Protein AF-0000000067715854 (afdb_homodimer)

Structure (mmCIF, N/CA/C/O backbone):
data_AF-0000000067715854-model_v1
#
loop_
_entity.id
_entity.type
_entity.pdbx_description
1 polymer 'Glutamate--cysteine ligase'
#
loop_
_atom_site.group_PDB
_atom_site.id
_atom_site.type_symbol
_atom_site.label_atom_id
_atom_site.label_alt_id
_atom_site.label_comp_id
_atom_site.label_asym_id
_atom_site.label_entity_id
_atom_site.label_seq_id
_atom_site.pdbx_PDB_ins_code
_atom_site.Cartn_x
_atom_site.Cartn_y
_atom_site.Cartn_z
_atom_site.occupancy
_atom_site.B_iso_or_equiv
_atom_site.auth_seq_id
_atom_site.auth_comp_id
_atom_site.auth_asym_id
_atom_site.auth_atom_id
_atom_site.pdbx_PDB_model_num
ATOM 1 N N . MET A 1 1 ? 4.543 22.531 0.103 1 51.78 1 MET A N 1
ATOM 2 C CA . MET A 1 1 ? 5.676 21.984 -0.638 1 51.78 1 MET A CA 1
ATOM 3 C C . MET A 1 1 ? 6.52 23.094 -1.241 1 51.78 1 MET A C 1
ATOM 5 O O . MET A 1 1 ? 5.996 23.984 -1.921 1 51.78 1 MET A O 1
ATOM 9 N N . GLY A 1 2 ? 7.473 23.562 -0.442 1 59.78 2 GLY A N 1
ATOM 10 C CA . GLY A 1 2 ? 8.188 24.781 -0.808 1 59.78 2 GLY A CA 1
ATOM 11 C C . GLY A 1 2 ? 8.992 24.625 -2.086 1 59.78 2 GLY A C 1
ATOM 12 O O . GLY A 1 2 ? 9.422 25.625 -2.672 1 59.78 2 GLY A O 1
ATOM 13 N N . GLU A 1 3 ? 9.062 23.312 -2.617 1 68.06 3 GLU A N 1
ATOM 14 C CA . GLU A 1 3 ? 10.023 23.203 -3.715 1 68.06 3 GLU A CA 1
ATOM 15 C C . GLU A 1 3 ? 9.312 23.172 -5.066 1 68.06 3 GLU A C 1
ATOM 17 O O . GLU A 1 3 ? 8.266 22.531 -5.207 1 68.06 3 GLU A O 1
ATOM 22 N N . SER A 1 4 ? 9.781 23.922 -5.977 1 74.62 4 SER A N 1
ATOM 23 C CA . SER A 1 4 ? 9.266 23.922 -7.344 1 74.62 4 SER A CA 1
ATOM 24 C C . SER A 1 4 ? 9.633 22.625 -8.07 1 74.62 4 SER A C 1
ATOM 26 O O . SER A 1 4 ? 10.656 22.016 -7.777 1 74.62 4 SER A O 1
ATOM 28 N N . VAL A 1 5 ? 8.695 22.094 -8.852 1 84.69 5 VAL A N 1
ATOM 29 C CA . VAL A 1 5 ? 8.945 20.906 -9.641 1 84.69 5 VAL A CA 1
ATOM 30 C C . VAL A 1 5 ? 8.75 21.203 -11.125 1 84.69 5 VAL A C 1
ATOM 32 O O . VAL A 1 5 ? 7.953 22.078 -11.484 1 84.69 5 VAL A O 1
ATOM 35 N N . SER A 1 6 ? 9.422 20.5 -11.953 1 84.38 6 SER A N 1
ATOM 36 C CA . SER A 1 6 ? 9.484 20.797 -13.383 1 84.38 6 SER A CA 1
ATOM 37 C C . SER A 1 6 ? 8.352 20.109 -14.141 1 84.38 6 SER A C 1
ATOM 39 O O . SER A 1 6 ? 7.992 20.516 -15.242 1 84.38 6 SER A O 1
ATOM 41 N N . THR A 1 7 ? 7.836 19.031 -13.562 1 86.81 7 THR A N 1
ATOM 42 C CA . THR A 1 7 ? 6.793 18.266 -14.234 1 86.81 7 THR A CA 1
ATOM 43 C C . THR A 1 7 ? 5.715 17.844 -13.242 1 86.81 7 THR A C 1
ATOM 45 O O . THR A 1 7 ? 5.898 17.953 -12.023 1 86.81 7 THR A O 1
ATOM 48 N N . ASP A 1 8 ? 4.586 17.422 -13.852 1 87.5 8 ASP A N 1
ATOM 49 C CA . ASP A 1 8 ? 3.486 17.047 -12.961 1 87.5 8 ASP A CA 1
ATOM 50 C C . ASP A 1 8 ? 3.27 15.539 -12.969 1 87.5 8 ASP A C 1
ATOM 52 O O . ASP A 1 8 ? 2.33 15.039 -12.344 1 87.5 8 ASP A O 1
ATOM 56 N N . ARG A 1 9 ? 4.137 14.789 -13.695 1 90.31 9 ARG A N 1
ATOM 57 C CA . ARG A 1 9 ? 4.086 13.328 -13.688 1 90.31 9 ARG A CA 1
ATOM 58 C C . ARG A 1 9 ? 5.484 12.727 -13.742 1 90.31 9 ARG A C 1
ATOM 60 O O . ARG A 1 9 ? 6.406 13.344 -14.289 1 90.31 9 ARG A O 1
ATOM 67 N N . TYR A 1 10 ? 5.648 11.547 -13.25 1 92.75 10 TYR A N 1
ATOM 68 C CA . TYR A 1 10 ? 6.934 10.859 -13.195 1 92.75 10 TYR A CA 1
ATOM 69 C C . TYR A 1 10 ? 6.793 9.406 -13.641 1 92.75 10 TYR A C 1
ATOM 71 O O . TYR A 1 10 ? 5.809 8.742 -13.32 1 92.75 10 TYR A O 1
ATOM 79 N N . THR A 1 11 ? 7.762 8.898 -14.406 1 93.88 11 THR A N 1
ATOM 80 C CA . THR A 1 11 ? 7.766 7.527 -14.898 1 93.88 11 THR A CA 1
ATOM 81 C C . THR A 1 11 ? 8.227 6.562 -13.812 1 93.88 11 THR A C 1
ATOM 83 O O . THR A 1 11 ? 8.844 6.977 -12.828 1 93.88 11 THR A O 1
ATOM 86 N N . PRO A 1 12 ? 7.973 5.262 -13.992 1 94.38 12 PRO A N 1
ATOM 87 C CA . PRO A 1 12 ? 8.484 4.262 -13.047 1 94.38 12 PRO A CA 1
ATOM 88 C C . PRO A 1 12 ? 10 4.293 -12.922 1 94.38 12 PRO A C 1
ATOM 90 O O . PRO A 1 12 ? 10.539 4.078 -11.836 1 94.38 12 PRO A O 1
ATOM 93 N N . GLN A 1 13 ? 10.656 4.547 -13.992 1 95.38 13 GLN A N 1
ATOM 94 C CA . GLN A 1 13 ? 12.117 4.637 -13.969 1 95.38 13 GLN A CA 1
ATOM 95 C C . GLN A 1 13 ? 12.586 5.793 -13.094 1 95.38 13 GLN A C 1
ATOM 97 O O . GLN A 1 13 ? 13.531 5.648 -12.32 1 95.38 13 GLN A O 1
ATOM 102 N N . GLN A 1 14 ? 11.953 6.949 -13.25 1 95 14 GLN A N 1
ATOM 103 C CA . GLN A 1 14 ? 12.297 8.117 -12.445 1 95 14 GLN A CA 1
ATOM 104 C C . GLN A 1 14 ? 12.07 7.852 -10.961 1 95 14 GLN A C 1
ATOM 106 O O . GLN A 1 14 ? 12.898 8.211 -10.125 1 95 14 GLN A O 1
ATOM 111 N N . ARG A 1 15 ? 10.953 7.227 -10.656 1 95.69 15 ARG A N 1
ATOM 112 C CA . ARG A 1 15 ? 10.633 6.926 -9.266 1 95.69 15 ARG A CA 1
ATOM 113 C C . ARG A 1 15 ? 11.625 5.93 -8.672 1 95.69 15 ARG A C 1
ATOM 115 O O . ARG A 1 15 ? 12.016 6.059 -7.508 1 95.69 15 ARG A O 1
ATOM 122 N N . THR A 1 16 ? 12 4.91 -9.445 1 96.19 16 THR A N 1
ATOM 123 C CA . THR A 1 16 ? 12.977 3.924 -9.008 1 96.19 16 THR A CA 1
ATOM 124 C C . THR A 1 16 ? 14.312 4.594 -8.695 1 96.19 16 THR A C 1
ATOM 126 O O . THR A 1 16 ? 14.914 4.332 -7.648 1 96.19 16 THR A O 1
ATOM 129 N N . ARG A 1 17 ? 14.758 5.445 -9.586 1 96.5 17 ARG A N 1
ATOM 130 C CA . ARG A 1 17 ? 16.016 6.16 -9.391 1 96.5 17 ARG A CA 1
ATOM 131 C C . ARG A 1 17 ? 15.938 7.086 -8.188 1 96.5 17 ARG A C 1
ATOM 133 O O . ARG A 1 17 ? 16.891 7.191 -7.414 1 96.5 17 ARG A O 1
ATOM 140 N N . TYR A 1 18 ? 14.883 7.824 -8.047 1 97.12 18 TYR A N 1
ATOM 141 C CA . TYR A 1 18 ? 14.68 8.711 -6.906 1 97.12 18 TYR A CA 1
ATOM 142 C C . TYR A 1 18 ? 14.852 7.961 -5.594 1 97.12 18 TYR A C 1
ATOM 144 O O . TYR A 1 18 ? 15.531 8.438 -4.68 1 97.12 18 TYR A O 1
ATOM 152 N N . ARG A 1 19 ? 14.227 6.75 -5.488 1 96.62 19 ARG A N 1
ATOM 153 C CA . ARG A 1 19 ? 14.312 5.961 -4.262 1 96.62 19 ARG A CA 1
ATOM 154 C C . ARG A 1 19 ? 15.758 5.621 -3.93 1 96.62 19 ARG A C 1
ATOM 156 O O . ARG A 1 19 ? 16.172 5.68 -2.768 1 96.62 19 ARG A O 1
ATOM 163 N N . GLN A 1 20 ? 16.484 5.223 -4.906 1 96.81 20 GLN A N 1
ATOM 164 C CA . GLN A 1 20 ? 17.891 4.891 -4.691 1 96.81 20 GLN A CA 1
ATOM 165 C C . GLN A 1 20 ? 18.656 6.09 -4.148 1 96.81 20 GLN A C 1
ATOM 167 O O . GLN A 1 20 ? 19.422 5.961 -3.186 1 96.81 20 GLN A O 1
ATOM 172 N N . LEU A 1 21 ? 18.438 7.234 -4.75 1 97.81 21 LEU A N 1
ATOM 173 C CA . LEU A 1 21 ? 19.141 8.453 -4.355 1 97.81 21 LEU A CA 1
ATOM 174 C C . LEU A 1 21 ? 18.656 8.938 -2.986 1 97.81 21 LEU A C 1
ATOM 176 O O . LEU A 1 21 ? 19.438 9.5 -2.217 1 97.81 21 LEU A O 1
ATOM 180 N N . LEU A 1 22 ? 17.406 8.688 -2.711 1 98.19 22 LEU A N 1
ATOM 181 C CA . LEU A 1 22 ? 16.844 9.008 -1.404 1 98.19 22 LEU A CA 1
ATOM 182 C C . LEU A 1 22 ? 17.562 8.234 -0.3 1 98.19 22 LEU A C 1
ATOM 184 O O . LEU A 1 22 ? 17.891 8.805 0.742 1 98.19 22 LEU A O 1
ATOM 188 N N . MET A 1 23 ? 17.828 6.961 -0.507 1 97.81 23 MET A N 1
ATOM 189 C CA . MET A 1 23 ? 18.547 6.137 0.464 1 97.81 23 MET A CA 1
ATOM 190 C C . MET A 1 23 ? 19.969 6.637 0.662 1 97.81 23 MET A C 1
ATOM 192 O O . MET A 1 23 ? 20.484 6.637 1.782 1 97.81 23 MET A O 1
ATOM 196 N N . GLU A 1 24 ? 20.531 7.051 -0.397 1 97.81 24 GLU A N 1
ATOM 197 C CA . GLU A 1 24 ? 21.875 7.625 -0.303 1 97.81 24 GLU A CA 1
ATOM 198 C C . GLU A 1 24 ? 21.859 8.906 0.526 1 97.81 24 GLU A C 1
ATOM 200 O O . GLU A 1 24 ? 22.75 9.109 1.367 1 97.81 24 GLU A O 1
ATOM 205 N N . ASP A 1 25 ? 20.891 9.75 0.251 1 98.19 25 ASP A N 1
ATOM 206 C CA . ASP A 1 25 ? 20.766 10.984 1.016 1 98.19 25 ASP A CA 1
ATOM 207 C C . ASP A 1 25 ? 20.609 10.695 2.506 1 98.19 25 ASP A C 1
ATOM 209 O O . ASP A 1 25 ? 21.125 11.43 3.346 1 98.19 25 ASP A O 1
ATOM 213 N N . LEU A 1 26 ? 19.828 9.672 2.826 1 98.38 26 LEU A N 1
ATOM 214 C CA . LEU A 1 26 ? 19.625 9.328 4.227 1 98.38 26 LEU A CA 1
ATOM 215 C C . LEU A 1 26 ? 20.953 8.961 4.895 1 98.38 26 LEU A C 1
ATOM 217 O O . LEU A 1 26 ? 21.203 9.359 6.035 1 98.38 26 LEU A O 1
ATOM 221 N N . GLU A 1 27 ? 21.781 8.227 4.188 1 97.81 27 GLU A N 1
ATOM 222 C CA . GLU A 1 27 ? 23.094 7.855 4.711 1 97.81 27 GLU A CA 1
ATOM 223 C C . GLU A 1 27 ? 23.984 9.086 4.887 1 97.81 27 GLU A C 1
ATOM 225 O O . GLU A 1 27 ? 24.688 9.203 5.887 1 97.81 27 GLU A O 1
ATOM 230 N N . ILE A 1 28 ? 23.969 9.945 3.906 1 97.44 28 ILE A N 1
ATOM 231 C CA . ILE A 1 28 ? 24.734 11.18 3.984 1 97.44 28 ILE A CA 1
ATOM 232 C C . ILE A 1 28 ? 24.281 12 5.188 1 97.44 28 ILE A C 1
ATOM 234 O O . ILE A 1 28 ? 25.109 12.555 5.922 1 97.44 28 ILE A O 1
ATOM 238 N N . PHE A 1 29 ? 23.031 12.07 5.398 1 97.75 29 PHE A N 1
ATOM 239 C CA . PHE A 1 29 ? 22.469 12.82 6.52 1 97.75 29 PHE A CA 1
ATOM 240 C C . PHE A 1 29 ? 22.953 12.242 7.848 1 97.75 29 PHE A C 1
ATOM 242 O O . PHE A 1 29 ? 23.312 12.984 8.758 1 97.75 29 PHE A O 1
ATOM 249 N N . ASP A 1 30 ? 22.875 10.953 7.934 1 96.69 30 ASP A N 1
ATOM 250 C CA . ASP A 1 30 ? 23.344 10.281 9.148 1 96.69 30 ASP A CA 1
ATOM 251 C C . ASP A 1 30 ? 24.781 10.672 9.469 1 96.69 30 ASP A C 1
ATOM 253 O O . ASP A 1 30 ? 25.094 11.023 10.609 1 96.69 30 ASP A O 1
ATOM 257 N N . ARG A 1 31 ? 25.656 10.648 8.469 1 96.06 31 ARG A N 1
ATOM 258 C CA . ARG A 1 31 ? 27.062 11.008 8.656 1 96.06 31 ARG A CA 1
ATOM 259 C C . ARG A 1 31 ? 27.203 12.484 9.023 1 96.06 31 ARG A C 1
ATOM 261 O O . ARG A 1 31 ? 28 12.836 9.883 1 96.06 31 ARG A O 1
ATOM 268 N N . HIS A 1 32 ? 26.391 13.273 8.344 1 94.88 32 HIS A N 1
ATOM 269 C CA . HIS A 1 32 ? 26.438 14.711 8.602 1 94.88 32 HIS A CA 1
ATOM 270 C C . HIS A 1 32 ? 26.016 15.031 10.031 1 94.88 32 HIS A C 1
ATOM 272 O O . HIS A 1 32 ? 26.609 15.891 10.68 1 94.88 32 HIS A O 1
ATOM 278 N N . LEU A 1 33 ? 25.047 14.375 10.531 1 94 33 LEU A N 1
ATOM 279 C CA . LEU A 1 33 ? 24.531 14.586 11.883 1 94 33 LEU A CA 1
ATOM 280 C C . LEU A 1 33 ? 25.594 14.234 12.922 1 94 33 LEU A C 1
ATOM 282 O O . LEU A 1 33 ? 25.641 14.852 13.992 1 94 33 LEU A O 1
ATOM 286 N N . GLN A 1 34 ? 26.453 13.344 12.617 1 92 34 GLN A N 1
ATOM 287 C CA . GLN A 1 34 ? 27.438 12.844 13.57 1 92 34 GLN A CA 1
ATOM 288 C C . GLN A 1 34 ? 28.656 13.75 13.625 1 92 34 GLN A C 1
ATOM 290 O O . GLN A 1 34 ? 29.297 13.875 14.672 1 92 34 GLN A O 1
ATOM 295 N N . HIS A 1 35 ? 28.922 14.43 12.586 1 88.12 35 HIS A N 1
ATOM 296 C CA . HIS A 1 35 ? 30.266 14.992 12.5 1 88.12 35 HIS A CA 1
ATOM 297 C C . HIS A 1 35 ? 30.234 16.5 12.312 1 88.12 35 HIS A C 1
ATOM 299 O O . HIS A 1 35 ? 31.266 17.172 12.414 1 88.12 35 HIS A O 1
ATOM 305 N N . SER A 1 36 ? 29.125 16.938 12.039 1 85.62 36 SER A N 1
ATOM 306 C CA . SER A 1 36 ? 29.109 18.359 11.656 1 85.62 36 SER A CA 1
ATOM 307 C C . SER A 1 36 ? 28.609 19.234 12.789 1 85.62 36 SER A C 1
ATOM 309 O O . SER A 1 36 ? 27.953 18.75 13.711 1 85.62 36 SER A O 1
ATOM 311 N N . ASP A 1 37 ? 28.953 20.484 12.531 1 87.38 37 ASP A N 1
ATOM 312 C CA . ASP A 1 37 ? 28.438 21.5 13.453 1 87.38 37 ASP A CA 1
ATOM 313 C C . ASP A 1 37 ? 27.172 22.125 12.914 1 87.38 37 ASP A C 1
ATOM 315 O O . ASP A 1 37 ? 27.078 22.469 11.727 1 87.38 37 ASP A O 1
ATOM 319 N N . PHE A 1 38 ? 26.203 22.234 13.688 1 90.94 38 PHE A N 1
ATOM 320 C CA . PHE A 1 38 ? 24.922 22.828 13.328 1 90.94 38 PHE A CA 1
ATOM 321 C C . PHE A 1 38 ? 24.75 24.172 14.008 1 90.94 38 PHE A C 1
ATOM 323 O O . PHE A 1 38 ? 25.312 24.422 15.078 1 90.94 38 PHE A O 1
ATOM 330 N N . GLU A 1 39 ? 24.016 25.016 13.359 1 86.31 39 GLU A N 1
ATOM 331 C CA . GLU A 1 39 ? 23.641 26.281 13.992 1 86.31 39 GLU A CA 1
ATOM 332 C C . GLU A 1 39 ? 22.703 26.031 15.172 1 86.31 39 GLU A C 1
ATOM 334 O O . GLU A 1 39 ? 21.812 25.188 15.102 1 86.31 39 GLU A O 1
ATOM 339 N N . ASP A 1 40 ? 22.938 26.797 16.297 1 81.12 40 ASP A N 1
ATOM 340 C CA . ASP A 1 40 ? 22.141 26.609 17.516 1 81.12 40 ASP A CA 1
ATOM 341 C C . ASP A 1 40 ? 21.656 27.938 18.078 1 81.12 40 ASP A C 1
ATOM 343 O O . ASP A 1 40 ? 21.672 28.156 19.297 1 81.12 40 ASP A O 1
ATOM 347 N N . GLN A 1 41 ? 21.281 28.812 17.234 1 79.94 41 GLN A N 1
ATOM 348 C CA . GLN A 1 41 ? 20.891 30.156 17.672 1 79.94 41 GLN A CA 1
ATOM 349 C C . GLN A 1 41 ? 19.531 30.141 18.359 1 79.94 41 GLN A C 1
ATOM 351 O O . GLN A 1 41 ? 19.188 31.078 19.078 1 79.94 41 GLN A O 1
ATOM 356 N N . GLY A 1 42 ? 18.781 29.109 18.156 1 85.56 42 GLY A N 1
ATOM 357 C CA . GLY A 1 42 ? 17.5 29 18.828 1 85.56 42 GLY A CA 1
ATOM 358 C C . GLY A 1 42 ? 16.469 29.984 18.312 1 85.56 42 GLY A C 1
ATOM 359 O O . GLY A 1 42 ? 15.625 30.469 19.062 1 85.56 42 GLY A O 1
ATOM 360 N N . SER A 1 43 ? 16.484 30.312 17.078 1 91.19 43 SER A N 1
ATOM 361 C CA . SER A 1 43 ? 15.562 31.281 16.484 1 91.19 43 SER A CA 1
ATOM 362 C C . SER A 1 43 ? 14.18 30.672 16.266 1 91.19 43 SER A C 1
ATOM 364 O O . SER A 1 43 ? 14.031 29.453 16.234 1 91.19 43 SER A O 1
ATOM 366 N N . ILE A 1 44 ? 13.211 31.562 16.234 1 93.81 44 ILE A N 1
ATOM 367 C CA . ILE A 1 44 ? 11.836 31.141 15.969 1 93.81 44 ILE A CA 1
ATOM 368 C C . ILE A 1 44 ? 11.359 31.75 14.656 1 93.81 44 ILE A C 1
ATOM 370 O O . ILE A 1 44 ? 11.914 32.75 14.188 1 93.81 44 ILE A O 1
ATOM 374 N N . GLY A 1 45 ? 10.422 31.078 14 1 92.81 45 GLY A N 1
ATOM 375 C CA . GLY A 1 45 ? 9.781 31.531 12.773 1 92.81 45 GLY A CA 1
ATOM 376 C C . GLY A 1 45 ? 8.312 31.156 12.688 1 92.81 45 GLY A C 1
ATOM 377 O O . GLY A 1 45 ? 7.809 30.422 13.539 1 92.81 45 GLY A O 1
ATOM 378 N N . LEU A 1 46 ? 7.656 31.797 11.742 1 96.38 46 LEU A N 1
ATOM 379 C CA . LEU A 1 46 ? 6.215 31.562 11.641 1 96.38 46 LEU A CA 1
ATOM 380 C C . LEU A 1 46 ? 5.754 31.656 10.188 1 96.38 46 LEU A C 1
ATOM 382 O O . LEU A 1 46 ? 6.18 32.562 9.453 1 96.38 46 LEU A O 1
ATOM 386 N N . GLU A 1 47 ? 4.992 30.672 9.75 1 97.31 47 GLU A N 1
ATOM 387 C CA . GLU A 1 47 ? 4.215 30.719 8.516 1 97.31 47 GLU A CA 1
ATOM 388 C C . GLU A 1 47 ? 2.717 30.766 8.805 1 97.31 47 GLU A C 1
ATOM 390 O O . GLU A 1 47 ? 2.242 30.125 9.75 1 97.31 47 GLU A O 1
ATOM 395 N N . LEU A 1 48 ? 2.02 31.578 8.055 1 98.25 48 LEU A N 1
ATOM 396 C CA . LEU A 1 48 ? 0.583 31.734 8.242 1 98.25 48 LEU A CA 1
ATOM 397 C C . LEU A 1 48 ? -0.155 31.672 6.914 1 98.25 48 LEU A C 1
ATOM 399 O O . LEU A 1 48 ? 0.17 32.406 5.977 1 98.25 48 LEU A O 1
ATOM 403 N N . GLU A 1 49 ? -1.103 30.812 6.836 1 98.31 49 GLU A N 1
ATOM 404 C CA . GLU A 1 49 ? -1.96 30.688 5.664 1 98.31 49 GLU A CA 1
ATOM 405 C C . GLU A 1 49 ? -3.273 31.438 5.852 1 98.31 49 GLU A C 1
ATOM 407 O O . GLU A 1 49 ? -3.842 31.438 6.945 1 98.31 49 GLU A O 1
ATOM 412 N N . LEU A 1 50 ? -3.719 32.094 4.816 1 98.62 50 LEU A N 1
ATOM 413 C CA . LEU A 1 50 ? -4.895 32.969 4.875 1 98.62 50 LEU A CA 1
ATOM 414 C C . LEU A 1 50 ? -5.895 32.594 3.787 1 98.62 50 LEU A C 1
ATOM 416 O O . LEU A 1 50 ? -5.512 32.094 2.73 1 98.62 50 LEU A O 1
ATOM 420 N N . ASN A 1 51 ? -7.172 32.875 4.059 1 98.75 51 ASN A N 1
ATOM 421 C CA . ASN A 1 51 ? -8.242 32.688 3.084 1 98.75 51 ASN A CA 1
ATOM 422 C C . ASN A 1 51 ? -8.695 34 2.488 1 98.75 51 ASN A C 1
ATOM 424 O O . ASN A 1 51 ? -8.617 35.062 3.145 1 98.75 51 ASN A O 1
ATOM 428 N N . LEU A 1 52 ? -9.156 33.969 1.272 1 98.88 52 LEU A N 1
ATOM 429 C CA . LEU A 1 52 ? -9.75 35.125 0.609 1 98.88 52 LEU A CA 1
ATOM 430 C C . LEU A 1 52 ? -11.242 34.906 0.387 1 98.88 52 LEU A C 1
ATOM 432 O O . LEU A 1 52 ? -11.664 33.844 -0.061 1 98.88 52 LEU A O 1
ATOM 436 N N . VAL A 1 53 ? -12.008 35.906 0.726 1 98.81 53 VAL A N 1
ATOM 437 C CA . VAL A 1 53 ? -13.461 35.812 0.565 1 98.81 53 VAL A CA 1
ATOM 438 C C . VAL A 1 53 ? -13.992 37.062 -0.124 1 98.81 53 VAL A C 1
ATOM 440 O O . VAL A 1 53 ? -13.398 38.125 -0.018 1 98.81 53 VAL A O 1
ATOM 443 N N . ASP A 1 54 ? -15.094 36.969 -0.802 1 98.5 54 ASP A N 1
ATOM 444 C CA . ASP A 1 54 ? -15.727 38.125 -1.457 1 98.5 54 ASP A CA 1
ATOM 445 C C . ASP A 1 54 ? -16.641 38.844 -0.493 1 98.5 54 ASP A C 1
ATOM 447 O O . ASP A 1 54 ? -16.625 38.625 0.714 1 98.5 54 ASP A O 1
ATOM 451 N N . LYS A 1 55 ? -17.406 39.781 -0.987 1 97.44 55 LYS A N 1
ATOM 452 C CA . LYS A 1 55 ? -18.25 40.656 -0.165 1 97.44 55 LYS A CA 1
ATOM 453 C C . LYS A 1 55 ? -19.391 39.844 0.461 1 97.44 55 LYS A C 1
ATOM 455 O O . LYS A 1 55 ? -20 40.281 1.442 1 97.44 55 LYS A O 1
ATOM 460 N N . HIS A 1 56 ? -19.688 38.719 -0.145 1 97.62 56 HIS A N 1
ATOM 461 C CA . HIS A 1 56 ? -20.75 37.875 0.366 1 97.62 56 HIS A CA 1
ATOM 462 C C . HIS A 1 56 ? -20.203 36.75 1.253 1 97.62 56 HIS A C 1
ATOM 464 O O . HIS A 1 56 ? -20.922 35.812 1.581 1 97.62 56 HIS A O 1
ATOM 470 N N . MET A 1 57 ? -18.906 36.812 1.59 1 98.38 57 MET A N 1
ATOM 471 C CA . MET A 1 57 ? -18.234 35.906 2.504 1 98.38 57 MET A CA 1
ATOM 472 C C . MET A 1 57 ? -18.062 34.531 1.869 1 98.38 57 MET A C 1
ATOM 474 O O . MET A 1 57 ? -17.953 33.5 2.574 1 98.38 57 MET A O 1
ATOM 478 N N . GLN A 1 58 ? -18.156 34.5 0.542 1 98.12 58 GLN A N 1
ATOM 479 C CA . GLN A 1 58 ? -17.859 33.25 -0.195 1 98.12 58 GLN A CA 1
ATOM 480 C C . GLN A 1 58 ? -16.375 33.219 -0.6 1 98.12 58 GLN A C 1
ATOM 482 O O . GLN A 1 58 ? -15.75 34.25 -0.799 1 98.12 58 GLN A O 1
ATOM 487 N N . PRO A 1 59 ? -15.828 31.984 -0.643 1 98.5 59 PRO A N 1
ATOM 488 C CA . PRO A 1 59 ? -14.43 31.922 -1.072 1 98.5 59 PRO A CA 1
ATOM 489 C C . PRO A 1 59 ? -14.18 32.625 -2.4 1 98.5 59 PRO A C 1
ATOM 491 O O . PRO A 1 59 ? -14.992 32.5 -3.324 1 98.5 59 PRO A O 1
ATOM 494 N N . ALA A 1 60 ? -13.086 33.312 -2.484 1 98.62 60 ALA A N 1
ATOM 495 C CA . ALA A 1 60 ? -12.758 34.094 -3.684 1 98.62 60 ALA A CA 1
ATOM 496 C C . ALA A 1 60 ? -11.516 33.531 -4.363 1 98.62 60 ALA A C 1
ATOM 498 O O . ALA A 1 60 ? -10.453 33.406 -3.74 1 98.62 60 ALA A O 1
ATOM 499 N N . LEU A 1 61 ? -11.633 33.156 -5.633 1 98.19 61 LEU A N 1
ATOM 500 C CA . LEU A 1 61 ? -10.508 32.688 -6.426 1 98.19 61 LEU A CA 1
ATOM 501 C C . LEU A 1 61 ? -9.617 33.844 -6.863 1 98.19 61 LEU A C 1
ATOM 503 O O . LEU A 1 61 ? -9.57 34.188 -8.047 1 98.19 61 LEU A O 1
ATOM 507 N N . ALA A 1 62 ? -8.859 34.375 -5.859 1 98.25 62 ALA A N 1
ATOM 508 C CA . ALA A 1 62 ? -8.125 35.625 -6.129 1 98.25 62 ALA A CA 1
ATOM 509 C C . ALA A 1 62 ? -6.676 35.5 -5.648 1 98.25 62 ALA A C 1
ATOM 511 O O . ALA A 1 62 ? -5.992 36.531 -5.484 1 98.25 62 ALA A O 1
ATOM 512 N N . GLY A 1 63 ? -6.215 34.281 -5.375 1 97.75 63 GLY A N 1
ATOM 513 C CA . GLY A 1 63 ? -4.879 34.094 -4.836 1 97.75 63 GLY A CA 1
ATOM 514 C C . GLY A 1 63 ? -3.799 34.75 -5.676 1 97.75 63 GLY A C 1
ATOM 515 O O . GLY A 1 63 ? -3 35.562 -5.164 1 97.75 63 GLY A O 1
ATOM 516 N N . HIS A 1 64 ? -3.83 34.531 -6.941 1 96.69 64 HIS A N 1
ATOM 517 C CA . HIS A 1 64 ? -2.818 35.031 -7.855 1 96.69 64 HIS A CA 1
ATOM 518 C C . HIS A 1 64 ? -2.885 36.562 -7.949 1 96.69 64 HIS A C 1
ATOM 520 O O . HIS A 1 64 ? -1.851 37.219 -7.938 1 96.69 64 HIS A O 1
ATOM 526 N N . ALA A 1 65 ? -4.059 37.062 -8.086 1 97.88 65 ALA A N 1
ATOM 527 C CA . ALA A 1 65 ? -4.258 38.5 -8.211 1 97.88 65 ALA A CA 1
ATOM 528 C C . ALA A 1 65 ? -3.75 39.25 -6.977 1 97.88 65 ALA A C 1
ATOM 530 O O . ALA A 1 65 ? -3.074 40.281 -7.09 1 97.88 65 ALA A O 1
ATOM 531 N N . VAL A 1 66 ? -4.035 38.719 -5.824 1 98.56 66 VAL A N 1
ATOM 532 C CA . VAL A 1 66 ? -3.617 39.344 -4.574 1 98.56 66 VAL A CA 1
ATOM 533 C C . VAL A 1 66 ? -2.098 39.281 -4.441 1 98.56 66 VAL A C 1
ATOM 535 O O . VAL A 1 66 ? -1.455 40.281 -4.074 1 98.56 66 VAL A O 1
ATOM 538 N N . LEU A 1 67 ? -1.529 38.156 -4.762 1 98 67 LEU A N 1
ATOM 539 C CA . LEU A 1 67 ? -0.091 37.969 -4.633 1 98 67 LEU A CA 1
ATOM 540 C C . LEU A 1 67 ? 0.679 38.906 -5.559 1 98 67 LEU A C 1
ATOM 542 O O . LEU A 1 67 ? 1.817 39.25 -5.266 1 98 67 LEU A O 1
ATOM 546 N N . SER A 1 68 ? 0.074 39.281 -6.672 1 97.62 68 SER A N 1
ATOM 547 C CA . SER A 1 68 ? 0.74 40.156 -7.637 1 97.62 68 SER A CA 1
ATOM 548 C C . SER A 1 68 ? 1.062 41.531 -7.027 1 97.62 68 SER A C 1
ATOM 550 O O . SER A 1 68 ? 1.923 42.25 -7.531 1 97.62 68 SER A O 1
ATOM 552 N N . HIS A 1 69 ? 0.409 41.875 -5.898 1 97.69 69 HIS A N 1
ATOM 553 C CA . HIS A 1 69 ? 0.625 43.125 -5.223 1 97.69 69 HIS A CA 1
ATOM 554 C C . HIS A 1 69 ? 1.634 43 -4.09 1 97.69 69 HIS A C 1
ATOM 556 O O . HIS A 1 69 ? 1.958 43.969 -3.414 1 97.69 69 HIS A O 1
ATOM 562 N N . LEU A 1 70 ? 2.109 41.844 -3.857 1 97.69 70 LEU A N 1
ATOM 563 C CA . LEU A 1 70 ? 2.906 41.562 -2.666 1 97.69 70 LEU A CA 1
ATOM 564 C C . LEU A 1 70 ? 4.312 41.125 -3.045 1 97.69 70 LEU A C 1
ATOM 566 O O . LEU A 1 70 ? 4.578 40.812 -4.207 1 97.69 70 LEU A O 1
ATOM 570 N N . ASP A 1 71 ? 5.203 41.094 -2.158 1 94.75 71 ASP A N 1
ATOM 571 C CA . ASP A 1 71 ? 6.594 40.75 -2.414 1 94.75 71 ASP A CA 1
ATOM 572 C C . ASP A 1 71 ? 6.848 39.25 -2.109 1 94.75 71 ASP A C 1
ATOM 574 O O . ASP A 1 71 ? 5.91 38.469 -2.066 1 94.75 71 ASP A O 1
ATOM 578 N N . ASP A 1 72 ? 8.117 38.906 -1.852 1 91.25 72 ASP A N 1
ATOM 579 C CA . ASP A 1 72 ? 8.531 37.5 -1.807 1 91.25 72 ASP A CA 1
ATOM 580 C C . ASP A 1 72 ? 8.281 36.906 -0.425 1 91.25 72 ASP A C 1
ATOM 582 O O . ASP A 1 72 ? 8.492 35.688 -0.217 1 91.25 72 ASP A O 1
ATOM 586 N N . GLU A 1 73 ? 7.844 37.656 0.532 1 93.06 73 GLU A N 1
ATOM 587 C CA . GLU A 1 73 ? 7.477 37.125 1.84 1 93.06 73 GLU A CA 1
ATOM 588 C C . GLU A 1 73 ? 6.137 36.375 1.778 1 93.06 73 GLU A C 1
ATOM 590 O O . GLU A 1 73 ? 5.754 35.688 2.73 1 93.06 73 GLU A O 1
ATOM 595 N N . TYR A 1 74 ? 5.5 36.562 0.645 1 96.25 74 TYR A N 1
ATOM 596 C CA . TYR A 1 74 ? 4.195 35.938 0.427 1 96.25 74 TYR A CA 1
ATOM 597 C C . TYR A 1 74 ? 4.254 34.938 -0.705 1 96.25 74 TYR A C 1
ATOM 599 O O . TYR A 1 74 ? 4.996 35.125 -1.674 1 96.25 74 TYR A O 1
ATOM 607 N N . GLN A 1 75 ? 3.545 33.844 -0.523 1 95.62 75 GLN A N 1
ATOM 608 C CA . GLN A 1 75 ? 3.611 32.781 -1.524 1 95.62 75 GLN A CA 1
ATOM 609 C C . GLN A 1 75 ? 2.236 32.156 -1.762 1 95.62 75 GLN A C 1
ATOM 611 O O . GLN A 1 75 ? 1.308 32.375 -0.98 1 95.62 75 GLN A O 1
ATOM 616 N N . SER A 1 76 ? 2.125 31.469 -2.834 1 95.62 76 SER A N 1
ATOM 617 C CA . SER A 1 76 ? 0.902 30.75 -3.191 1 95.62 76 SER A CA 1
ATOM 618 C C . SER A 1 76 ? 0.722 29.5 -2.338 1 95.62 76 SER A C 1
ATOM 620 O O . SER A 1 76 ? 1.674 29.031 -1.714 1 95.62 76 SER A O 1
ATOM 622 N N . GLU A 1 77 ? -0.431 29.062 -2.254 1 96.19 77 GLU A N 1
ATOM 623 C CA . GLU A 1 77 ? -0.822 27.766 -1.689 1 96.19 77 GLU A CA 1
ATOM 624 C C . GLU A 1 77 ? -1.566 26.922 -2.715 1 96.19 77 GLU A C 1
ATOM 626 O O . GLU A 1 77 ? -1.872 27.391 -3.812 1 96.19 77 GLU A O 1
ATOM 631 N N . ILE A 1 78 ? -1.862 25.75 -2.355 1 96.19 78 ILE A N 1
ATOM 632 C CA . ILE A 1 78 ? -2.5 24.812 -3.281 1 96.19 78 ILE A CA 1
ATOM 633 C C . ILE A 1 78 ? -3.857 25.375 -3.711 1 96.19 78 ILE A C 1
ATOM 635 O O . ILE A 1 78 ? -4.273 25.188 -4.855 1 96.19 78 ILE A O 1
ATOM 639 N N . GLY A 1 79 ? -4.574 26.031 -2.828 1 97.88 79 GLY A N 1
ATOM 640 C CA . GLY A 1 79 ? -5.852 26.641 -3.174 1 97.88 79 GLY A CA 1
ATOM 641 C C . GLY A 1 79 ? -5.711 28.031 -3.738 1 97.88 79 GLY A C 1
ATOM 642 O O . GLY A 1 79 ? -4.988 28.875 -3.182 1 97.88 79 GLY A O 1
ATOM 643 N N . ASN A 1 80 ? -6.426 28.297 -4.789 1 98.06 80 ASN A N 1
ATOM 644 C CA . ASN A 1 80 ? -6.391 29.609 -5.438 1 98.06 80 ASN A CA 1
ATOM 645 C C . ASN A 1 80 ? -7.113 30.656 -4.613 1 98.06 80 ASN A C 1
ATOM 647 O O . ASN A 1 80 ? -7.141 31.828 -4.988 1 98.06 80 ASN A O 1
ATOM 651 N N . PHE A 1 81 ? -7.664 30.328 -3.52 1 98.62 81 PHE A N 1
ATOM 652 C CA . PHE A 1 81 ? -8.336 31.25 -2.615 1 98.62 81 PHE A CA 1
ATOM 653 C C . PHE A 1 81 ? -7.527 31.438 -1.333 1 98.62 81 PHE A C 1
ATOM 655 O O . PHE A 1 81 ? -8.023 32 -0.355 1 98.62 81 PHE A O 1
ATOM 662 N N . ASN A 1 82 ? -6.277 30.922 -1.295 1 98.38 82 ASN A N 1
ATOM 663 C CA . ASN A 1 82 ? -5.387 31.047 -0.146 1 98.38 82 ASN A CA 1
ATOM 664 C C . ASN A 1 82 ? -4.102 31.781 -0.506 1 98.38 82 ASN A C 1
ATOM 666 O O . ASN A 1 82 ? -3.66 31.75 -1.655 1 98.38 82 ASN A O 1
ATOM 670 N N . VAL A 1 83 ? -3.48 32.438 0.426 1 98.12 83 VAL A N 1
ATOM 671 C CA . VAL A 1 83 ? -2.129 32.969 0.354 1 98.12 83 VAL A CA 1
ATOM 672 C C . VAL A 1 83 ? -1.377 32.656 1.646 1 98.12 83 VAL A C 1
ATOM 674 O O . VAL A 1 83 ? -1.992 32.406 2.684 1 98.12 83 VAL A O 1
ATOM 677 N N . GLU A 1 84 ? -0.149 32.625 1.562 1 98 84 GLU A N 1
ATOM 678 C CA . GLU A 1 84 ? 0.687 32.312 2.717 1 98 84 GLU A CA 1
ATOM 679 C C . GLU A 1 84 ? 1.694 33.406 2.984 1 98 84 GLU A C 1
ATOM 681 O O . GLU A 1 84 ? 2.287 33.969 2.051 1 98 84 GLU A O 1
ATOM 686 N N . MET A 1 85 ? 1.846 33.781 4.172 1 96.88 85 MET A N 1
ATOM 687 C CA . MET A 1 85 ? 2.871 34.75 4.555 1 96.88 85 MET A CA 1
ATOM 688 C C . MET A 1 85 ? 3.926 34.094 5.445 1 96.88 85 MET A C 1
ATOM 690 O O . MET A 1 85 ? 3.625 33.156 6.199 1 96.88 85 MET A O 1
ATOM 694 N N . ASN A 1 86 ? 5.09 34.562 5.383 1 95 86 ASN A N 1
ATOM 695 C CA . ASN A 1 86 ? 6.223 34.125 6.184 1 95 86 ASN A CA 1
ATOM 696 C C . ASN A 1 86 ? 6.797 35.25 7.035 1 95 86 ASN A C 1
ATOM 698 O O . ASN A 1 86 ? 7.027 36.344 6.535 1 95 86 ASN A O 1
ATOM 702 N N . HIS A 1 87 ? 6.93 35 8.242 1 94 87 HIS A N 1
ATOM 703 C CA . HIS A 1 87 ? 7.617 35.906 9.141 1 94 87 HIS A CA 1
ATOM 704 C C . HIS A 1 87 ? 9.102 35.594 9.234 1 94 87 HIS A C 1
ATOM 706 O O . HIS A 1 87 ? 9.477 34.438 9.43 1 94 87 HIS A O 1
ATOM 712 N N . PRO A 1 88 ? 9.953 36.562 9.078 1 91.5 88 PRO A N 1
ATOM 713 C CA . PRO A 1 88 ? 11.383 36.281 9.219 1 91.5 88 PRO A CA 1
ATOM 714 C C . PRO A 1 88 ? 11.742 35.75 10.602 1 91.5 88 PRO A C 1
ATOM 716 O O . PRO A 1 88 ? 11.023 36 11.57 1 91.5 88 PRO A O 1
ATOM 719 N N . PRO A 1 89 ? 12.844 35.094 10.695 1 90.94 89 PRO A N 1
ATOM 720 C CA . PRO A 1 89 ? 13.258 34.531 11.992 1 90.94 89 PRO A CA 1
ATOM 721 C C . PRO A 1 89 ? 13.562 35.625 13.023 1 90.94 89 PRO A C 1
ATOM 723 O O . PRO A 1 89 ? 14.055 36.688 12.664 1 90.94 89 PRO A O 1
ATOM 726 N N . LEU A 1 90 ? 13.32 35.312 14.242 1 93.06 90 LEU A N 1
ATOM 727 C CA . LEU A 1 90 ? 13.594 36.219 15.359 1 93.06 90 LEU A CA 1
ATOM 728 C C . LEU A 1 90 ? 14.148 35.438 16.562 1 93.06 90 LEU A C 1
ATOM 730 O O . LEU A 1 90 ? 13.977 34.25 16.656 1 93.06 90 LEU A O 1
ATOM 734 N N . SER A 1 91 ? 14.836 36.25 17.344 1 90.88 91 SER A N 1
ATOM 735 C CA . SER A 1 91 ? 15.188 35.688 18.641 1 90.88 91 SER A CA 1
ATOM 736 C C . SER A 1 91 ? 13.984 35.688 19.578 1 90.88 91 SER A C 1
ATOM 738 O O . SER A 1 91 ? 13.117 36.562 19.484 1 90.88 91 SER A O 1
ATOM 740 N N . VAL A 1 92 ? 13.875 34.75 20.469 1 87.62 92 VAL A N 1
ATOM 741 C CA . VAL A 1 92 ? 12.75 34.656 21.391 1 87.62 92 VAL A CA 1
ATOM 742 C C . VAL A 1 92 ? 12.984 35.594 22.594 1 87.62 92 VAL A C 1
ATOM 744 O O . VAL A 1 92 ? 12.047 35.938 23.312 1 87.62 92 VAL A O 1
ATOM 747 N N . LYS A 1 93 ? 14.109 36.156 22.734 1 92.81 93 LYS A N 1
ATOM 748 C CA . LYS A 1 93 ? 14.531 36.906 23.922 1 92.81 93 LYS A CA 1
ATOM 749 C C . LYS A 1 93 ? 13.922 38.281 23.922 1 92.81 93 LYS A C 1
ATOM 751 O O . LYS A 1 93 ? 13.602 38.844 22.859 1 92.81 93 LYS A O 1
ATOM 756 N N . GLY A 1 94 ? 13.719 38.781 25.125 1 95.75 94 GLY A N 1
ATOM 757 C CA . GLY A 1 94 ? 13.312 40.156 25.297 1 95.75 94 GLY A CA 1
ATOM 758 C C . GLY A 1 94 ? 11.906 40.438 24.797 1 95.75 94 GLY A C 1
ATOM 759 O O . GLY A 1 94 ? 10.953 39.812 25.25 1 95.75 94 GLY A O 1
ATOM 760 N N . ASP A 1 95 ? 11.789 41.312 23.859 1 96.06 95 ASP A N 1
ATOM 761 C CA . ASP A 1 95 ? 10.477 41.75 23.391 1 96.06 95 ASP A CA 1
ATOM 762 C C . ASP A 1 95 ? 10.109 41.031 22.078 1 96.06 95 ASP A C 1
ATOM 764 O O . ASP A 1 95 ? 9.328 41.562 21.281 1 96.06 95 ASP A O 1
ATOM 768 N N . ALA A 1 96 ? 10.711 39.938 21.891 1 93.94 96 ALA A N 1
ATOM 769 C CA . ALA A 1 96 ? 10.57 39.219 20.641 1 93.94 96 ALA A CA 1
ATOM 770 C C . ALA A 1 96 ? 9.109 38.875 20.359 1 93.94 96 ALA A C 1
ATOM 772 O O . ALA A 1 96 ? 8.672 38.875 19.203 1 93.94 96 ALA A O 1
ATOM 773 N N . LEU A 1 97 ? 8.391 38.5 21.406 1 96.56 97 LEU A N 1
ATOM 774 C CA . LEU A 1 97 ? 6.992 38.156 21.219 1 96.56 97 LEU A CA 1
ATOM 775 C C . LEU A 1 97 ? 6.184 39.344 20.734 1 96.56 97 LEU A C 1
ATOM 777 O O . LEU A 1 97 ? 5.277 39.219 19.906 1 96.56 97 LEU A O 1
ATOM 781 N N . ARG A 1 98 ? 6.488 40.5 21.266 1 97.12 98 ARG A N 1
ATOM 782 C CA . ARG A 1 98 ? 5.852 41.719 20.766 1 97.12 98 ARG A CA 1
ATOM 783 C C . ARG A 1 98 ? 6.215 42 19.312 1 97.12 98 ARG A C 1
ATOM 785 O O . ARG A 1 98 ? 5.355 42.344 18.516 1 97.12 98 ARG A O 1
ATOM 792 N N . ARG A 1 99 ? 7.434 41.812 19.016 1 96.94 99 ARG A N 1
ATOM 793 C CA . ARG A 1 99 ? 7.891 41.969 17.641 1 96.94 99 ARG A CA 1
ATOM 794 C C . ARG A 1 99 ? 7.215 40.969 16.703 1 96.94 99 ARG A C 1
ATOM 796 O O . ARG A 1 99 ? 6.902 41.312 15.555 1 96.94 99 ARG A O 1
ATOM 803 N N . LEU A 1 100 ? 7.039 39.812 17.203 1 97.06 100 LEU A N 1
ATOM 804 C CA . LEU A 1 100 ? 6.312 38.812 16.438 1 97.06 100 LEU A CA 1
ATOM 805 C C . LEU A 1 100 ? 4.887 39.281 16.156 1 97.06 100 LEU A C 1
ATOM 807 O O . LEU A 1 100 ? 4.43 39.219 15.008 1 97.06 100 LEU A O 1
ATOM 811 N N . GLU A 1 101 ? 4.195 39.688 17.188 1 97.81 101 GLU A N 1
ATOM 812 C CA . GLU A 1 101 ? 2.822 40.156 17.031 1 97.81 101 GLU A CA 1
ATOM 813 C C . GLU A 1 101 ? 2.74 41.312 16.047 1 97.81 101 GLU A C 1
ATOM 815 O O . GLU A 1 101 ? 1.879 41.312 15.164 1 97.81 101 GLU A O 1
ATOM 820 N N . GLN A 1 102 ? 3.656 42.25 16.203 1 97.56 102 GLN A N 1
ATOM 821 C CA . GLN A 1 102 ? 3.697 43.406 15.32 1 97.56 102 GLN A CA 1
ATOM 822 C C . GLN A 1 102 ? 4.02 43 13.883 1 97.56 102 GLN A C 1
ATOM 824 O O . GLN A 1 102 ? 3.461 43.562 12.938 1 97.56 102 GLN A O 1
ATOM 829 N N . GLY A 1 103 ? 4.93 42.125 13.797 1 97.06 103 GLY A N 1
ATOM 830 C CA . GLY A 1 103 ? 5.281 41.594 12.484 1 97.06 103 GLY A CA 1
ATOM 831 C C . GLY A 1 103 ? 4.117 40.938 11.773 1 97.06 103 GLY A C 1
ATOM 832 O O . GLY A 1 103 ? 3.918 41.125 10.57 1 97.06 103 GLY A O 1
ATOM 833 N N . ILE A 1 104 ? 3.367 40.125 12.508 1 97.75 104 ILE A N 1
ATOM 834 C CA . ILE A 1 104 ? 2.188 39.469 11.945 1 97.75 104 ILE A CA 1
ATOM 835 C C . ILE A 1 104 ? 1.163 40.531 11.531 1 97.75 104 ILE A C 1
ATOM 837 O O . ILE A 1 104 ? 0.613 40.469 10.43 1 97.75 104 ILE A O 1
ATOM 841 N N . THR A 1 105 ? 0.951 41.469 12.422 1 97.94 105 THR A N 1
ATOM 842 C CA . THR A 1 105 ? -0.036 42.5 12.195 1 97.94 105 THR A CA 1
ATOM 843 C C . THR A 1 105 ? 0.311 43.312 10.945 1 97.94 105 THR A C 1
ATOM 845 O O . THR A 1 105 ? -0.559 43.594 10.117 1 97.94 105 THR A O 1
ATOM 848 N N . SER A 1 106 ? 1.535 43.656 10.859 1 97.44 106 SER A N 1
ATOM 849 C CA . SER A 1 106 ? 1.993 44.438 9.727 1 97.44 106 SER A CA 1
ATOM 850 C C . SER A 1 106 ? 1.85 43.688 8.414 1 97.44 106 SER A C 1
ATOM 852 O O . SER A 1 106 ? 1.354 44.219 7.422 1 97.44 106 SER A O 1
ATOM 854 N N . ARG A 1 107 ? 2.289 42.469 8.375 1 97.25 107 ARG A N 1
ATOM 855 C CA . ARG A 1 107 ? 2.219 41.656 7.172 1 97.25 107 ARG A CA 1
ATOM 856 C C . ARG A 1 107 ? 0.77 41.344 6.797 1 97.25 107 ARG A C 1
ATOM 858 O O . ARG A 1 107 ? 0.419 41.344 5.613 1 97.25 107 ARG A O 1
ATOM 865 N N . LEU A 1 108 ? -0.06 41.094 7.816 1 97.5 108 LEU A N 1
ATOM 866 C CA . LEU A 1 108 ? -1.484 40.906 7.566 1 97.5 108 LEU A CA 1
ATOM 867 C C . LEU A 1 108 ? -2.1 42.188 6.953 1 97.5 108 LEU A C 1
ATOM 869 O O . LEU A 1 108 ? -2.947 42.094 6.062 1 97.5 108 LEU A O 1
ATOM 873 N N . GLY A 1 109 ? -1.663 43.281 7.461 1 97.69 109 GLY A N 1
ATOM 874 C CA . GLY A 1 109 ? -2.119 44.531 6.898 1 97.69 109 GLY A CA 1
ATOM 875 C C . GLY A 1 109 ? -1.795 44.688 5.422 1 97.69 109 GLY A C 1
ATOM 876 O O . GLY A 1 109 ? -2.611 45.188 4.652 1 97.69 109 GLY A O 1
ATOM 877 N N . ARG A 1 110 ? -0.644 44.219 5.02 1 97.94 110 ARG A N 1
ATOM 878 C CA . ARG A 1 110 ? -0.242 44.281 3.619 1 97.94 110 ARG A CA 1
ATOM 879 C C . ARG A 1 110 ? -1.122 43.375 2.762 1 97.94 110 ARG A C 1
ATOM 881 O O . ARG A 1 110 ? -1.51 43.75 1.653 1 97.94 110 ARG A O 1
ATOM 888 N N . VAL A 1 111 ? -1.408 42.219 3.26 1 98.31 111 VAL A N 1
ATOM 889 C CA . VAL A 1 111 ? -2.271 41.312 2.527 1 98.31 111 VAL A CA 1
ATOM 890 C C . VAL A 1 111 ? -3.672 41.906 2.398 1 98.31 111 VAL A C 1
ATOM 892 O O . VAL A 1 111 ? -4.305 41.781 1.346 1 98.31 111 VAL A O 1
ATOM 895 N N . ARG A 1 112 ? -4.156 42.5 3.498 1 98.19 112 ARG A N 1
ATOM 896 C CA . ARG A 1 112 ? -5.484 43.094 3.488 1 98.19 112 ARG A CA 1
ATOM 897 C C . ARG A 1 112 ? -5.559 44.219 2.469 1 98.19 112 ARG A C 1
ATOM 899 O O . ARG A 1 112 ? -6.559 44.375 1.761 1 98.19 112 ARG A O 1
ATOM 906 N N . ALA A 1 113 ? -4.496 45.031 2.438 1 98.31 113 ALA A N 1
ATOM 907 C CA . ALA A 1 113 ? -4.453 46.125 1.462 1 98.31 113 ALA A CA 1
ATOM 908 C C . ALA A 1 113 ? -4.477 45.562 0.036 1 98.31 113 ALA A C 1
ATOM 910 O O . ALA A 1 113 ? -5.203 46.062 -0.819 1 98.31 113 ALA A O 1
ATOM 911 N N . ALA A 1 114 ? -3.664 44.594 -0.217 1 98.5 114 ALA A N 1
ATOM 912 C CA . ALA A 1 114 ? -3.635 43.938 -1.528 1 98.5 114 ALA A CA 1
ATOM 913 C C . ALA A 1 114 ? -4.992 43.344 -1.873 1 98.5 114 ALA A C 1
ATOM 915 O O . ALA A 1 114 ? -5.457 43.438 -3.012 1 98.5 114 ALA A O 1
ATOM 916 N N . ALA A 1 115 ? -5.629 42.688 -0.936 1 98.56 115 ALA A N 1
ATOM 917 C CA . ALA A 1 115 ? -6.938 42.062 -1.133 1 98.56 115 ALA A CA 1
ATOM 918 C C . ALA A 1 115 ? -7.992 43.125 -1.458 1 98.56 115 ALA A C 1
ATOM 920 O O . ALA A 1 115 ? -8.828 42.906 -2.34 1 98.56 115 ALA A O 1
ATOM 921 N N . THR A 1 116 ? -7.906 44.188 -0.734 1 98 116 THR A N 1
ATOM 922 C CA . THR A 1 116 ? -8.844 45.281 -0.969 1 98 116 THR A CA 1
ATOM 923 C C . THR A 1 116 ? -8.727 45.812 -2.398 1 98 116 THR A C 1
ATOM 925 O O . THR A 1 116 ? -9.734 46.125 -3.033 1 98 116 THR A O 1
ATOM 928 N N . SER A 1 117 ? -7.535 45.875 -2.867 1 98 117 SER A N 1
ATOM 929 C CA . SER A 1 117 ? -7.297 46.312 -4.234 1 98 117 SER A CA 1
ATOM 930 C C . SER A 1 117 ? -7.949 45.375 -5.246 1 98 117 SER A C 1
ATOM 932 O O . SER A 1 117 ? -8.242 45.781 -6.375 1 98 117 SER A O 1
ATOM 934 N N . GLU A 1 118 ? -8.164 44.188 -4.895 1 98.12 118 GLU A N 1
ATOM 935 C CA . GLU A 1 118 ? -8.766 43.188 -5.773 1 98.12 118 GLU A CA 1
ATOM 936 C C . GLU A 1 118 ? -10.227 42.906 -5.395 1 98.12 118 GLU A C 1
ATOM 938 O O . GLU A 1 118 ? -10.836 41.969 -5.867 1 98.12 118 GLU A O 1
ATOM 943 N N . ASN A 1 119 ? -10.805 43.688 -4.508 1 98 119 ASN A N 1
ATOM 944 C CA . ASN A 1 119 ? -12.203 43.656 -4.078 1 98 119 ASN A CA 1
ATOM 945 C C . ASN A 1 119 ? -12.547 42.375 -3.359 1 98 119 ASN A C 1
ATOM 947 O O . ASN A 1 119 ? -13.586 41.75 -3.619 1 98 119 ASN A O 1
ATOM 951 N N . VAL A 1 120 ? -11.641 41.875 -2.566 1 98.56 120 VAL A N 1
ATOM 952 C CA . VAL A 1 120 ? -11.883 40.719 -1.706 1 98.56 120 VAL A CA 1
ATOM 953 C C . VAL A 1 120 ? -11.414 41.031 -0.284 1 98.56 120 VAL A C 1
ATOM 955 O O . VAL A 1 120 ? -10.891 42.125 -0.017 1 98.56 120 VAL A O 1
ATOM 958 N N . ASN A 1 121 ? -11.719 40.188 0.637 1 98.44 121 ASN A N 1
ATOM 959 C CA . ASN A 1 121 ? -11.336 40.281 2.039 1 98.44 121 ASN A CA 1
ATOM 960 C C . ASN A 1 121 ? -10.453 39.125 2.473 1 98.44 121 ASN A C 1
ATOM 962 O O . ASN A 1 121 ? -10.414 38.094 1.806 1 98.44 121 ASN A O 1
ATOM 966 N N . VAL A 1 122 ? -9.711 39.375 3.514 1 98.62 122 VAL A N 1
ATOM 967 C CA . VAL A 1 122 ? -8.852 38.312 4.074 1 98.62 122 VAL A CA 1
ATOM 968 C C . VAL A 1 122 ? -9.508 37.719 5.32 1 98.62 122 VAL A C 1
ATOM 970 O O . VAL A 1 122 ? -9.961 38.469 6.199 1 98.62 122 VAL A O 1
ATOM 973 N N . ALA A 1 123 ? -9.625 36.469 5.34 1 98.69 123 ALA A N 1
ATOM 974 C CA . ALA A 1 123 ? -10.117 35.781 6.52 1 98.69 123 ALA A CA 1
ATOM 975 C C . ALA A 1 123 ? -9.031 34.875 7.125 1 98.69 123 ALA A C 1
ATOM 977 O O . ALA A 1 123 ? -8.609 33.906 6.512 1 98.69 123 ALA A O 1
ATOM 978 N N . MET A 1 124 ? -8.555 35.25 8.258 1 98.62 124 MET A N 1
ATOM 979 C CA . MET A 1 124 ? -7.633 34.406 9.023 1 98.62 124 MET A CA 1
ATOM 980 C C . MET A 1 124 ? -8.391 33.406 9.898 1 98.62 124 MET A C 1
ATOM 982 O O . MET A 1 124 ? -8.766 33.719 11.023 1 98.62 124 MET A O 1
ATOM 986 N N . ILE A 1 125 ? -8.648 32.25 9.375 1 98.75 125 ILE A N 1
ATOM 987 C CA . ILE A 1 125 ? -9.477 31.219 9.992 1 98.75 125 ILE A CA 1
ATOM 988 C C . ILE A 1 125 ? -9.023 29.828 9.531 1 98.75 125 ILE A C 1
ATOM 990 O O . ILE A 1 125 ? -8.414 29.703 8.469 1 98.75 125 ILE A O 1
ATOM 994 N N . GLY A 1 126 ? -9.156 28.797 10.32 1 98.75 126 GLY A N 1
ATOM 995 C CA . GLY A 1 126 ? -8.664 27.469 10.016 1 98.75 126 GLY A CA 1
ATOM 996 C C . GLY A 1 126 ? -9.328 26.844 8.797 1 98.75 126 GLY A C 1
ATOM 997 O O . GLY A 1 126 ? -8.656 26.266 7.949 1 98.75 126 GLY A O 1
ATOM 998 N N . THR A 1 127 ? -10.641 26.906 8.773 1 98.81 127 THR A N 1
ATOM 999 C CA . THR A 1 127 ? -11.453 26.469 7.645 1 98.81 127 THR A CA 1
ATOM 1000 C C . THR A 1 127 ? -12.578 27.453 7.375 1 98.81 127 THR A C 1
ATOM 1002 O O . THR A 1 127 ? -13.328 27.812 8.289 1 98.81 127 THR A O 1
ATOM 1005 N N . LEU A 1 128 ? -12.695 27.938 6.129 1 98.5 128 LEU A N 1
ATOM 1006 C CA . LEU A 1 128 ? -13.812 28.797 5.789 1 98.5 128 LEU A CA 1
ATOM 1007 C C . LEU A 1 128 ? -15.141 28.078 6.008 1 98.5 128 LEU A C 1
ATOM 1009 O O . LEU A 1 128 ? -15.406 27.062 5.375 1 98.5 128 LEU A O 1
ATOM 1013 N N . PRO A 1 129 ? -15.969 28.641 6.836 1 98.25 129 PRO A N 1
ATOM 1014 C CA . PRO A 1 129 ? -17.234 27.953 7.102 1 98.25 129 PRO A CA 1
ATOM 1015 C C . PRO A 1 129 ? -18.172 27.953 5.891 1 98.25 129 PRO A C 1
ATOM 1017 O O . PRO A 1 129 ? -19.078 27.125 5.812 1 98.25 129 PRO A O 1
ATOM 1020 N N . THR A 1 130 ? -17.938 28.828 4.902 1 98.31 130 THR A N 1
ATOM 1021 C CA . THR A 1 130 ? -18.859 29.016 3.787 1 98.31 130 THR A CA 1
ATOM 1022 C C . THR A 1 130 ? -18.406 28.203 2.574 1 98.31 130 THR A C 1
ATOM 1024 O O . THR A 1 130 ? -19.016 28.297 1.505 1 98.31 130 THR A O 1
ATOM 1027 N N . ILE A 1 131 ? -17.328 27.438 2.746 1 98 131 ILE A N 1
ATOM 1028 C CA . ILE A 1 131 ? -16.875 26.609 1.635 1 98 131 ILE A CA 1
ATOM 1029 C C . ILE A 1 131 ? -17.938 25.547 1.305 1 98 131 ILE A C 1
ATOM 1031 O O . ILE A 1 131 ? -18.562 25 2.205 1 98 131 ILE A O 1
ATOM 1035 N N . THR A 1 132 ? -18.188 25.281 -0 1 97.25 132 THR A N 1
ATOM 1036 C CA . THR A 1 132 ? -19.219 24.344 -0.432 1 97.25 132 THR A CA 1
ATOM 1037 C C . THR A 1 132 ? -18.594 23.203 -1.254 1 97.25 132 THR A C 1
ATOM 1039 O O . THR A 1 132 ? -17.484 23.344 -1.777 1 97.25 132 THR A O 1
ATOM 1042 N N . PRO A 1 133 ? -19.281 22.078 -1.32 1 96.69 133 PRO A N 1
ATOM 1043 C CA . PRO A 1 133 ? -18.812 21 -2.201 1 96.69 133 PRO A CA 1
ATOM 1044 C C . PRO A 1 133 ? -18.656 21.453 -3.65 1 96.69 133 PRO A C 1
ATOM 1046 O O . PRO A 1 133 ? -17.688 21.078 -4.316 1 96.69 133 PRO A O 1
ATOM 1049 N N . GLU A 1 134 ? -19.594 22.281 -4.125 1 96.75 134 GLU A N 1
ATOM 1050 C CA . GLU A 1 134 ? -19.562 22.766 -5.504 1 96.75 134 GLU A CA 1
ATOM 1051 C C . GLU A 1 134 ? -18.297 23.562 -5.789 1 96.75 134 GLU A C 1
ATOM 1053 O O . GLU A 1 134 ? -17.703 23.422 -6.855 1 96.75 134 GLU A O 1
ATOM 1058 N N . PHE A 1 135 ? -17.906 24.391 -4.82 1 97.75 135 PHE A N 1
ATOM 1059 C CA . PHE A 1 135 ? -16.688 25.156 -4.969 1 97.75 135 PHE A CA 1
ATOM 1060 C C . PHE A 1 135 ? -15.484 24.25 -5.129 1 97.75 135 PHE A C 1
ATOM 1062 O O . PHE A 1 135 ? -14.648 24.453 -6.012 1 97.75 135 PHE A O 1
ATOM 1069 N N . LEU A 1 136 ? -15.398 23.203 -4.277 1 98.06 136 LEU A N 1
ATOM 1070 C CA . LEU A 1 136 ? -14.25 22.297 -4.242 1 98.06 136 LEU A CA 1
ATOM 1071 C C . LEU A 1 136 ? -14.258 21.359 -5.445 1 98.06 136 LEU A C 1
ATOM 1073 O O . LEU A 1 136 ? -13.227 20.781 -5.785 1 98.06 136 LEU A O 1
ATOM 1077 N N . GLU A 1 137 ? -15.367 21.203 -6.09 1 97.44 137 GLU A N 1
ATOM 1078 C CA . GLU A 1 137 ? -15.484 20.328 -7.25 1 97.44 137 GLU A CA 1
ATOM 1079 C C . GLU A 1 137 ? -15.125 21.062 -8.539 1 97.44 137 GLU A C 1
ATOM 1081 O O . GLU A 1 137 ? -14.906 20.422 -9.578 1 97.44 137 GLU A O 1
ATOM 1086 N N . ASP A 1 138 ? -15.102 22.391 -8.438 1 96.81 138 ASP A N 1
ATOM 1087 C CA . ASP A 1 138 ? -14.664 23.203 -9.57 1 96.81 138 ASP A CA 1
ATOM 1088 C C . ASP A 1 138 ? -13.141 23.156 -9.711 1 96.81 138 ASP A C 1
ATOM 1090 O O . ASP A 1 138 ? -12.414 23.469 -8.758 1 96.81 138 ASP A O 1
ATOM 1094 N N . PRO A 1 139 ? -12.617 22.859 -10.883 1 95 139 PRO A N 1
ATOM 1095 C CA . PRO A 1 139 ? -11.172 22.766 -11.062 1 95 139 PRO A CA 1
ATOM 1096 C C . PRO A 1 139 ? -10.445 24.078 -10.789 1 95 139 PRO A C 1
ATOM 1098 O O . PRO A 1 139 ? -9.242 24.078 -10.547 1 95 139 PRO A O 1
ATOM 1101 N N . ALA A 1 140 ? -11.156 25.156 -10.766 1 96.44 140 ALA A N 1
ATOM 1102 C CA . ALA A 1 140 ? -10.547 26.469 -10.562 1 96.44 140 ALA A CA 1
ATOM 1103 C C . ALA A 1 140 ? -10.078 26.641 -9.117 1 96.44 140 ALA A C 1
ATOM 1105 O O . ALA A 1 140 ? -9.328 27.562 -8.805 1 96.44 140 ALA A O 1
ATOM 1106 N N . TRP A 1 141 ? -10.43 25.688 -8.242 1 97.12 141 TRP A N 1
ATOM 1107 C CA . TRP A 1 141 ? -10.047 25.781 -6.84 1 97.12 141 TRP A CA 1
ATOM 1108 C C . TRP A 1 141 ? -8.531 25.797 -6.684 1 97.12 141 TRP A C 1
ATOM 1110 O O . TRP A 1 141 ? -8 26.375 -5.73 1 97.12 141 TRP A O 1
ATOM 1120 N N . MET A 1 142 ? -7.844 25.156 -7.602 1 97.31 142 MET A N 1
ATOM 1121 C CA . MET A 1 142 ? -6.414 24.891 -7.457 1 97.31 142 MET A CA 1
ATOM 1122 C C . MET A 1 142 ? -5.586 25.984 -8.125 1 97.31 142 MET A C 1
ATOM 1124 O O . MET A 1 142 ? -5.914 26.422 -9.227 1 97.31 142 MET A O 1
ATOM 1128 N N . THR A 1 143 ? -4.551 26.359 -7.387 1 96.44 143 THR A N 1
ATOM 1129 C CA . THR A 1 143 ? -3.537 27.219 -7.977 1 96.44 143 THR A CA 1
ATOM 1130 C C . THR A 1 143 ? -2.844 26.531 -9.148 1 96.44 143 THR A C 1
ATOM 1132 O O . THR A 1 143 ? -2.447 25.359 -9.039 1 96.44 143 THR A O 1
ATOM 1135 N N . GLN A 1 144 ? -2.615 27.25 -10.242 1 92.75 144 GLN A N 1
ATOM 1136 C CA . GLN A 1 144 ? -2.082 26.656 -11.461 1 92.75 144 GLN A CA 1
ATOM 1137 C C . GLN A 1 144 ? -0.556 26.625 -11.438 1 92.75 144 GLN A C 1
ATOM 1139 O O . GLN A 1 144 ? 0.098 27.391 -12.141 1 92.75 144 GLN A O 1
ATOM 1144 N N . GLU A 1 145 ? -0.028 25.766 -10.695 1 92.62 145 GLU A N 1
ATOM 1145 C CA . GLU A 1 145 ? 1.405 25.516 -10.602 1 92.62 145 GLU A CA 1
ATOM 1146 C C . GLU A 1 145 ? 1.702 24.016 -10.703 1 92.62 145 GLU A C 1
ATOM 1148 O O . GLU A 1 145 ? 0.929 23.188 -10.219 1 92.62 145 GLU A O 1
ATOM 1153 N N . ASN A 1 146 ? 2.848 23.672 -11.227 1 90.69 146 ASN A N 1
ATOM 1154 C CA . ASN A 1 146 ? 3.225 22.281 -11.469 1 90.69 146 ASN A CA 1
ATOM 1155 C C . ASN A 1 146 ? 3.312 21.484 -10.164 1 90.69 146 ASN A C 1
ATOM 1157 O O . ASN A 1 146 ? 2.904 20.328 -10.109 1 90.69 146 ASN A O 1
ATOM 1161 N N . ARG A 1 147 ? 3.85 22.109 -9.203 1 90.62 147 ARG A N 1
ATOM 1162 C CA . ARG A 1 147 ? 4.074 21.375 -7.957 1 90.62 147 ARG A CA 1
ATOM 1163 C C . ARG A 1 147 ? 2.756 20.922 -7.348 1 90.62 147 ARG A C 1
ATOM 1165 O O . ARG A 1 147 ? 2.666 19.812 -6.82 1 90.62 147 ARG A O 1
ATOM 1172 N N . TYR A 1 148 ? 1.718 21.75 -7.402 1 94.19 148 TYR A N 1
ATOM 1173 C CA . TYR A 1 148 ? 0.428 21.375 -6.832 1 94.19 148 TYR A CA 1
ATOM 1174 C C . TYR A 1 148 ? -0.257 20.312 -7.684 1 94.19 148 TYR A C 1
ATOM 1176 O O . TYR A 1 148 ? -0.844 19.359 -7.152 1 94.19 148 TYR A O 1
ATOM 1184 N N . ARG A 1 149 ? -0.125 20.438 -8.945 1 94.56 149 ARG A N 1
ATOM 1185 C CA . ARG A 1 149 ? -0.669 19.422 -9.844 1 94.56 149 ARG A CA 1
ATOM 1186 C C . ARG A 1 149 ? 0.051 18.094 -9.664 1 94.56 149 ARG A C 1
ATOM 1188 O O . ARG A 1 149 ? -0.582 17.031 -9.664 1 94.56 149 ARG A O 1
ATOM 1195 N N . ALA A 1 150 ? 1.381 18.188 -9.594 1 94.38 150 ALA A N 1
ATOM 1196 C CA . ALA A 1 150 ? 2.182 16.984 -9.383 1 94.38 150 ALA A CA 1
ATOM 1197 C C . ALA A 1 150 ? 1.763 16.266 -8.109 1 94.38 150 ALA A C 1
ATOM 1199 O O . ALA A 1 150 ? 1.626 15.039 -8.094 1 94.38 150 ALA A O 1
ATOM 1200 N N . LEU A 1 151 ? 1.562 17.016 -7.082 1 94.81 151 LEU A N 1
ATOM 1201 C CA . LEU A 1 151 ? 1.144 16.422 -5.812 1 94.81 151 LEU A CA 1
ATOM 1202 C C . LEU A 1 151 ? -0.226 15.773 -5.941 1 94.81 151 LEU A C 1
ATOM 1204 O O . LEU A 1 151 ? -0.418 14.633 -5.5 1 94.81 151 LEU A O 1
ATOM 1208 N N . SER A 1 152 ? -1.148 16.5 -6.477 1 95.25 152 SER A N 1
ATOM 1209 C CA . SER A 1 152 ? -2.496 15.969 -6.656 1 95.25 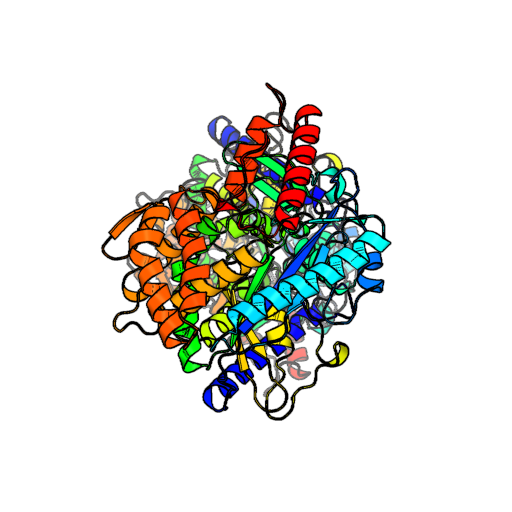152 SER A CA 1
ATOM 1210 C C . SER A 1 152 ? -2.48 14.695 -7.5 1 95.25 152 SER A C 1
ATOM 1212 O O . SER A 1 152 ? -3.09 13.695 -7.129 1 95.25 152 SER A O 1
ATOM 1214 N N . ASN A 1 153 ? -1.773 14.766 -8.617 1 94.56 153 ASN A N 1
ATOM 1215 C CA . ASN A 1 153 ? -1.676 13.594 -9.492 1 94.56 153 ASN A CA 1
ATOM 1216 C C . ASN A 1 153 ? -1.062 12.406 -8.766 1 94.56 153 ASN A C 1
ATOM 1218 O O . ASN A 1 153 ? -1.556 11.281 -8.883 1 94.56 153 ASN A O 1
ATOM 1222 N N . ALA A 1 154 ? 0.004 12.664 -8.086 1 94.31 154 ALA A N 1
ATOM 1223 C CA . ALA A 1 154 ? 0.729 11.594 -7.406 1 94.31 154 ALA A CA 1
ATOM 1224 C C . ALA A 1 154 ? -0.142 10.93 -6.344 1 94.31 154 ALA A C 1
ATOM 1226 O O . ALA A 1 154 ? -0.157 9.703 -6.223 1 94.31 154 ALA A O 1
ATOM 1227 N N . VAL A 1 155 ? -0.841 11.734 -5.57 1 95.5 155 VAL A N 1
ATOM 1228 C CA . VAL A 1 155 ? -1.706 11.203 -4.523 1 95.5 155 VAL A CA 1
ATOM 1229 C C . VAL A 1 155 ? -2.832 10.383 -5.148 1 95.5 155 VAL A C 1
ATOM 1231 O O . VAL A 1 155 ? -3.111 9.258 -4.711 1 95.5 155 VAL A O 1
ATOM 1234 N N . MET A 1 156 ? -3.451 10.898 -6.164 1 95.12 156 MET A N 1
ATOM 1235 C CA . MET A 1 156 ? -4.578 10.227 -6.805 1 95.12 156 MET A CA 1
ATOM 1236 C C . MET A 1 156 ? -4.129 8.93 -7.465 1 95.12 156 MET A C 1
ATOM 1238 O O . MET A 1 156 ? -4.848 7.926 -7.43 1 95.12 156 MET A O 1
ATOM 1242 N N . GLU A 1 157 ? -2.965 9 -8.078 1 92.69 157 GLU A N 1
ATOM 1243 C CA . GLU A 1 157 ? -2.426 7.797 -8.703 1 92.69 157 GLU A CA 1
ATOM 1244 C C . GLU A 1 157 ? -2.131 6.719 -7.668 1 92.69 157 GLU A C 1
ATOM 1246 O O . GLU A 1 157 ? -2.398 5.539 -7.898 1 92.69 157 GLU A O 1
ATOM 1251 N N . SER A 1 158 ? -1.578 7.145 -6.605 1 93.06 158 SER A N 1
ATOM 1252 C CA . SER A 1 158 ? -1.22 6.207 -5.543 1 93.06 158 SER A CA 1
ATOM 1253 C C . SER A 1 158 ? -2.461 5.586 -4.914 1 93.06 158 SER A C 1
ATOM 1255 O O . SER A 1 158 ? -2.504 4.379 -4.668 1 93.06 158 SER A O 1
ATOM 1257 N N . ARG A 1 159 ? -3.469 6.387 -4.66 1 93.69 159 ARG A N 1
ATOM 1258 C CA . ARG A 1 159 ? -4.711 5.934 -4.051 1 93.69 159 ARG A CA 1
ATOM 1259 C C . ARG A 1 159 ? -5.535 5.105 -5.031 1 93.69 159 ARG A C 1
ATOM 1261 O O . ARG A 1 159 ? -6.16 4.117 -4.645 1 93.69 159 ARG A O 1
ATOM 1268 N N . GLY A 1 160 ? -5.676 5.582 -6.219 1 93.56 160 GLY A N 1
ATOM 1269 C CA . GLY A 1 160 ? -6.383 4.902 -7.293 1 93.56 160 GLY A CA 1
ATOM 1270 C C . GLY A 1 160 ? -7.887 5.09 -7.234 1 93.56 160 GLY A C 1
ATOM 1271 O O . GLY A 1 160 ? -8.609 4.66 -8.133 1 93.56 160 GLY A O 1
ATOM 1272 N N . GLU A 1 161 ? -8.453 5.676 -6.168 1 95.81 161 GLU A N 1
ATOM 1273 C CA . GLU A 1 161 ? -9.891 5.875 -5.969 1 95.81 161 GLU A CA 1
ATOM 1274 C C . GLU A 1 161 ? -10.195 7.32 -5.582 1 95.81 161 GLU A C 1
ATOM 1276 O O . GLU A 1 161 ? -9.281 8.148 -5.469 1 95.81 161 GLU A O 1
ATOM 1281 N N . LEU A 1 162 ? -11.492 7.594 -5.488 1 97.25 162 LEU A N 1
ATOM 1282 C CA . LEU A 1 162 ? -11.906 8.938 -5.109 1 97.25 162 LEU A CA 1
ATOM 1283 C C . LEU A 1 162 ? -11.5 9.25 -3.672 1 97.25 162 LEU A C 1
ATOM 1285 O O . LEU A 1 162 ? -11.281 8.336 -2.873 1 97.25 162 LEU A O 1
ATOM 1289 N N . VAL A 1 163 ? -11.352 10.523 -3.404 1 97.56 163 VAL A N 1
ATOM 1290 C CA . VAL A 1 163 ? -11.086 10.984 -2.047 1 97.56 163 VAL A CA 1
ATOM 1291 C C . VAL A 1 163 ? -12.367 10.945 -1.223 1 97.56 163 VAL A C 1
ATOM 1293 O O . VAL A 1 163 ? -13.336 11.648 -1.535 1 97.56 163 VAL A O 1
ATOM 1296 N N . HIS A 1 164 ? -12.383 10.109 -0.221 1 97.06 164 HIS A N 1
ATOM 1297 C CA . HIS A 1 164 ? -13.562 9.93 0.623 1 97.06 164 HIS A CA 1
ATOM 1298 C C . HIS A 1 164 ? -13.414 10.688 1.94 1 97.06 164 HIS A C 1
ATOM 1300 O O . HIS A 1 164 ? -12.477 10.43 2.707 1 97.06 164 HIS A O 1
ATOM 1306 N N . ILE A 1 165 ? -14.258 11.625 2.18 1 98.31 165 ILE A N 1
ATOM 1307 C CA . ILE A 1 165 ? -14.281 12.359 3.441 1 98.31 165 ILE A CA 1
ATOM 1308 C C . ILE A 1 165 ? -15.453 11.891 4.293 1 98.31 165 ILE A C 1
ATOM 1310 O O . ILE A 1 165 ? -16.609 11.914 3.846 1 98.31 165 ILE A O 1
ATOM 1314 N N . ASN A 1 166 ? -15.18 11.445 5.445 1 98.25 166 ASN A N 1
ATOM 1315 C CA . ASN A 1 166 ? -16.172 11 6.422 1 98.25 166 ASN A CA 1
ATOM 1316 C C . ASN A 1 166 ? -15.844 11.5 7.824 1 98.25 166 ASN A C 1
ATOM 1318 O O . ASN A 1 166 ? -14.93 10.992 8.469 1 98.25 166 ASN A O 1
ATOM 1322 N N . ILE A 1 167 ? -16.531 12.484 8.297 1 97.81 167 ILE A N 1
ATOM 1323 C CA . ILE A 1 167 ? -16.328 13.078 9.617 1 97.81 167 ILE A CA 1
ATOM 1324 C C . ILE A 1 167 ? -17.688 13.281 10.305 1 97.81 167 ILE A C 1
ATOM 1326 O O . ILE A 1 167 ? -18.656 13.719 9.672 1 97.81 167 ILE A O 1
ATOM 1330 N N . ALA A 1 168 ? -17.75 12.883 11.531 1 97 168 ALA A N 1
ATOM 1331 C CA . ALA A 1 168 ? -19 13.016 12.266 1 97 168 ALA A CA 1
ATOM 1332 C C . ALA A 1 168 ? -18.75 13.531 13.68 1 97 168 ALA A C 1
ATOM 1334 O O . ALA A 1 168 ? -17.766 13.148 14.32 1 97 168 ALA A O 1
ATOM 1335 N N . ASP A 1 169 ? -19.594 14.352 14.172 1 96 169 ASP A N 1
ATOM 1336 C CA . ASP A 1 169 ? -19.766 14.758 15.562 1 96 169 ASP A CA 1
ATOM 1337 C C . ASP A 1 169 ? -21.219 15.156 15.844 1 96 169 ASP A C 1
ATOM 1339 O O . ASP A 1 169 ? -22.109 14.305 15.828 1 96 169 ASP A O 1
ATOM 1343 N N . ARG A 1 170 ? -21.578 16.453 15.875 1 94.56 170 ARG A N 1
ATOM 1344 C CA . ARG A 1 170 ? -22.969 16.859 15.992 1 94.56 170 ARG A CA 1
ATOM 1345 C C . ARG A 1 170 ? -23.719 16.641 14.688 1 94.56 170 ARG A C 1
ATOM 1347 O O . ARG A 1 170 ? -24.906 16.297 14.695 1 94.56 170 ARG A O 1
ATOM 1354 N N . GLU A 1 171 ? -23.094 16.969 13.672 1 97.12 171 GLU A N 1
ATOM 1355 C CA . GLU A 1 171 ? -23.547 16.672 12.312 1 97.12 171 GLU A CA 1
ATOM 1356 C C . GLU A 1 171 ? -22.547 15.789 11.57 1 97.12 171 GLU A C 1
ATOM 1358 O O . GLU A 1 171 ? -21.531 15.406 12.125 1 97.12 171 GLU A O 1
ATOM 1363 N N . GLN A 1 172 ? -22.938 15.359 10.383 1 97.19 172 GLN A N 1
ATOM 1364 C CA . GLN A 1 172 ? -22.094 14.414 9.656 1 97.19 172 GLN A CA 1
ATOM 1365 C C . GLN A 1 172 ? -21.875 14.867 8.211 1 97.19 172 GLN A C 1
ATOM 1367 O O . GLN A 1 172 ? -22.797 15.422 7.59 1 97.19 172 GLN A O 1
ATOM 1372 N N . ILE A 1 173 ? -20.641 14.641 7.781 1 96.69 173 ILE A N 1
ATOM 1373 C CA . ILE A 1 173 ? -20.312 14.859 6.379 1 96.69 173 ILE A CA 1
ATOM 1374 C C . ILE A 1 173 ? -19.766 13.57 5.77 1 96.69 173 ILE A C 1
ATOM 1376 O O . ILE A 1 173 ? -18.812 12.984 6.289 1 96.69 173 ILE A O 1
ATOM 1380 N N . ILE A 1 174 ? -20.359 13.078 4.766 1 97.31 174 ILE A N 1
ATOM 1381 C CA . ILE A 1 174 ? -19.875 12 3.914 1 97.31 174 ILE A CA 1
ATOM 1382 C C . ILE A 1 174 ? -19.906 12.438 2.451 1 97.31 174 ILE A C 1
ATOM 1384 O O . ILE A 1 174 ? -20.984 12.68 1.896 1 97.31 174 ILE A O 1
ATOM 1388 N N . HIS A 1 175 ? -18.75 12.609 1.856 1 97.56 175 HIS A N 1
ATOM 1389 C CA . HIS A 1 175 ? -18.688 13.125 0.495 1 97.56 175 HIS A CA 1
ATOM 1390 C C . HIS A 1 175 ? -17.453 12.625 -0.227 1 97.56 175 HIS A C 1
ATOM 1392 O O . HIS A 1 175 ? -16.391 12.469 0.386 1 97.56 175 HIS A O 1
ATOM 1398 N N . ASP A 1 176 ? -17.562 12.328 -1.541 1 97.38 176 ASP A N 1
ATOM 1399 C CA . ASP A 1 176 ? -16.422 11.93 -2.377 1 97.38 176 ASP A CA 1
ATOM 1400 C C . ASP A 1 176 ? -15.969 13.078 -3.27 1 97.38 176 ASP A C 1
ATOM 1402 O O . ASP A 1 176 ? -16.797 13.836 -3.791 1 97.38 176 ASP A O 1
ATOM 1406 N N . PHE A 1 177 ? -14.695 13.227 -3.357 1 98.06 177 PHE A N 1
ATOM 1407 C CA . PHE A 1 177 ? -14.102 14.227 -4.238 1 98.06 177 PHE A CA 1
ATOM 1408 C C . PHE A 1 177 ? -13.211 13.57 -5.281 1 98.06 177 PHE A C 1
ATOM 1410 O O . PHE A 1 177 ? -12.695 12.469 -5.062 1 98.06 177 PHE A O 1
ATOM 1417 N N . THR A 1 178 ? -12.953 14.242 -6.438 1 96.81 178 THR A N 1
ATOM 1418 C CA . THR A 1 178 ? -12.195 13.68 -7.551 1 96.81 178 THR A CA 1
ATOM 1419 C C . THR A 1 178 ? -10.703 13.984 -7.395 1 96.81 178 THR A C 1
ATOM 1421 O O . THR A 1 178 ? -9.875 13.445 -8.133 1 96.81 178 THR A O 1
ATOM 1424 N N . ASP A 1 179 ? -10.406 14.805 -6.457 1 96.44 179 ASP A N 1
ATOM 1425 C CA . ASP A 1 179 ? -9.016 15.156 -6.188 1 96.44 179 ASP A CA 1
ATOM 1426 C C . ASP A 1 179 ? -8.844 15.656 -4.754 1 96.44 179 ASP A C 1
ATOM 1428 O O . ASP A 1 179 ? -9.742 15.492 -3.922 1 96.44 179 ASP A O 1
ATOM 1432 N N . LEU A 1 180 ? -7.719 16.219 -4.402 1 95.81 180 LEU A N 1
ATOM 1433 C CA . LEU A 1 180 ? -7.387 16.5 -3.014 1 95.81 180 LEU A CA 1
ATOM 1434 C C . LEU A 1 180 ? -7.871 17.891 -2.619 1 95.81 180 LEU A C 1
ATOM 1436 O O . LEU A 1 180 ? -7.34 18.5 -1.689 1 95.81 180 LEU A O 1
ATOM 1440 N N . ALA A 1 181 ? -8.898 18.469 -3.279 1 98.19 181 ALA A N 1
ATOM 1441 C CA . ALA A 1 181 ? -9.43 19.812 -3.055 1 98.19 181 ALA A CA 1
ATOM 1442 C C . ALA A 1 181 ? -9.695 20.062 -1.572 1 98.19 181 ALA A C 1
ATOM 1444 O O . ALA A 1 181 ? -9.438 21.156 -1.062 1 98.19 181 ALA A O 1
ATOM 1445 N N . PRO A 1 182 ? -10.172 19.078 -0.843 1 98.5 182 PRO A N 1
ATOM 1446 C CA . PRO A 1 182 ? -10.453 19.312 0.574 1 98.5 182 PRO A CA 1
ATOM 1447 C C . PRO A 1 182 ? -9.203 19.734 1.354 1 98.5 182 PRO A C 1
ATOM 1449 O O . PRO A 1 182 ? -9.312 20.438 2.363 1 98.5 182 PRO A O 1
ATOM 1452 N N . GLU A 1 183 ? -8.07 19.312 0.923 1 98.06 183 GLU A N 1
ATOM 1453 C CA . GLU A 1 183 ? -6.824 19.688 1.579 1 98.06 183 GLU A CA 1
ATOM 1454 C C . GLU A 1 183 ? -6.648 21.203 1.609 1 98.06 183 GLU A C 1
ATOM 1456 O O . GLU A 1 183 ? -6.113 21.75 2.572 1 98.06 183 GLU A O 1
ATOM 1461 N N . SER A 1 184 ? -7.145 21.922 0.626 1 98.19 184 SER A N 1
ATOM 1462 C CA . SER A 1 184 ? -6.98 23.359 0.488 1 98.19 184 SER A CA 1
ATOM 1463 C C . SER A 1 184 ? -7.773 24.109 1.55 1 98.19 184 SER A C 1
ATOM 1465 O O . SER A 1 184 ? -7.574 25.312 1.745 1 98.19 184 SER A O 1
ATOM 1467 N N . THR A 1 185 ? -8.656 23.438 2.219 1 98.69 185 THR A N 1
ATOM 1468 C CA . THR A 1 185 ? -9.492 24.078 3.227 1 98.69 185 THR A CA 1
ATOM 1469 C C . THR A 1 185 ? -8.789 24.094 4.582 1 98.69 185 THR A C 1
ATOM 1471 O O . THR A 1 185 ? -9.336 24.609 5.562 1 98.69 185 THR A O 1
ATOM 1474 N N . CYS A 1 186 ? -7.613 23.5 4.695 1 98.56 186 CYS A N 1
ATOM 1475 C CA . CYS A 1 186 ? -6.898 23.359 5.961 1 98.56 186 CYS A CA 1
ATOM 1476 C C . CYS A 1 186 ? -5.785 24.391 6.078 1 98.56 186 CYS A C 1
ATOM 1478 O O . CYS A 1 186 ? -4.613 24.078 5.863 1 98.56 186 CYS A O 1
ATOM 1480 N N . THR A 1 187 ? -6.105 25.578 6.531 1 98.56 187 THR A N 1
ATOM 1481 C CA . THR A 1 187 ? -5.113 26.641 6.688 1 98.56 187 THR A CA 1
ATOM 1482 C C . THR A 1 187 ? -4.562 26.656 8.109 1 98.56 187 THR A C 1
ATOM 1484 O O . THR A 1 187 ? -5.297 26.406 9.07 1 98.56 187 THR A O 1
ATOM 1487 N N . SER A 1 188 ? -3.258 26.938 8.195 1 98.19 188 SER A N 1
ATOM 1488 C CA . SER A 1 188 ? -2.625 26.734 9.5 1 98.19 188 SER A CA 1
ATOM 1489 C C . SER A 1 188 ? -1.637 27.859 9.805 1 98.19 188 SER A C 1
ATOM 1491 O O . SER A 1 188 ? -1.346 28.688 8.945 1 98.19 188 SER A O 1
ATOM 1493 N N . ILE A 1 189 ? -1.289 27.922 11.102 1 98.19 189 ILE A N 1
ATOM 1494 C CA . ILE A 1 189 ? -0.088 28.562 11.609 1 98.19 189 ILE A CA 1
ATOM 1495 C C . ILE A 1 189 ? 1.015 27.531 11.812 1 98.19 189 ILE A C 1
ATOM 1497 O O . ILE A 1 189 ? 0.779 26.469 12.398 1 98.19 189 ILE A O 1
ATOM 1501 N N . GLN A 1 190 ? 2.139 27.812 11.32 1 98.38 190 GLN A N 1
ATOM 1502 C CA . GLN A 1 190 ? 3.275 26.922 11.516 1 98.38 190 GLN A CA 1
ATOM 1503 C C . GLN A 1 190 ? 4.387 27.609 12.297 1 98.38 190 GLN A C 1
ATOM 1505 O O . GLN A 1 190 ? 4.969 28.594 11.828 1 98.38 190 GLN A O 1
ATOM 1510 N N . LEU A 1 191 ? 4.645 27.141 13.492 1 98.25 191 LEU A N 1
ATOM 1511 C CA . LEU A 1 191 ? 5.676 27.703 14.359 1 98.25 191 LEU A CA 1
ATOM 1512 C C . LEU A 1 191 ? 6.988 26.938 14.203 1 98.25 191 LEU A C 1
ATOM 1514 O O . LEU A 1 191 ? 7.008 25.703 14.25 1 98.25 191 LEU A O 1
ATOM 1518 N N . HIS A 1 192 ? 8.016 27.656 13.969 1 97.31 192 HIS A N 1
ATOM 1519 C CA . HIS A 1 192 ? 9.328 27.047 13.789 1 97.31 192 HIS A CA 1
ATOM 1520 C C . HIS A 1 192 ? 10.219 27.281 15 1 97.31 192 HIS A C 1
ATOM 1522 O O . HIS A 1 192 ? 10.195 28.359 15.586 1 97.31 192 HIS A O 1
ATOM 1528 N N . LEU A 1 193 ? 10.945 26.312 15.359 1 96.88 193 LEU A N 1
ATOM 1529 C CA . LEU A 1 193 ? 11.961 26.391 16.406 1 96.88 193 LEU A CA 1
ATOM 1530 C C . LEU A 1 193 ? 13.273 25.781 15.922 1 96.88 193 LEU A C 1
ATOM 1532 O O . LEU A 1 193 ? 13.344 24.594 15.609 1 96.88 193 LEU A O 1
ATOM 1536 N N . GLN A 1 194 ? 14.305 26.594 15.812 1 96.06 194 GLN A N 1
ATOM 1537 C CA . GLN A 1 194 ? 15.625 26.094 15.445 1 96.06 194 GLN A CA 1
ATOM 1538 C C . GLN A 1 194 ? 16.312 25.422 16.641 1 96.06 194 GLN A C 1
ATOM 1540 O O . GLN A 1 194 ? 16.297 25.969 17.75 1 96.06 194 GLN A O 1
ATOM 1545 N N . LEU A 1 195 ? 16.875 24.281 16.406 1 94.44 195 LEU A N 1
ATOM 1546 C CA . LEU A 1 195 ? 17.453 23.5 17.5 1 94.44 195 LEU A CA 1
ATOM 1547 C C . LEU A 1 195 ? 18.766 22.844 17.062 1 94.44 195 LEU A C 1
ATOM 1549 O O . LEU A 1 195 ? 18.922 22.484 15.891 1 94.44 195 LEU A O 1
ATOM 1553 N N . ALA A 1 196 ? 19.625 22.703 18.062 1 93 196 ALA A N 1
ATOM 1554 C CA . ALA A 1 196 ? 20.75 21.797 17.859 1 93 196 ALA A CA 1
ATOM 1555 C C . ALA A 1 196 ? 20.281 20.344 17.812 1 93 196 ALA A C 1
ATOM 1557 O O . ALA A 1 196 ? 19.266 20 18.422 1 93 196 ALA A O 1
ATOM 1558 N N . PRO A 1 197 ? 21.094 19.516 17.125 1 94.06 197 PRO A N 1
ATOM 1559 C CA . PRO A 1 197 ? 20.688 18.125 16.969 1 94.06 197 PRO A CA 1
ATOM 1560 C C . PRO A 1 197 ? 20.469 17.422 18.312 1 94.06 197 PRO A C 1
ATOM 1562 O O . PRO A 1 197 ? 19.516 16.656 18.469 1 94.06 197 PRO A O 1
ATOM 1565 N N . ASN A 1 198 ? 21.266 17.688 19.328 1 94.12 198 ASN A N 1
ATOM 1566 C CA . ASN A 1 198 ? 21.203 16.969 20.594 1 94.12 198 ASN A CA 1
ATOM 1567 C C . ASN A 1 198 ? 20.016 17.422 21.438 1 94.12 198 ASN A C 1
ATOM 1569 O O . ASN A 1 198 ? 19.656 16.766 22.422 1 94.12 198 ASN A O 1
ATOM 1573 N N . LYS A 1 199 ? 19.344 18.5 21.078 1 95.56 199 LYS A N 1
ATOM 1574 C CA . LYS A 1 199 ? 18.188 19 21.812 1 95.56 199 LYS A CA 1
ATOM 1575 C C . LYS A 1 199 ? 16.891 18.703 21.047 1 95.56 199 LYS A C 1
ATOM 1577 O O . LYS A 1 199 ? 15.797 18.891 21.578 1 95.56 199 LYS A O 1
ATOM 1582 N N . PHE A 1 200 ? 17.062 18.234 19.859 1 97.5 200 PHE A N 1
ATOM 1583 C CA . PHE A 1 200 ? 15.914 18.109 18.969 1 97.5 200 PHE A CA 1
ATOM 1584 C C . PHE A 1 200 ? 14.914 17.094 19.5 1 97.5 200 PHE A C 1
ATOM 1586 O O . PHE A 1 200 ? 13.711 17.359 19.516 1 97.5 200 PHE A O 1
ATOM 1593 N N . ALA A 1 201 ? 15.375 15.945 19.953 1 98.06 201 ALA A N 1
ATOM 1594 C CA . ALA A 1 201 ? 14.484 14.867 20.391 1 98.06 201 ALA A CA 1
ATOM 1595 C C . ALA A 1 201 ? 13.617 15.312 21.562 1 98.06 201 ALA A C 1
ATOM 1597 O O . ALA A 1 201 ? 12.414 15.047 21.578 1 98.06 201 ALA A O 1
ATOM 1598 N N . ALA A 1 202 ? 14.211 15.945 22.531 1 98.31 202 ALA A N 1
ATOM 1599 C CA . ALA A 1 202 ? 13.461 16.406 23.703 1 98.31 202 ALA A CA 1
ATOM 1600 C C . ALA A 1 202 ? 12.391 17.406 23.312 1 98.31 202 ALA A C 1
ATOM 1602 O O . ALA A 1 202 ? 11.258 17.344 23.797 1 98.31 202 ALA A O 1
ATOM 1603 N N . ALA A 1 203 ? 12.727 18.312 22.438 1 98.31 203 ALA A N 1
ATOM 1604 C CA . ALA A 1 203 ? 11.773 19.328 22 1 98.31 203 ALA A CA 1
ATOM 1605 C C . ALA A 1 203 ? 10.625 18.688 21.219 1 98.31 203 ALA A C 1
ATOM 1607 O O . ALA A 1 203 ? 9.461 19.062 21.375 1 98.31 203 ALA A O 1
ATOM 1608 N N . TRP A 1 204 ? 11.008 17.75 20.359 1 98.75 204 TRP A N 1
ATOM 1609 C CA . TRP A 1 204 ? 9.984 17.078 19.578 1 98.75 204 TRP A CA 1
ATOM 1610 C C . TRP A 1 204 ? 9.039 16.297 20.484 1 98.75 204 TRP A C 1
ATOM 1612 O O . TRP A 1 204 ? 7.816 16.359 20.312 1 98.75 204 TRP A O 1
ATOM 1622 N N . ASN A 1 205 ? 9.586 15.531 21.406 1 98.88 205 ASN A N 1
ATOM 1623 C CA . ASN A 1 205 ? 8.773 14.75 22.328 1 98.88 205 ASN A CA 1
ATOM 1624 C C . ASN A 1 205 ? 7.863 15.648 23.156 1 98.88 205 ASN A C 1
ATOM 1626 O O . ASN A 1 205 ? 6.691 15.328 23.375 1 98.88 205 ASN A O 1
ATOM 1630 N N . ALA A 1 206 ? 8.422 16.719 23.594 1 98.81 206 ALA A N 1
ATOM 1631 C CA . ALA A 1 206 ? 7.613 17.688 24.344 1 98.81 206 ALA A CA 1
ATOM 1632 C C . ALA A 1 206 ? 6.465 18.203 23.484 1 98.81 206 ALA A C 1
ATOM 1634 O O . ALA A 1 206 ? 5.332 18.328 23.953 1 98.81 206 ALA A O 1
ATOM 1635 N N . SER A 1 207 ? 6.793 18.547 22.266 1 98.81 207 SER A N 1
ATOM 1636 C CA . SER A 1 207 ? 5.785 19.047 21.344 1 98.81 207 SER A CA 1
ATOM 1637 C C . SER A 1 207 ? 4.68 18.031 21.109 1 98.81 207 SER A C 1
ATOM 1639 O O . SER A 1 207 ? 3.502 18.375 21.031 1 98.81 207 SER A O 1
ATOM 1641 N N . GLN A 1 208 ? 5.086 16.781 20.953 1 98.81 208 GLN A N 1
ATOM 1642 C CA . GLN A 1 208 ? 4.117 15.703 20.781 1 98.81 208 GLN A CA 1
ATOM 1643 C C . GLN A 1 208 ? 3.236 15.555 22.016 1 98.81 208 GLN A C 1
ATOM 1645 O O . GLN A 1 208 ? 2.025 15.352 21.906 1 98.81 208 GLN A O 1
ATOM 1650 N N . ALA A 1 209 ? 3.822 15.688 23.125 1 98.81 209 ALA A N 1
ATOM 1651 C CA . ALA A 1 209 ? 3.111 15.484 24.391 1 98.81 209 ALA A CA 1
ATOM 1652 C C . ALA A 1 209 ? 2.01 16.531 24.562 1 98.81 209 ALA A C 1
ATOM 1654 O O . ALA A 1 209 ? 0.947 16.234 25.125 1 98.81 209 ALA A O 1
ATOM 1655 N N . ILE A 1 210 ? 2.258 17.703 24.109 1 98.81 210 ILE A N 1
ATOM 1656 C CA . ILE A 1 210 ? 1.314 18.781 24.406 1 98.81 210 ILE A CA 1
ATOM 1657 C C . ILE A 1 210 ? 0.423 19.031 23.203 1 98.81 210 ILE A C 1
ATOM 1659 O O . ILE A 1 210 ? -0.396 19.953 23.203 1 98.81 210 ILE A O 1
ATOM 1663 N N . ALA A 1 211 ? 0.544 18.219 22.125 1 98.88 211 ALA A N 1
ATOM 1664 C CA . ALA A 1 211 ? -0.176 18.453 20.875 1 98.88 211 ALA A CA 1
ATOM 1665 C C . ALA A 1 211 ? -1.682 18.5 21.109 1 98.88 211 ALA A C 1
ATOM 1667 O O . ALA A 1 211 ? -2.373 19.359 20.547 1 98.88 211 ALA A O 1
ATOM 1668 N N . GLY A 1 212 ? -2.191 17.594 21.938 1 98.81 212 GLY A N 1
ATOM 1669 C CA . GLY A 1 212 ? -3.613 17.578 22.234 1 98.81 212 GLY A CA 1
ATOM 1670 C C . GLY A 1 212 ? -4.078 18.859 22.922 1 98.81 212 GLY A C 1
ATOM 1671 O O . GLY A 1 212 ? -5.16 19.375 22.625 1 98.81 212 GLY A O 1
ATOM 1672 N N . VAL A 1 213 ? -3.287 19.359 23.844 1 98.88 213 VAL A N 1
ATOM 1673 C CA . VAL A 1 213 ? -3.592 20.594 24.578 1 98.88 213 VAL A CA 1
ATOM 1674 C C . VAL A 1 213 ? -3.643 21.766 23.609 1 98.88 213 VAL A C 1
ATOM 1676 O O . VAL A 1 213 ? -4.559 22.594 23.672 1 98.88 213 VAL A O 1
ATOM 1679 N N . GLN A 1 214 ? -2.666 21.812 22.719 1 98.88 214 GLN A N 1
ATOM 1680 C CA . GLN A 1 214 ? -2.625 22.891 21.734 1 98.88 214 GLN A CA 1
ATOM 1681 C C . GLN A 1 214 ? -3.863 22.859 20.828 1 98.88 214 GLN A C 1
ATOM 1683 O O . GLN A 1 214 ? -4.465 23.891 20.562 1 98.88 214 GLN A O 1
ATOM 1688 N N . ALA A 1 215 ? -4.199 21.656 20.344 1 98.81 215 ALA A N 1
ATOM 1689 C CA . ALA A 1 215 ? -5.359 21.5 19.469 1 98.81 215 ALA A CA 1
ATOM 1690 C C . ALA A 1 215 ? -6.637 21.969 20.172 1 98.81 215 ALA A C 1
ATOM 1692 O O . ALA A 1 215 ? -7.469 22.656 19.562 1 98.81 215 ALA A O 1
ATOM 1693 N N . ALA A 1 216 ? -6.746 21.672 21.391 1 98.88 216 ALA A N 1
ATOM 1694 C CA . ALA A 1 216 ? -7.93 22.047 22.156 1 98.88 216 ALA A CA 1
ATOM 1695 C C . ALA A 1 216 ? -8 23.547 22.375 1 98.88 216 ALA A C 1
ATOM 1697 O O . ALA A 1 216 ? -9.031 24.172 22.125 1 98.88 216 ALA A O 1
ATOM 1698 N N . LEU A 1 217 ? -6.926 24.109 22.797 1 98.69 217 LEU A N 1
ATOM 1699 C CA . LEU A 1 217 ? -6.848 25.5 23.188 1 98.69 217 LEU A CA 1
ATOM 1700 C C . LEU A 1 217 ? -7.051 26.422 21.984 1 98.69 217 LEU A C 1
ATOM 1702 O O . LEU A 1 217 ? -7.613 27.516 22.125 1 98.69 217 LEU A O 1
ATOM 1706 N N . SER A 1 218 ? -6.602 25.969 20.828 1 98.75 218 SER A N 1
ATOM 1707 C CA . SER A 1 218 ? -6.504 26.891 19.703 1 98.75 218 SER A CA 1
ATOM 1708 C C . SER A 1 218 ? -7.484 26.516 18.594 1 98.75 218 SER A C 1
ATOM 1710 O O . SER A 1 218 ? -7.477 27.125 17.516 1 98.75 218 SER A O 1
ATOM 1712 N N . ALA A 1 219 ? -8.367 25.547 18.812 1 98.88 219 ALA A N 1
ATOM 1713 C CA . ALA A 1 219 ? -9.289 25.109 17.766 1 98.88 219 ALA A CA 1
ATOM 1714 C C . ALA A 1 219 ? -9.977 26.297 17.109 1 98.88 219 ALA A C 1
ATOM 1716 O O . ALA A 1 219 ? -10.336 27.266 17.781 1 98.88 219 ALA A O 1
ATOM 1717 N N . ASN A 1 220 ? -10.148 26.25 15.797 1 98.88 220 ASN A N 1
ATOM 1718 C CA . ASN A 1 220 ? -10.703 27.375 15.062 1 98.88 220 ASN A CA 1
ATOM 1719 C C . ASN A 1 220 ? -11.344 26.938 13.75 1 98.88 220 ASN A C 1
ATOM 1721 O O . ASN A 1 220 ? -11.477 27.719 12.82 1 98.88 220 ASN A O 1
ATOM 1725 N N . SER A 1 221 ? -11.75 25.609 13.594 1 98.81 221 SER A N 1
ATOM 1726 C CA . SER A 1 221 ? -12.344 25.078 12.367 1 98.81 221 SER A CA 1
ATOM 1727 C C . SER A 1 221 ? -13.469 24.094 12.68 1 98.81 221 SER A C 1
ATOM 1729 O O . SER A 1 221 ? -13.445 22.953 12.219 1 98.81 221 SER A O 1
ATOM 1731 N N . PRO A 1 222 ? -14.492 24.562 13.336 1 98.69 222 PRO A N 1
ATOM 1732 C CA . PRO A 1 222 ? -15.547 23.641 13.773 1 98.69 222 PRO A CA 1
ATOM 1733 C C . PRO A 1 222 ? -16.547 23.328 12.664 1 98.69 222 PRO A C 1
ATOM 1735 O O . PRO A 1 222 ? -17.422 22.469 12.836 1 98.69 222 PRO A O 1
ATOM 1738 N N . LEU A 1 223 ? -16.484 24.047 11.547 1 98.25 223 LEU A N 1
ATOM 1739 C CA . LEU A 1 223 ? -17.438 23.906 10.453 1 98.25 223 LEU A CA 1
ATOM 1740 C C . LEU A 1 223 ? -16.719 23.453 9.18 1 98.25 223 LEU A C 1
ATOM 1742 O O . LEU A 1 223 ? -15.688 24 8.805 1 98.25 223 LEU A O 1
ATOM 1746 N N . PHE A 1 224 ? -17.172 22.469 8.531 1 98.31 224 PHE A N 1
ATOM 1747 C CA . PHE A 1 224 ? -16.688 21.969 7.25 1 98.31 224 PHE A CA 1
ATOM 1748 C C . PHE A 1 224 ? -17.844 21.719 6.289 1 98.31 224 PHE A C 1
ATOM 1750 O O . PHE A 1 224 ? -18.766 20.953 6.602 1 98.31 224 PHE A O 1
ATOM 1757 N N . LEU A 1 225 ? -17.812 22.391 5.215 1 97.88 225 LEU A N 1
ATOM 1758 C CA . LEU A 1 225 ? -18.875 22.328 4.215 1 97.88 225 LEU A CA 1
ATOM 1759 C C . LEU A 1 225 ? -20.219 22.656 4.84 1 97.88 225 LEU A C 1
ATOM 1761 O O . LEU A 1 225 ? -21.219 21.969 4.574 1 97.88 225 LEU A O 1
ATOM 1765 N N . GLY A 1 226 ? -20.156 23.609 5.75 1 96.56 226 GLY A N 1
ATOM 1766 C CA . GLY A 1 226 ? -21.359 24.156 6.352 1 96.56 226 GLY A CA 1
ATOM 1767 C C . GLY A 1 226 ? -21.906 23.312 7.484 1 96.56 226 GLY A C 1
ATOM 1768 O O . GLY A 1 226 ? -22.984 23.578 8.016 1 96.56 226 GLY A O 1
ATOM 1769 N N . ARG A 1 227 ? -21.172 22.281 7.887 1 97.69 227 ARG A N 1
ATOM 1770 C CA . ARG A 1 227 ? -21.656 21.359 8.898 1 97.69 227 ARG A CA 1
ATOM 1771 C C . ARG A 1 227 ? -20.812 21.422 10.164 1 97.69 227 ARG A C 1
ATOM 1773 O O . ARG A 1 227 ? -19.594 21.578 10.094 1 97.69 227 ARG A O 1
ATOM 1780 N N . ARG A 1 228 ? -21.484 21.281 11.336 1 97.75 228 ARG A N 1
ATOM 1781 C CA . ARG A 1 228 ? -20.844 21.25 12.648 1 97.75 228 ARG A CA 1
ATOM 1782 C C . ARG A 1 228 ? -20.219 19.875 12.914 1 97.75 228 ARG A C 1
ATOM 1784 O O . ARG A 1 228 ? -20.922 18.938 13.305 1 97.75 228 ARG A O 1
ATOM 1791 N N . VAL A 1 229 ? -18.906 19.797 12.82 1 97.94 229 VAL A N 1
ATOM 1792 C CA . VAL A 1 229 ? -18.234 18.516 13.031 1 97.94 229 VAL A CA 1
ATOM 1793 C C . VAL A 1 229 ? -17.188 18.656 14.133 1 97.94 229 VAL A C 1
ATOM 1795 O O . VAL A 1 229 ? -17.516 19.031 15.266 1 97.94 229 VAL A O 1
ATOM 1798 N N . TRP A 1 230 ? -15.883 18.438 13.953 1 98.69 230 TRP A N 1
ATOM 1799 C CA . TRP A 1 230 ? -14.891 18.547 15.016 1 98.69 230 TRP A CA 1
ATOM 1800 C C . TRP A 1 230 ? -14.562 20.016 15.297 1 98.69 230 TRP A C 1
ATOM 1802 O O . TRP A 1 230 ? -14.688 20.859 14.414 1 98.69 230 TRP A O 1
ATOM 1812 N N . HIS A 1 231 ? -14.148 20.312 16.484 1 98.81 231 HIS A N 1
ATOM 1813 C CA . HIS A 1 231 ? -13.758 21.688 16.797 1 98.81 231 HIS A CA 1
ATOM 1814 C C . HIS A 1 231 ? -12.57 22.125 15.953 1 98.81 231 HIS A C 1
ATOM 1816 O O . HIS A 1 231 ? -12.438 23.312 15.625 1 98.81 231 HIS A O 1
ATOM 1822 N N . GLU A 1 232 ? -11.758 21.188 15.695 1 98.75 232 GLU A N 1
ATOM 1823 C CA . GLU A 1 232 ? -10.633 21.391 14.781 1 98.75 232 GLU A CA 1
ATOM 1824 C C . GLU A 1 232 ? -10.656 20.375 13.648 1 98.75 232 GLU A C 1
ATOM 1826 O O . GLU A 1 232 ? -9.836 19.453 13.609 1 98.75 232 GLU A O 1
ATOM 1831 N N . SER A 1 233 ? -11.438 20.609 12.625 1 98.62 233 SER A N 1
ATOM 1832 C CA . SER A 1 233 ? -11.766 19.641 11.578 1 98.62 233 SER A CA 1
ATOM 1833 C C . SER A 1 233 ? -10.625 19.5 10.578 1 98.62 233 SER A C 1
ATOM 1835 O O . SER A 1 233 ? -10.594 18.547 9.797 1 98.62 233 SER A O 1
ATOM 1837 N N . ARG A 1 234 ? -9.68 20.422 10.578 1 98.62 234 ARG A N 1
ATOM 1838 C CA . ARG A 1 234 ? -8.555 20.328 9.656 1 98.62 234 ARG A CA 1
ATOM 1839 C C . ARG A 1 234 ? -7.816 19 9.828 1 98.62 234 ARG A C 1
ATOM 1841 O O . ARG A 1 234 ? -7.289 18.453 8.867 1 98.62 234 ARG A O 1
ATOM 1848 N N . ILE A 1 235 ? -7.789 18.516 11.102 1 98.44 235 ILE A N 1
ATOM 1849 C CA . ILE A 1 235 ? -6.977 17.359 11.43 1 98.44 235 ILE A CA 1
ATOM 1850 C C . ILE A 1 235 ? -7.516 16.125 10.688 1 98.44 235 ILE A C 1
ATOM 1852 O O . ILE A 1 235 ? -6.801 15.516 9.891 1 98.44 235 ILE A O 1
ATOM 1856 N N . PRO A 1 236 ? -8.812 15.805 10.812 1 98.19 236 PRO A N 1
ATOM 1857 C CA . PRO A 1 236 ? -9.305 14.641 10.07 1 98.19 236 PRO A CA 1
ATOM 1858 C C . PRO A 1 236 ? -9.453 14.914 8.578 1 98.19 236 PRO A C 1
ATOM 1860 O O . PRO A 1 236 ? -9.273 14.016 7.754 1 98.19 236 PRO A O 1
ATOM 1863 N N . VAL A 1 237 ? -9.766 16.141 8.164 1 98.69 237 VAL A N 1
ATOM 1864 C CA . VAL A 1 237 ? -9.945 16.469 6.75 1 98.69 237 VAL A CA 1
ATOM 1865 C C . VAL A 1 237 ? -8.625 16.312 6.008 1 98.69 237 VAL A C 1
ATOM 1867 O O . VAL A 1 237 ? -8.57 15.711 4.938 1 98.69 237 VAL A O 1
ATOM 1870 N N . PHE A 1 238 ? -7.598 16.875 6.59 1 98.44 238 PHE A N 1
ATOM 1871 C CA . PHE A 1 238 ? -6.281 16.812 5.965 1 98.44 238 PHE A CA 1
ATOM 1872 C C . PHE A 1 238 ? -5.828 15.367 5.812 1 98.44 238 PHE A C 1
ATOM 1874 O O . PHE A 1 238 ? -5.355 14.969 4.746 1 98.44 238 PHE A O 1
ATOM 1881 N N . GLN A 1 239 ? -5.945 14.594 6.848 1 98.12 239 GLN A N 1
ATOM 1882 C CA . GLN A 1 239 ? -5.555 13.188 6.82 1 98.12 239 GLN A CA 1
ATOM 1883 C C . GLN A 1 239 ? -6.281 12.438 5.711 1 98.12 239 GLN A C 1
ATOM 1885 O O . GLN A 1 239 ? -5.668 11.664 4.973 1 98.12 239 GLN A O 1
ATOM 1890 N N . GLN A 1 240 ? -7.535 12.641 5.602 1 98 240 GLN A N 1
ATOM 1891 C CA . GLN A 1 240 ? -8.344 11.898 4.641 1 98 240 GLN A CA 1
ATOM 1892 C C . GLN A 1 240 ? -8.141 12.414 3.223 1 98 240 GLN A C 1
ATOM 1894 O O . GLN A 1 240 ? -8.141 11.641 2.266 1 98 240 GLN A O 1
ATOM 1899 N N . ALA A 1 241 ? -7.879 13.703 3.072 1 98 241 ALA A N 1
ATOM 1900 C CA . ALA A 1 241 ? -7.781 14.344 1.764 1 98 241 ALA A CA 1
ATOM 1901 C C . ALA A 1 241 ? -6.531 13.883 1.019 1 98 241 ALA A C 1
ATOM 1903 O O . ALA A 1 241 ? -6.527 13.812 -0.213 1 98 241 ALA A O 1
ATOM 1904 N N . ILE A 1 242 ? -5.512 13.57 1.758 1 96.88 242 ILE A N 1
ATOM 1905 C CA . ILE A 1 242 ? -4.266 13.227 1.082 1 96.88 242 ILE A CA 1
ATOM 1906 C C . ILE A 1 242 ? -3.896 11.773 1.402 1 96.88 242 ILE A C 1
ATOM 1908 O O . ILE A 1 242 ? -2.73 11.391 1.29 1 96.88 242 ILE A O 1
ATOM 1912 N N . ASP A 1 243 ? -4.832 11 1.88 1 97.19 243 ASP A N 1
ATOM 1913 C CA . ASP A 1 243 ? -4.586 9.594 2.195 1 97.19 243 ASP A CA 1
ATOM 1914 C C . ASP A 1 243 ? -4.328 8.789 0.927 1 97.19 243 ASP A C 1
ATOM 1916 O O . ASP A 1 243 ? -5.203 8.672 0.067 1 97.19 243 ASP A O 1
ATOM 1920 N N . THR A 1 244 ? -3.123 8.242 0.822 1 96.69 244 THR A N 1
ATOM 1921 C CA . THR A 1 244 ? -2.771 7.449 -0.352 1 96.69 244 THR A CA 1
ATOM 1922 C C . THR A 1 244 ? -3.203 5.996 -0.177 1 96.69 244 THR A C 1
ATOM 1924 O O . THR A 1 244 ? -3.031 5.18 -1.083 1 96.69 244 THR A O 1
ATOM 1927 N N . ARG A 1 245 ? -3.756 5.668 0.942 1 97.31 245 ARG A N 1
ATOM 1928 C CA . ARG A 1 245 ? -4.109 4.285 1.245 1 97.31 245 ARG A CA 1
ATOM 1929 C C . ARG A 1 245 ? -5.516 3.959 0.749 1 97.31 245 ARG A C 1
ATOM 1931 O O . ARG A 1 245 ? -6.434 4.77 0.889 1 97.31 245 ARG A O 1
ATOM 1938 N N . THR A 1 246 ? -5.672 2.814 0.254 1 95.69 246 THR A N 1
ATOM 1939 C CA . THR A 1 246 ? -6.988 2.209 0.102 1 95.69 246 THR A CA 1
ATOM 1940 C C . THR A 1 246 ? -7.461 1.598 1.418 1 95.69 246 THR A C 1
ATOM 1942 O O . THR A 1 246 ? -6.672 1.448 2.355 1 95.69 246 THR A O 1
ATOM 1945 N N . PRO A 1 247 ? -8.781 1.294 1.524 1 96.31 247 PRO A N 1
ATOM 1946 C CA . PRO A 1 247 ? -9.273 0.644 2.74 1 96.31 247 PRO A CA 1
ATOM 1947 C C . PRO A 1 247 ? -8.516 -0.641 3.07 1 96.31 247 PRO A C 1
ATOM 1949 O O . PRO A 1 247 ? -8.312 -0.956 4.246 1 96.31 247 PRO A O 1
ATOM 1952 N N . GLU A 1 248 ? -8.094 -1.36 2.061 1 97.5 248 GLU A N 1
ATOM 1953 C CA . GLU A 1 248 ? -7.371 -2.611 2.273 1 97.5 248 GLU A CA 1
ATOM 1954 C C . GLU A 1 248 ? -6.02 -2.361 2.938 1 97.5 248 GLU A C 1
ATOM 1956 O O . GLU A 1 248 ? -5.613 -3.109 3.83 1 97.5 248 GLU A O 1
ATOM 1961 N N . LEU A 1 249 ? -5.328 -1.346 2.514 1 97.69 249 LEU A N 1
ATOM 1962 C CA . LEU A 1 249 ? -4.055 -0.997 3.129 1 97.69 249 LEU A CA 1
ATOM 1963 C C . LEU A 1 249 ? -4.254 -0.532 4.566 1 97.69 249 LEU A C 1
ATOM 1965 O O . LEU A 1 249 ? -3.445 -0.848 5.445 1 97.69 249 LEU A O 1
ATOM 1969 N N . VAL A 1 250 ? -5.344 0.224 4.793 1 97.69 250 VAL A N 1
ATOM 1970 C CA . VAL A 1 250 ? -5.684 0.635 6.152 1 97.69 250 VAL A CA 1
ATOM 1971 C C . VAL A 1 250 ? -5.914 -0.598 7.023 1 97.69 250 VAL A C 1
ATOM 1973 O O . VAL A 1 250 ? -5.418 -0.673 8.148 1 97.69 250 VAL A O 1
ATOM 1976 N N . ASN A 1 251 ? -6.645 -1.594 6.48 1 97.69 251 ASN A N 1
ATOM 1977 C CA . ASN A 1 251 ? -6.934 -2.828 7.203 1 97.69 251 ASN A CA 1
ATOM 1978 C C . ASN A 1 251 ? -5.656 -3.574 7.578 1 97.69 251 ASN A C 1
ATOM 1980 O O . ASN A 1 251 ? -5.633 -4.328 8.547 1 97.69 251 ASN A O 1
ATOM 1984 N N . GLN A 1 252 ? -4.637 -3.34 6.805 1 97.81 252 GLN A N 1
ATOM 1985 C CA . GLN A 1 252 ? -3.393 -4.066 7.039 1 97.81 252 GLN A CA 1
ATOM 1986 C C . GLN A 1 252 ? -2.455 -3.271 7.945 1 97.81 252 GLN A C 1
ATOM 1988 O O . GLN A 1 252 ? -1.322 -3.689 8.195 1 97.81 252 GLN A O 1
ATOM 1993 N N . GLY A 1 253 ? -2.859 -2.105 8.359 1 97.5 253 GLY A N 1
ATOM 1994 C CA . GLY A 1 253 ? -2.121 -1.349 9.352 1 97.5 253 GLY A CA 1
ATOM 1995 C C . GLY A 1 253 ? -1.136 -0.366 8.75 1 97.5 253 GLY A C 1
ATOM 1996 O O . GLY A 1 253 ? -0.239 0.125 9.438 1 97.5 253 GLY A O 1
ATOM 1997 N N . VAL A 1 254 ? -1.268 -0.104 7.457 1 98.06 254 VAL A N 1
ATOM 1998 C CA . VAL A 1 254 ? -0.376 0.859 6.82 1 98.06 254 VAL A CA 1
ATOM 1999 C C . VAL A 1 254 ? -0.587 2.242 7.434 1 98.06 254 VAL A C 1
ATOM 2001 O O . VAL A 1 254 ? -1.724 2.65 7.684 1 98.06 254 VAL A O 1
ATOM 2004 N N . ARG A 1 255 ? 0.445 2.955 7.633 1 97.75 255 ARG A N 1
ATOM 2005 C CA . ARG A 1 255 ? 0.4 4.266 8.273 1 97.75 255 ARG A CA 1
ATOM 2006 C C . ARG A 1 255 ? -0.094 5.332 7.305 1 97.75 255 ARG A C 1
ATOM 2008 O O . ARG A 1 255 ? 0.248 5.309 6.121 1 97.75 255 ARG A O 1
ATOM 2015 N N . PRO A 1 256 ? -0.916 6.246 7.809 1 97.25 256 PRO A N 1
ATOM 2016 C CA . PRO A 1 256 ? -1.297 7.383 6.965 1 97.25 256 PRO A CA 1
ATOM 2017 C C . PRO A 1 256 ? -0.142 8.352 6.727 1 97.25 256 PRO A C 1
ATOM 2019 O O . PRO A 1 256 ? 0.729 8.508 7.586 1 97.25 256 PRO A O 1
ATOM 2022 N N . ARG A 1 257 ? -0.158 8.984 5.629 1 96.56 257 ARG A N 1
ATOM 2023 C CA . ARG A 1 257 ? 0.91 9.914 5.281 1 96.56 257 ARG A CA 1
ATOM 2024 C C . ARG A 1 257 ? 0.852 11.164 6.156 1 96.56 257 ARG A C 1
ATOM 2026 O O . ARG A 1 257 ? 1.872 11.812 6.383 1 96.56 257 ARG A O 1
ATOM 2033 N N . VAL A 1 258 ? -0.344 11.656 6.488 1 97.44 258 VAL A N 1
ATOM 2034 C CA . VAL A 1 258 ? -0.528 12.617 7.574 1 97.44 258 VAL A CA 1
ATOM 2035 C C . VAL A 1 258 ? -0.53 11.883 8.914 1 97.44 258 VAL A C 1
ATOM 2037 O O . VAL A 1 258 ? -1.514 11.234 9.273 1 97.44 258 VAL A O 1
ATOM 2040 N N . TRP A 1 259 ? 0.589 12.055 9.688 1 92.19 259 TRP A N 1
ATOM 2041 C CA . TRP A 1 259 ? 0.93 11.047 10.688 1 92.19 259 TRP A CA 1
ATOM 2042 C C . TRP A 1 259 ? 1.333 11.703 12.008 1 92.19 259 TRP A C 1
ATOM 2044 O O . TRP A 1 259 ? 2.16 12.617 12.023 1 92.19 259 TRP A O 1
ATOM 2054 N N . PHE A 1 260 ? 0.71 11.297 13.141 1 97.69 260 PHE A N 1
ATOM 2055 C CA . PHE A 1 260 ? 1.087 11.781 14.461 1 97.69 260 PHE A CA 1
ATOM 2056 C C . PHE A 1 260 ? 2.422 11.188 14.898 1 97.69 260 PHE A C 1
ATOM 2058 O O . PHE A 1 260 ? 3.186 11.828 15.625 1 97.69 260 PHE A O 1
ATOM 2065 N N . GLY A 1 261 ? 2.703 10.016 14.414 1 96.06 261 GLY A N 1
ATOM 2066 C CA . GLY A 1 261 ? 3.828 9.211 14.859 1 96.06 261 GLY A CA 1
ATOM 2067 C C . GLY A 1 261 ? 3.41 7.977 15.641 1 96.06 261 GLY A C 1
ATOM 2068 O O . GLY A 1 261 ? 2.217 7.719 15.812 1 96.06 261 GLY A O 1
ATOM 2069 N N . GLU A 1 262 ? 4.438 7.23 16.094 1 96.12 262 GLU A N 1
ATOM 2070 C CA . GLU A 1 262 ? 4.043 5.984 16.75 1 96.12 262 GLU A CA 1
ATOM 2071 C C . GLU A 1 262 ? 4.887 5.727 18 1 96.12 262 GLU A C 1
ATOM 2073 O O . GLU A 1 262 ? 4.621 4.785 18.75 1 96.12 262 GLU A O 1
ATOM 2078 N N . ARG A 1 263 ? 5.852 6.59 18.25 1 97.88 263 ARG A N 1
ATOM 2079 C CA . ARG A 1 263 ? 6.691 6.418 19.438 1 97.88 263 ARG A CA 1
ATOM 2080 C C . ARG A 1 263 ? 7.449 7.699 19.766 1 97.88 263 ARG A C 1
ATOM 2082 O O . ARG A 1 263 ? 7.551 8.602 18.922 1 97.88 263 ARG A O 1
ATOM 2089 N N . TRP A 1 264 ? 7.852 7.734 20.984 1 98.62 264 TRP A N 1
ATOM 2090 C CA . TRP A 1 264 ? 8.797 8.789 21.344 1 98.62 264 TRP A CA 1
ATOM 2091 C C . TRP A 1 264 ? 10.141 8.57 20.656 1 98.62 264 TRP A C 1
ATOM 2093 O O . TRP A 1 264 ? 10.555 7.434 20.438 1 98.62 264 TRP A O 1
ATOM 2103 N N . ILE A 1 265 ? 10.844 9.656 20.359 1 98.38 265 ILE A N 1
ATOM 2104 C CA . ILE A 1 265 ? 12.07 9.508 19.578 1 98.38 265 ILE A CA 1
ATOM 2105 C C . ILE A 1 265 ? 13.273 9.773 20.484 1 98.38 265 ILE A C 1
ATOM 2107 O O . ILE A 1 265 ? 13.141 10.344 21.562 1 98.38 265 ILE A O 1
ATOM 2111 N N . THR A 1 266 ? 14.492 9.375 20.016 1 97.62 266 THR A N 1
ATOM 2112 C CA . THR A 1 266 ? 15.742 9.609 20.734 1 97.62 266 THR A CA 1
ATOM 2113 C C . THR A 1 266 ? 16.672 10.523 19.922 1 97.62 266 THR A C 1
ATOM 2115 O O . THR A 1 266 ? 17.625 11.086 20.469 1 97.62 266 THR A O 1
ATOM 2118 N N . SER A 1 267 ? 16.344 10.625 18.641 1 97.12 267 SER A N 1
ATOM 2119 C CA . SER A 1 267 ? 17.125 11.461 17.734 1 97.12 267 SER A CA 1
ATOM 2120 C C . SER A 1 267 ? 16.266 11.977 16.578 1 97.12 267 SER A C 1
ATOM 2122 O O . SER A 1 267 ? 15.258 11.367 16.234 1 97.12 267 SER A O 1
ATOM 2124 N N . VAL A 1 268 ? 16.719 13.086 16.047 1 97.62 268 VAL A N 1
ATOM 2125 C CA . VAL A 1 268 ? 16.016 13.625 14.891 1 97.62 268 VAL A CA 1
ATOM 2126 C C . VAL A 1 268 ? 16.094 12.641 13.727 1 97.62 268 VAL A C 1
ATOM 2128 O O . VAL A 1 268 ? 15.18 12.562 12.906 1 97.62 268 VAL A O 1
ATOM 2131 N N . PHE A 1 269 ? 17.125 11.859 13.688 1 97.88 269 PHE A N 1
ATOM 2132 C CA . PHE A 1 269 ? 17.328 10.883 12.625 1 97.88 269 PHE A CA 1
ATOM 2133 C C . PHE A 1 269 ? 16.188 9.883 12.57 1 97.88 269 PHE A C 1
ATOM 2135 O O . PHE A 1 269 ? 15.797 9.43 11.492 1 97.88 269 PHE A O 1
ATOM 2142 N N . ASP A 1 270 ? 15.594 9.609 13.758 1 98 270 ASP A N 1
ATOM 2143 C CA . ASP A 1 270 ? 14.484 8.664 13.828 1 98 270 ASP A CA 1
ATOM 2144 C C . ASP A 1 270 ? 13.344 9.094 12.898 1 98 270 ASP A C 1
ATOM 2146 O O . ASP A 1 270 ? 12.727 8.25 12.242 1 98 270 ASP A O 1
ATOM 2150 N N . LEU A 1 271 ? 13.109 10.328 12.828 1 98.31 271 LEU A N 1
ATOM 2151 C CA . LEU A 1 271 ? 11.977 10.844 12.07 1 98.31 271 LEU A CA 1
ATOM 2152 C C . LEU A 1 271 ? 12.227 10.727 10.57 1 98.31 271 LEU A C 1
ATOM 2154 O O . LEU A 1 271 ? 11.336 10.32 9.82 1 98.31 271 LEU A O 1
ATOM 2158 N N . PHE A 1 272 ? 13.438 11.094 10.125 1 98.25 272 PHE A N 1
ATOM 2159 C CA . PHE A 1 272 ? 13.766 10.984 8.711 1 98.25 272 PHE A CA 1
ATOM 2160 C C . PHE A 1 272 ? 13.828 9.523 8.273 1 98.25 272 PHE A C 1
ATOM 2162 O O . PHE A 1 272 ? 13.383 9.18 7.18 1 98.25 272 PHE A O 1
ATOM 2169 N N . GLU A 1 273 ? 14.391 8.734 9.148 1 98.19 273 GLU A N 1
ATOM 2170 C CA . GLU A 1 273 ? 14.461 7.305 8.852 1 98.19 273 GLU A CA 1
ATOM 2171 C C . GLU A 1 273 ? 13.07 6.703 8.703 1 98.19 273 GLU A C 1
ATOM 2173 O O . GLU A 1 273 ? 12.82 5.891 7.809 1 98.19 273 GLU A O 1
ATOM 2178 N N . GLU A 1 274 ? 12.148 7.066 9.578 1 97.81 274 GLU A N 1
ATOM 2179 C CA . GLU A 1 274 ? 10.766 6.605 9.492 1 97.81 274 GLU A CA 1
ATOM 2180 C C . GLU A 1 274 ? 10.133 7.008 8.164 1 97.81 274 GLU A C 1
ATOM 2182 O O . GLU A 1 274 ? 9.422 6.211 7.543 1 97.81 274 GLU A O 1
ATOM 2187 N N . ASN A 1 275 ? 10.359 8.242 7.781 1 97.94 275 ASN A N 1
ATOM 2188 C CA . ASN A 1 275 ? 9.797 8.719 6.52 1 97.94 275 ASN A CA 1
ATOM 2189 C C . ASN A 1 275 ? 10.258 7.863 5.344 1 97.94 275 ASN A C 1
ATOM 2191 O O . ASN A 1 275 ? 9.445 7.477 4.5 1 97.94 275 ASN A O 1
ATOM 2195 N N . VAL A 1 276 ? 11.562 7.586 5.328 1 98.25 276 VAL A N 1
ATOM 2196 C CA . VAL A 1 276 ? 12.148 6.848 4.215 1 98.25 276 VAL A CA 1
ATOM 2197 C C . VAL A 1 276 ? 11.711 5.387 4.277 1 98.25 276 VAL A C 1
ATOM 2199 O O . VAL A 1 276 ? 11.461 4.762 3.244 1 98.25 276 VAL A O 1
ATOM 2202 N N . ARG A 1 277 ? 11.57 4.844 5.438 1 97.81 277 ARG A N 1
ATOM 2203 C CA . ARG A 1 277 ? 11.281 3.432 5.645 1 97.81 277 ARG A CA 1
ATOM 2204 C C . ARG A 1 277 ? 9.82 3.121 5.32 1 97.81 277 ARG A C 1
ATOM 2206 O O . ARG A 1 277 ? 9.516 2.057 4.785 1 97.81 277 ARG A O 1
ATOM 2213 N N . TYR A 1 278 ? 8.852 4.047 5.57 1 98 278 TYR A N 1
ATOM 2214 C CA . TYR A 1 278 ? 7.445 3.664 5.605 1 98 278 TYR A CA 1
ATOM 2215 C C . TYR A 1 278 ? 6.668 4.332 4.477 1 98 278 TYR A C 1
ATOM 2217 O O . TYR A 1 278 ? 5.555 3.914 4.148 1 98 278 TYR A O 1
ATOM 2225 N N . PHE A 1 279 ? 7.188 5.367 3.824 1 97.5 279 PHE A N 1
ATOM 2226 C CA . PHE A 1 279 ? 6.379 6.09 2.85 1 97.5 279 PHE A CA 1
ATOM 2227 C C . PHE A 1 279 ? 7.082 6.148 1.499 1 97.5 279 PHE A C 1
ATOM 2229 O O . PHE A 1 279 ? 8.219 6.617 1.403 1 97.5 279 PHE A O 1
ATOM 2236 N N . SER A 1 280 ? 6.398 5.727 0.494 1 96.06 280 SER A N 1
ATOM 2237 C CA . SER A 1 280 ? 6.938 5.742 -0.862 1 96.06 280 SER A CA 1
ATOM 2238 C C . SER A 1 280 ? 7.055 7.168 -1.394 1 96.06 280 SER A C 1
ATOM 2240 O O . SER A 1 280 ? 6.191 8.008 -1.129 1 96.06 280 SER A O 1
ATOM 2242 N N . PRO A 1 281 ? 8.07 7.426 -2.172 1 94.62 281 PRO A N 1
ATOM 2243 C CA . PRO A 1 281 ? 8.18 8.758 -2.77 1 94.62 281 PRO A CA 1
ATOM 2244 C C . PRO A 1 281 ? 6.988 9.109 -3.658 1 94.62 281 PRO A C 1
ATOM 2246 O O . PRO A 1 281 ? 6.539 8.273 -4.449 1 94.62 281 PRO A O 1
ATOM 2249 N N . LEU A 1 282 ? 6.461 10.289 -3.561 1 93.75 282 LEU A N 1
ATOM 2250 C CA . LEU A 1 282 ? 5.367 10.766 -4.398 1 93.75 282 LEU A CA 1
ATOM 2251 C C . LEU A 1 282 ? 5.898 11.57 -5.578 1 93.75 282 LEU A C 1
ATOM 2253 O O . LEU A 1 282 ? 5.562 11.289 -6.73 1 93.75 282 LEU A O 1
ATOM 2257 N N . ILE A 1 283 ? 6.727 12.594 -5.219 1 94.38 283 ILE A N 1
ATOM 2258 C CA . ILE A 1 283 ? 7.32 13.477 -6.223 1 94.38 283 ILE A CA 1
ATOM 2259 C C . ILE A 1 283 ? 8.766 13.062 -6.484 1 94.38 283 ILE A C 1
ATOM 2261 O O . ILE A 1 283 ? 9.602 13.094 -5.578 1 94.38 283 ILE A O 1
ATOM 2265 N N . ALA A 1 284 ? 9.062 12.688 -7.672 1 94.38 284 ALA A N 1
ATOM 2266 C CA . ALA A 1 284 ? 10.383 12.156 -8 1 94.38 284 ALA A CA 1
ATOM 2267 C C . ALA A 1 284 ? 11.156 13.141 -8.875 1 94.38 284 ALA A C 1
ATOM 2269 O O . ALA A 1 284 ? 11.711 12.75 -9.906 1 94.38 284 ALA A O 1
ATOM 2270 N N . GLU A 1 285 ? 11.195 14.375 -8.469 1 93.81 285 GLU A N 1
ATOM 2271 C CA . GLU A 1 285 ? 11.945 15.406 -9.18 1 93.81 285 GLU A CA 1
ATOM 2272 C C . GLU A 1 285 ? 13.453 15.219 -8.992 1 93.81 285 GLU A C 1
ATOM 2274 O O . GLU A 1 285 ? 13.93 15.07 -7.867 1 93.81 285 GLU A O 1
ATOM 2279 N N . SER A 1 286 ? 14.164 15.234 -10.07 1 93.94 286 SER A N 1
ATOM 2280 C CA . SER A 1 286 ? 15.617 15.086 -9.992 1 93.94 286 SER A CA 1
ATOM 2281 C C . SER A 1 286 ? 16.281 16.359 -9.484 1 93.94 286 SER A C 1
ATOM 2283 O O . SER A 1 286 ? 15.766 17.469 -9.703 1 93.94 286 SER A O 1
ATOM 2285 N N . ARG A 1 287 ? 17.391 16.172 -8.844 1 92.94 287 ARG A N 1
ATOM 2286 C CA . ARG A 1 287 ? 18.172 17.297 -8.344 1 92.94 287 ARG A CA 1
ATOM 2287 C C . ARG A 1 287 ? 18.578 18.234 -9.477 1 92.94 287 ARG A C 1
ATOM 2289 O O . ARG A 1 287 ? 18.469 19.453 -9.344 1 92.94 287 ARG A O 1
ATOM 2296 N N . ALA A 1 288 ? 19 17.672 -10.57 1 90.81 288 ALA A N 1
ATOM 2297 C CA . ALA A 1 288 ? 19.469 18.438 -11.719 1 90.81 288 ALA A CA 1
ATOM 2298 C C . ALA A 1 288 ? 18.359 19.344 -12.258 1 90.81 288 ALA A C 1
ATOM 2300 O O . ALA A 1 288 ? 18.594 20.516 -12.547 1 90.81 288 ALA A O 1
ATOM 2301 N N . LEU A 1 289 ? 17.219 18.844 -12.391 1 87.31 289 LEU A N 1
ATOM 2302 C CA . LEU A 1 289 ? 16.094 19.594 -12.945 1 87.31 289 LEU A CA 1
ATOM 2303 C C . LEU A 1 289 ? 15.641 20.688 -11.977 1 87.31 289 LEU A C 1
ATOM 2305 O O . LEU A 1 289 ? 15.156 21.734 -12.406 1 87.31 289 LEU A O 1
ATOM 2309 N N . SER A 1 290 ? 15.781 20.453 -10.656 1 87.31 290 SER A N 1
ATOM 2310 C CA . SER A 1 290 ? 15.367 21.422 -9.648 1 87.31 290 SER A CA 1
ATOM 2311 C C . SER A 1 290 ? 16.391 22.531 -9.5 1 87.31 290 SER A C 1
ATOM 2313 O O . SER A 1 290 ? 16.109 23.594 -8.922 1 87.31 290 SER A O 1
ATOM 2315 N N . GLY A 1 291 ? 17.656 22.234 -9.938 1 88.25 291 GLY A N 1
ATOM 2316 C CA . GLY A 1 291 ? 18.719 23.203 -9.789 1 88.25 291 GLY A CA 1
ATOM 2317 C C . GLY A 1 291 ? 19.375 23.188 -8.422 1 88.25 291 GLY A C 1
ATOM 2318 O O . GLY A 1 291 ? 20.125 24.094 -8.062 1 88.25 291 GLY A O 1
ATOM 2319 N N . THR A 1 292 ? 19.109 22.203 -7.59 1 88.62 292 THR A N 1
ATOM 2320 C CA . THR A 1 292 ? 19.672 22.078 -6.25 1 88.62 292 THR A CA 1
ATOM 2321 C C . THR A 1 292 ? 21.094 21.547 -6.309 1 88.62 292 THR A C 1
ATOM 2323 O O . THR A 1 292 ? 21.344 20.516 -6.934 1 88.62 292 THR A O 1
ATOM 2326 N N . PRO A 1 293 ? 21.984 22.203 -5.699 1 90.5 293 PRO A N 1
ATOM 2327 C CA . PRO A 1 293 ? 23.359 21.703 -5.688 1 90.5 293 PRO A CA 1
ATOM 2328 C C . PRO A 1 293 ? 23.531 20.5 -4.766 1 90.5 293 PRO A C 1
ATOM 2330 O O . PRO A 1 293 ? 22.656 20.203 -3.957 1 90.5 293 PRO A O 1
ATOM 2333 N N . MET A 1 294 ? 24.641 19.844 -4.965 1 91.06 294 MET A N 1
ATOM 2334 C CA . MET A 1 294 ? 24.969 18.734 -4.082 1 91.06 294 MET A CA 1
ATOM 2335 C C . MET A 1 294 ? 25.297 19.234 -2.678 1 91.06 294 MET A C 1
ATOM 2337 O O . MET A 1 294 ? 24.875 18.625 -1.687 1 91.06 294 MET A O 1
ATOM 2341 N N . MET A 1 295 ? 26.094 20.328 -2.709 1 92.31 295 MET A N 1
ATOM 2342 C CA . MET A 1 295 ? 26.516 20.953 -1.463 1 92.31 295 MET A CA 1
ATOM 2343 C C . MET A 1 295 ? 26.156 22.438 -1.456 1 92.31 295 MET A C 1
ATOM 2345 O O . MET A 1 295 ? 26.172 23.094 -2.502 1 92.31 295 MET A O 1
ATOM 2349 N N . LYS A 1 296 ? 25.766 22.875 -0.383 1 90.31 296 LYS A N 1
ATOM 2350 C CA . LYS A 1 296 ? 25.672 24.297 -0.102 1 90.31 296 LYS A CA 1
ATOM 2351 C C . LYS A 1 296 ? 26.672 24.719 0.978 1 90.31 296 LYS A C 1
ATOM 2353 O O . LYS A 1 296 ? 26.438 24.469 2.164 1 90.31 296 LYS A O 1
ATOM 2358 N N . GLY A 1 297 ? 27.688 25.375 0.546 1 87.25 297 GLY A N 1
ATOM 2359 C CA . GLY A 1 297 ? 28.797 25.578 1.47 1 87.25 297 GLY A CA 1
ATOM 2360 C C . GLY A 1 297 ? 29.422 24.266 1.932 1 87.25 297 GLY A C 1
ATOM 2361 O O . GLY A 1 297 ? 29.828 23.453 1.111 1 87.25 297 GLY A O 1
ATOM 2362 N N . LYS A 1 298 ? 29.375 24.109 3.24 1 87.94 298 LYS A N 1
ATOM 2363 C CA . LYS A 1 298 ? 29.984 22.906 3.801 1 87.94 298 LYS A CA 1
ATOM 2364 C C . LYS A 1 298 ? 28.922 21.875 4.164 1 87.94 298 LYS A C 1
ATOM 2366 O O . LYS A 1 298 ? 29.234 20.844 4.766 1 87.94 298 LYS A O 1
ATOM 2371 N N . SER A 1 299 ? 27.719 22.141 3.834 1 93.94 299 SER A N 1
ATOM 2372 C CA . SER A 1 299 ? 26.625 21.266 4.227 1 93.94 299 SER A CA 1
ATOM 2373 C C . SER A 1 299 ? 25.984 20.594 3.014 1 93.94 299 SER A C 1
ATOM 2375 O O . SER A 1 299 ? 25.781 21.234 1.978 1 93.94 299 SER A O 1
ATOM 2377 N N . PRO A 1 300 ? 25.719 19.312 3.123 1 95.81 300 PRO A N 1
ATOM 2378 C CA . PRO A 1 300 ? 25 18.672 2.018 1 95.81 300 PRO A CA 1
ATOM 2379 C C . PRO A 1 300 ? 23.594 19.234 1.817 1 95.81 300 PRO A C 1
ATOM 2381 O O . PRO A 1 300 ? 22.891 19.531 2.793 1 95.81 300 PRO A O 1
ATOM 2384 N N . ALA A 1 301 ? 23.141 19.375 0.597 1 95.31 301 ALA A N 1
ATOM 2385 C CA . ALA A 1 301 ? 21.844 19.969 0.302 1 95.31 301 ALA A CA 1
ATOM 2386 C C . ALA A 1 301 ? 20.719 18.969 0.566 1 95.31 301 ALA A C 1
ATOM 2388 O O . ALA A 1 301 ? 19.594 19.359 0.868 1 95.31 301 ALA A O 1
ATOM 2389 N N . LEU A 1 302 ? 21.016 17.672 0.375 1 96.94 302 LEU A N 1
ATOM 2390 C CA . LEU A 1 302 ? 20.094 16.578 0.628 1 96.94 302 LEU A CA 1
ATOM 2391 C C . LEU A 1 302 ? 18.766 16.797 -0.089 1 96.94 302 LEU A C 1
ATOM 2393 O O . LEU A 1 302 ? 17.703 16.75 0.534 1 96.94 302 LEU A O 1
ATOM 2397 N N . HIS A 1 303 ? 18.812 17.031 -1.402 1 96.38 303 HIS A N 1
ATOM 2398 C CA . HIS A 1 303 ? 17.656 17.359 -2.236 1 96.38 303 HIS A CA 1
ATOM 2399 C C . HIS A 1 303 ? 16.562 16.312 -2.096 1 96.38 303 HIS A C 1
ATOM 2401 O O . HIS A 1 303 ? 15.398 16.641 -1.838 1 96.38 303 HIS A O 1
ATOM 2407 N N . TYR A 1 304 ? 16.875 15.047 -2.246 1 97.62 304 TYR A N 1
ATOM 2408 C CA . TYR A 1 304 ? 15.898 13.969 -2.295 1 97.62 304 TYR A CA 1
ATOM 2409 C C . TYR A 1 304 ? 15.258 13.75 -0.928 1 97.62 304 TYR A C 1
ATOM 2411 O O . TYR A 1 304 ? 14.055 13.523 -0.829 1 97.62 304 TYR A O 1
ATOM 2419 N N . LEU A 1 305 ? 16.078 13.836 0.082 1 98 305 LEU A N 1
ATOM 2420 C CA . LEU A 1 305 ? 15.562 13.672 1.439 1 98 305 LEU A CA 1
ATOM 2421 C C . LEU A 1 305 ? 14.602 14.797 1.803 1 98 305 LEU A C 1
ATOM 2423 O O . LEU A 1 305 ? 13.531 14.547 2.367 1 98 305 LEU A O 1
ATOM 2427 N N . ASN A 1 306 ? 14.977 16.031 1.489 1 96.94 306 ASN A N 1
ATOM 2428 C CA . ASN A 1 306 ? 14.141 17.188 1.816 1 96.94 306 ASN A CA 1
ATOM 2429 C C . ASN A 1 306 ? 12.828 17.172 1.037 1 96.94 306 ASN A C 1
ATOM 2431 O O . ASN A 1 306 ? 11.773 17.469 1.593 1 96.94 306 ASN A O 1
ATOM 2435 N N . LEU A 1 307 ? 12.938 16.875 -0.242 1 96.12 307 LEU A N 1
ATOM 2436 C CA . LEU A 1 307 ? 11.734 16.797 -1.062 1 96.12 307 LEU A CA 1
ATOM 2437 C C . LEU A 1 307 ? 10.789 15.719 -0.543 1 96.12 307 LEU A C 1
ATOM 2439 O O . LEU A 1 307 ? 9.578 15.938 -0.455 1 96.12 307 LEU A O 1
ATOM 2443 N N . HIS A 1 308 ? 11.336 14.562 -0.205 1 97.12 308 HIS A N 1
ATOM 2444 C CA . HIS A 1 308 ? 10.531 13.477 0.345 1 97.12 308 HIS A CA 1
ATOM 2445 C C . HIS A 1 308 ? 9.883 13.883 1.666 1 97.12 308 HIS A C 1
ATOM 2447 O O . HIS A 1 308 ? 8.703 13.617 1.895 1 97.12 308 HIS A O 1
ATOM 2453 N N . ASN A 1 309 ? 10.664 14.492 2.518 1 97.12 309 ASN A N 1
ATOM 2454 C CA . ASN A 1 309 ? 10.164 14.961 3.805 1 97.12 309 ASN A CA 1
ATOM 2455 C C . ASN A 1 309 ? 8.992 15.93 3.633 1 97.12 309 ASN A C 1
ATOM 2457 O O . ASN A 1 309 ? 8.102 15.984 4.48 1 97.12 309 ASN A O 1
ATOM 2461 N N . GLY A 1 310 ? 8.969 16.656 2.529 1 95.19 310 GLY A N 1
ATOM 2462 C CA . GLY A 1 310 ? 7.914 17.609 2.24 1 95.19 310 GLY A CA 1
ATOM 2463 C C . GLY A 1 310 ? 6.609 16.969 1.816 1 95.19 310 GLY A C 1
ATOM 2464 O O . GLY A 1 310 ? 5.57 17.625 1.772 1 95.19 310 GLY A O 1
ATOM 2465 N N . THR A 1 311 ? 6.66 15.648 1.568 1 95.69 311 THR A N 1
ATOM 2466 C CA . THR A 1 311 ? 5.457 14.953 1.115 1 95.69 311 THR A CA 1
ATOM 2467 C C . THR A 1 311 ? 4.922 14.039 2.207 1 95.69 311 THR A C 1
ATOM 2469 O O . THR A 1 311 ? 4.039 13.211 1.953 1 95.69 311 THR A O 1
ATOM 2472 N N . VAL A 1 312 ? 5.523 14.078 3.348 1 96.88 312 VAL A N 1
ATOM 2473 C CA . VAL A 1 312 ? 5.02 13.422 4.547 1 96.88 312 VAL A CA 1
ATOM 2474 C C . VAL A 1 312 ? 4.629 14.469 5.59 1 96.88 312 VAL A C 1
ATOM 2476 O O . VAL A 1 312 ? 5.465 15.266 6.016 1 96.88 312 VAL A O 1
ATOM 2479 N N . TRP A 1 313 ? 3.387 14.414 5.98 1 97 313 TRP A N 1
ATOM 2480 C CA . TRP A 1 313 ? 2.887 15.531 6.777 1 97 313 TRP A CA 1
ATOM 2481 C C . TRP A 1 313 ? 2.738 15.125 8.242 1 97 313 TRP A C 1
ATOM 2483 O O . TRP A 1 313 ? 1.67 14.672 8.664 1 97 313 TRP A O 1
ATOM 2493 N N . ARG A 1 314 ? 3.775 15.422 8.945 1 97.25 314 ARG A N 1
ATOM 2494 C CA . ARG A 1 314 ? 3.727 15.32 10.398 1 97.25 314 ARG A CA 1
ATOM 2495 C C . ARG A 1 314 ? 3.219 16.625 11.023 1 97.25 314 ARG A C 1
ATOM 2497 O O . ARG A 1 314 ? 3.441 17.703 10.484 1 97.25 314 ARG A O 1
ATOM 2504 N N . TRP A 1 315 ? 2.586 16.453 12.125 1 98.25 315 TRP A N 1
ATOM 2505 C CA . TRP A 1 315 ? 2.078 17.641 12.812 1 98.25 315 TRP A CA 1
ATOM 2506 C C . TRP A 1 315 ? 3.215 18.406 13.469 1 98.25 315 TRP A C 1
ATOM 2508 O O . TRP A 1 315 ? 3.141 19.641 13.602 1 98.25 315 TRP A O 1
ATOM 2518 N N . ASN A 1 316 ? 4.203 17.703 13.961 1 98.62 316 ASN A N 1
ATOM 2519 C CA . ASN A 1 316 ? 5.516 18.234 14.312 1 98.62 316 ASN A CA 1
ATOM 2520 C C . ASN A 1 316 ? 6.602 17.703 13.383 1 98.62 316 ASN A C 1
ATOM 2522 O O . ASN A 1 316 ? 7.055 16.562 13.531 1 98.62 316 ASN A O 1
ATOM 2526 N N . ARG A 1 317 ? 7.039 18.531 12.531 1 98.12 317 ARG A N 1
ATOM 2527 C CA . ARG A 1 317 ? 7.844 18.094 11.398 1 98.12 317 ARG A CA 1
ATOM 2528 C C . ARG A 1 317 ? 9.305 18.5 11.578 1 98.12 317 ARG A C 1
ATOM 2530 O O . ARG A 1 317 ? 9.602 19.656 11.891 1 98.12 317 ARG A O 1
ATOM 2537 N N . PRO A 1 318 ? 10.25 17.562 11.375 1 98 318 PRO A N 1
ATOM 2538 C CA . PRO A 1 318 ? 11.672 17.922 11.32 1 98 318 PRO A CA 1
ATOM 2539 C C . PRO A 1 318 ? 12.062 18.562 9.984 1 98 318 PRO A C 1
ATOM 2541 O O . PRO A 1 318 ? 11.625 18.094 8.93 1 98 318 PRO A O 1
ATOM 2544 N N . ILE A 1 319 ? 12.812 19.578 10.047 1 97.19 319 ILE A N 1
ATOM 2545 C CA . ILE A 1 319 ? 13.289 20.234 8.836 1 97.19 319 ILE A CA 1
ATOM 2546 C C . ILE A 1 319 ? 14.812 20.359 8.883 1 97.19 319 ILE A C 1
ATOM 2548 O O . ILE A 1 319 ? 15.375 20.812 9.875 1 97.19 319 ILE A O 1
ATOM 2552 N N . TYR A 1 320 ? 15.43 19.891 7.867 1 97 320 TYR A N 1
ATOM 2553 C CA . TYR A 1 320 ? 16.859 20.125 7.652 1 97 320 TYR A CA 1
ATOM 2554 C C . TYR A 1 320 ? 17.078 21.234 6.637 1 97 320 TYR A C 1
ATOM 2556 O O . TYR A 1 320 ? 16.5 21.219 5.551 1 97 320 TYR A O 1
ATOM 2564 N N . ALA A 1 321 ? 17.906 22.156 7.02 1 93.88 321 ALA A N 1
ATOM 2565 C CA . ALA A 1 321 ? 18.312 23.219 6.105 1 93.88 321 ALA A CA 1
ATOM 2566 C C . ALA A 1 321 ? 19.844 23.359 6.051 1 93.88 321 ALA A C 1
ATOM 2568 O O . ALA A 1 321 ? 20.484 23.5 7.09 1 93.88 321 ALA A O 1
ATOM 2569 N N . PRO A 1 322 ? 20.422 23.25 4.898 1 91.12 322 PRO A N 1
ATOM 2570 C CA . PRO A 1 322 ? 21.875 23.344 4.805 1 91.12 322 PRO A CA 1
ATOM 2571 C C . PRO A 1 322 ? 22.406 24.719 5.195 1 91.12 322 PRO A C 1
ATOM 2573 O O . PRO A 1 322 ? 23.547 24.828 5.648 1 91.12 322 PRO A O 1
ATOM 2576 N N . GLY A 1 323 ? 21.641 25.734 5.105 1 81.81 323 GLY A N 1
ATOM 2577 C CA . GLY A 1 323 ? 22.078 27.062 5.465 1 81.81 323 GLY A CA 1
ATOM 2578 C C . GLY A 1 323 ? 23.203 27.578 4.594 1 81.81 323 GLY A C 1
ATOM 2579 O O . GLY A 1 323 ? 23.688 26.875 3.721 1 81.81 323 GLY A O 1
ATOM 2580 N N . GLU A 1 324 ? 23.703 28.812 4.836 1 78.12 324 GLU A N 1
ATOM 2581 C CA . GLU A 1 324 ? 24.797 29.422 4.078 1 78.12 324 GLU A CA 1
ATOM 2582 C C . GLU A 1 324 ? 26.141 29 4.633 1 78.12 324 GLU A C 1
ATOM 2584 O O . GLU A 1 324 ? 27.047 28.641 3.871 1 78.12 324 GLU A O 1
ATOM 2589 N N . GLU A 1 325 ? 26.297 29 5.957 1 81.44 325 GLU A N 1
ATOM 2590 C CA . GLU A 1 325 ? 27.578 28.641 6.586 1 81.44 325 GLU A CA 1
ATOM 2591 C C . GLU A 1 325 ? 27.484 27.281 7.27 1 81.44 325 GLU A C 1
ATOM 2593 O O . GLU A 1 325 ? 28.359 26.422 7.094 1 81.44 325 GLU A O 1
ATOM 2598 N N . ARG A 1 326 ? 26.438 27.156 8.023 1 89.88 326 ARG A N 1
ATOM 2599 C CA . ARG A 1 326 ? 26.188 25.906 8.742 1 89.88 326 ARG A CA 1
ATOM 2600 C C . ARG A 1 326 ? 24.75 25.453 8.555 1 89.88 326 ARG A C 1
ATOM 2602 O O . ARG A 1 326 ? 23.844 26.281 8.414 1 89.88 326 ARG A O 1
ATOM 2609 N N . SER A 1 327 ? 24.625 24.125 8.523 1 93.56 327 SER A N 1
ATOM 2610 C CA . SER A 1 327 ? 23.281 23.578 8.461 1 93.56 327 SER A CA 1
ATOM 2611 C C . SER A 1 327 ? 22.531 23.797 9.773 1 93.56 327 SER A C 1
ATOM 2613 O O . SER A 1 327 ? 23.141 24.062 10.812 1 93.56 327 SER A O 1
ATOM 2615 N N . HIS A 1 328 ? 21.297 23.828 9.758 1 93.56 328 HIS A N 1
ATOM 2616 C CA . HIS A 1 328 ? 20.5 23.875 10.977 1 93.56 328 HIS A CA 1
ATOM 2617 C C . HIS A 1 328 ? 19.281 22.969 10.867 1 93.56 328 HIS A C 1
ATOM 2619 O O . HIS A 1 328 ? 18.906 22.531 9.773 1 93.56 328 HIS A O 1
ATOM 2625 N N . LEU A 1 329 ? 18.766 22.656 12 1 96.38 329 LEU A N 1
ATOM 2626 C CA . LEU A 1 329 ? 17.547 21.875 12.148 1 96.38 329 LEU A CA 1
ATOM 2627 C C . LEU A 1 329 ? 16.438 22.719 12.766 1 96.38 329 LEU A C 1
ATOM 2629 O O . LEU A 1 329 ? 16.688 23.547 13.641 1 96.38 329 LEU A O 1
ATOM 2633 N N . ARG A 1 330 ? 15.25 22.453 12.234 1 97.19 330 ARG A N 1
ATOM 2634 C CA . ARG A 1 330 ? 14.094 23.125 12.812 1 97.19 330 ARG A CA 1
ATOM 2635 C C . ARG A 1 330 ? 12.969 22.141 13.109 1 97.19 330 ARG A C 1
ATOM 2637 O O . ARG A 1 330 ? 12.828 21.125 12.414 1 97.19 330 ARG A O 1
ATOM 2644 N N . LEU A 1 331 ? 12.312 22.438 14.156 1 98.06 331 LEU A N 1
ATOM 2645 C CA . LEU A 1 331 ? 11.039 21.797 14.477 1 98.06 331 LEU A CA 1
ATOM 2646 C C . LEU A 1 331 ? 9.867 22.672 14.07 1 98.06 331 LEU A C 1
ATOM 2648 O O . LEU A 1 331 ? 9.75 23.812 14.539 1 98.06 331 LEU A O 1
ATOM 2652 N N . GLU A 1 332 ? 9.094 22.156 13.172 1 98.19 332 GLU A N 1
ATOM 2653 C CA . GLU A 1 332 ? 7.934 22.891 12.68 1 98.19 332 GLU A CA 1
ATOM 2654 C C . GLU A 1 332 ? 6.645 22.359 13.297 1 98.19 332 GLU A C 1
ATOM 2656 O O . GLU A 1 332 ? 6.242 21.219 13.023 1 98.19 332 GLU A O 1
ATOM 2661 N N . ASN A 1 333 ? 6.059 23.125 14.172 1 98.62 333 ASN A N 1
ATOM 2662 C CA . ASN A 1 333 ? 4.762 22.828 14.766 1 98.62 333 ASN A CA 1
ATOM 2663 C C . ASN A 1 333 ? 3.615 23.328 13.891 1 98.62 333 ASN A C 1
ATOM 2665 O O . ASN A 1 333 ? 3.326 24.516 13.867 1 98.62 333 ASN A O 1
ATOM 2669 N N . ARG A 1 334 ? 2.898 22.406 13.211 1 97.5 334 ARG A N 1
ATOM 2670 C CA . ARG A 1 334 ? 1.994 22.844 12.156 1 97.5 334 ARG A CA 1
ATOM 2671 C C . ARG A 1 334 ? 0.563 22.406 12.438 1 97.5 334 ARG A C 1
ATOM 2673 O O . ARG A 1 334 ? -0.252 22.297 11.516 1 97.5 334 ARG A O 1
ATOM 2680 N N . LEU A 1 335 ? 0.25 22.109 13.68 1 98.25 335 LEU A N 1
ATOM 2681 C CA . LEU A 1 335 ? -1.072 21.578 14 1 98.25 335 LEU A CA 1
ATOM 2682 C C . LEU A 1 335 ? -2.041 22.703 14.328 1 98.25 335 LEU A C 1
ATOM 2684 O O . LEU A 1 335 ? -3.25 22.484 14.422 1 98.25 335 LEU A O 1
ATOM 2688 N N . LEU A 1 336 ? -1.594 23.938 14.477 1 98.75 336 LEU A N 1
ATOM 2689 C CA . LEU A 1 336 ? -2.441 25.047 14.883 1 98.75 336 LEU A CA 1
ATOM 2690 C C . LEU A 1 336 ? -3.207 25.625 13.695 1 98.75 336 LEU A C 1
ATOM 2692 O O . LEU A 1 336 ? -2.652 25.75 12.602 1 98.75 336 LEU A O 1
ATOM 2696 N N . PRO A 1 337 ? -4.477 25.906 13.852 1 98.81 337 PRO A N 1
ATOM 2697 C CA . PRO A 1 337 ? -5.246 26.578 12.797 1 98.81 337 PRO A CA 1
ATOM 2698 C C . PRO A 1 337 ? -4.867 28.047 12.625 1 98.81 337 PRO A C 1
ATOM 2700 O O . PRO A 1 337 ? -4.367 28.672 13.562 1 98.81 337 PRO A O 1
ATOM 2703 N N . ALA A 1 338 ? -5.156 28.547 11.508 1 98.69 338 ALA A N 1
ATOM 2704 C CA . ALA A 1 338 ? -4.996 29.984 11.289 1 98.69 338 ALA A CA 1
ATOM 2705 C C . ALA A 1 338 ? -5.938 30.781 12.188 1 98.69 338 ALA A C 1
ATOM 2707 O O . ALA A 1 338 ? -7.102 30.422 12.352 1 98.69 338 ALA A O 1
ATOM 2708 N N . GLY A 1 339 ? -5.391 31.922 12.797 1 96.88 339 GLY A N 1
ATOM 2709 C CA . GLY A 1 339 ? -6.199 32.875 13.523 1 96.88 339 GLY A CA 1
ATOM 2710 C C . GLY A 1 339 ? -6.379 32.531 14.992 1 96.88 339 GLY A C 1
ATOM 2711 O O . GLY A 1 339 ? -5.578 31.766 15.547 1 96.88 339 GLY A O 1
ATOM 2712 N N . PRO A 1 340 ? -7.223 33.25 15.586 1 98.12 340 PRO A N 1
ATOM 2713 C CA . PRO A 1 340 ? -8.203 34.188 15.062 1 98.12 340 PRO A CA 1
ATOM 2714 C C . PRO A 1 340 ? -7.621 35.594 14.898 1 98.12 340 PRO A C 1
ATOM 2716 O O . PRO A 1 340 ? -8.117 36.375 14.078 1 98.12 340 PRO A O 1
ATOM 2719 N N . THR A 1 341 ? -6.73 36.062 15.789 1 98.56 341 THR A N 1
ATOM 2720 C CA . THR A 1 341 ? -6.102 37.375 15.711 1 98.56 341 THR A CA 1
ATOM 2721 C C . THR A 1 341 ? -4.594 37.25 15.906 1 98.56 341 THR A C 1
ATOM 2723 O O . THR A 1 341 ? -4.102 36.25 16.422 1 98.56 341 THR A O 1
ATOM 2726 N N . PRO A 1 342 ? -3.855 38.281 15.484 1 98.44 342 PRO A N 1
ATOM 2727 C CA . PRO A 1 342 ? -2.408 38.25 15.703 1 98.44 342 PRO A CA 1
ATOM 2728 C C . PRO A 1 342 ? -2.039 38.094 17.172 1 98.44 342 PRO A C 1
ATOM 2730 O O . PRO A 1 342 ? -1.099 37.344 17.484 1 98.44 342 PRO A O 1
ATOM 2733 N N . ILE A 1 343 ? -2.764 38.719 18.062 1 98.56 343 ILE A N 1
ATOM 2734 C CA . ILE A 1 343 ? -2.463 38.594 19.484 1 98.56 343 ILE A CA 1
ATOM 2735 C C . ILE A 1 343 ? -2.775 37.188 19.953 1 98.56 343 ILE A C 1
ATOM 2737 O O . ILE A 1 343 ? -2.082 36.656 20.812 1 98.56 343 ILE A O 1
ATOM 2741 N N . ASP A 1 344 ? -3.848 36.562 19.5 1 98.75 344 ASP A N 1
ATOM 2742 C CA . ASP A 1 344 ? -4.152 35.156 19.812 1 98.75 344 ASP A CA 1
ATOM 2743 C C . ASP A 1 344 ? -3.043 34.25 19.328 1 98.75 344 ASP A C 1
ATOM 2745 O O . ASP A 1 344 ? -2.648 33.312 20.047 1 98.75 344 ASP A O 1
ATOM 2749 N N . ILE A 1 345 ? -2.584 34.438 18.109 1 98.62 345 ILE A N 1
ATOM 2750 C CA . ILE A 1 345 ? -1.517 33.656 17.516 1 98.62 345 ILE A CA 1
ATOM 2751 C C . ILE A 1 345 ? -0.257 33.75 18.375 1 98.62 345 ILE A C 1
ATOM 2753 O O . ILE A 1 345 ? 0.408 32.75 18.656 1 98.62 345 ILE A O 1
ATOM 2757 N N . THR A 1 346 ? 0.053 34.938 18.766 1 98.5 346 THR A N 1
ATOM 2758 C CA . THR A 1 346 ? 1.252 35.188 19.562 1 98.5 346 THR A CA 1
ATOM 2759 C C . THR A 1 346 ? 1.13 34.531 20.938 1 98.5 346 THR A C 1
ATOM 2761 O O . THR A 1 346 ? 2.117 34.031 21.469 1 98.5 346 THR A O 1
ATOM 2764 N N . ALA A 1 347 ? -0.072 34.562 21.484 1 98.81 347 ALA A N 1
ATOM 2765 C CA . ALA A 1 347 ? -0.307 33.875 22.75 1 98.81 347 ALA A CA 1
ATOM 2766 C C . ALA A 1 347 ? -0.071 32.375 22.609 1 98.81 347 ALA A C 1
ATOM 2768 O O . ALA A 1 347 ? 0.534 31.75 23.469 1 98.81 347 ALA A O 1
ATOM 2769 N N . ASP A 1 348 ? -0.58 31.781 21.547 1 98.75 348 ASP A N 1
ATOM 2770 C CA . ASP A 1 348 ? -0.341 30.375 21.266 1 98.75 348 ASP A CA 1
ATOM 2771 C C . ASP A 1 348 ? 1.153 30.078 21.141 1 98.75 348 ASP A C 1
ATOM 2773 O O . ASP A 1 348 ? 1.638 29.062 21.641 1 98.75 348 ASP A O 1
ATOM 2777 N N . ALA A 1 349 ? 1.852 30.938 20.422 1 98.5 349 ALA A N 1
ATOM 2778 C CA . ALA A 1 349 ? 3.295 30.781 20.266 1 98.5 349 ALA A CA 1
ATOM 2779 C C . ALA A 1 349 ? 4.008 30.844 21.625 1 98.5 349 ALA A C 1
ATOM 2781 O O . ALA A 1 349 ? 4.887 30.031 21.891 1 98.5 349 ALA A O 1
ATOM 2782 N N . ALA A 1 350 ? 3.66 31.844 22.438 1 98.5 350 ALA A N 1
ATOM 2783 C CA . ALA A 1 350 ? 4.258 31.984 23.766 1 98.5 350 ALA A CA 1
ATOM 2784 C C . ALA A 1 350 ? 4.039 30.719 24.594 1 98.5 350 ALA A C 1
ATOM 2786 O O . ALA A 1 350 ? 4.969 30.219 25.234 1 98.5 350 ALA A O 1
ATOM 2787 N N . PHE A 1 351 ? 2.855 30.281 24.625 1 98.75 351 PHE A N 1
ATOM 2788 C CA . PHE A 1 351 ? 2.508 29.078 25.375 1 98.75 351 PHE A CA 1
ATOM 2789 C C . PHE A 1 351 ? 3.318 27.891 24.875 1 98.75 351 PHE A C 1
ATOM 2791 O O . PHE A 1 351 ? 3.873 27.141 25.672 1 98.75 351 PHE A O 1
ATOM 2798 N N . TYR A 1 352 ? 3.414 27.719 23.578 1 98.69 352 TYR A N 1
ATOM 2799 C CA . TYR A 1 352 ? 4.129 26.594 22.969 1 98.69 352 TYR A CA 1
ATOM 2800 C C . TYR A 1 352 ? 5.613 26.656 23.297 1 98.69 352 TYR A C 1
ATOM 2802 O O . TYR A 1 352 ? 6.176 25.703 23.828 1 98.69 352 TYR A O 1
ATOM 2810 N N . TYR A 1 353 ? 6.277 27.781 22.969 1 98.19 353 TYR A N 1
ATOM 2811 C CA . TYR A 1 353 ? 7.719 27.875 23.172 1 98.19 353 TYR A CA 1
ATOM 2812 C C . TYR A 1 353 ? 8.078 27.75 24.641 1 98.19 353 TYR A C 1
ATOM 2814 O O . TYR A 1 353 ? 9.062 27.094 25 1 98.19 353 TYR A O 1
ATOM 2822 N N . GLY A 1 354 ? 7.277 28.391 25.5 1 98.38 354 GLY A N 1
ATOM 2823 C CA . GLY A 1 354 ? 7.508 28.266 26.922 1 98.38 354 GLY A CA 1
ATOM 2824 C C . GLY A 1 354 ? 7.379 26.828 27.438 1 98.38 354 GLY A C 1
ATOM 2825 O O . GLY A 1 354 ? 8.242 26.344 28.156 1 98.38 354 GLY A O 1
ATOM 2826 N N . LEU A 1 355 ? 6.32 26.219 27.062 1 98.5 355 LEU A N 1
ATOM 2827 C CA . LEU A 1 355 ? 6.059 24.875 27.531 1 98.5 355 LEU A CA 1
ATOM 2828 C C . LEU A 1 355 ? 7.102 23.891 27 1 98.5 355 LEU A C 1
ATOM 2830 O O . LEU A 1 355 ? 7.547 23 27.719 1 98.5 355 LEU A O 1
ATOM 2834 N N . VAL A 1 356 ? 7.438 23.969 25.719 1 98.44 356 VAL A N 1
ATOM 2835 C CA . VAL A 1 356 ? 8.445 23.094 25.141 1 98.44 356 VAL A CA 1
ATOM 2836 C C . VAL A 1 356 ? 9.773 23.297 25.859 1 98.44 356 VAL A C 1
ATOM 2838 O O . VAL A 1 356 ? 10.469 22.312 26.156 1 98.44 356 VAL A O 1
ATOM 2841 N N . LYS A 1 357 ? 10.156 24.562 26.141 1 97.75 357 LYS A N 1
ATOM 2842 C CA . LYS A 1 357 ? 11.391 24.844 26.859 1 97.75 357 LYS A CA 1
ATOM 2843 C C . LYS A 1 357 ? 11.375 24.172 28.234 1 97.75 357 LYS A C 1
ATOM 2845 O O . LYS A 1 357 ? 12.367 23.562 28.641 1 97.75 357 LYS A O 1
ATOM 2850 N N . TYR A 1 358 ? 10.305 24.297 28.906 1 98.44 358 TYR A N 1
ATOM 2851 C CA . TYR A 1 358 ? 10.195 23.75 30.25 1 98.44 358 TYR A CA 1
ATOM 2852 C C . TYR A 1 358 ? 10.242 22.219 30.219 1 98.44 358 TYR A C 1
ATOM 2854 O O . TYR A 1 358 ? 11.055 21.609 30.906 1 98.44 358 TYR A O 1
ATOM 2862 N N . LEU A 1 359 ? 9.375 21.594 29.438 1 98.44 359 LEU A N 1
ATOM 2863 C CA . LEU A 1 359 ? 9.211 20.141 29.422 1 98.44 359 LEU A CA 1
ATOM 2864 C C . LEU A 1 359 ? 10.461 19.469 28.891 1 98.44 359 LEU A C 1
ATOM 2866 O O . LEU A 1 359 ? 10.812 18.359 29.328 1 98.44 359 LEU A O 1
ATOM 2870 N N . ALA A 1 360 ? 11.109 20.078 27.938 1 97.44 360 ALA A N 1
ATOM 2871 C CA . ALA A 1 360 ? 12.305 19.484 27.328 1 97.44 360 ALA A CA 1
ATOM 2872 C C . ALA A 1 360 ? 13.453 19.438 28.328 1 97.44 360 ALA A C 1
ATOM 2874 O O . ALA A 1 360 ? 14.391 18.656 28.156 1 97.44 360 ALA A O 1
ATOM 2875 N N . GLU A 1 361 ? 13.383 20.234 29.391 1 96.38 361 GLU A N 1
ATOM 2876 C CA . GLU A 1 361 ? 14.5 20.344 30.328 1 96.38 361 GLU A CA 1
ATOM 2877 C C . GLU A 1 361 ? 14.156 19.703 31.672 1 96.38 361 GLU A C 1
ATOM 2879 O O . GLU A 1 361 ? 14.938 19.797 32.625 1 96.38 361 GLU A O 1
ATOM 2884 N N . GLU A 1 362 ? 13.102 19.094 31.703 1 95.38 362 GLU A N 1
ATOM 2885 C CA . GLU A 1 362 ? 12.742 18.406 32.938 1 95.38 362 GLU A CA 1
ATOM 2886 C C . GLU A 1 362 ? 13.727 17.281 33.25 1 95.38 362 GLU A C 1
ATOM 2888 O O . GLU A 1 362 ? 14.219 16.609 32.375 1 95.38 362 GLU A O 1
ATOM 2893 N N . ASN A 1 363 ? 13.93 17.094 34.5 1 93.75 363 ASN A N 1
ATOM 2894 C CA . ASN A 1 363 ? 14.789 16 34.938 1 93.75 363 ASN A CA 1
ATOM 2895 C C . ASN A 1 363 ? 14.164 14.648 34.625 1 93.75 363 ASN A C 1
ATOM 2897 O O . ASN A 1 363 ? 14.859 13.727 34.156 1 93.75 363 ASN A O 1
ATOM 2901 N N . ARG A 1 364 ? 12.906 14.57 34.906 1 95.38 364 ARG A N 1
ATOM 2902 C CA . ARG A 1 364 ? 12.133 13.414 34.5 1 95.38 364 ARG A CA 1
ATOM 2903 C C . ARG A 1 364 ? 11.141 13.797 33.406 1 95.38 364 ARG A C 1
ATOM 2905 O O . ARG A 1 364 ? 10.016 14.211 33.688 1 95.38 364 ARG A O 1
ATOM 2912 N N . PRO A 1 365 ? 11.547 13.523 32.25 1 95.88 365 PRO A N 1
ATOM 2913 C CA . PRO A 1 365 ? 10.758 14.047 31.141 1 95.88 365 PRO A CA 1
ATOM 2914 C C . PRO A 1 365 ? 9.328 13.516 31.125 1 95.88 365 PRO A C 1
ATOM 2916 O O . PRO A 1 365 ? 9.094 12.359 31.469 1 95.88 365 PRO A O 1
ATOM 2919 N N . VAL A 1 366 ? 8.422 14.266 30.672 1 97.31 366 VAL A N 1
ATOM 2920 C CA . VAL A 1 366 ? 7 13.938 30.609 1 97.31 366 VAL A CA 1
ATOM 2921 C C . VAL A 1 366 ? 6.797 12.688 29.766 1 97.31 366 VAL A C 1
ATOM 2923 O O . VAL A 1 366 ? 5.918 11.867 30.047 1 97.31 366 VAL A O 1
ATOM 2926 N N . TRP A 1 367 ? 7.594 12.406 28.703 1 97.12 367 TRP A N 1
ATOM 2927 C CA . TRP A 1 367 ? 7.41 11.273 27.797 1 97.12 367 TRP A CA 1
ATOM 2928 C C . TRP A 1 367 ? 7.918 9.984 28.438 1 97.12 367 TRP A C 1
ATOM 2930 O O . TRP A 1 367 ? 7.746 8.898 27.875 1 97.12 367 TRP A O 1
ATOM 2940 N N . SER A 1 368 ? 8.531 10.07 29.578 1 97 368 SER A N 1
ATOM 2941 C CA . SER A 1 368 ? 8.852 8.875 30.344 1 97 368 SER A CA 1
ATOM 2942 C C . SER A 1 368 ? 7.652 8.414 31.172 1 97 368 SER A C 1
ATOM 2944 O O . SER A 1 368 ? 7.633 7.285 31.672 1 97 368 SER A O 1
ATOM 2946 N N . ARG A 1 369 ? 6.699 9.258 31.297 1 97.38 369 ARG A N 1
ATOM 2947 C CA . ARG A 1 369 ? 5.559 8.969 32.156 1 97.38 369 ARG A CA 1
ATOM 2948 C C . ARG A 1 369 ? 4.254 9 31.375 1 97.38 369 ARG A C 1
ATOM 2950 O O . ARG A 1 369 ? 3.201 8.625 31.891 1 97.38 369 ARG A O 1
ATOM 2957 N N . LEU A 1 370 ? 4.254 9.461 30.203 1 98.25 370 LEU A N 1
ATOM 2958 C CA . LEU A 1 370 ? 3.113 9.5 29.297 1 98.25 370 LEU A CA 1
ATOM 2959 C C . LEU A 1 370 ? 3.324 8.555 28.125 1 98.25 370 LEU A C 1
ATOM 2961 O O . LEU A 1 370 ? 4.281 8.703 27.359 1 98.25 370 LEU A O 1
ATOM 2965 N N . LEU A 1 371 ? 2.418 7.57 28.031 1 98.12 371 LEU A N 1
ATOM 2966 C CA . LEU A 1 371 ? 2.533 6.652 26.891 1 98.12 371 LEU A CA 1
ATOM 2967 C C . LEU A 1 371 ? 2.234 7.367 25.578 1 98.12 371 LEU A C 1
ATOM 2969 O O . LEU A 1 371 ? 1.344 8.219 25.516 1 98.12 371 LEU A O 1
ATOM 2973 N N . PHE A 1 372 ? 2.953 7.062 24.578 1 98.5 372 PHE A N 1
ATOM 2974 C CA . PHE A 1 372 ? 2.801 7.723 23.297 1 98.5 372 PHE A CA 1
ATOM 2975 C C . PHE A 1 372 ? 1.371 7.586 22.781 1 98.5 372 PHE A C 1
ATOM 2977 O O . PHE A 1 372 ? 0.786 8.555 22.297 1 98.5 372 PHE A O 1
ATOM 2984 N N . PRO A 1 373 ? 0.739 6.355 22.859 1 98.12 373 PRO A N 1
ATOM 2985 C CA . PRO A 1 373 ? -0.652 6.246 22.406 1 98.12 373 PRO A CA 1
ATOM 2986 C C . PRO A 1 373 ? -1.589 7.184 23.172 1 98.12 373 PRO A C 1
ATOM 2988 O O . PRO A 1 373 ? -2.588 7.648 22.609 1 98.12 373 PRO A O 1
ATOM 2991 N N . ASP A 1 374 ? -1.277 7.426 24.375 1 98.5 374 ASP A N 1
ATOM 2992 C CA . ASP A 1 374 ? -2.092 8.359 25.141 1 98.5 374 ASP A CA 1
ATOM 2993 C C . ASP A 1 374 ? -1.956 9.781 24.594 1 98.5 374 ASP A C 1
ATOM 2995 O O . ASP A 1 374 ? -2.932 10.539 24.562 1 98.5 374 ASP A O 1
ATOM 2999 N N . ALA A 1 375 ? -0.746 10.172 24.25 1 98.75 375 ALA A N 1
ATOM 3000 C CA . ALA A 1 375 ? -0.54 11.484 23.656 1 98.75 375 ALA A CA 1
ATOM 3001 C C . ALA A 1 375 ? -1.335 11.625 22.359 1 98.75 375 ALA A C 1
ATOM 3003 O O . ALA A 1 375 ? -1.907 12.68 22.078 1 98.75 375 ALA A O 1
ATOM 3004 N N . GLU A 1 376 ? -1.309 10.594 21.562 1 98.62 376 GLU A N 1
ATOM 3005 C CA . GLU A 1 376 ? -2.078 10.609 20.328 1 98.62 376 GLU A CA 1
ATOM 3006 C C . GLU A 1 376 ? -3.574 10.719 20.609 1 98.62 376 GLU A C 1
ATOM 3008 O O . GLU A 1 376 ? -4.285 11.469 19.938 1 98.62 376 GLU A O 1
ATOM 3013 N N . LYS A 1 377 ? -4.043 9.953 21.547 1 98.56 377 LYS A N 1
ATOM 3014 C CA . LYS A 1 377 ? -5.449 10.023 21.938 1 98.56 377 LYS A CA 1
ATOM 3015 C C . LYS A 1 377 ? -5.816 11.422 22.422 1 98.56 377 LYS A C 1
ATOM 3017 O O . LYS A 1 377 ? -6.898 11.93 22.125 1 98.56 377 LYS A O 1
ATOM 3022 N N . ASN A 1 378 ? -4.949 11.977 23.266 1 98.88 378 ASN A N 1
ATOM 3023 C CA . ASN A 1 378 ? -5.145 13.359 23.688 1 98.88 378 ASN A CA 1
ATOM 3024 C C . ASN A 1 378 ? -5.305 14.297 22.5 1 98.88 378 ASN A C 1
ATOM 3026 O O . ASN A 1 378 ? -6.184 15.164 22.484 1 98.88 378 ASN A O 1
ATOM 3030 N N . PHE A 1 379 ? -4.477 14.086 21.516 1 98.81 379 PHE A N 1
ATOM 3031 C CA . PHE A 1 379 ? -4.488 14.922 20.312 1 98.81 379 PHE A CA 1
ATOM 3032 C C . PHE A 1 379 ? -5.828 14.82 19.594 1 98.81 379 PHE A C 1
ATOM 3034 O O . PHE A 1 379 ? -6.43 15.836 19.25 1 98.81 379 PHE A O 1
ATOM 3041 N N . GLN A 1 380 ? -6.297 13.648 19.438 1 98.44 380 GLN A N 1
ATOM 3042 C CA . GLN A 1 380 ? -7.578 13.406 18.781 1 98.44 380 GLN A CA 1
ATOM 3043 C C . GLN A 1 380 ? -8.727 14.008 19.594 1 98.44 380 GLN A C 1
ATOM 3045 O O . GLN A 1 380 ? -9.633 14.625 19.031 1 98.44 380 GLN A O 1
ATOM 3050 N N . SER A 1 381 ? -8.648 13.82 20.828 1 98.62 381 SER A N 1
ATOM 3051 C CA . SER A 1 381 ? -9.68 14.352 21.719 1 98.62 381 SER A CA 1
ATOM 3052 C C . SER A 1 381 ? -9.711 15.875 21.688 1 98.62 381 SER A C 1
ATOM 3054 O O . SER A 1 381 ? -10.781 16.484 21.672 1 98.62 381 SER A O 1
ATOM 3056 N N . GLY A 1 382 ? -8.523 16.438 21.75 1 98.81 382 GLY A N 1
ATOM 3057 C CA . GLY A 1 382 ? -8.43 17.875 21.672 1 98.81 382 GLY A CA 1
ATOM 3058 C C . GLY A 1 382 ? -8.977 18.453 20.375 1 98.81 382 GLY A C 1
ATOM 3059 O O . GLY A 1 382 ? -9.664 19.469 20.375 1 98.81 382 GLY A O 1
ATOM 3060 N N . ALA A 1 383 ? -8.68 17.797 19.297 1 98.75 383 ALA A N 1
ATOM 3061 C CA . ALA A 1 383 ? -9.164 18.234 18 1 98.75 383 ALA A CA 1
ATOM 3062 C C . ALA A 1 383 ? -10.68 18.109 17.906 1 98.75 383 ALA A C 1
ATOM 3064 O O . ALA A 1 383 ? -11.352 18.969 17.344 1 98.75 383 ALA A O 1
ATOM 3065 N N . ARG A 1 384 ? -11.219 17.047 18.438 1 98.62 384 ARG A N 1
ATOM 3066 C CA . ARG A 1 384 ? -12.641 16.734 18.297 1 98.62 384 ARG A CA 1
ATOM 3067 C C . ARG A 1 384 ? -13.484 17.625 19.203 1 98.62 384 ARG A C 1
ATOM 3069 O O . ARG A 1 384 ? -14.477 18.203 18.766 1 98.62 384 ARG A O 1
ATOM 3076 N N . SER A 1 385 ? -13.023 17.859 20.453 1 98.56 385 SER A N 1
ATOM 3077 C CA . SER A 1 385 ? -13.922 18.422 21.453 1 98.56 385 SER A CA 1
ATOM 3078 C C . SER A 1 385 ? -13.414 19.781 21.953 1 98.56 385 SER A C 1
ATOM 3080 O O . SER A 1 385 ? -14.055 20.422 22.781 1 98.56 385 SER A O 1
ATOM 3082 N N . GLY A 1 386 ? -12.258 20.188 21.5 1 98.44 386 GLY A N 1
ATOM 3083 C CA . GLY A 1 386 ? -11.719 21.484 21.906 1 98.44 386 GLY A CA 1
ATOM 3084 C C . GLY A 1 386 ? -11.523 21.609 23.391 1 98.44 386 GLY A C 1
ATOM 3085 O O . GLY A 1 386 ? -10.93 20.734 24.031 1 98.44 386 GLY A O 1
ATOM 3086 N N . LEU A 1 387 ? -12.031 22.672 23.953 1 98.44 387 LEU A N 1
ATOM 3087 C CA . LEU A 1 387 ? -11.781 23.031 25.344 1 98.44 387 LEU A CA 1
ATOM 3088 C C . LEU A 1 387 ? -12.633 22.188 26.297 1 98.44 387 LEU A C 1
ATOM 3090 O O . LEU A 1 387 ? -12.516 22.312 27.516 1 98.44 387 LEU A O 1
ATOM 3094 N N . PHE A 1 388 ? -13.367 21.297 25.766 1 98.19 388 PHE A N 1
ATOM 3095 C CA . PHE A 1 388 ? -14.195 20.406 26.578 1 98.19 388 PHE A CA 1
ATOM 3096 C C . PHE A 1 388 ? -13.609 19 26.594 1 98.19 388 PHE A C 1
ATOM 3098 O O . PHE A 1 388 ? -14.195 18.094 27.188 1 98.19 388 PHE A O 1
ATOM 3105 N N . ALA A 1 389 ? -12.508 18.828 26.031 1 98.56 389 ALA A N 1
ATOM 3106 C CA . ALA A 1 389 ? -11.852 17.531 25.969 1 98.56 389 ALA A CA 1
ATOM 3107 C C . ALA A 1 389 ? -11.305 17.125 27.328 1 98.56 389 ALA A C 1
ATOM 3109 O O . ALA A 1 389 ? -11.016 17.969 28.172 1 98.56 389 ALA A O 1
ATOM 3110 N N . ARG A 1 390 ? -11.219 15.875 27.516 1 98.44 390 ARG A N 1
ATOM 3111 C CA . ARG A 1 390 ? -10.469 15.266 28.609 1 98.44 390 ARG A CA 1
ATOM 3112 C C . ARG A 1 390 ? -9.211 14.578 28.109 1 98.44 390 ARG A C 1
ATOM 3114 O O . ARG A 1 390 ? -9.195 14.016 27.016 1 98.44 390 ARG A O 1
ATOM 3121 N N . MET A 1 391 ? -8.188 14.664 28.922 1 98.44 391 MET A N 1
ATOM 3122 C CA . MET A 1 391 ? -6.891 14.133 28.484 1 98.44 391 MET A CA 1
ATOM 3123 C C . MET A 1 391 ? -6.203 13.398 29.641 1 98.44 391 MET A C 1
ATOM 3125 O O . MET A 1 391 ? -6.488 13.656 30.812 1 98.44 391 MET A O 1
ATOM 3129 N N . THR A 1 392 ? -5.398 12.461 29.25 1 98.5 392 THR A N 1
ATOM 3130 C CA . THR A 1 392 ? -4.531 11.781 30.203 1 98.5 392 THR A CA 1
ATOM 3131 C C . THR A 1 392 ? -3.23 12.555 30.391 1 98.5 392 THR A C 1
ATOM 3133 O O . THR A 1 392 ? -2.574 12.93 29.422 1 98.5 392 THR A O 1
ATOM 3136 N N . TRP A 1 393 ? -2.869 12.766 31.625 1 98.25 393 TRP A N 1
ATOM 3137 C CA . TRP A 1 393 ? -1.621 13.453 31.938 1 98.25 393 TRP A CA 1
ATOM 3138 C C . TRP A 1 393 ? -0.939 12.812 33.156 1 98.25 393 TRP A C 1
ATOM 3140 O O . TRP A 1 393 ? -1.606 12.383 34.094 1 98.25 393 TRP A O 1
ATOM 3150 N N . PRO A 1 394 ? 0.324 12.766 33.125 1 96.81 394 PRO A N 1
ATOM 3151 C CA . PRO A 1 394 ? 1.034 12.102 34.219 1 96.81 394 PRO A CA 1
ATOM 3152 C C . PRO A 1 394 ? 0.622 12.633 35.594 1 96.81 394 PRO A C 1
ATOM 3154 O O . PRO A 1 394 ? 0.469 13.844 35.781 1 96.81 394 PRO A O 1
ATOM 3157 N N . THR A 1 395 ? 0.453 11.727 36.562 1 94.31 395 THR A N 1
ATOM 3158 C CA . THR A 1 395 ? 0.146 11.953 37.969 1 94.31 395 THR A CA 1
ATOM 3159 C C . THR A 1 395 ? -1.285 12.461 38.125 1 94.31 395 THR A C 1
ATOM 3161 O O . THR A 1 395 ? -1.847 12.398 39.25 1 94.31 395 THR A O 1
ATOM 3164 N N . LEU A 1 396 ? -1.93 12.945 37.094 1 97.19 396 LEU A N 1
ATOM 3165 C CA . LEU A 1 396 ? -3.26 13.539 37.219 1 97.19 396 LEU A CA 1
ATOM 3166 C C . LEU A 1 396 ? -4.324 12.586 36.688 1 97.19 396 LEU A C 1
ATOM 3168 O O . LEU A 1 396 ? -5.508 12.742 36.969 1 97.19 396 LEU A O 1
ATOM 3172 N N . GLY A 1 397 ? -3.889 11.555 35.844 1 96.44 397 GLY A N 1
ATOM 3173 C CA . GLY A 1 397 ? -4.875 10.734 35.156 1 96.44 397 GLY A CA 1
ATOM 3174 C C . GLY A 1 397 ? -5.699 11.5 34.156 1 96.44 397 GLY A C 1
ATOM 3175 O O . GLY A 1 397 ? -5.16 12.289 33.375 1 96.44 397 GLY A O 1
ATOM 3176 N N . GLN A 1 398 ? -7 11.172 34.094 1 97.81 398 GLN A N 1
ATOM 3177 C CA . GLN A 1 398 ? -7.902 11.891 33.219 1 97.81 398 GLN A CA 1
ATOM 3178 C C . GLN A 1 398 ? -8.312 13.234 33.812 1 97.81 398 GLN A C 1
ATOM 3180 O O . GLN A 1 398 ? -8.773 13.297 34.938 1 97.81 398 GLN A O 1
ATOM 3185 N N . VAL A 1 399 ? -8.141 14.258 33.062 1 98.31 399 VAL A N 1
ATOM 3186 C CA . VAL A 1 399 ? -8.406 15.609 33.562 1 98.31 399 VAL A CA 1
ATOM 3187 C C . VAL A 1 399 ? -8.984 16.453 32.438 1 98.31 399 VAL A C 1
ATOM 3189 O O . VAL A 1 399 ? -8.695 16.219 31.25 1 98.31 399 VAL A O 1
ATOM 3192 N N . ASN A 1 400 ? -9.82 17.391 32.781 1 98.44 400 ASN A N 1
ATOM 3193 C CA . ASN A 1 400 ? -10.281 18.344 31.781 1 98.44 400 ASN A CA 1
ATOM 3194 C C . ASN A 1 400 ? -9.141 19.219 31.266 1 98.44 400 ASN A C 1
ATOM 3196 O O . ASN A 1 400 ? -8.359 19.75 32.062 1 98.44 400 ASN A O 1
ATOM 3200 N N . VAL A 1 401 ? -9.102 19.422 30 1 98.75 401 VAL A N 1
ATOM 3201 C CA . VAL A 1 401 ? -7.977 20.125 29.391 1 98.75 401 VAL A CA 1
ATOM 3202 C C . VAL A 1 401 ? -7.926 21.562 29.906 1 98.75 401 VAL A C 1
ATOM 3204 O O . VAL A 1 401 ? -6.844 22.125 30.125 1 98.75 401 VAL A O 1
ATOM 3207 N N . ALA A 1 402 ? -9.055 22.203 30.109 1 98.5 402 ALA A N 1
ATOM 3208 C CA . ALA A 1 402 ? -9.094 23.578 30.625 1 98.5 402 ALA A CA 1
ATOM 3209 C C . ALA A 1 402 ? -8.438 23.672 32 1 98.5 402 ALA A C 1
ATOM 3211 O O . ALA A 1 402 ? -7.691 24.609 32.281 1 98.5 402 ALA A O 1
ATOM 3212 N N . ASN A 1 403 ? -8.688 22.688 32.875 1 98.31 403 ASN A N 1
ATOM 3213 C CA . ASN A 1 403 ? -8.078 22.625 34.188 1 98.31 403 ASN A CA 1
ATOM 3214 C C . ASN A 1 403 ? -6.582 22.328 34.094 1 98.31 403 ASN A C 1
ATOM 3216 O O . ASN A 1 403 ? -5.781 22.922 34.844 1 98.31 403 ASN A O 1
ATOM 3220 N N . LEU A 1 404 ? -6.293 21.375 33.281 1 98.69 404 LEU A N 1
ATOM 3221 C CA . LEU A 1 404 ? -4.895 21.031 33.062 1 98.69 404 LEU A CA 1
ATOM 3222 C C . LEU A 1 404 ? -4.078 22.266 32.688 1 98.69 404 LEU A C 1
ATOM 3224 O O . LEU A 1 404 ? -2.994 22.484 33.219 1 98.69 404 LEU A O 1
ATOM 3228 N N . VAL A 1 405 ? -4.609 23.047 31.781 1 98.69 405 VAL A N 1
ATOM 3229 C CA . VAL A 1 405 ? -3.924 24.234 31.281 1 98.69 405 VAL A CA 1
ATOM 3230 C C . VAL A 1 405 ? -3.773 25.25 32.406 1 98.69 405 VAL A C 1
ATOM 3232 O O . VAL A 1 405 ? -2.668 25.734 32.656 1 98.69 405 VAL A O 1
ATOM 3235 N N . GLN A 1 406 ? -4.801 25.547 33.094 1 98 406 GLN A N 1
ATOM 3236 C CA . GLN A 1 406 ? -4.836 26.609 34.094 1 98 406 GLN A CA 1
ATOM 3237 C C . GLN A 1 406 ? -3.98 26.266 35.312 1 98 406 GLN A C 1
ATOM 3239 O O . GLN A 1 406 ? -3.199 27.078 35.781 1 98 406 GLN A O 1
ATOM 3244 N N . GLU A 1 407 ? -4.051 25.062 35.719 1 97.94 407 GLU A N 1
ATOM 3245 C CA . GLU A 1 407 ? -3.498 24.688 37.031 1 97.94 407 GLU A CA 1
ATOM 3246 C C . GLU A 1 407 ? -2.068 24.172 36.875 1 97.94 407 GLU A C 1
ATOM 3248 O O . GLU A 1 407 ? -1.271 24.297 37.812 1 97.94 407 GLU A O 1
ATOM 3253 N N . HIS A 1 408 ? -1.771 23.688 35.75 1 97.88 408 HIS A N 1
ATOM 3254 C CA . HIS A 1 408 ? -0.496 22.984 35.688 1 97.88 408 HIS A CA 1
ATOM 3255 C C . HIS A 1 408 ? 0.378 23.516 34.562 1 97.88 408 HIS A C 1
ATOM 3257 O O . HIS A 1 408 ? 1.555 23.828 34.75 1 97.88 408 HIS A O 1
ATOM 3263 N N . LEU A 1 409 ? -0.16 23.703 33.344 1 98.69 409 LEU A N 1
ATOM 3264 C CA . LEU A 1 409 ? 0.687 23.922 32.188 1 98.69 409 LEU A CA 1
ATOM 3265 C C . LEU A 1 409 ? 1.071 25.391 32.062 1 98.69 409 LEU A C 1
ATOM 3267 O O . LEU A 1 409 ? 2.17 25.719 31.625 1 98.69 409 LEU A O 1
ATOM 3271 N N . ILE A 1 410 ? 0.187 26.312 32.438 1 98.69 410 ILE A N 1
ATOM 3272 C CA . ILE A 1 410 ? 0.491 27.734 32.344 1 98.69 410 ILE A CA 1
ATOM 3273 C C . ILE A 1 410 ? 1.651 28.078 33.281 1 98.69 410 ILE A C 1
ATOM 3275 O O . ILE A 1 410 ? 2.604 28.75 32.875 1 98.69 410 ILE A O 1
ATOM 3279 N N . PRO A 1 411 ? 1.635 27.594 34.562 1 98.56 411 PRO A N 1
ATOM 3280 C CA . PRO A 1 411 ? 2.799 27.844 35.406 1 98.56 411 PRO A CA 1
ATOM 3281 C C . PRO A 1 411 ? 4.098 27.312 34.812 1 98.56 411 PRO A C 1
ATOM 3283 O O . PRO A 1 411 ? 5.145 27.953 34.938 1 98.56 411 PRO A O 1
ATOM 3286 N N . GLN A 1 412 ? 4.039 26.188 34.25 1 98.56 412 GLN A N 1
ATOM 3287 C CA . GLN A 1 412 ? 5.215 25.594 33.594 1 98.56 412 GLN A CA 1
ATOM 3288 C C . GLN A 1 412 ? 5.676 26.422 32.406 1 98.56 412 GLN A C 1
ATOM 3290 O O . GLN A 1 412 ? 6.871 26.656 32.25 1 98.56 412 GLN A O 1
ATOM 3295 N N . ALA A 1 413 ? 4.711 26.828 31.562 1 98.75 413 ALA A N 1
ATOM 3296 C CA . ALA A 1 413 ? 5.035 27.672 30.422 1 98.75 413 ALA A CA 1
ATOM 3297 C C . ALA A 1 413 ? 5.699 28.969 30.859 1 98.75 413 ALA A C 1
ATOM 3299 O O . ALA A 1 413 ? 6.605 29.469 30.188 1 98.75 413 ALA A O 1
ATOM 3300 N N . ARG A 1 414 ? 5.242 29.531 31.969 1 98.62 414 ARG A N 1
ATOM 3301 C CA . ARG A 1 414 ? 5.828 30.75 32.5 1 98.62 414 ARG A CA 1
ATOM 3302 C C . ARG A 1 414 ? 7.301 30.547 32.844 1 98.62 414 ARG A C 1
ATOM 3304 O O . ARG A 1 414 ? 8.148 31.359 32.469 1 98.62 414 ARG A O 1
ATOM 3311 N N . ILE A 1 415 ? 7.602 29.484 33.562 1 98.62 415 ILE A N 1
ATOM 3312 C CA . ILE A 1 415 ? 8.984 29.156 33.906 1 98.62 415 ILE A CA 1
ATOM 3313 C C . ILE A 1 415 ? 9.812 29.031 32.625 1 98.62 415 ILE A C 1
ATOM 3315 O O . ILE A 1 415 ? 10.938 29.531 32.531 1 98.62 415 ILE A O 1
ATOM 3319 N N . GLY A 1 416 ? 9.242 28.359 31.625 1 98.44 416 GLY A N 1
ATOM 3320 C CA . GLY A 1 416 ? 9.93 28.203 30.344 1 98.44 416 GLY A CA 1
ATOM 3321 C C . GLY A 1 416 ? 10.234 29.516 29.672 1 98.44 416 GLY A C 1
ATOM 3322 O O . GLY A 1 416 ? 11.344 29.734 29.172 1 98.44 416 GLY A O 1
ATOM 3323 N N . LEU A 1 417 ? 9.266 30.406 29.625 1 98.38 417 LEU A N 1
ATOM 3324 C CA . LEU A 1 417 ? 9.453 31.703 28.984 1 98.38 417 LEU A CA 1
ATOM 3325 C C . LEU A 1 417 ? 10.477 32.531 29.766 1 98.38 417 LEU A C 1
ATOM 3327 O O . LEU A 1 417 ? 11.227 33.312 29.156 1 98.38 417 LEU A O 1
ATOM 3331 N N . GLU A 1 418 ? 10.469 32.406 31.047 1 98.44 418 GLU A N 1
ATOM 3332 C CA . GLU A 1 418 ? 11.477 33.062 31.859 1 98.44 418 GLU A CA 1
ATOM 3333 C C . GLU A 1 418 ? 12.883 32.562 31.531 1 98.44 418 GLU A C 1
ATOM 3335 O O . GLU A 1 418 ? 13.828 33.344 31.422 1 98.44 418 GLU A O 1
ATOM 3340 N N . ARG A 1 419 ? 12.977 31.328 31.375 1 97.31 419 ARG A N 1
ATOM 3341 C CA . ARG A 1 419 ? 14.258 30.719 31.016 1 97.31 419 ARG A CA 1
ATOM 3342 C C . ARG A 1 419 ? 14.703 31.172 29.625 1 97.31 419 ARG A C 1
ATOM 3344 O O . ARG A 1 419 ? 15.906 31.266 29.359 1 97.31 419 ARG A O 1
ATOM 3351 N N . LEU A 1 420 ? 13.766 31.5 28.797 1 96.62 420 LEU A N 1
ATOM 3352 C CA . LEU A 1 420 ? 14.062 32 27.453 1 96.62 420 LEU A CA 1
ATOM 3353 C C . LEU A 1 420 ? 14.336 33.5 27.484 1 96.62 420 LEU A C 1
ATOM 3355 O O . LEU A 1 420 ? 14.562 34.125 26.453 1 96.62 420 LEU A O 1
ATOM 3359 N N . GLU A 1 421 ? 14.211 34.094 28.656 1 97.56 421 GLU A N 1
ATOM 3360 C CA . GLU A 1 421 ? 14.531 35.5 28.906 1 97.56 421 GLU A CA 1
ATOM 3361 C C . GLU A 1 421 ? 13.531 36.438 28.219 1 97.56 421 GLU A C 1
ATOM 3363 O O . GLU A 1 421 ? 13.922 37.469 27.672 1 97.56 421 GLU A O 1
ATOM 3368 N N . VAL A 1 422 ? 12.328 36.031 28.188 1 97.69 422 VAL A N 1
ATOM 3369 C CA . VAL A 1 422 ? 11.258 36.875 27.688 1 97.69 422 VAL A CA 1
ATOM 3370 C C . VAL A 1 422 ? 10.891 37.906 28.734 1 97.69 422 VAL A C 1
ATOM 3372 O O . VAL A 1 422 ? 10.883 37.625 29.938 1 97.69 422 VAL A O 1
ATOM 3375 N N . ASN A 1 423 ? 10.57 39.125 28.266 1 98.12 423 ASN A N 1
ATOM 3376 C CA . ASN A 1 423 ? 10.156 40.156 29.188 1 98.12 423 ASN A CA 1
ATOM 3377 C C . ASN A 1 423 ? 8.938 39.75 30.016 1 98.12 423 ASN A C 1
ATOM 3379 O O . ASN A 1 423 ? 7.961 39.25 29.453 1 98.12 423 ASN A O 1
ATOM 3383 N N . LYS A 1 424 ? 8.953 40.062 31.266 1 97.69 424 LYS A N 1
ATOM 3384 C CA . LYS A 1 424 ? 7.949 39.594 32.219 1 97.69 424 LYS A CA 1
ATOM 3385 C C . LYS A 1 424 ? 6.562 40.125 31.844 1 97.69 424 LYS A C 1
ATOM 3387 O O . LYS A 1 424 ? 5.562 39.406 32 1 97.69 424 LYS A O 1
ATOM 3392 N N . ASP A 1 425 ? 6.496 41.312 31.422 1 97.94 425 ASP A N 1
ATOM 3393 C CA . ASP A 1 425 ? 5.207 41.938 31.078 1 97.94 425 ASP A CA 1
ATOM 3394 C C . ASP A 1 425 ? 4.566 41.188 29.906 1 97.94 425 ASP A C 1
ATOM 3396 O O . ASP A 1 425 ? 3.346 41.062 29.844 1 97.94 425 ASP A O 1
ATOM 3400 N N . LEU A 1 426 ? 5.383 40.812 29 1 98.19 426 LEU A N 1
ATOM 3401 C CA . LEU A 1 426 ? 4.879 40.094 27.828 1 98.19 426 LEU A CA 1
ATOM 3402 C C . LEU A 1 426 ? 4.43 38.688 28.234 1 98.19 426 LEU A C 1
ATOM 3404 O O . LEU A 1 426 ? 3.455 38.156 27.688 1 98.19 426 LEU A O 1
ATOM 3408 N N . ILE A 1 427 ? 5.172 38.031 29.141 1 98.62 427 ILE A N 1
ATOM 3409 C CA . ILE A 1 427 ? 4.758 36.719 29.656 1 98.62 427 ILE A CA 1
ATOM 3410 C C . ILE A 1 427 ? 3.361 36.844 30.266 1 98.62 427 ILE A C 1
ATOM 3412 O O . ILE A 1 427 ? 2.48 36.031 29.953 1 98.62 427 ILE A O 1
ATOM 3416 N N . ASP A 1 428 ? 3.17 37.875 31.062 1 98.5 428 ASP A N 1
ATOM 3417 C CA . ASP A 1 428 ? 1.88 38.094 31.719 1 98.5 428 ASP A CA 1
ATOM 3418 C C . ASP A 1 428 ? 0.778 38.312 30.688 1 98.5 428 ASP A C 1
ATOM 3420 O O . ASP A 1 428 ? -0.322 37.781 30.812 1 98.5 428 ASP A O 1
ATOM 3424 N N . GLN A 1 429 ? 1.099 39.094 29.766 1 98.38 429 GLN A N 1
ATOM 3425 C CA . GLN A 1 429 ? 0.109 39.469 28.766 1 98.38 429 GLN A CA 1
ATOM 3426 C C . GLN A 1 429 ? -0.351 38.25 27.969 1 98.38 429 GLN A C 1
ATOM 3428 O O . GLN A 1 429 ? -1.547 37.938 27.906 1 98.38 429 GLN A O 1
ATOM 3433 N N . TYR A 1 430 ? 0.546 37.562 27.391 1 98.62 430 TYR A N 1
ATOM 3434 C CA . TYR A 1 430 ? 0.19 36.5 26.453 1 98.62 430 TYR A CA 1
ATOM 3435 C C . TYR A 1 430 ? -0.301 35.25 27.188 1 98.62 430 TYR A C 1
ATOM 3437 O O . TYR A 1 430 ? -1.261 34.625 26.766 1 98.62 430 TYR A O 1
ATOM 3445 N N . LEU A 1 431 ? 0.347 34.844 28.281 1 98.75 431 LEU A N 1
ATOM 3446 C CA . LEU A 1 431 ? -0.16 33.688 29.047 1 98.75 431 LEU A CA 1
ATOM 3447 C C . LEU A 1 431 ? -1.494 34.031 29.703 1 98.75 431 LEU A C 1
ATOM 3449 O O . LEU A 1 431 ? -2.295 33.125 29.984 1 98.75 431 LEU A O 1
ATOM 3453 N N . GLY A 1 432 ? -1.644 35.344 29.969 1 98.69 432 GLY A N 1
ATOM 3454 C CA . GLY A 1 432 ? -2.945 35.75 30.438 1 98.69 432 GLY A CA 1
ATOM 3455 C C . GLY A 1 432 ? -4.07 35.469 29.469 1 98.69 432 GLY A C 1
ATOM 3456 O O . GLY A 1 432 ? -5.168 35.062 29.891 1 98.69 432 GLY A O 1
ATOM 3457 N N . ILE A 1 433 ? -3.84 35.625 28.25 1 98.75 433 ILE A N 1
ATOM 3458 C CA . ILE A 1 433 ? -4.824 35.375 27.203 1 98.75 433 ILE A CA 1
ATOM 3459 C C . ILE A 1 433 ? -5.148 33.875 27.188 1 98.75 433 ILE A C 1
ATOM 3461 O O . ILE A 1 433 ? -6.316 33.469 27.094 1 98.75 433 ILE A O 1
ATOM 3465 N N . ILE A 1 434 ? -4.105 33.031 27.312 1 98.81 434 ILE A N 1
ATOM 3466 C CA . ILE A 1 434 ? -4.297 31.578 27.359 1 98.81 434 ILE A CA 1
ATOM 3467 C C . ILE A 1 434 ? -5.141 31.203 28.578 1 98.81 434 ILE A C 1
ATOM 3469 O O . ILE A 1 434 ? -6.035 30.359 28.484 1 98.81 434 ILE A O 1
ATOM 3473 N N . THR A 1 435 ? -4.863 31.828 29.656 1 98.62 435 THR A N 1
ATOM 3474 C CA . THR A 1 435 ? -5.594 31.578 30.891 1 98.62 435 THR A CA 1
ATOM 3475 C C . THR A 1 435 ? -7.074 31.906 30.719 1 98.62 435 THR A C 1
ATOM 3477 O O . THR A 1 435 ? -7.938 31.109 31.094 1 98.62 435 THR A O 1
ATOM 3480 N N . GLU A 1 436 ? -7.324 33.031 30.156 1 98.56 436 GLU A N 1
ATOM 3481 C CA . GLU A 1 436 ? -8.711 33.469 30 1 98.56 436 GLU A CA 1
ATOM 3482 C C . GLU A 1 436 ? -9.461 32.594 29 1 98.56 436 GLU A C 1
ATOM 3484 O O . GLU A 1 436 ? -10.648 32.312 29.172 1 98.56 436 GLU A O 1
ATOM 3489 N N . ARG A 1 437 ? -8.82 32.188 27.953 1 98.44 437 ARG A N 1
ATOM 3490 C CA . ARG A 1 437 ? -9.445 31.25 27 1 98.44 437 ARG A CA 1
ATOM 3491 C C . ARG A 1 437 ? -9.859 29.953 27.703 1 98.44 437 ARG A C 1
ATOM 3493 O O . ARG A 1 437 ? -10.961 29.453 27.484 1 98.44 437 ARG A O 1
ATOM 3500 N N . ALA A 1 438 ? -8.906 29.391 28.469 1 98.56 438 ALA A N 1
ATOM 3501 C CA . ALA A 1 438 ? -9.18 28.141 29.188 1 98.56 438 ALA A CA 1
ATOM 3502 C C . ALA A 1 438 ? -10.312 28.328 30.188 1 98.56 438 ALA A C 1
ATOM 3504 O O . ALA A 1 438 ? -11.195 27.484 30.312 1 98.56 438 ALA A O 1
ATOM 3505 N N . LYS A 1 439 ? -10.273 29.422 30.859 1 98 439 LYS A N 1
ATOM 3506 C CA . LYS A 1 439 ? -11.258 29.703 31.906 1 98 439 LYS A CA 1
ATOM 3507 C C . LYS A 1 439 ? -12.648 29.891 31.297 1 98 439 LYS A C 1
ATOM 3509 O O . LYS A 1 439 ? -13.633 29.344 31.812 1 98 439 LYS A O 1
ATOM 3514 N N . SER A 1 440 ? -12.719 30.672 30.25 1 97.81 440 SER A N 1
ATOM 3515 C CA . SER A 1 440 ? -14.008 31 29.641 1 97.81 440 SER A CA 1
ATOM 3516 C C . SER A 1 440 ? -14.469 29.891 28.703 1 97.81 440 SER A C 1
ATOM 3518 O O . SER A 1 440 ? -15.633 29.859 28.281 1 97.81 440 SER A O 1
ATOM 3520 N N . ARG A 1 441 ? -13.516 29.047 28.328 1 97.69 441 ARG A N 1
ATOM 3521 C CA . ARG A 1 441 ? -13.742 28 27.344 1 97.69 441 ARG A CA 1
ATOM 3522 C C . ARG A 1 441 ? -14.211 28.594 26.016 1 97.69 441 ARG A C 1
ATOM 3524 O O . ARG A 1 441 ? -15.195 28.141 25.438 1 97.69 441 ARG A O 1
ATOM 3531 N N . GLN A 1 442 ? -13.547 29.688 25.688 1 98.25 442 GLN A N 1
ATOM 3532 C CA . GLN A 1 442 ? -13.852 30.297 24.391 1 98.25 442 GLN A CA 1
ATOM 3533 C C . GLN A 1 442 ? -12.602 30.438 23.531 1 98.25 442 GLN A C 1
ATOM 3535 O O . GLN A 1 442 ? -11.711 31.219 23.859 1 98.25 442 GLN A O 1
ATOM 3540 N N . ASN A 1 443 ? -12.484 29.625 22.641 1 98.56 443 ASN A N 1
ATOM 3541 C CA . ASN A 1 443 ? -11.562 29.766 21.516 1 98.56 443 ASN A CA 1
ATOM 3542 C C . ASN A 1 443 ? -12.297 30.062 20.219 1 98.56 443 ASN A C 1
ATOM 3544 O O . ASN A 1 443 ? -13.484 30.391 20.234 1 98.56 443 ASN A O 1
ATOM 3548 N N . GLY A 1 444 ? -11.578 30.078 19.031 1 98.62 444 GLY A N 1
ATOM 3549 C CA . GLY A 1 444 ? -12.219 30.406 17.766 1 98.62 444 GLY A CA 1
ATOM 3550 C C . GLY A 1 444 ? -13.359 29.469 17.422 1 98.62 444 GLY A C 1
ATOM 3551 O O . GLY A 1 444 ? -14.398 29.906 16.922 1 98.62 444 GLY A O 1
ATOM 3552 N N . ALA A 1 445 ? -13.227 28.234 17.688 1 98.81 445 ALA A N 1
ATOM 3553 C CA . ALA A 1 445 ? -14.227 27.234 17.328 1 98.81 445 ALA A CA 1
ATOM 3554 C C . ALA A 1 445 ? -15.492 27.406 18.156 1 98.81 445 ALA A C 1
ATOM 3556 O O . ALA A 1 445 ? -16.609 27.391 17.625 1 98.81 445 ALA A O 1
ATOM 3557 N N . THR A 1 446 ? -15.32 27.562 19.484 1 98.44 446 THR A N 1
ATOM 3558 C CA . THR A 1 446 ? -16.484 27.703 20.344 1 98.44 446 THR A CA 1
ATOM 3559 C C . THR A 1 446 ? -17.234 29 20.031 1 98.44 446 THR A C 1
ATOM 3561 O O . THR A 1 446 ? -18.453 29.047 20.078 1 98.44 446 THR A O 1
ATOM 3564 N N . TRP A 1 447 ? -16.5 30.047 19.812 1 98.69 447 TRP A N 1
ATOM 3565 C CA . TRP A 1 447 ? -17.156 31.297 19.438 1 98.69 447 TRP A CA 1
ATOM 3566 C C . TRP A 1 447 ? -18 31.109 18.172 1 98.69 447 TRP A C 1
ATOM 3568 O O . TRP A 1 447 ? -19.141 31.562 18.109 1 98.69 447 TRP A O 1
ATOM 3578 N N . GLN A 1 448 ? -17.438 30.5 17.109 1 98.62 448 GLN A N 1
ATOM 3579 C CA . GLN A 1 448 ? -18.125 30.266 15.852 1 98.62 448 GLN A CA 1
ATOM 3580 C C . GLN A 1 448 ? -19.422 29.5 16.062 1 98.62 448 GLN A C 1
ATOM 3582 O O . GLN A 1 448 ? -20.484 29.875 15.539 1 98.62 448 GLN A O 1
ATOM 3587 N N . LEU A 1 449 ? -19.312 28.422 16.812 1 97.88 449 LEU A N 1
ATOM 3588 C CA . LEU A 1 449 ? -20.469 27.562 17.047 1 97.88 449 LEU A CA 1
ATOM 3589 C C . LEU A 1 449 ? -21.547 28.312 17.812 1 97.88 449 LEU A C 1
ATOM 3591 O O . LEU A 1 449 ? -22.734 28.266 17.438 1 97.88 449 LEU A O 1
ATOM 3595 N N . ARG A 1 450 ? -21.172 28.984 18.906 1 97.44 450 ARG A N 1
ATOM 3596 C CA . ARG A 1 450 ? -22.141 29.719 19.719 1 97.44 450 ARG A CA 1
ATOM 3597 C C . ARG A 1 450 ? -22.75 30.875 18.922 1 97.44 450 ARG A C 1
ATOM 3599 O O . ARG A 1 450 ? -23.953 31.141 19.047 1 97.44 450 ARG A O 1
ATOM 3606 N N . SER A 1 451 ? -21.938 31.578 18.203 1 98.06 451 SER A N 1
ATOM 3607 C CA . SER A 1 451 ? -22.438 32.688 17.391 1 98.06 451 SER A CA 1
ATOM 3608 C C . SER A 1 451 ? -23.359 32.188 16.281 1 98.06 451 SER A C 1
ATOM 3610 O O . SER A 1 451 ? -24.391 32.812 16 1 98.06 451 SER A O 1
ATOM 3612 N N . LEU A 1 452 ? -23 31.078 15.602 1 97.38 452 LEU A N 1
ATOM 3613 C CA . LEU A 1 452 ? -23.859 30.516 14.578 1 97.38 452 LEU A CA 1
ATOM 3614 C C . LEU A 1 452 ? -25.219 30.109 15.156 1 97.38 452 LEU A C 1
ATOM 3616 O O . LEU A 1 452 ? -26.25 30.328 14.523 1 97.38 452 LEU A O 1
ATOM 3620 N N . ASN A 1 453 ? -25.203 29.562 16.359 1 95.38 453 ASN A N 1
ATOM 3621 C CA . ASN A 1 453 ? -26.453 29.188 17.016 1 95.38 453 ASN A CA 1
ATOM 3622 C C . ASN A 1 453 ? -27.375 30.391 17.203 1 95.38 453 ASN A C 1
ATOM 3624 O O . ASN A 1 453 ? -28.594 30.25 17.141 1 95.38 453 ASN A O 1
ATOM 3628 N N . LYS A 1 454 ? -26.812 31.516 17.438 1 95.31 454 LYS A N 1
ATOM 3629 C CA . LYS A 1 454 ? -27.609 32.719 17.656 1 95.31 454 LYS A CA 1
ATOM 3630 C C . LYS A 1 454 ? -28.047 33.344 16.344 1 95.31 454 LYS A C 1
ATOM 3632 O O . LYS A 1 454 ? -29.109 33.969 16.266 1 95.31 454 LYS A O 1
ATOM 3637 N N . LEU A 1 455 ? -27.25 33.25 15.375 1 94.81 455 LEU A N 1
ATOM 3638 C CA . LEU A 1 455 ? -27.453 33.969 14.141 1 94.81 455 LEU A CA 1
ATOM 3639 C C . LEU A 1 455 ? -28.297 33.188 13.156 1 94.81 455 LEU A C 1
ATOM 3641 O O . LEU A 1 455 ? -28.969 33.75 12.297 1 94.81 455 LEU A O 1
ATOM 3645 N N . GLU A 1 456 ? -28.188 31.891 13.258 1 91.62 456 GLU A N 1
ATOM 3646 C CA . GLU A 1 456 ? -28.906 31.062 12.305 1 91.62 456 GLU A CA 1
ATOM 3647 C C . GLU A 1 456 ? -30.391 30.984 12.656 1 91.62 456 GLU A C 1
ATOM 3649 O O . GLU A 1 456 ? -30.75 30.938 13.836 1 91.62 456 GLU A O 1
ATOM 3654 N N . ALA A 1 457 ? -31.219 30.953 11.641 1 88.88 457 ALA A N 1
ATOM 3655 C CA . ALA A 1 457 ? -32.656 30.844 11.844 1 88.88 457 ALA A CA 1
ATOM 3656 C C . ALA A 1 457 ? -33.031 29.531 12.531 1 88.88 457 ALA A C 1
ATOM 3658 O O . ALA A 1 457 ? -32.375 28.5 12.297 1 88.88 457 ALA A O 1
ATOM 3659 N N . HIS A 1 458 ? -34.094 29.672 13.281 1 88 458 HIS A N 1
ATOM 3660 C CA . HIS A 1 458 ? -34.562 28.469 13.945 1 88 458 HIS A CA 1
ATOM 3661 C C . HIS A 1 458 ? -34.938 27.375 12.938 1 88 458 HIS A C 1
ATOM 3663 O O . HIS A 1 458 ? -35.562 27.672 11.914 1 88 458 HIS A O 1
ATOM 3669 N N . GLY A 1 459 ? -34.469 26.234 13.156 1 84.75 459 GLY A N 1
ATOM 3670 C CA . GLY A 1 459 ? -34.812 25.109 12.297 1 84.75 459 GLY A CA 1
ATOM 3671 C C . GLY A 1 459 ? -33.906 24.984 11.086 1 84.75 459 GLY A C 1
ATOM 3672 O O . GLY A 1 459 ? -34.188 24.188 10.18 1 84.75 459 GLY A O 1
ATOM 3673 N N . SER A 1 460 ? -32.875 25.75 11.023 1 90.5 460 SER A N 1
ATOM 3674 C CA . SER A 1 460 ? -31.938 25.703 9.914 1 90.5 460 SER A CA 1
ATOM 3675 C C . SER A 1 460 ? -31.281 24.328 9.812 1 90.5 460 SER A C 1
ATOM 3677 O O . SER A 1 460 ? -30.953 23.719 10.836 1 90.5 460 SER A O 1
ATOM 3679 N N . MET A 1 461 ? -31.25 23.812 8.547 1 91.88 461 MET A N 1
ATOM 3680 C CA . MET A 1 461 ? -30.625 22.516 8.281 1 91.88 461 MET A CA 1
ATOM 3681 C C . MET A 1 461 ? -29.375 22.672 7.426 1 91.88 461 MET A C 1
ATOM 3683 O O . MET A 1 461 ? -29.266 23.625 6.656 1 91.88 461 MET A O 1
ATOM 3687 N N . PRO A 1 462 ? -28.469 21.734 7.609 1 91.19 462 PRO A N 1
ATOM 3688 C CA . PRO A 1 462 ? -27.312 21.766 6.719 1 91.19 462 PRO A CA 1
ATOM 3689 C C . PRO A 1 462 ? -27.688 21.844 5.242 1 91.19 462 PRO A C 1
ATOM 3691 O O . PRO A 1 462 ? -28.578 21.109 4.793 1 91.19 462 PRO A O 1
ATOM 3694 N N . GLY A 1 463 ? -27.047 22.75 4.578 1 90.12 463 GLY A N 1
ATOM 3695 C CA . GLY A 1 463 ? -27.297 22.891 3.152 1 90.12 463 GLY A CA 1
ATOM 3696 C C . GLY A 1 463 ? -28.453 23.828 2.83 1 90.12 463 GLY A C 1
ATOM 3697 O O . GLY A 1 463 ? -28.625 24.219 1.677 1 90.12 463 GLY A O 1
ATOM 3698 N N . SER A 1 464 ? -29.25 24.203 3.777 1 94.75 464 SER A N 1
ATOM 3699 C CA . SER A 1 464 ? -30.375 25.094 3.547 1 94.75 464 SER A CA 1
ATOM 3700 C C . SER A 1 464 ? -29.906 26.531 3.324 1 94.75 464 SER A C 1
ATOM 3702 O O . SER A 1 464 ? -28.781 26.875 3.662 1 94.75 464 SER A O 1
ATOM 3704 N N . ASP A 1 465 ? -30.75 27.328 2.764 1 94.62 465 ASP A N 1
ATOM 3705 C CA . ASP A 1 465 ? -30.469 28.734 2.562 1 94.62 465 ASP A CA 1
ATOM 3706 C C . ASP A 1 465 ? -30.297 29.469 3.896 1 94.62 465 ASP A C 1
ATOM 3708 O O . ASP A 1 465 ? -29.484 30.391 4.016 1 94.62 465 ASP A O 1
ATOM 3712 N N . ALA A 1 466 ? -31.062 29.047 4.836 1 95.69 466 ALA A N 1
ATOM 3713 C CA . ALA A 1 466 ? -30.969 29.641 6.168 1 95.69 466 ALA A CA 1
ATOM 3714 C C . ALA A 1 466 ? -29.594 29.375 6.785 1 95.69 466 ALA A C 1
ATOM 3716 O O . ALA A 1 466 ? -29.016 30.266 7.41 1 95.69 466 ALA A O 1
ATOM 3717 N N . ARG A 1 467 ? -29.125 28.188 6.676 1 96.88 467 ARG A N 1
ATOM 3718 C CA . ARG A 1 467 ? -27.781 27.859 7.164 1 96.88 467 ARG A CA 1
ATOM 3719 C C . ARG A 1 467 ? -26.719 28.672 6.441 1 96.88 467 ARG A C 1
ATOM 3721 O O . ARG A 1 467 ? -25.797 29.203 7.07 1 96.88 467 ARG A O 1
ATOM 3728 N N . LYS A 1 468 ? -26.859 28.734 5.137 1 97 468 LYS A N 1
ATOM 3729 C CA . LYS A 1 468 ? -25.891 29.484 4.348 1 97 468 LYS A CA 1
ATOM 3730 C C . LYS A 1 468 ? -25.828 30.938 4.797 1 97 468 LYS A C 1
ATOM 3732 O O . LYS A 1 468 ? -24.75 31.516 4.938 1 97 468 LYS A O 1
ATOM 3737 N N . ALA A 1 469 ? -26.984 31.484 5.027 1 96.88 469 ALA A N 1
ATOM 3738 C CA . ALA A 1 469 ? -27.062 32.875 5.484 1 96.88 469 ALA A CA 1
ATOM 3739 C C . ALA A 1 469 ? -26.453 33.031 6.875 1 96.88 469 ALA A C 1
ATOM 3741 O O . ALA A 1 469 ? -25.781 34.031 7.156 1 96.88 469 ALA A O 1
ATOM 3742 N N . GLY A 1 470 ? -26.75 32.094 7.746 1 97.38 470 GLY A N 1
ATOM 3743 C CA . GLY A 1 470 ? -26.172 32.125 9.078 1 97.38 470 GLY A CA 1
ATOM 3744 C C . GLY A 1 470 ? -24.656 32.031 9.078 1 97.38 470 GLY A C 1
ATOM 3745 O O . GLY A 1 470 ? -23.984 32.75 9.844 1 97.38 470 GLY A O 1
ATOM 3746 N N . LEU A 1 471 ? -24.156 31.172 8.227 1 98.38 471 LEU A N 1
ATOM 3747 C CA . LEU A 1 471 ? -22.703 31.016 8.109 1 98.38 471 LEU A CA 1
ATOM 3748 C C . LEU A 1 471 ? -22.047 32.312 7.625 1 98.38 471 LEU A C 1
ATOM 3750 O O . LEU A 1 471 ? -21.016 32.719 8.141 1 98.38 471 LEU A O 1
ATOM 3754 N N . ALA A 1 472 ? -22.609 32.906 6.602 1 98.19 472 ALA A N 1
ATOM 3755 C CA . ALA A 1 472 ? -22.078 34.156 6.066 1 98.19 472 ALA A CA 1
ATOM 3756 C C . ALA A 1 472 ? -22.109 35.25 7.121 1 98.19 472 ALA A C 1
ATOM 3758 O O . ALA A 1 472 ? -21.156 36.031 7.262 1 98.19 472 ALA A O 1
ATOM 3759 N N . ALA A 1 473 ? -23.188 35.344 7.898 1 97.88 473 ALA A N 1
ATOM 3760 C CA . ALA A 1 473 ? -23.328 36.344 8.945 1 97.88 473 ALA A CA 1
ATOM 3761 C C . ALA A 1 473 ? -22.312 36.125 10.055 1 97.88 473 ALA A C 1
ATOM 3763 O O . ALA A 1 473 ? -21.719 37.094 10.562 1 97.88 473 ALA A O 1
ATOM 3764 N N . MET A 1 474 ? -22.203 34.906 10.43 1 98.25 474 MET A N 1
ATOM 3765 C CA . MET A 1 474 ? -21.219 34.594 11.461 1 98.25 474 MET A CA 1
ATOM 3766 C C . MET A 1 474 ? -19.812 34.938 11.016 1 98.25 474 MET A C 1
ATOM 3768 O O . MET A 1 474 ? -19.047 35.531 11.789 1 98.25 474 MET A O 1
ATOM 3772 N N . LEU A 1 475 ? -19.422 34.625 9.742 1 98.62 475 LEU A N 1
ATOM 3773 C CA . LEU A 1 475 ? -18.094 34.938 9.234 1 98.62 475 LEU A CA 1
ATOM 3774 C C . LEU A 1 475 ? -17.891 36.438 9.156 1 98.62 475 LEU A C 1
ATOM 3776 O O . LEU A 1 475 ? -16.781 36.938 9.414 1 98.62 475 LEU A O 1
ATOM 3780 N N . GLN A 1 476 ? -18.891 37.156 8.797 1 98.12 476 GLN A N 1
ATOM 3781 C CA . GLN A 1 476 ? -18.812 38.625 8.766 1 98.12 476 GLN A CA 1
ATOM 3782 C C . GLN A 1 476 ? -18.5 39.188 10.141 1 98.12 476 GLN A C 1
ATOM 3784 O O . GLN A 1 476 ? -17.625 40.062 10.281 1 98.12 476 GLN A O 1
ATOM 3789 N N . GLN A 1 477 ? -19.203 38.719 11.148 1 98.19 477 GLN A N 1
ATOM 3790 C CA . GLN A 1 477 ? -18.922 39.156 12.516 1 98.19 477 GLN A CA 1
ATOM 3791 C C . GLN A 1 477 ? -17.531 38.719 12.961 1 98.19 477 GLN A C 1
ATOM 3793 O O . GLN A 1 477 ? -16.859 39.438 13.703 1 98.19 477 GLN A O 1
ATOM 3798 N N . TYR A 1 478 ? -17.188 37.531 12.578 1 98.5 478 TYR A N 1
ATOM 3799 C CA . TYR A 1 478 ? -15.836 37.031 12.867 1 98.5 478 TYR A CA 1
ATOM 3800 C C . TYR A 1 478 ? -14.781 38 12.336 1 98.5 478 TYR A C 1
ATOM 3802 O O . TYR A 1 478 ? -13.836 38.344 13.047 1 98.5 478 TYR A O 1
ATOM 3810 N N . LEU A 1 479 ? -14.938 38.406 11.078 1 98.06 479 LEU A N 1
ATOM 3811 C CA . LEU A 1 479 ? -13.969 39.312 10.453 1 98.06 479 LEU A CA 1
ATOM 3812 C C . LEU A 1 479 ? -13.977 40.688 11.133 1 98.06 479 LEU A C 1
ATOM 3814 O O . LEU A 1 479 ? -12.922 41.312 11.273 1 98.06 479 LEU A O 1
ATOM 3818 N N . GLN A 1 480 ? -15.094 41.125 11.562 1 97.25 480 GLN A N 1
ATOM 3819 C CA . GLN A 1 480 ? -15.18 42.375 12.297 1 97.25 480 GLN A CA 1
ATOM 3820 C C . GLN A 1 480 ? -14.422 42.312 13.617 1 97.25 480 GLN A C 1
ATOM 3822 O O . GLN A 1 480 ? -13.672 43.219 13.969 1 97.25 480 GLN A O 1
ATOM 3827 N N . ASN A 1 481 ? -14.695 41.25 14.32 1 97.69 481 ASN A N 1
ATOM 3828 C CA . ASN A 1 481 ? -13.977 41.031 15.57 1 97.69 481 ASN A CA 1
ATOM 3829 C C . ASN A 1 481 ? -12.469 40.906 15.336 1 97.69 481 ASN A C 1
ATOM 3831 O O . ASN A 1 481 ? -11.672 41.438 16.109 1 97.69 481 ASN A O 1
ATOM 3835 N N . GLN A 1 482 ? -12.109 40.188 14.289 1 97.62 482 GLN A N 1
ATOM 3836 C CA . GLN A 1 482 ? -10.703 40.031 13.938 1 97.62 482 GLN A CA 1
ATOM 3837 C C . GLN A 1 482 ? -10.031 41.375 13.672 1 97.62 482 GLN A C 1
ATOM 3839 O O . GLN A 1 482 ? -8.883 41.562 14.062 1 97.62 482 GLN A O 1
ATOM 3844 N N . GLU A 1 483 ? -10.664 42.25 13.023 1 95.62 483 GLU A N 1
ATOM 3845 C CA . GLU A 1 483 ? -10.141 43.562 12.695 1 95.62 483 GLU A CA 1
ATOM 3846 C C . GLU A 1 483 ? -9.922 44.406 13.953 1 95.62 483 GLU A C 1
ATOM 3848 O O . GLU A 1 483 ? -9.039 45.25 13.984 1 95.62 483 GLU A O 1
ATOM 3853 N N . SER A 1 484 ? -10.719 44.094 14.969 1 96 484 SER A N 1
ATOM 3854 C CA . SER A 1 484 ? -10.57 44.844 16.219 1 96 484 SER A CA 1
ATOM 3855 C C . SER A 1 484 ? -9.227 44.562 16.891 1 96 484 SER A C 1
ATOM 3857 O O . SER A 1 484 ? -8.75 45.344 17.703 1 96 484 SER A O 1
ATOM 3859 N N . GLY A 1 485 ? -8.688 43.375 16.625 1 96.25 485 GLY A N 1
ATOM 3860 C CA . GLY A 1 485 ? -7.41 42.969 17.203 1 96.25 485 GLY A CA 1
ATOM 3861 C C . GLY A 1 485 ? -7.535 42.406 18.594 1 96.25 485 GLY A C 1
ATOM 3862 O O . GLY A 1 485 ? -6.555 41.906 19.156 1 96.25 485 GLY A O 1
ATOM 3863 N N . GLN A 1 486 ? -8.719 42.375 19.156 1 97.62 486 GLN A N 1
ATOM 3864 C CA . GLN A 1 486 ? -8.93 41.844 20.5 1 97.62 486 GLN A CA 1
ATOM 3865 C C . GLN A 1 486 ? -8.867 40.344 20.516 1 97.62 486 GLN A C 1
ATOM 3867 O O . GLN A 1 486 ? -9.25 39.688 19.547 1 97.62 486 GLN A O 1
ATOM 3872 N N . PRO A 1 487 ? -8.367 39.812 21.594 1 98.38 487 PRO A N 1
ATOM 3873 C CA . PRO A 1 487 ? -8.305 38.344 21.656 1 98.38 487 PRO A CA 1
ATOM 3874 C C . PRO A 1 487 ? -9.688 37.688 21.703 1 98.38 487 PRO A C 1
ATOM 3876 O O . PRO A 1 487 ? -10.617 38.25 22.297 1 98.38 487 PRO A O 1
ATOM 3879 N N . VAL A 1 488 ? -9.836 36.531 21.219 1 98.56 488 VAL A N 1
ATOM 3880 C CA . VAL A 1 488 ? -11.094 35.875 20.891 1 98.56 488 VAL A CA 1
ATOM 3881 C C . VAL A 1 488 ? -11.891 35.625 22.156 1 98.56 488 VAL A C 1
ATOM 3883 O O . VAL A 1 488 ? -13.125 35.656 22.141 1 98.56 488 VAL A O 1
ATOM 3886 N N . HIS A 1 489 ? -11.195 35.406 23.328 1 97.94 489 HIS A N 1
ATOM 3887 C CA . HIS A 1 489 ? -11.93 35.156 24.562 1 97.94 489 HIS A CA 1
ATOM 3888 C C . HIS A 1 489 ? -12.766 36.375 24.969 1 97.94 489 HIS A C 1
ATOM 3890 O O . HIS A 1 489 ? -13.672 36.25 25.797 1 97.94 489 HIS A O 1
ATOM 3896 N N . THR A 1 490 ? -12.5 37.531 24.359 1 98.25 490 THR A N 1
ATOM 3897 C CA . THR A 1 490 ? -13.203 38.75 24.734 1 98.25 490 THR A CA 1
ATOM 3898 C C . THR A 1 490 ? -14.352 39.031 23.766 1 98.25 490 THR A C 1
ATOM 3900 O O . THR A 1 490 ? -15.133 39.969 23.969 1 98.25 490 THR A O 1
ATOM 3903 N N . TRP A 1 491 ? -14.414 38.281 22.688 1 98.12 491 TRP A N 1
ATOM 3904 C CA . TRP A 1 491 ? -15.414 38.531 21.656 1 98.12 491 TRP A CA 1
ATOM 3905 C C . TRP A 1 491 ? -16.828 38.25 22.188 1 98.12 491 TRP A C 1
ATOM 3907 O O . TRP A 1 491 ? -17.062 37.25 22.844 1 98.12 491 TRP A O 1
ATOM 3917 N N . ALA A 1 492 ? -17.719 39.125 21.938 1 96.19 492 ALA A N 1
ATOM 3918 C CA . ALA A 1 492 ? -19.125 38.875 22.266 1 96.19 492 ALA A CA 1
ATOM 3919 C C . ALA A 1 492 ? -19.734 37.812 21.328 1 96.19 492 ALA A C 1
ATOM 3921 O O . ALA A 1 492 ? -19.422 37.781 20.141 1 96.19 492 ALA A O 1
ATOM 3922 N N . ILE A 1 493 ? -20.578 37.031 21.969 1 94 493 ILE A N 1
ATOM 3923 C CA . ILE A 1 493 ? -21.25 36.031 21.172 1 94 493 ILE A CA 1
ATOM 3924 C C . ILE A 1 493 ? -22.359 36.656 20.328 1 94 493 ILE A C 1
ATOM 3926 O O . ILE A 1 493 ? -23.109 37.5 20.828 1 94 493 ILE A O 1
ATOM 3930 N N . GLY A 1 494 ? -22.328 36.406 19.031 1 78.94 494 GLY A N 1
ATOM 3931 C CA . GLY A 1 494 ? -23.188 36.938 17.984 1 78.94 494 GLY A CA 1
ATOM 3932 C C . GLY A 1 494 ? -24.531 37.438 18.484 1 78.94 494 GLY A C 1
ATOM 3933 O O . GLY A 1 494 ? -25.125 36.812 19.359 1 78.94 494 GLY A O 1
ATOM 3934 N N . SER A 1 495 ? -24.781 38.938 18.594 1 66.75 495 SER A N 1
ATOM 3935 C CA . SER A 1 495 ? -26.109 39.5 18.797 1 66.75 495 SER A CA 1
ATOM 3936 C C . SER A 1 495 ? -26.734 39.938 17.484 1 66.75 495 SER A C 1
ATOM 3938 O O . SER A 1 495 ? -26.016 40.25 16.531 1 66.75 495 SER A O 1
ATOM 3940 N N . MET B 1 1 ? -6.191 -15.109 -16.109 1 52.03 1 MET B N 1
ATOM 3941 C CA . MET B 1 1 ? -7.375 -14.266 -15.961 1 52.03 1 MET B CA 1
ATOM 3942 C C . MET B 1 1 ? -8.414 -14.578 -17.031 1 52.03 1 MET B C 1
ATOM 3944 O O . MET B 1 1 ? -8.094 -14.594 -18.219 1 52.03 1 MET B O 1
ATOM 3948 N N . GLY B 1 2 ? -9.234 -15.594 -16.734 1 59.81 2 GLY B N 1
ATOM 3949 C CA . GLY B 1 2 ? -10.109 -16.156 -17.766 1 59.81 2 GLY B CA 1
ATOM 3950 C C . GLY B 1 2 ? -11.109 -15.148 -18.312 1 59.81 2 GLY B C 1
ATOM 3951 O O . GLY B 1 2 ? -11.719 -15.383 -19.359 1 59.81 2 GLY B O 1
ATOM 3952 N N . GLU B 1 3 ? -11.148 -13.898 -17.625 1 68.31 3 GLU B N 1
ATOM 3953 C CA . GLU B 1 3 ? -12.273 -13.07 -18.047 1 68.31 3 GLU B CA 1
ATOM 3954 C C . GLU B 1 3 ? -11.812 -11.969 -19 1 68.31 3 GLU B C 1
ATOM 3956 O O . GLU B 1 3 ? -10.75 -11.383 -18.812 1 68.31 3 GLU B O 1
ATOM 3961 N N . SER B 1 4 ? -12.5 -11.797 -20.062 1 74.88 4 SER B N 1
ATOM 3962 C CA . SER B 1 4 ? -12.234 -10.719 -21.016 1 74.88 4 SER B CA 1
ATOM 3963 C C . SER B 1 4 ? -12.617 -9.367 -20.422 1 74.88 4 SER B C 1
ATOM 3965 O O . SER B 1 4 ? -13.523 -9.273 -19.594 1 74.88 4 SER B O 1
ATOM 3967 N N . VAL B 1 5 ? -11.805 -8.359 -20.688 1 84.81 5 VAL B N 1
ATOM 3968 C CA . VAL B 1 5 ? -12.094 -7 -20.234 1 84.81 5 VAL B CA 1
ATOM 3969 C C . VAL B 1 5 ? -12.195 -6.066 -21.438 1 84.81 5 VAL B C 1
ATOM 3971 O O . VAL B 1 5 ? -11.562 -6.305 -22.469 1 84.81 5 VAL B O 1
ATOM 3974 N N . SER B 1 6 ? -12.945 -5.031 -21.312 1 84.44 6 SER B N 1
ATOM 3975 C CA . SER B 1 6 ? -13.289 -4.152 -22.422 1 84.44 6 SER B CA 1
ATOM 3976 C C . SER B 1 6 ? -12.266 -3.033 -22.578 1 84.44 6 SER B C 1
ATOM 3978 O O . SER B 1 6 ? -12.148 -2.436 -23.656 1 84.44 6 SER B O 1
ATOM 3980 N N . THR B 1 7 ? -11.547 -2.74 -21.5 1 86.88 7 THR B N 1
ATOM 3981 C CA . THR B 1 7 ? -10.578 -1.646 -21.531 1 86.88 7 THR B CA 1
ATOM 3982 C C . THR B 1 7 ? -9.312 -2.025 -20.781 1 86.88 7 THR B C 1
ATOM 3984 O O . THR B 1 7 ? -9.281 -3.037 -20.078 1 86.88 7 THR B O 1
ATOM 3987 N N . ASP B 1 8 ? -8.281 -1.196 -21.062 1 87.81 8 ASP B N 1
ATOM 3988 C CA . ASP B 1 8 ? -7.012 -1.522 -20.406 1 87.81 8 ASP B CA 1
ATOM 3989 C C . ASP B 1 8 ? -6.676 -0.512 -19.312 1 87.81 8 ASP B C 1
ATOM 3991 O O . ASP B 1 8 ? -5.605 -0.575 -18.703 1 87.81 8 ASP B O 1
ATOM 3995 N N . ARG B 1 9 ? -7.602 0.443 -19.047 1 90.44 9 ARG B N 1
ATOM 3996 C CA . ARG B 1 9 ? -7.426 1.393 -17.953 1 90.44 9 ARG B CA 1
ATOM 3997 C C . ARG B 1 9 ? -8.758 1.706 -17.281 1 90.44 9 ARG B C 1
ATOM 3999 O O . ARG B 1 9 ? -9.812 1.633 -17.922 1 90.44 9 ARG B O 1
ATOM 4006 N N . TYR B 1 10 ? -8.727 2.096 -16.062 1 92.81 10 TYR B N 1
ATOM 4007 C CA . TYR B 1 10 ? -9.922 2.396 -15.273 1 92.81 10 TYR B CA 1
ATOM 4008 C C . TYR B 1 10 ? -9.742 3.689 -14.484 1 92.81 10 TYR B C 1
ATOM 4010 O O . TYR B 1 10 ? -8.664 3.959 -13.953 1 92.81 10 TYR B O 1
ATOM 4018 N N . THR B 1 11 ? -10.789 4.512 -14.398 1 93.88 11 THR B N 1
ATOM 4019 C CA . THR B 1 11 ? -10.766 5.781 -13.68 1 93.88 11 THR B CA 1
ATOM 4020 C C . THR B 1 11 ? -10.938 5.555 -12.18 1 93.88 11 THR B C 1
ATOM 4022 O O . THR B 1 11 ? -11.406 4.492 -11.758 1 93.88 11 THR B O 1
ATOM 4025 N N . PRO B 1 12 ? -10.617 6.551 -11.367 1 94.38 12 PRO B N 1
ATOM 4026 C CA . PRO B 1 12 ? -10.859 6.449 -9.93 1 94.38 12 PRO B CA 1
ATOM 4027 C C . PRO B 1 12 ? -12.336 6.215 -9.594 1 94.38 12 PRO B C 1
ATOM 4029 O O . PRO B 1 12 ? -12.648 5.492 -8.648 1 94.38 12 PRO B O 1
ATOM 4032 N N . GLN B 1 13 ? -13.188 6.805 -10.344 1 95.44 13 GLN B N 1
ATOM 4033 C CA . GLN B 1 13 ? -14.617 6.617 -10.141 1 95.44 13 GLN B CA 1
ATOM 4034 C C . GLN B 1 13 ? -15.016 5.16 -10.367 1 95.44 13 GLN B C 1
ATOM 4036 O O . GLN B 1 13 ? -15.797 4.594 -9.594 1 95.44 13 GLN B O 1
ATOM 4041 N N . GLN B 1 14 ? -14.523 4.574 -11.453 1 95.06 14 GLN B N 1
ATOM 4042 C CA . GLN B 1 14 ? -14.812 3.18 -11.766 1 95.06 14 GLN B CA 1
ATOM 4043 C C . GLN B 1 14 ? -14.305 2.254 -10.664 1 95.06 14 GLN B C 1
ATOM 4045 O O . GLN B 1 14 ? -15 1.32 -10.258 1 95.06 14 GLN B O 1
ATOM 4050 N N . ARG B 1 15 ? -13.109 2.518 -10.195 1 95.62 15 ARG B N 1
ATOM 4051 C CA . ARG B 1 15 ? -12.516 1.693 -9.148 1 95.62 15 ARG B CA 1
ATOM 4052 C C . ARG B 1 15 ? -13.305 1.812 -7.848 1 95.62 15 ARG B C 1
ATOM 4054 O O . ARG B 1 15 ? -13.492 0.82 -7.141 1 95.62 15 ARG B O 1
ATOM 4061 N N . THR B 1 16 ? -13.727 3.033 -7.5 1 96.19 16 THR B N 1
ATOM 4062 C CA . THR B 1 16 ? -14.531 3.26 -6.305 1 96.19 16 THR B CA 1
ATOM 4063 C C . THR B 1 16 ? -15.836 2.477 -6.375 1 96.19 16 THR B C 1
ATOM 4065 O O . THR B 1 16 ? -16.219 1.809 -5.414 1 96.19 16 THR B O 1
ATOM 4068 N N . ARG B 1 17 ? -16.5 2.557 -7.5 1 96.5 17 ARG B N 1
ATOM 4069 C CA . ARG B 1 17 ? -17.75 1.844 -7.695 1 96.5 17 ARG B CA 1
ATOM 4070 C C . ARG B 1 17 ? -17.547 0.335 -7.641 1 96.5 17 ARG B C 1
ATOM 4072 O O . ARG B 1 17 ? -18.344 -0.39 -7.059 1 96.5 17 ARG B O 1
ATOM 4079 N N . TYR B 1 18 ? -16.531 -0.161 -8.297 1 97.12 18 TYR B N 1
ATOM 4080 C CA . TYR B 1 18 ? -16.219 -1.583 -8.281 1 97.12 18 TYR B CA 1
ATOM 4081 C C . TYR B 1 18 ? -16.078 -2.096 -6.848 1 97.12 18 TYR B C 1
ATOM 4083 O O . TYR B 1 18 ? -16.625 -3.146 -6.508 1 97.12 18 TYR B O 1
ATOM 4091 N N . ARG B 1 19 ? -15.352 -1.339 -5.988 1 96.62 19 ARG B N 1
ATOM 4092 C CA . ARG B 1 19 ? -15.148 -1.752 -4.602 1 96.62 19 ARG B CA 1
ATOM 4093 C C . ARG B 1 19 ? -16.484 -1.898 -3.877 1 96.62 19 ARG B C 1
ATOM 4095 O O . ARG B 1 19 ? -16.688 -2.846 -3.115 1 96.62 19 ARG B O 1
ATOM 4102 N N . GLN B 1 20 ? -17.328 -0.957 -4.066 1 96.75 20 GLN B N 1
ATOM 4103 C CA . GLN B 1 20 ? -18.641 -1.018 -3.432 1 96.75 20 GLN B CA 1
ATOM 4104 C C . GLN B 1 20 ? -19.406 -2.273 -3.852 1 96.75 20 GLN B C 1
ATOM 4106 O O . GLN B 1 20 ? -19.969 -2.977 -3.01 1 96.75 20 GLN B O 1
ATOM 4111 N N . LEU B 1 21 ? -19.391 -2.547 -5.133 1 97.81 21 LEU B N 1
ATOM 4112 C CA . LEU B 1 21 ? -20.109 -3.697 -5.676 1 97.81 21 LEU B CA 1
ATOM 4113 C C . LEU B 1 21 ? -19.438 -5 -5.254 1 97.81 21 LEU B C 1
ATOM 4115 O O . LEU B 1 21 ? -20.109 -6.012 -5.055 1 97.81 21 LEU B O 1
ATOM 4119 N N . LEU B 1 22 ? -18.141 -4.957 -5.121 1 98.19 22 LEU B N 1
ATOM 4120 C CA . LEU B 1 22 ? -17.391 -6.105 -4.637 1 98.19 22 LEU B CA 1
ATOM 4121 C C . LEU B 1 22 ? -17.828 -6.492 -3.23 1 98.19 22 LEU B C 1
ATOM 4123 O O . LEU B 1 22 ? -18.016 -7.676 -2.938 1 98.19 22 LEU B O 1
ATOM 4127 N N . MET B 1 23 ? -18.031 -5.52 -2.348 1 97.81 23 MET B N 1
ATOM 4128 C CA . MET B 1 23 ? -18.484 -5.77 -0.983 1 97.81 23 MET B CA 1
ATOM 4129 C C . MET B 1 23 ? -19.891 -6.363 -0.979 1 97.81 23 MET B C 1
ATOM 4131 O O . MET B 1 23 ? -20.188 -7.246 -0.177 1 97.81 23 MET B O 1
ATOM 4135 N N . GLU B 1 24 ? -20.656 -5.883 -1.865 1 97.81 24 GLU B N 1
ATOM 4136 C CA . GLU B 1 24 ? -22 -6.438 -1.997 1 97.81 24 GLU B CA 1
ATOM 4137 C C . GLU B 1 24 ? -21.953 -7.898 -2.439 1 97.81 24 GLU B C 1
ATOM 4139 O O . GLU B 1 24 ? -22.688 -8.742 -1.901 1 97.81 24 GLU B O 1
ATOM 4144 N N . ASP B 1 25 ? -21.125 -8.156 -3.42 1 98.19 25 ASP B N 1
ATOM 4145 C CA . ASP B 1 25 ? -20.969 -9.531 -3.891 1 98.19 25 ASP B CA 1
ATOM 4146 C C . ASP B 1 25 ? -20.516 -10.453 -2.758 1 98.19 25 ASP B C 1
ATOM 4148 O O . ASP B 1 25 ? -20.938 -11.609 -2.691 1 98.19 25 ASP B O 1
ATOM 4152 N N . LEU B 1 26 ? -19.609 -9.969 -1.938 1 98.38 26 LEU B N 1
ATOM 4153 C CA . LEU B 1 26 ? -19.141 -10.781 -0.826 1 98.38 26 LEU B CA 1
ATOM 4154 C C . LEU B 1 26 ? -20.281 -11.156 0.108 1 98.38 26 LEU B C 1
ATOM 4156 O O . LEU B 1 26 ? -20.359 -12.297 0.572 1 98.38 26 LEU B O 1
ATOM 4160 N N . GLU B 1 27 ? -21.156 -10.203 0.377 1 97.81 27 GLU B N 1
ATOM 4161 C CA . GLU B 1 27 ? -22.328 -10.469 1.223 1 97.81 27 GLU B CA 1
ATOM 4162 C C . GLU B 1 27 ? -23.266 -11.477 0.567 1 97.81 27 GLU B C 1
ATOM 4164 O O . GLU B 1 27 ? -23.797 -12.367 1.236 1 97.81 27 GLU B O 1
ATOM 4169 N N . ILE B 1 28 ? -23.484 -11.305 -0.712 1 97.44 28 ILE B N 1
ATOM 4170 C CA . ILE B 1 28 ? -24.328 -12.234 -1.455 1 97.44 28 ILE B CA 1
ATOM 4171 C C . ILE B 1 28 ? -23.734 -13.633 -1.397 1 97.44 28 ILE B C 1
ATOM 4173 O O . ILE B 1 28 ? -24.453 -14.617 -1.204 1 97.44 28 ILE B O 1
ATOM 4177 N N . PHE B 1 29 ? -22.484 -13.742 -1.545 1 97.69 29 PHE B N 1
ATOM 4178 C CA . PHE B 1 29 ? -21.797 -15.031 -1.5 1 97.69 29 PHE B CA 1
ATOM 4179 C C . PHE B 1 29 ? -21.984 -15.688 -0.139 1 97.69 29 PHE B C 1
ATOM 4181 O O . PHE B 1 29 ? -22.234 -16.891 -0.056 1 97.69 29 PHE B O 1
ATOM 4188 N N . ASP B 1 30 ? -21.797 -14.906 0.886 1 96.62 30 ASP B N 1
ATOM 4189 C CA . ASP B 1 30 ? -21.969 -15.422 2.24 1 96.62 30 ASP B CA 1
ATOM 4190 C C . ASP B 1 30 ? -23.359 -16.047 2.412 1 96.62 30 ASP B C 1
ATOM 4192 O O . ASP B 1 30 ? -23.484 -17.156 2.916 1 96.62 30 ASP B O 1
ATOM 4196 N N . ARG B 1 31 ? -24.391 -15.344 1.945 1 96.06 31 ARG B N 1
ATOM 4197 C CA . ARG B 1 31 ? -25.766 -15.828 2.041 1 96.06 31 ARG B CA 1
ATOM 4198 C C . ARG B 1 31 ? -25.969 -17.078 1.188 1 96.06 31 ARG B C 1
ATOM 4200 O O . ARG B 1 31 ? -26.625 -18.031 1.613 1 96.06 31 ARG B O 1
ATOM 4207 N N . HIS B 1 32 ? -25.359 -17.031 0.02 1 94.81 32 HIS B N 1
ATOM 4208 C CA . HIS B 1 32 ? -25.469 -18.156 -0.895 1 94.81 32 HIS B CA 1
ATOM 4209 C C . HIS B 1 32 ? -24.828 -19.406 -0.309 1 94.81 32 HIS B C 1
ATOM 4211 O O . HIS B 1 32 ? -25.375 -20.516 -0.444 1 94.81 32 HIS B O 1
ATOM 4217 N N . LEU B 1 33 ? -23.734 -19.281 0.328 1 93.88 33 LEU B N 1
ATOM 4218 C CA . LEU B 1 33 ? -23.016 -20.391 0.926 1 93.88 33 LEU B CA 1
ATOM 4219 C C . LEU B 1 33 ? -23.828 -21.047 2.035 1 93.88 33 LEU B C 1
ATOM 4221 O O . LEU B 1 33 ? -23.75 -22.25 2.25 1 93.88 33 LEU B O 1
ATOM 4225 N N . GLN B 1 34 ? -24.656 -20.297 2.682 1 91.75 34 GLN B N 1
ATOM 4226 C CA . GLN B 1 34 ? -25.391 -20.781 3.838 1 91.75 34 GLN B CA 1
ATOM 4227 C C . GLN B 1 34 ? -26.672 -21.5 3.406 1 91.75 34 GLN B C 1
ATOM 4229 O O . GLN B 1 34 ? -27.125 -22.422 4.086 1 91.75 34 GLN B O 1
ATOM 4234 N N . HIS B 1 35 ? -27.172 -21.188 2.283 1 87.88 35 HIS B N 1
ATOM 4235 C CA . HIS B 1 35 ? -28.547 -21.594 2.051 1 87.88 35 HIS B CA 1
ATOM 4236 C C . HIS B 1 35 ? -28.672 -22.438 0.789 1 87.88 35 HIS B C 1
ATOM 4238 O O . HIS B 1 35 ? -29.719 -23.031 0.531 1 87.88 35 HIS B O 1
ATOM 4244 N N . SER B 1 36 ? -27.672 -22.438 0.093 1 85.5 36 SER B N 1
ATOM 4245 C CA . SER B 1 36 ? -27.844 -23.062 -1.216 1 85.5 36 SER B CA 1
ATOM 4246 C C . SER B 1 36 ? -27.219 -24.453 -1.255 1 85.5 36 SER B C 1
ATOM 4248 O O . SER B 1 36 ? -26.359 -24.781 -0.424 1 85.5 36 SER B O 1
ATOM 4250 N N . ASP B 1 37 ? -27.703 -25.109 -2.297 1 87.38 37 ASP B N 1
ATOM 4251 C CA . ASP B 1 37 ? -27.125 -26.406 -2.57 1 87.38 37 ASP B CA 1
ATOM 4252 C C . ASP B 1 37 ? -26.031 -26.312 -3.627 1 87.38 37 ASP B C 1
ATOM 4254 O O . ASP B 1 37 ? -26.188 -25.641 -4.648 1 87.38 37 ASP B O 1
ATOM 4258 N N . PHE B 1 38 ? -24.969 -26.875 -3.371 1 90.81 38 PHE B N 1
ATOM 4259 C CA . PHE B 1 38 ? -23.812 -26.891 -4.277 1 90.81 38 PHE B CA 1
ATOM 4260 C C . PHE B 1 38 ? -23.641 -28.266 -4.898 1 90.81 38 PHE B C 1
ATOM 4262 O O . PHE B 1 38 ? -24 -29.281 -4.297 1 90.81 38 PHE B O 1
ATOM 4269 N N . GLU B 1 39 ? -23.109 -28.25 -6.082 1 86.25 39 GLU B N 1
ATOM 4270 C CA . GLU B 1 39 ? -22.734 -29.516 -6.695 1 86.25 39 GLU B CA 1
ATOM 4271 C C . GLU B 1 39 ? -21.562 -30.172 -5.945 1 86.25 39 GLU B C 1
ATOM 4273 O O . GLU B 1 39 ? -20.641 -29.484 -5.512 1 86.25 39 GLU B O 1
ATOM 4278 N N . ASP B 1 40 ? -21.641 -31.547 -5.758 1 81.19 40 ASP B N 1
ATOM 4279 C CA . ASP B 1 40 ? -20.625 -32.25 -4.996 1 81.19 40 ASP B CA 1
ATOM 4280 C C . ASP B 1 40 ? -20.156 -33.5 -5.727 1 81.19 40 ASP B C 1
ATOM 4282 O O . ASP B 1 40 ? -19.969 -34.562 -5.109 1 81.19 40 ASP B O 1
ATOM 4286 N N . GLN B 1 41 ? -20.016 -33.438 -6.984 1 80.31 41 GLN B N 1
ATOM 4287 C CA . GLN B 1 41 ? -19.672 -34.594 -7.781 1 80.31 41 GLN B CA 1
ATOM 4288 C C . GLN B 1 41 ? -18.219 -35 -7.578 1 80.31 41 GLN B C 1
ATOM 4290 O O . GLN B 1 41 ? -17.828 -36.125 -7.898 1 80.31 41 GLN B O 1
ATOM 4295 N N . GLY B 1 42 ? -17.422 -34.125 -7.062 1 85.81 42 GLY B N 1
ATOM 4296 C CA . GLY B 1 42 ? -16.031 -34.438 -6.785 1 85.81 42 GLY B CA 1
ATOM 4297 C C . GLY B 1 42 ? -15.195 -34.594 -8.039 1 85.81 42 GLY B C 1
ATOM 4298 O O . GLY B 1 42 ? -14.25 -35.375 -8.062 1 85.81 42 GLY B O 1
ATOM 4299 N N . SER B 1 43 ? -15.477 -33.906 -9.07 1 91.25 43 SER B N 1
ATOM 4300 C CA . SER B 1 43 ? -14.766 -34 -10.344 1 91.25 43 SER B CA 1
ATOM 4301 C C . SER B 1 43 ? -13.398 -33.344 -10.273 1 91.25 43 SER B C 1
ATOM 4303 O O . SER B 1 43 ? -13.164 -32.5 -9.398 1 91.25 43 SER B O 1
ATOM 4305 N N . ILE B 1 44 ? -12.539 -33.812 -11.133 1 93.81 44 ILE B N 1
ATOM 4306 C CA . ILE B 1 44 ? -11.203 -33.219 -11.227 1 93.81 44 ILE B CA 1
ATOM 4307 C C . ILE B 1 44 ? -11.016 -32.594 -12.609 1 93.81 44 ILE B C 1
ATOM 4309 O O . ILE B 1 44 ? -11.734 -32.938 -13.555 1 93.81 44 ILE B O 1
ATOM 4313 N N . GLY B 1 45 ? -10.156 -31.578 -12.688 1 92.94 45 GLY B N 1
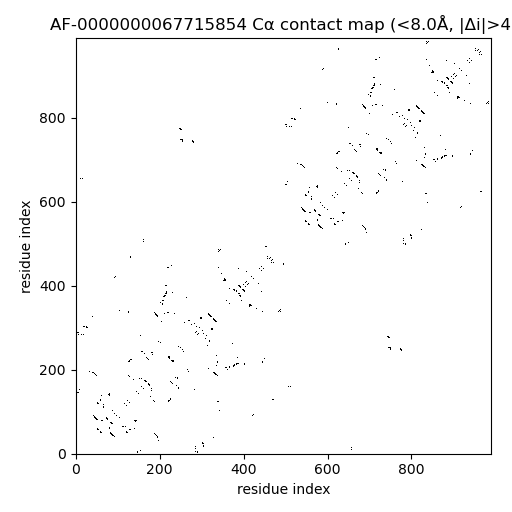ATOM 4314 C CA . GLY B 1 45 ? -9.781 -30.891 -13.914 1 92.94 45 GLY B CA 1
ATOM 4315 C C . GLY B 1 45 ? -8.328 -30.469 -13.945 1 92.94 45 GLY B C 1
ATOM 4316 O O . GLY B 1 45 ? -7.621 -30.578 -12.945 1 92.94 45 GLY B O 1
ATOM 4317 N N . LEU B 1 46 ? -7.902 -30.109 -15.141 1 96.38 46 LEU B N 1
ATOM 4318 C CA . LEU B 1 46 ? -6.492 -29.766 -15.297 1 96.38 46 LEU B CA 1
ATOM 4319 C C . LEU B 1 46 ? -6.305 -28.703 -16.359 1 96.38 46 LEU B C 1
ATOM 4321 O O . LEU B 1 46 ? -6.926 -28.766 -17.422 1 96.38 46 LEU B O 1
ATOM 4325 N N . GLU B 1 47 ? -5.555 -27.672 -16.031 1 97.25 47 GLU B N 1
ATOM 4326 C CA . GLU B 1 47 ? -5.016 -26.703 -16.984 1 97.25 47 GLU B CA 1
ATOM 4327 C C . GLU B 1 47 ? -3.498 -26.844 -17.109 1 97.25 47 GLU B C 1
ATOM 4329 O O . GLU B 1 47 ? -2.814 -27.094 -16.109 1 97.25 47 GLU B O 1
ATOM 4334 N N . LEU B 1 48 ? -3.016 -26.719 -18.312 1 98.25 48 LEU B N 1
ATOM 4335 C CA . LEU B 1 48 ? -1.586 -26.859 -18.562 1 98.25 48 LEU B CA 1
ATOM 4336 C C . LEU B 1 48 ? -1.092 -25.75 -19.484 1 98.25 48 LEU B C 1
ATOM 4338 O O . LEU B 1 48 ? -1.633 -25.547 -20.578 1 98.25 48 LEU B O 1
ATOM 4342 N N . GLU B 1 49 ? -0.108 -25.062 -19.062 1 98.31 49 GLU B N 1
ATOM 4343 C CA . GLU B 1 49 ? 0.532 -24.016 -19.859 1 98.31 49 GLU B CA 1
ATOM 4344 C C . GLU B 1 49 ? 1.791 -24.547 -20.547 1 98.31 49 GLU B C 1
ATOM 4346 O O . GLU B 1 49 ? 2.545 -25.328 -19.953 1 98.31 49 GLU B O 1
ATOM 4351 N N . LEU B 1 50 ? 1.988 -24.156 -21.766 1 98.62 50 LEU B N 1
ATOM 4352 C CA . LEU B 1 50 ? 3.08 -24.656 -22.594 1 98.62 50 LEU B CA 1
ATOM 4353 C C . LEU B 1 50 ? 3.896 -23.516 -23.172 1 98.62 50 LEU B C 1
ATOM 4355 O O . LEU B 1 50 ? 3.373 -22.422 -23.391 1 98.62 50 LEU B O 1
ATOM 4359 N N . ASN B 1 51 ? 5.172 -23.812 -23.453 1 98.75 51 ASN B N 1
ATOM 4360 C CA . ASN B 1 51 ? 6.062 -22.859 -24.125 1 98.75 51 ASN B CA 1
ATOM 4361 C C . ASN B 1 51 ? 6.293 -23.25 -25.578 1 98.75 51 ASN B C 1
ATOM 4363 O O . ASN B 1 51 ? 6.242 -24.422 -25.938 1 98.75 51 ASN B O 1
ATOM 4367 N N . LEU B 1 52 ? 6.535 -22.25 -26.391 1 98.88 52 LEU B N 1
ATOM 4368 C CA . LEU B 1 52 ? 6.902 -22.453 -27.781 1 98.88 52 LEU B CA 1
ATOM 4369 C C . LEU B 1 52 ? 8.344 -22.031 -28.047 1 98.88 52 LEU B C 1
ATOM 4371 O O . LEU B 1 52 ? 8.773 -20.969 -27.594 1 98.88 52 LEU B O 1
ATOM 4375 N N . VAL B 1 53 ? 9.078 -22.875 -28.719 1 98.81 53 VAL B N 1
ATOM 4376 C CA . VAL B 1 53 ? 10.477 -22.578 -29 1 98.81 53 VAL B CA 1
ATOM 4377 C C . VAL B 1 53 ? 10.773 -22.828 -30.469 1 98.81 53 VAL B C 1
ATOM 4379 O O . VAL B 1 53 ? 10.117 -23.656 -31.109 1 98.81 53 VAL B O 1
ATOM 4382 N N . ASP B 1 54 ? 11.742 -22.172 -31.031 1 98.5 54 ASP B N 1
ATOM 4383 C CA . ASP B 1 54 ? 12.156 -22.375 -32.406 1 98.5 54 ASP B CA 1
ATOM 4384 C C . ASP B 1 54 ? 13.164 -23.516 -32.531 1 98.5 54 ASP B C 1
ATOM 4386 O O . ASP B 1 54 ? 13.375 -24.266 -31.578 1 98.5 54 ASP B O 1
ATOM 4390 N N . LYS B 1 55 ? 13.75 -23.688 -33.688 1 97.44 55 LYS B N 1
ATOM 4391 C CA . LYS B 1 55 ? 14.656 -24.797 -33.969 1 97.44 55 LYS B CA 1
ATOM 4392 C C . LYS B 1 55 ? 15.953 -24.656 -33.156 1 97.44 55 LYS B C 1
ATOM 4394 O O . LYS B 1 55 ? 16.688 -25.641 -32.969 1 97.44 55 LYS B O 1
ATOM 4399 N N . HIS B 1 56 ? 16.219 -23.438 -32.75 1 97.62 56 HIS B N 1
ATOM 4400 C CA . HIS B 1 56 ? 17.422 -23.172 -31.969 1 97.62 56 HIS B CA 1
ATOM 4401 C C . HIS B 1 56 ? 17.141 -23.156 -30.484 1 97.62 56 HIS B C 1
ATOM 4403 O O . HIS B 1 56 ? 17.969 -22.719 -29.688 1 97.62 56 HIS B O 1
ATOM 4409 N N . MET B 1 57 ? 15.922 -23.547 -30.062 1 98.38 57 MET B N 1
ATOM 4410 C CA . MET B 1 57 ? 15.5 -23.703 -28.672 1 98.38 57 MET B CA 1
ATOM 4411 C C . MET B 1 57 ? 15.328 -22.328 -28.016 1 98.38 57 MET B C 1
ATOM 4413 O O . MET B 1 57 ? 15.43 -22.219 -26.797 1 98.38 57 MET B O 1
ATOM 4417 N N . GLN B 1 58 ? 15.18 -21.312 -28.859 1 98.12 58 GLN B N 1
ATOM 4418 C CA . GLN B 1 58 ? 14.859 -19.984 -28.344 1 98.12 58 GLN B CA 1
ATOM 4419 C C . GLN B 1 58 ? 13.344 -19.766 -28.312 1 98.12 58 GLN B C 1
ATOM 4421 O O . GLN B 1 58 ? 12.609 -20.328 -29.109 1 98.12 58 GLN B O 1
ATOM 4426 N N . PRO B 1 59 ? 12.898 -18.969 -27.312 1 98.56 59 PRO B N 1
ATOM 4427 C CA . PRO B 1 59 ? 11.453 -18.719 -27.281 1 98.56 59 PRO B CA 1
ATOM 4428 C C . PRO B 1 59 ? 10.914 -18.203 -28.625 1 98.56 59 PRO B C 1
ATOM 4430 O O . PRO B 1 59 ? 11.555 -17.375 -29.266 1 98.56 59 PRO B O 1
ATOM 4433 N N . ALA B 1 60 ? 9.781 -18.672 -28.984 1 98.62 60 ALA B N 1
ATOM 4434 C CA . ALA B 1 60 ? 9.18 -18.297 -30.266 1 98.62 60 ALA B CA 1
ATOM 4435 C C . ALA B 1 60 ? 7.879 -17.531 -30.062 1 98.62 60 ALA B C 1
ATOM 4437 O O . ALA B 1 60 ? 6.961 -18.016 -29.391 1 98.62 60 ALA B O 1
ATOM 4438 N N . LEU B 1 61 ? 7.793 -16.328 -30.609 1 98.19 61 LEU B N 1
ATOM 4439 C CA . LEU B 1 61 ? 6.586 -15.516 -30.562 1 98.19 61 LEU B CA 1
ATOM 4440 C C . LEU B 1 61 ? 5.539 -16.016 -31.547 1 98.19 61 LEU B C 1
ATOM 4442 O O . LEU B 1 61 ? 5.258 -15.359 -32.531 1 98.19 61 LEU B O 1
ATOM 4446 N N . ALA B 1 62 ? 4.934 -17.188 -31.172 1 98.25 62 AL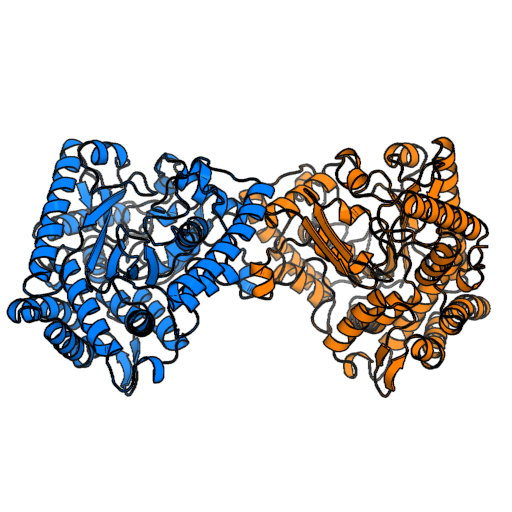A B N 1
ATOM 4447 C CA . ALA B 1 62 ? 4.062 -17.859 -32.156 1 98.25 62 ALA B CA 1
ATOM 4448 C C . ALA B 1 62 ? 2.74 -18.266 -31.5 1 98.25 62 ALA B C 1
ATOM 4450 O O . ALA B 1 62 ? 2.016 -19.109 -32.031 1 98.25 62 ALA B O 1
ATOM 4451 N N . GLY B 1 63 ? 2.436 -17.703 -30.328 1 97.75 63 GLY B N 1
ATOM 4452 C CA . GLY B 1 63 ? 1.237 -18.109 -29.609 1 97.75 63 GLY B CA 1
ATOM 4453 C C . GLY B 1 63 ? -0.027 -17.984 -30.438 1 97.75 63 GLY B C 1
ATOM 4454 O O . GLY B 1 63 ? -0.78 -18.953 -30.562 1 97.75 63 GLY B O 1
ATOM 4455 N N . HIS B 1 64 ? -0.204 -16.875 -31.062 1 96.69 64 HIS B N 1
ATOM 4456 C CA . HIS B 1 64 ? -1.403 -16.609 -31.859 1 96.69 64 HIS B CA 1
ATOM 4457 C C . HIS B 1 64 ? -1.479 -17.531 -33.062 1 96.69 64 HIS B C 1
ATOM 4459 O O . HIS B 1 64 ? -2.543 -18.062 -33.375 1 96.69 64 HIS B O 1
ATOM 4465 N N . ALA B 1 65 ? -0.393 -17.672 -33.75 1 97.88 65 ALA B N 1
ATOM 4466 C CA . ALA B 1 65 ? -0.338 -18.5 -34.969 1 97.88 65 ALA B CA 1
ATOM 4467 C C . ALA B 1 65 ? -0.677 -19.953 -34.625 1 97.88 65 ALA B C 1
ATOM 4469 O O . ALA B 1 65 ? -1.444 -20.594 -35.344 1 97.88 65 ALA B O 1
ATOM 4470 N N . VAL B 1 66 ? -0.151 -20.453 -33.562 1 98.56 66 VAL B N 1
ATOM 4471 C CA . VAL B 1 66 ? -0.386 -21.844 -33.156 1 98.56 66 VAL B CA 1
ATOM 4472 C C . VAL B 1 66 ? -1.847 -22.016 -32.75 1 98.56 66 VAL B C 1
ATOM 4474 O O . VAL B 1 66 ? -2.492 -23 -33.156 1 98.56 66 VAL B O 1
ATOM 4477 N N . LEU B 1 67 ? -2.371 -21.094 -32 1 98 67 LEU B N 1
ATOM 4478 C CA . LEU B 1 67 ? -3.74 -21.172 -31.516 1 98 67 LEU B CA 1
ATOM 4479 C C . LEU B 1 67 ? -4.738 -21.141 -32.656 1 98 67 LEU B C 1
ATOM 4481 O O . LEU B 1 67 ? -5.836 -21.703 -32.562 1 98 67 LEU B O 1
ATOM 4485 N N . SER B 1 68 ? -4.375 -20.516 -33.781 1 97.62 68 SER B N 1
ATOM 4486 C CA . SER B 1 68 ? -5.273 -20.406 -34.938 1 97.62 68 SER B CA 1
ATOM 4487 C C . SER B 1 68 ? -5.594 -21.781 -35.5 1 97.62 68 SER B C 1
ATOM 4489 O O . SER B 1 68 ? -6.586 -21.938 -36.219 1 97.62 68 SER B O 1
ATOM 4491 N N . HIS B 1 69 ? -4.781 -22.812 -35.156 1 97.69 69 HIS B N 1
ATOM 4492 C CA . HIS B 1 69 ? -4.977 -24.172 -35.656 1 97.69 69 HIS B CA 1
ATOM 4493 C C . HIS B 1 69 ? -5.754 -25.016 -34.656 1 97.69 69 HIS B C 1
ATOM 4495 O O . HIS B 1 69 ? -6.035 -26.188 -34.906 1 97.69 69 HIS B O 1
ATOM 4501 N N . LEU B 1 70 ? -6.09 -24.469 -33.562 1 97.69 70 LEU B N 1
ATOM 4502 C CA . LEU B 1 70 ? -6.637 -25.25 -32.469 1 97.69 70 LEU B CA 1
ATOM 4503 C C . LEU B 1 70 ? -8.047 -24.797 -32.094 1 97.69 70 LEU B C 1
ATOM 4505 O O . LEU B 1 70 ? -8.484 -23.734 -32.562 1 97.69 70 LEU B O 1
ATOM 4509 N N . ASP B 1 71 ? -8.758 -25.516 -31.359 1 94.81 71 ASP B N 1
ATOM 4510 C CA . ASP B 1 71 ? -10.141 -25.203 -31 1 94.81 71 ASP B CA 1
ATOM 4511 C C . ASP B 1 71 ? -10.211 -24.5 -29.656 1 94.81 71 ASP B C 1
ATOM 4513 O O . ASP B 1 71 ? -9.219 -23.922 -29.203 1 94.81 71 ASP B O 1
ATOM 4517 N N . ASP B 1 72 ? -11.367 -24.547 -28.984 1 91.19 72 ASP B N 1
ATOM 4518 C CA . ASP B 1 72 ? -11.648 -23.703 -27.828 1 91.19 72 ASP B CA 1
ATOM 4519 C C . ASP B 1 72 ? -11.109 -24.328 -26.547 1 91.19 72 ASP B C 1
ATOM 4521 O O . ASP B 1 72 ? -11.18 -23.734 -25.484 1 91.19 72 ASP B O 1
ATOM 4525 N N . GLU B 1 73 ? -10.578 -25.5 -26.594 1 93 73 GLU B N 1
ATOM 4526 C CA . GLU B 1 73 ? -9.93 -26.109 -25.438 1 93 73 GLU B CA 1
ATOM 4527 C C . GLU B 1 73 ? -8.57 -25.484 -25.156 1 93 73 GLU B C 1
ATOM 4529 O O . GLU B 1 73 ? -7.961 -25.734 -24.125 1 93 73 GLU B O 1
ATOM 4534 N N . TYR B 1 74 ? -8.164 -24.688 -26.125 1 96.25 74 TYR B N 1
ATOM 4535 C CA . TYR B 1 74 ? -6.867 -24.031 -26.047 1 96.25 74 TYR B CA 1
ATOM 4536 C C . TYR B 1 74 ? -7.043 -22.516 -25.984 1 96.25 74 TYR B C 1
ATOM 4538 O O . TYR B 1 74 ? -7.957 -21.953 -26.594 1 96.25 74 TYR B O 1
ATOM 4546 N N . GLN B 1 75 ? -6.23 -21.891 -25.172 1 95.56 75 GLN B N 1
ATOM 4547 C CA . GLN B 1 75 ? -6.387 -20.453 -24.984 1 95.56 75 GLN B CA 1
ATOM 4548 C C . GLN B 1 75 ? -5.031 -19.75 -24.922 1 95.56 75 GLN B C 1
ATOM 4550 O O . GLN B 1 75 ? -3.998 -20.406 -24.766 1 95.56 75 GLN B O 1
ATOM 4555 N N . SER B 1 76 ? -5.062 -18.469 -25.078 1 95.62 76 SER B N 1
ATOM 4556 C CA . SER B 1 76 ? -3.869 -17.641 -25 1 95.62 76 SER B CA 1
ATOM 4557 C C . SER B 1 76 ? -3.434 -17.453 -23.547 1 95.62 76 SER B C 1
ATOM 4559 O O . SER B 1 76 ? -4.211 -17.703 -22.625 1 95.62 76 SER B O 1
ATOM 4561 N N . GLU B 1 77 ? -2.252 -17.109 -23.375 1 96.19 77 GLU B N 1
ATOM 4562 C CA . GLU B 1 77 ? -1.661 -16.672 -22.109 1 96.19 77 GLU B CA 1
ATOM 4563 C C . GLU B 1 77 ? -1.042 -15.281 -22.25 1 96.19 77 GLU B C 1
ATOM 4565 O O . GLU B 1 77 ? -0.972 -14.734 -23.359 1 96.19 77 GLU B O 1
ATOM 4570 N N . ILE B 1 78 ? -0.599 -14.758 -21.203 1 96.19 78 ILE B N 1
ATOM 4571 C CA . ILE B 1 78 ? -0.062 -13.398 -21.203 1 96.19 78 ILE B CA 1
ATOM 4572 C C . ILE B 1 78 ? 1.149 -13.328 -22.125 1 96.19 78 ILE B C 1
ATOM 4574 O O . ILE B 1 78 ? 1.367 -12.312 -22.781 1 96.19 78 ILE B O 1
ATOM 4578 N N . GLY B 1 79 ? 1.957 -14.367 -22.203 1 97.88 79 GLY B N 1
ATOM 4579 C CA . GLY B 1 79 ? 3.098 -14.398 -23.094 1 97.88 79 GLY B CA 1
ATOM 4580 C C . GLY B 1 79 ? 2.746 -14.898 -24.484 1 97.88 79 GLY B C 1
ATOM 4581 O O . GLY B 1 79 ? 2.07 -15.922 -24.625 1 97.88 79 GLY B O 1
ATOM 4582 N N . ASN B 1 80 ? 3.236 -14.219 -25.484 1 98.06 80 ASN B N 1
ATOM 4583 C CA . ASN B 1 80 ? 2.975 -14.586 -26.875 1 98.06 80 ASN B CA 1
ATOM 4584 C C . ASN B 1 80 ? 3.744 -15.844 -27.266 1 98.06 80 ASN B C 1
ATOM 4586 O O . ASN B 1 80 ? 3.615 -16.312 -28.406 1 98.06 80 ASN B O 1
ATOM 4590 N N . PHE B 1 81 ? 4.508 -16.391 -26.422 1 98.56 81 PHE B N 1
ATOM 4591 C CA . PHE B 1 81 ? 5.25 -17.625 -26.672 1 98.56 81 PHE B CA 1
ATOM 4592 C C . PHE B 1 81 ? 4.676 -18.781 -25.844 1 98.56 81 PHE B C 1
ATOM 4594 O O . PHE B 1 81 ? 5.289 -19.844 -25.734 1 98.56 81 PHE B O 1
ATOM 4601 N N . ASN B 1 82 ? 3.502 -18.578 -25.219 1 98.38 82 ASN B N 1
ATOM 4602 C CA . ASN B 1 82 ? 2.822 -19.594 -24.422 1 98.38 82 ASN B CA 1
ATOM 4603 C C . ASN B 1 82 ? 1.438 -19.906 -24.969 1 98.38 82 ASN B C 1
ATOM 4605 O O . ASN B 1 82 ? 0.803 -19.062 -25.594 1 98.38 82 ASN B O 1
ATOM 4609 N N . VAL B 1 83 ? 0.945 -21.094 -24.75 1 98.19 83 VAL B N 1
ATOM 4610 C CA . VAL B 1 83 ? -0.438 -21.5 -24.969 1 98.19 83 VAL B CA 1
ATOM 4611 C C . VAL B 1 83 ? -0.919 -22.328 -23.797 1 98.19 83 VAL B C 1
ATOM 4613 O O . VAL B 1 83 ? -0.11 -22.906 -23.047 1 98.19 83 VAL B O 1
ATOM 4616 N N . GLU B 1 84 ? -2.129 -22.344 -23.594 1 98 84 GLU B N 1
ATOM 4617 C CA . GLU B 1 84 ? -2.717 -23.078 -22.484 1 98 84 GLU B CA 1
ATOM 4618 C C . GLU B 1 84 ? -3.746 -24.094 -22.969 1 98 84 GLU B C 1
ATOM 4620 O O . GLU B 1 84 ? -4.543 -23.797 -23.859 1 98 84 GLU B O 1
ATOM 4625 N N . MET B 1 85 ? -3.707 -25.219 -22.453 1 96.88 85 MET B N 1
ATOM 4626 C CA . MET B 1 85 ? -4.723 -26.234 -22.766 1 96.88 85 MET B CA 1
ATOM 4627 C C . MET B 1 85 ? -5.543 -26.562 -21.516 1 96.88 85 MET B C 1
ATOM 4629 O O . MET B 1 85 ? -5.035 -26.5 -20.406 1 96.88 85 MET B O 1
ATOM 4633 N N . ASN B 1 86 ? -6.738 -26.938 -21.719 1 95 86 ASN B N 1
ATOM 4634 C CA . ASN B 1 86 ? -7.664 -27.344 -20.656 1 95 86 ASN B CA 1
ATOM 4635 C C . ASN B 1 86 ? -8.164 -28.781 -20.875 1 95 86 ASN B C 1
ATOM 4637 O O . ASN B 1 86 ? -8.547 -29.141 -21.984 1 95 86 ASN B O 1
ATOM 4641 N N . HIS B 1 87 ? -8.07 -29.516 -19.875 1 93.94 87 HIS B N 1
ATOM 4642 C CA . HIS B 1 87 ? -8.656 -30.844 -19.875 1 93.94 87 HIS B CA 1
ATOM 4643 C C . HIS B 1 87 ? -10.07 -30.828 -19.297 1 93.94 87 HIS B C 1
ATOM 4645 O O . HIS B 1 87 ? -10.297 -30.25 -18.234 1 93.94 87 HIS B O 1
ATOM 4651 N N . PRO B 1 88 ? -11.023 -31.406 -20 1 91.38 88 PRO B N 1
ATOM 4652 C CA . PRO B 1 88 ? -12.383 -31.453 -19.438 1 91.38 88 PRO B CA 1
ATOM 4653 C C . PRO B 1 88 ? -12.453 -32.188 -18.109 1 91.38 88 PRO B C 1
ATOM 4655 O O . PRO B 1 88 ? -11.594 -33 -17.797 1 91.38 88 PRO B O 1
ATOM 4658 N N . PRO B 1 89 ? -13.461 -31.906 -17.344 1 90.88 89 PRO B N 1
ATOM 4659 C CA . PRO B 1 89 ? -13.594 -32.562 -16.047 1 90.88 89 PRO B CA 1
ATOM 4660 C C . PRO B 1 89 ? -13.797 -34.062 -16.156 1 90.88 89 PRO B C 1
ATOM 4662 O O . PRO B 1 89 ? -14.43 -34.531 -17.094 1 90.88 89 PRO B O 1
ATOM 4665 N N . LEU B 1 90 ? -13.305 -34.75 -15.188 1 92.81 90 LEU B N 1
ATOM 4666 C CA . LEU B 1 90 ? -13.438 -36.219 -15.109 1 92.81 90 LEU B CA 1
ATOM 4667 C C . LEU B 1 90 ? -13.711 -36.656 -13.68 1 92.81 90 LEU B C 1
ATOM 4669 O O . LEU B 1 90 ? -13.422 -35.938 -12.727 1 92.81 90 LEU B O 1
ATOM 4673 N N . SER B 1 91 ? -14.305 -37.812 -13.648 1 90.62 91 SER B N 1
ATOM 4674 C CA . SER B 1 91 ? -14.367 -38.469 -12.344 1 90.62 91 SER B CA 1
ATOM 4675 C C . SER B 1 91 ? -13.023 -39.094 -11.961 1 90.62 91 SER B C 1
ATOM 4677 O O . SER B 1 91 ? -12.258 -39.5 -12.836 1 90.62 91 SER B O 1
ATOM 4679 N N . VAL B 1 92 ? -12.68 -39.156 -10.727 1 87.31 92 VAL B N 1
ATOM 4680 C CA . VAL B 1 92 ? -11.406 -39.688 -10.266 1 87.31 92 VAL B CA 1
ATOM 4681 C C . VAL B 1 92 ? -11.5 -41.219 -10.164 1 87.31 92 VAL B C 1
ATOM 4683 O O . VAL B 1 92 ? -10.477 -41.906 -10.133 1 87.31 92 VAL B O 1
ATOM 4686 N N . LYS B 1 93 ? -12.617 -41.781 -10.273 1 92.62 93 LYS B N 1
ATOM 4687 C CA . LYS B 1 93 ? -12.883 -43.188 -10.023 1 92.62 93 LYS B CA 1
ATOM 4688 C C . LYS B 1 93 ? -12.398 -44.062 -11.188 1 92.62 93 LYS B C 1
ATOM 4690 O O . LYS B 1 93 ? -12.328 -43.594 -12.32 1 92.62 93 LYS B O 1
ATOM 4695 N N . GLY B 1 94 ? -12.031 -45.25 -10.836 1 95.69 94 GLY B N 1
ATOM 4696 C CA . GLY B 1 94 ? -11.719 -46.25 -11.836 1 95.69 94 GLY B CA 1
ATOM 4697 C C . GLY B 1 94 ? -10.453 -45.938 -12.609 1 95.69 94 GLY B C 1
ATOM 4698 O O . GLY B 1 94 ? -9.375 -45.781 -12.023 1 95.69 94 GLY B O 1
ATOM 4699 N N . ASP B 1 95 ? -10.57 -45.812 -13.883 1 95.94 95 ASP B N 1
ATOM 4700 C CA . ASP B 1 95 ? -9.414 -45.625 -14.75 1 95.94 95 ASP B CA 1
ATOM 4701 C C . ASP B 1 95 ? -9.219 -44.156 -15.102 1 95.94 95 ASP B C 1
ATOM 4703 O O . ASP B 1 95 ? -8.641 -43.812 -16.141 1 95.94 95 ASP B O 1
ATOM 4707 N N . ALA B 1 96 ? -9.758 -43.344 -14.297 1 93.81 96 ALA B N 1
ATOM 4708 C CA . ALA B 1 96 ? -9.789 -41.906 -14.562 1 93.81 96 ALA B CA 1
ATOM 4709 C C . ALA B 1 96 ? -8.375 -41.344 -14.734 1 93.81 96 ALA B C 1
ATOM 4711 O O . ALA B 1 96 ? -8.148 -40.438 -15.547 1 93.81 96 ALA B O 1
ATOM 4712 N N . LEU B 1 97 ? -7.457 -41.844 -13.93 1 96.56 97 LEU B N 1
ATOM 4713 C CA . LEU B 1 97 ? -6.086 -41.344 -14.031 1 96.56 97 LEU B CA 1
ATOM 4714 C C . LEU B 1 97 ? -5.48 -41.719 -15.391 1 96.56 97 LEU B C 1
ATOM 4716 O O . LEU B 1 97 ? -4.73 -40.906 -15.969 1 96.56 97 LEU B O 1
ATOM 4720 N N . ARG B 1 98 ? -5.781 -42.875 -15.867 1 97.06 98 ARG B N 1
ATOM 4721 C CA . ARG B 1 98 ? -5.348 -43.25 -17.203 1 97.06 98 ARG B CA 1
ATOM 4722 C C . ARG B 1 98 ? -5.984 -42.344 -18.266 1 97.06 98 ARG B C 1
ATOM 4724 O O . ARG B 1 98 ? -5.32 -41.938 -19.203 1 97.06 98 ARG B O 1
ATOM 4731 N N . ARG B 1 99 ? -7.215 -42.094 -18.109 1 96.88 99 ARG B N 1
ATOM 4732 C CA . ARG B 1 99 ? -7.926 -41.219 -19.016 1 96.88 99 ARG B CA 1
ATOM 4733 C C . ARG B 1 99 ? -7.344 -39.812 -18.984 1 96.88 99 ARG B C 1
ATOM 4735 O O . ARG B 1 99 ? -7.27 -39.125 -20.016 1 96.88 99 ARG B O 1
ATOM 4742 N N . LEU B 1 100 ? -6.988 -39.438 -17.812 1 97.06 100 LEU B N 1
ATOM 4743 C CA . LEU B 1 100 ? -6.332 -38.125 -17.672 1 97.06 100 LEU B CA 1
ATOM 4744 C C . LEU B 1 100 ? -5.02 -38.094 -18.453 1 97.06 100 LEU B C 1
ATOM 4746 O O . LEU B 1 100 ? -4.773 -37.156 -19.219 1 97.06 100 LEU B O 1
ATOM 4750 N N . GLU B 1 101 ? -4.195 -39.094 -18.25 1 97.75 101 GLU B N 1
ATOM 4751 C CA . GLU B 1 101 ? -2.912 -39.156 -18.938 1 97.75 101 GLU B CA 1
ATOM 4752 C C . GLU B 1 101 ? -3.104 -39.156 -20.453 1 97.75 101 GLU B C 1
ATOM 4754 O O . GLU B 1 101 ? -2.416 -38.438 -21.172 1 97.75 101 GLU B O 1
ATOM 4759 N N . GLN B 1 102 ? -4.055 -39.969 -20.891 1 97.5 102 GLN B N 1
ATOM 4760 C CA . GLN B 1 102 ? -4.348 -40.062 -22.328 1 97.5 102 GLN B CA 1
ATOM 4761 C C . GLN B 1 102 ? -4.883 -38.75 -22.859 1 97.5 102 GLN B C 1
ATOM 4763 O O . GLN B 1 102 ? -4.551 -38.344 -23.984 1 97.5 102 GLN B O 1
ATOM 4768 N N . GLY B 1 103 ? -5.723 -38.188 -22.094 1 97 103 GLY B N 1
ATOM 4769 C CA . GLY B 1 103 ? -6.258 -36.875 -22.484 1 97 103 GLY B CA 1
ATOM 4770 C C . GLY B 1 103 ? -5.188 -35.812 -22.625 1 97 103 GLY B C 1
ATOM 4771 O O . GLY B 1 103 ? -5.223 -35.031 -23.578 1 97 103 GLY B O 1
ATOM 4772 N N . ILE B 1 104 ? -4.254 -35.781 -21.672 1 97.69 104 ILE B N 1
ATOM 4773 C CA . ILE B 1 104 ? -3.145 -34.844 -21.75 1 97.69 104 ILE B CA 1
ATOM 4774 C C . ILE B 1 104 ? -2.301 -35.125 -22.984 1 97.69 104 ILE B C 1
ATOM 4776 O O . ILE B 1 104 ? -1.956 -34.219 -23.734 1 97.69 104 ILE B O 1
ATOM 4780 N N . THR B 1 105 ? -2.016 -36.375 -23.172 1 97.94 105 THR B N 1
ATOM 4781 C CA . THR B 1 105 ? -1.174 -36.812 -24.297 1 97.94 105 THR B CA 1
ATOM 4782 C C . THR B 1 105 ? -1.802 -36.438 -25.625 1 97.94 105 THR B C 1
ATOM 4784 O O . THR B 1 105 ? -1.118 -35.906 -26.516 1 97.94 105 THR B O 1
ATOM 4787 N N . SER B 1 106 ? -3.039 -36.688 -25.703 1 97.44 106 SER B N 1
ATOM 4788 C CA . SER B 1 106 ? -3.754 -36.406 -26.953 1 97.44 106 SER B CA 1
ATOM 4789 C C . SER B 1 106 ? -3.785 -34.906 -27.219 1 97.44 106 SER B C 1
ATOM 4791 O O . SER B 1 106 ? -3.518 -34.469 -28.344 1 97.44 106 SER B O 1
ATOM 4793 N N . ARG B 1 107 ? -4.133 -34.125 -26.266 1 97.19 107 ARG B N 1
ATOM 4794 C CA . ARG B 1 107 ? -4.207 -32.656 -26.406 1 97.19 107 ARG B CA 1
ATOM 4795 C C . ARG B 1 107 ? -2.832 -32.062 -26.688 1 97.19 107 ARG B C 1
ATOM 4797 O O . ARG B 1 107 ? -2.699 -31.141 -27.5 1 97.19 107 ARG B O 1
ATOM 4804 N N . LEU B 1 108 ? -1.815 -32.594 -26 1 97.56 108 LEU B N 1
ATOM 4805 C CA . LEU B 1 108 ? -0.446 -32.188 -26.281 1 97.56 108 LEU B CA 1
ATOM 4806 C C . LEU B 1 108 ? -0.054 -32.469 -27.719 1 97.56 108 LEU B C 1
ATOM 4808 O O . LEU B 1 108 ? 0.628 -31.672 -28.359 1 97.56 108 LEU B O 1
ATOM 4812 N N . GLY B 1 109 ? -0.475 -33.625 -28.141 1 97.69 109 GLY B N 1
ATOM 4813 C CA . GLY B 1 109 ? -0.23 -33.969 -29.531 1 97.69 109 GLY B CA 1
ATOM 4814 C C . GLY B 1 109 ? -0.821 -33 -30.516 1 97.69 109 GLY B C 1
ATOM 4815 O O . GLY B 1 109 ? -0.2 -32.688 -31.531 1 97.69 109 GLY B O 1
ATOM 4816 N N . ARG B 1 110 ? -1.981 -32.469 -30.219 1 97.94 110 ARG B N 1
ATOM 4817 C CA . ARG B 1 110 ? -2.629 -31.5 -31.078 1 97.94 110 ARG B CA 1
ATOM 4818 C C . ARG B 1 110 ? -1.846 -30.188 -31.094 1 97.94 110 ARG B C 1
ATOM 4820 O O . ARG B 1 110 ? -1.69 -29.562 -32.156 1 97.94 110 ARG B O 1
ATOM 4827 N N . VAL B 1 111 ? -1.389 -29.797 -29.969 1 98.31 111 VAL B N 1
ATOM 4828 C CA . VAL B 1 111 ? -0.599 -28.562 -29.891 1 98.31 111 VAL B CA 1
ATOM 4829 C C . VAL B 1 111 ? 0.703 -28.734 -30.672 1 98.31 111 VAL B C 1
ATOM 4831 O O . VAL B 1 111 ? 1.144 -27.828 -31.375 1 98.31 111 VAL B O 1
ATOM 4834 N N . ARG B 1 112 ? 1.324 -29.922 -30.5 1 98.19 112 ARG B N 1
ATOM 4835 C CA . ARG B 1 112 ? 2.572 -30.203 -31.203 1 98.19 112 ARG B CA 1
ATOM 4836 C C . ARG B 1 112 ? 2.373 -30.156 -32.719 1 98.19 112 ARG B C 1
ATOM 4838 O O . ARG B 1 112 ? 3.213 -29.641 -33.438 1 98.19 112 ARG B O 1
ATOM 4845 N N . ALA B 1 113 ? 1.268 -30.734 -33.156 1 98.31 113 ALA B N 1
ATOM 4846 C CA . ALA B 1 113 ? 0.963 -30.719 -34.594 1 98.31 113 ALA B CA 1
ATOM 4847 C C . ALA B 1 113 ? 0.774 -29.281 -35.062 1 98.31 113 ALA B C 1
ATOM 4849 O O . ALA B 1 113 ? 1.292 -28.922 -36.125 1 98.31 113 ALA B O 1
ATOM 4850 N N . ALA B 1 114 ? 0.011 -28.531 -34.344 1 98.5 114 ALA B N 1
ATOM 4851 C CA . ALA B 1 114 ? -0.2 -27.125 -34.688 1 98.5 114 ALA B CA 1
ATOM 4852 C C . ALA B 1 114 ? 1.119 -26.359 -34.719 1 98.5 114 ALA B C 1
ATOM 4854 O O . ALA B 1 114 ? 1.361 -25.531 -35.594 1 98.5 114 ALA B O 1
ATOM 4855 N N . ALA B 1 115 ? 1.958 -26.578 -33.719 1 98.56 115 ALA B N 1
ATOM 4856 C CA . ALA B 1 115 ? 3.258 -25.922 -33.625 1 98.56 115 ALA B CA 1
ATOM 4857 C C . ALA B 1 115 ? 4.148 -26.281 -34.812 1 98.56 115 ALA B C 1
ATOM 4859 O O . ALA B 1 115 ? 4.832 -25.406 -35.375 1 98.56 115 ALA B O 1
ATOM 4860 N N . THR B 1 116 ? 4.105 -27.531 -35.156 1 98 116 THR B N 1
ATOM 4861 C CA . THR B 1 116 ? 4.895 -27.984 -36.281 1 98 116 THR B CA 1
ATOM 4862 C C . THR B 1 116 ? 4.48 -27.25 -37.562 1 98 116 THR B C 1
ATOM 4864 O O . THR B 1 116 ? 5.328 -26.906 -38.375 1 98 116 THR B O 1
ATOM 4867 N N . SER B 1 117 ? 3.223 -27.062 -37.688 1 98 117 SER B N 1
ATOM 4868 C CA . SER B 1 117 ? 2.705 -26.344 -38.844 1 98 117 SER B CA 1
ATOM 4869 C C . SER B 1 117 ? 3.24 -24.922 -38.906 1 98 117 SER B C 1
ATOM 4871 O O . SER B 1 117 ? 3.295 -24.312 -39.969 1 98 117 SER B O 1
ATOM 4873 N N . GLU B 1 118 ? 3.617 -24.375 -37.812 1 98.12 118 GLU B N 1
ATOM 4874 C CA . GLU B 1 118 ? 4.133 -23.016 -37.719 1 98.12 118 GLU B CA 1
ATOM 4875 C C . GLU B 1 118 ? 5.648 -23 -37.562 1 98.12 118 GLU B C 1
ATOM 4877 O O . GLU B 1 118 ? 6.238 -21.969 -37.219 1 98.12 118 GLU B O 1
ATOM 4882 N N . ASN B 1 119 ? 6.32 -24.125 -37.688 1 98.06 119 ASN B N 1
ATOM 4883 C CA . ASN B 1 119 ? 7.766 -24.312 -37.625 1 98.06 119 ASN B CA 1
ATOM 4884 C C . ASN B 1 119 ? 8.336 -23.969 -36.25 1 98.06 119 ASN B C 1
ATOM 4886 O O . ASN B 1 119 ? 9.359 -23.297 -36.156 1 98.06 119 ASN B O 1
ATOM 4890 N N . VAL B 1 120 ? 7.637 -24.328 -35.219 1 98.62 120 VAL B N 1
ATOM 4891 C CA . VAL B 1 120 ? 8.125 -24.203 -33.844 1 98.62 120 VAL B CA 1
ATOM 4892 C C . VAL B 1 120 ? 7.895 -25.516 -33.094 1 98.62 120 VAL B C 1
ATOM 4894 O O . VAL B 1 120 ? 7.336 -26.453 -33.656 1 98.62 120 VAL B O 1
ATOM 4897 N N . ASN B 1 121 ? 8.422 -25.625 -31.938 1 98.44 121 ASN B N 1
ATOM 4898 C CA . ASN B 1 121 ? 8.289 -26.781 -31.062 1 98.44 121 ASN B CA 1
ATOM 4899 C C . ASN B 1 121 ? 7.598 -26.422 -29.75 1 98.44 121 ASN B C 1
ATOM 4901 O O . ASN B 1 121 ? 7.531 -25.25 -29.391 1 98.44 121 ASN B O 1
ATOM 4905 N N . VAL B 1 122 ? 7.031 -27.422 -29.141 1 98.62 122 VAL B N 1
ATOM 4906 C CA . VAL B 1 122 ? 6.379 -27.234 -27.844 1 98.62 122 VAL B CA 1
ATOM 4907 C C . VAL B 1 122 ? 7.293 -27.734 -26.734 1 98.62 122 VAL B C 1
ATOM 4909 O O . VAL B 1 122 ? 7.836 -28.844 -26.812 1 98.62 122 VAL B O 1
ATOM 4912 N N . ALA B 1 123 ? 7.523 -26.922 -25.797 1 98.69 123 ALA B N 1
ATOM 4913 C CA . ALA B 1 123 ? 8.281 -27.297 -24.609 1 98.69 123 ALA B CA 1
ATOM 4914 C C . ALA B 1 123 ? 7.395 -27.266 -23.359 1 98.69 123 ALA B C 1
ATOM 4916 O O . ALA B 1 123 ? 6.961 -26.203 -22.922 1 98.69 123 ALA B O 1
ATOM 4917 N N . MET B 1 124 ? 7.102 -28.391 -22.828 1 98.62 124 MET B N 1
ATOM 4918 C CA . MET B 1 124 ? 6.398 -28.5 -21.547 1 98.62 124 MET B CA 1
ATOM 4919 C C . MET B 1 124 ? 7.375 -28.453 -20.391 1 98.62 124 MET B C 1
ATOM 4921 O O . MET B 1 124 ? 7.922 -29.484 -19.984 1 98.62 124 MET B O 1
ATOM 4925 N N . ILE B 1 125 ? 7.629 -27.281 -19.875 1 98.75 125 ILE B N 1
ATOM 4926 C CA . ILE B 1 125 ? 8.641 -27.016 -18.859 1 98.75 125 ILE B CA 1
ATOM 4927 C C . ILE B 1 125 ? 8.219 -25.797 -18.016 1 98.75 125 ILE B C 1
ATOM 4929 O O . ILE B 1 125 ? 7.441 -24.969 -18.484 1 98.75 125 ILE B O 1
ATOM 4933 N N . GLY B 1 126 ? 8.578 -25.703 -16.766 1 98.75 126 GLY B N 1
ATOM 4934 C CA . GLY B 1 126 ? 8.148 -24.656 -15.875 1 98.75 126 GLY B CA 1
ATOM 4935 C C . GLY B 1 126 ? 8.641 -23.281 -16.281 1 98.75 126 GLY B C 1
ATOM 4936 O O . GLY B 1 126 ? 7.875 -22.312 -16.266 1 98.75 126 GLY B O 1
ATOM 4937 N N . THR B 1 127 ? 9.906 -23.188 -16.578 1 98.81 127 THR B N 1
ATOM 4938 C CA . THR B 1 127 ? 10.539 -21.984 -17.109 1 98.81 127 THR B CA 1
ATOM 4939 C C . THR B 1 127 ? 11.516 -22.328 -18.219 1 98.81 127 THR B C 1
ATOM 4941 O O . THR B 1 127 ? 12.383 -23.188 -18.062 1 98.81 127 THR B O 1
ATOM 4944 N N . LEU B 1 128 ? 11.359 -21.688 -19.406 1 98.5 128 LEU B N 1
ATOM 4945 C CA . LEU B 1 128 ? 12.32 -21.906 -20.469 1 98.5 128 LEU B CA 1
ATOM 4946 C C . LEU B 1 128 ? 13.727 -21.484 -20.031 1 98.5 128 LEU B C 1
ATOM 4948 O O . LEU B 1 128 ? 13.953 -20.328 -19.703 1 98.5 128 LEU B O 1
ATOM 4952 N N . PRO B 1 129 ? 14.641 -22.406 -20.062 1 98.25 129 PRO B N 1
ATOM 4953 C CA . PRO B 1 129 ? 15.984 -22.047 -19.609 1 98.25 129 PRO B CA 1
ATOM 4954 C C . PRO B 1 129 ? 16.688 -21.062 -20.547 1 98.25 129 PRO B C 1
ATOM 4956 O O . PRO B 1 129 ? 17.625 -20.391 -20.125 1 98.25 129 PRO B O 1
ATOM 4959 N N . THR B 1 130 ? 16.203 -20.906 -21.781 1 98.31 130 THR B N 1
ATOM 4960 C CA . THR B 1 130 ? 16.891 -20.125 -22.797 1 98.31 130 THR B CA 1
ATOM 4961 C C . THR B 1 130 ? 16.312 -18.703 -22.875 1 98.31 130 THR B C 1
ATOM 4963 O O . THR B 1 130 ? 16.703 -17.906 -23.734 1 98.31 130 THR B O 1
ATOM 4966 N N . ILE B 1 131 ? 15.344 -18.422 -22 1 98.06 131 ILE B N 1
ATOM 4967 C CA . ILE B 1 131 ? 14.766 -17.078 -22 1 98.06 131 ILE B CA 1
ATOM 4968 C C . ILE B 1 131 ? 15.828 -16.062 -21.609 1 98.06 131 ILE B C 1
ATOM 4970 O O . ILE B 1 131 ? 16.656 -16.328 -20.719 1 98.06 131 ILE B O 1
ATOM 4974 N N . THR B 1 132 ? 15.867 -14.875 -22.266 1 97.25 132 THR B N 1
ATOM 4975 C CA . THR B 1 132 ? 16.875 -13.852 -22.016 1 97.25 132 THR B CA 1
ATOM 4976 C C . THR B 1 132 ? 16.219 -12.547 -21.578 1 97.25 132 THR B C 1
ATOM 4978 O O . THR B 1 132 ? 15.031 -12.328 -21.812 1 97.25 132 THR B O 1
ATOM 4981 N N . PRO B 1 133 ? 16.969 -11.711 -20.891 1 96.75 133 PRO B N 1
ATOM 4982 C CA . PRO B 1 133 ? 16.438 -10.383 -20.562 1 96.75 133 PRO B CA 1
ATOM 4983 C C . PRO B 1 133 ? 15.992 -9.602 -21.797 1 96.75 133 PRO B C 1
ATOM 4985 O O . PRO B 1 133 ? 14.953 -8.93 -21.766 1 96.75 133 PRO B O 1
ATOM 4988 N N . GLU B 1 134 ? 16.766 -9.703 -22.875 1 96.75 134 GLU B N 1
ATOM 4989 C CA . GLU B 1 134 ? 16.453 -8.977 -24.109 1 96.75 134 GLU B CA 1
ATOM 4990 C C . GLU B 1 134 ? 15.094 -9.391 -24.672 1 96.75 134 GLU B C 1
ATOM 4992 O O . GLU B 1 134 ? 14.328 -8.555 -25.141 1 96.75 134 GLU B O 1
ATOM 4997 N N . PHE B 1 135 ? 14.812 -10.695 -24.609 1 97.75 135 PHE B N 1
ATOM 4998 C CA . PHE B 1 135 ? 13.523 -11.195 -25.062 1 97.75 135 PHE B CA 1
ATOM 4999 C C . PHE B 1 135 ? 12.391 -10.57 -24.25 1 97.75 135 PHE B C 1
ATOM 5001 O O . PHE B 1 135 ? 11.398 -10.109 -24.828 1 97.75 135 PHE B O 1
ATOM 5008 N N . LEU B 1 136 ? 12.539 -10.539 -22.922 1 98.06 136 LEU B N 1
ATOM 5009 C CA . LEU B 1 136 ? 11.492 -10.078 -22.016 1 98.06 136 LEU B CA 1
ATOM 5010 C C . LEU B 1 136 ? 11.367 -8.555 -22.078 1 98.06 136 LEU B C 1
ATOM 5012 O O . LEU B 1 136 ? 10.344 -8 -21.656 1 98.06 136 LEU B O 1
ATOM 5016 N N . GLU B 1 137 ? 12.352 -7.871 -22.562 1 97.44 137 GLU B N 1
ATOM 5017 C CA . GLU B 1 137 ? 12.328 -6.414 -22.641 1 97.44 137 GLU B CA 1
ATOM 5018 C C . GLU B 1 137 ? 11.695 -5.953 -23.953 1 97.44 137 GLU B C 1
ATOM 5020 O O . GLU B 1 137 ? 11.352 -4.777 -24.094 1 97.44 137 GLU B O 1
ATOM 5025 N N . ASP B 1 138 ? 11.57 -6.898 -24.891 1 96.75 138 ASP B N 1
ATOM 5026 C CA . ASP B 1 138 ? 10.867 -6.609 -26.141 1 96.75 138 ASP B CA 1
ATOM 5027 C C . ASP B 1 138 ? 9.352 -6.605 -25.938 1 96.75 138 ASP B C 1
ATOM 5029 O O . ASP B 1 138 ? 8.789 -7.582 -25.422 1 96.75 138 ASP B O 1
ATOM 5033 N N . PRO B 1 139 ? 8.664 -5.582 -26.359 1 94.94 139 PRO B N 1
ATOM 5034 C CA . PRO B 1 139 ? 7.215 -5.496 -26.125 1 94.94 139 PRO B CA 1
ATOM 5035 C C . PRO B 1 139 ? 6.445 -6.621 -26.828 1 94.94 139 PRO B C 1
ATOM 5037 O O . PRO B 1 139 ? 5.305 -6.91 -26.453 1 94.94 139 PRO B O 1
ATOM 5040 N N . ALA B 1 140 ? 7.062 -7.273 -27.734 1 96.38 140 ALA B N 1
ATOM 5041 C CA . ALA B 1 140 ? 6.391 -8.336 -28.484 1 96.38 140 ALA B CA 1
ATOM 5042 C C . ALA B 1 140 ? 6.18 -9.57 -27.625 1 96.38 140 ALA B C 1
ATOM 5044 O O . ALA B 1 140 ? 5.426 -10.477 -28 1 96.38 140 ALA B O 1
ATOM 5045 N N . TRP B 1 141 ? 6.75 -9.586 -26.406 1 97.12 141 TRP B N 1
ATOM 5046 C CA . TRP B 1 141 ? 6.621 -10.742 -25.531 1 97.12 141 TRP B CA 1
ATOM 5047 C C . TRP B 1 141 ? 5.16 -10.984 -25.172 1 97.12 141 TRP B C 1
ATOM 5049 O O . TRP B 1 141 ? 4.762 -12.125 -24.906 1 97.12 141 TRP B O 1
ATOM 5059 N N . MET B 1 142 ? 4.387 -9.93 -25.141 1 97.31 142 MET B N 1
ATOM 5060 C CA . MET B 1 142 ? 3.033 -9.984 -24.594 1 97.31 142 MET B CA 1
ATOM 5061 C C . MET B 1 142 ? 2.012 -10.258 -25.688 1 97.31 142 MET B C 1
ATOM 5063 O O . MET B 1 142 ? 2.096 -9.688 -26.781 1 97.31 142 MET B O 1
ATOM 5067 N N . THR B 1 143 ? 1.092 -11.133 -25.312 1 96.44 143 THR B N 1
ATOM 5068 C CA . THR B 1 143 ? -0.08 -11.344 -26.156 1 96.44 143 THR B CA 1
ATOM 5069 C C . THR B 1 143 ? -0.91 -10.062 -26.25 1 96.44 143 THR B C 1
ATOM 5071 O O . THR B 1 143 ? -1.178 -9.414 -25.25 1 96.44 143 THR B O 1
ATOM 5074 N N . GLN B 1 144 ? -1.393 -9.75 -27.453 1 92.81 144 GLN B N 1
ATOM 5075 C CA . GLN B 1 144 ? -2.084 -8.492 -27.688 1 92.81 144 GLN B CA 1
ATOM 5076 C C . GLN B 1 144 ? -3.572 -8.609 -27.375 1 92.81 144 GLN B C 1
ATOM 5078 O O . GLN B 1 144 ? -4.406 -8.641 -28.281 1 92.81 144 GLN B O 1
ATOM 5083 N N . GLU B 1 145 ? -3.891 -8.641 -26.156 1 92.69 145 GLU B N 1
ATOM 5084 C CA . GLU B 1 145 ? -5.254 -8.656 -25.641 1 92.69 145 GLU B CA 1
ATOM 5085 C C . GLU B 1 145 ? -5.438 -7.629 -24.531 1 92.69 145 GLU B C 1
ATOM 5087 O O . GLU B 1 145 ? -4.523 -7.398 -23.734 1 92.69 145 GLU B O 1
ATOM 5092 N N . ASN B 1 146 ? -6.625 -7.102 -24.391 1 90.75 146 ASN B N 1
ATOM 5093 C CA . ASN B 1 146 ? -6.918 -6.043 -23.438 1 90.75 146 ASN B CA 1
ATOM 5094 C C . ASN B 1 146 ? -6.707 -6.516 -22 1 90.75 146 ASN B C 1
ATOM 5096 O O . ASN B 1 146 ? -6.195 -5.766 -21.172 1 90.75 146 ASN B O 1
ATOM 5100 N N . ARG B 1 147 ? -7.105 -7.691 -21.75 1 90.56 147 ARG B N 1
ATOM 5101 C CA . ARG B 1 147 ? -7.043 -8.164 -20.375 1 90.56 147 ARG B CA 1
ATOM 5102 C C . ARG 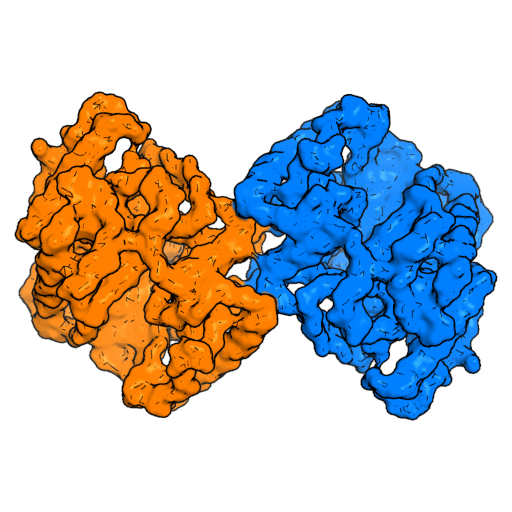B 1 147 ? -5.602 -8.219 -19.875 1 90.56 147 ARG B C 1
ATOM 5104 O O . ARG B 1 147 ? -5.328 -7.891 -18.719 1 90.56 147 ARG B O 1
ATOM 5111 N N . TYR B 1 148 ? -4.66 -8.625 -20.734 1 94.19 148 TYR B N 1
ATOM 5112 C CA . TYR B 1 148 ? -3.264 -8.703 -20.328 1 94.19 148 TYR B CA 1
ATOM 5113 C C . TYR B 1 148 ? -2.658 -7.312 -20.172 1 94.19 148 TYR B C 1
ATOM 5115 O O . TYR B 1 148 ? -1.912 -7.047 -19.234 1 94.19 148 TYR B O 1
ATOM 5123 N N . ARG B 1 149 ? -3.025 -6.453 -21.047 1 94.56 149 ARG B N 1
ATOM 5124 C CA . ARG B 1 149 ? -2.568 -5.07 -20.953 1 94.56 149 ARG B CA 1
ATOM 5125 C C . ARG B 1 149 ? -3.137 -4.395 -19.703 1 94.56 149 ARG B C 1
ATOM 5127 O O . ARG B 1 149 ? -2.43 -3.654 -19.016 1 94.56 149 ARG B O 1
ATOM 5134 N N . ALA B 1 150 ? -4.434 -4.633 -19.5 1 94.38 150 ALA B N 1
ATOM 5135 C CA . ALA B 1 150 ? -5.082 -4.074 -18.312 1 94.38 150 ALA B CA 1
ATOM 5136 C C . ALA B 1 150 ? -4.387 -4.527 -17.031 1 94.38 150 ALA B C 1
ATOM 5138 O O . ALA B 1 150 ? -4.148 -3.725 -16.125 1 94.38 150 ALA B O 1
ATOM 5139 N N . LEU B 1 151 ? -4.07 -5.773 -16.984 1 94.81 151 LEU B N 1
ATOM 5140 C CA . LEU B 1 151 ? -3.385 -6.316 -15.82 1 94.81 151 LEU B CA 1
ATOM 5141 C C . LEU B 1 151 ? -2.01 -5.676 -15.656 1 94.81 151 LEU B C 1
ATOM 5143 O O . LEU B 1 151 ? -1.649 -5.25 -14.555 1 94.81 151 LEU B O 1
ATOM 5147 N N . SER B 1 152 ? -1.254 -5.668 -16.703 1 95.25 152 SER B N 1
ATOM 5148 C CA . SER B 1 152 ? 0.08 -5.078 -16.656 1 95.25 152 SER B CA 1
ATOM 5149 C C . SER B 1 152 ? 0.023 -3.615 -16.234 1 95.25 152 SER B C 1
ATOM 5151 O O . SER B 1 152 ? 0.768 -3.191 -15.344 1 95.25 152 SER B O 1
ATOM 5153 N N . ASN B 1 153 ? -0.877 -2.867 -16.859 1 94.56 153 ASN B N 1
ATOM 5154 C CA . ASN B 1 153 ? -1.03 -1.457 -16.516 1 94.56 153 ASN B CA 1
ATOM 5155 C C . ASN B 1 153 ? -1.404 -1.272 -15.039 1 94.56 153 ASN B C 1
ATOM 5157 O O . ASN B 1 153 ? -0.844 -0.415 -14.359 1 94.56 153 ASN B O 1
ATOM 5161 N N . ALA B 1 154 ? -2.354 -2.049 -14.617 1 94.31 154 ALA B N 1
ATOM 5162 C CA . ALA B 1 154 ? -2.854 -1.922 -13.25 1 94.31 154 ALA B CA 1
ATOM 5163 C C . ALA B 1 154 ? -1.754 -2.219 -12.234 1 94.31 154 ALA B C 1
ATOM 5165 O O . ALA B 1 154 ? -1.611 -1.507 -11.242 1 94.31 154 ALA B O 1
ATOM 5166 N N . VAL B 1 155 ? -1 -3.271 -12.484 1 95.56 155 VAL B N 1
ATOM 5167 C CA . VAL B 1 155 ? 0.079 -3.646 -11.578 1 95.56 155 VAL B CA 1
ATOM 5168 C C . VAL B 1 155 ? 1.144 -2.553 -11.555 1 95.56 155 VAL B C 1
ATOM 5170 O O . VAL B 1 155 ? 1.59 -2.131 -10.484 1 95.56 155 VAL B O 1
ATOM 5173 N N . MET B 1 156 ? 1.526 -2.072 -12.695 1 95.19 156 MET B N 1
ATOM 5174 C CA . MET B 1 156 ? 2.574 -1.061 -12.797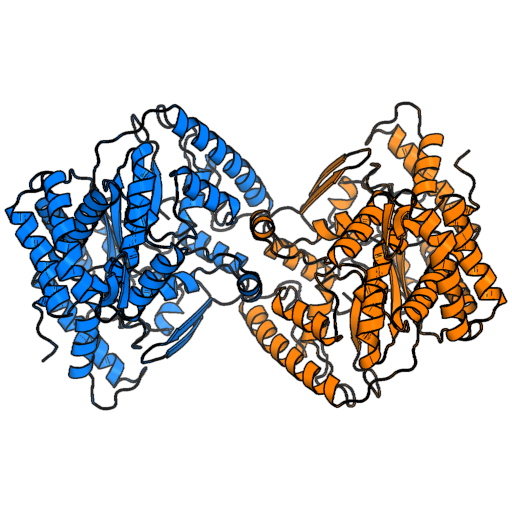 1 95.19 156 MET B CA 1
ATOM 5175 C C . MET B 1 156 ? 2.127 0.249 -12.156 1 95.19 156 MET B C 1
ATOM 5177 O O . MET B 1 156 ? 2.924 0.929 -11.5 1 95.19 156 MET B O 1
ATOM 5181 N N . GLU B 1 157 ? 0.875 0.572 -12.383 1 92.69 157 GLU B N 1
ATOM 5182 C CA . GLU B 1 157 ? 0.334 1.787 -11.781 1 92.69 157 GLU B CA 1
ATOM 5183 C C . GLU B 1 157 ? 0.316 1.688 -10.258 1 92.69 157 GLU B C 1
ATOM 5185 O O . GLU B 1 157 ? 0.637 2.654 -9.562 1 92.69 157 GLU B O 1
ATOM 5190 N N . SER B 1 158 ? -0.077 0.561 -9.805 1 93.19 158 SER B N 1
ATOM 5191 C CA . SER B 1 158 ? -0.162 0.343 -8.367 1 93.19 158 SER B CA 1
ATOM 5192 C C . SER B 1 158 ? 1.22 0.366 -7.723 1 93.19 158 SER B C 1
ATOM 5194 O O . SER B 1 158 ? 1.406 0.972 -6.664 1 93.19 158 SER B O 1
ATOM 5196 N N . ARG B 1 159 ? 2.182 -0.258 -8.344 1 93.69 159 ARG B N 1
ATOM 5197 C CA . ARG B 1 159 ? 3.551 -0.326 -7.848 1 93.69 159 ARG B CA 1
ATOM 5198 C C . ARG B 1 159 ? 4.25 1.021 -7.984 1 93.69 159 ARG B C 1
ATOM 5200 O O . ARG B 1 159 ? 5.012 1.424 -7.102 1 93.69 159 ARG B O 1
ATOM 5207 N N . GLY B 1 160 ? 4.137 1.626 -9.109 1 93.56 160 GLY B N 1
ATOM 5208 C CA . GLY B 1 160 ? 4.695 2.936 -9.398 1 93.56 160 GLY B CA 1
ATOM 5209 C C . GLY B 1 160 ? 6.164 2.889 -9.773 1 93.56 160 GLY B C 1
ATOM 5210 O O . GLY B 1 160 ? 6.75 3.908 -10.141 1 93.56 160 GLY B O 1
ATOM 5211 N N . GLU B 1 161 ? 6.859 1.746 -9.648 1 95.88 161 GLU B N 1
ATOM 5212 C CA . GLU B 1 161 ? 8.281 1.576 -9.93 1 95.88 161 GLU B CA 1
ATOM 5213 C C . GLU B 1 161 ? 8.523 0.368 -10.828 1 95.88 161 GLU B C 1
ATOM 5215 O O . GLU B 1 161 ? 7.582 -0.329 -11.211 1 95.88 161 GLU B O 1
ATOM 5220 N N . LEU B 1 162 ? 9.797 0.226 -11.211 1 97.31 162 LEU B N 1
ATOM 5221 C CA . LEU B 1 162 ? 10.156 -0.903 -12.062 1 97.31 162 LEU B CA 1
ATOM 5222 C C . LEU B 1 162 ? 9.984 -2.223 -11.312 1 97.31 162 LEU B C 1
ATOM 5224 O O . LEU B 1 162 ? 9.984 -2.248 -10.086 1 97.31 162 LEU B O 1
ATOM 5228 N N . VAL B 1 163 ? 9.781 -3.268 -12.094 1 97.62 163 VAL B N 1
ATOM 5229 C CA . VAL B 1 163 ? 9.727 -4.613 -11.539 1 97.62 163 VAL B CA 1
ATOM 5230 C C . VAL B 1 163 ? 11.133 -5.105 -11.211 1 97.62 163 VAL B C 1
ATOM 5232 O O . VAL B 1 163 ? 11.969 -5.246 -12.109 1 97.62 163 VAL B O 1
ATOM 5235 N N . HIS B 1 164 ? 11.398 -5.305 -9.945 1 97.12 164 HIS B N 1
ATOM 5236 C CA . HIS B 1 164 ? 12.719 -5.727 -9.484 1 97.12 164 HIS B CA 1
ATOM 5237 C C . HIS B 1 164 ? 12.742 -7.223 -9.188 1 97.12 164 HIS B C 1
ATOM 5239 O O . HIS B 1 164 ? 11.992 -7.703 -8.336 1 97.12 164 HIS B O 1
ATOM 5245 N N . ILE B 1 165 ? 13.539 -7.949 -9.914 1 98.38 165 ILE B N 1
ATOM 5246 C CA . ILE B 1 165 ? 13.719 -9.375 -9.664 1 98.38 165 ILE B CA 1
ATOM 5247 C C . ILE B 1 165 ? 15.062 -9.617 -8.984 1 98.38 165 ILE B C 1
ATOM 5249 O O . ILE B 1 165 ? 16.109 -9.195 -9.492 1 98.38 165 ILE B O 1
ATOM 5253 N N . ASN B 1 166 ? 15.031 -10.195 -7.859 1 98.25 166 ASN B N 1
ATOM 5254 C CA . ASN B 1 166 ? 16.219 -10.555 -7.082 1 98.25 166 ASN B CA 1
ATOM 5255 C C . ASN B 1 166 ? 16.094 -11.961 -6.512 1 98.25 166 ASN B C 1
ATOM 5257 O O . ASN B 1 166 ? 15.359 -12.195 -5.551 1 98.25 166 ASN B O 1
ATOM 5261 N N . ILE B 1 167 ? 16.797 -12.914 -7.078 1 97.88 167 ILE B N 1
ATOM 5262 C CA . ILE B 1 167 ? 16.781 -14.312 -6.66 1 97.88 167 ILE B CA 1
ATOM 5263 C C . ILE B 1 167 ? 18.203 -14.844 -6.617 1 97.88 167 ILE B C 1
ATOM 5265 O O . ILE B 1 167 ? 19 -14.578 -7.523 1 97.88 167 ILE B O 1
ATOM 5269 N N . ALA B 1 168 ? 18.531 -15.508 -5.547 1 97.06 168 ALA B N 1
ATOM 5270 C CA . ALA B 1 168 ? 19.875 -16.062 -5.41 1 97.06 168 ALA B CA 1
ATOM 5271 C C . ALA B 1 168 ? 19.844 -17.469 -4.855 1 97.06 168 ALA B C 1
ATOM 5273 O O . ALA B 1 168 ? 19.031 -17.797 -3.988 1 97.06 168 ALA B O 1
ATOM 5274 N N . ASP B 1 169 ? 20.688 -18.312 -5.328 1 96 169 ASP B N 1
ATOM 5275 C CA . ASP B 1 169 ? 21.078 -19.609 -4.789 1 96 169 ASP B CA 1
ATOM 5276 C C . ASP B 1 169 ? 22.516 -19.953 -5.168 1 96 169 ASP B C 1
ATOM 5278 O O . ASP B 1 169 ? 23.453 -19.312 -4.699 1 96 169 ASP B O 1
ATOM 5282 N N . ARG B 1 170 ? 22.766 -20.797 -6.184 1 94.56 170 ARG B N 1
ATOM 5283 C CA . ARG B 1 170 ? 24.125 -21.031 -6.672 1 94.56 170 ARG B CA 1
ATOM 5284 C C . ARG B 1 170 ? 24.641 -19.844 -7.461 1 94.56 170 ARG B C 1
ATOM 5286 O O . ARG B 1 170 ? 25.844 -19.531 -7.414 1 94.56 170 ARG B O 1
ATOM 5293 N N . GLU B 1 171 ? 23.812 -19.344 -8.242 1 97.19 171 GLU B N 1
ATOM 5294 C CA . GLU B 1 171 ? 24.047 -18.094 -8.969 1 97.19 171 GLU B CA 1
ATOM 5295 C C . GLU B 1 171 ? 23 -17.031 -8.586 1 97.19 171 GLU B C 1
ATOM 5297 O O . GLU B 1 171 ? 22.141 -17.297 -7.75 1 97.19 171 GLU B O 1
ATOM 5302 N N . GLN B 1 172 ? 23.203 -15.828 -9.086 1 97.25 172 GLN B N 1
ATOM 5303 C CA . GLN B 1 172 ? 22.312 -14.734 -8.68 1 97.25 172 GLN B CA 1
ATOM 5304 C C . GLN B 1 172 ? 21.812 -13.961 -9.891 1 97.25 172 GLN B C 1
ATOM 5306 O O . GLN B 1 172 ? 22.531 -13.773 -10.867 1 97.25 172 GLN B O 1
ATOM 5311 N N . ILE B 1 173 ? 20.547 -13.602 -9.766 1 96.75 173 ILE B N 1
ATOM 5312 C CA . ILE B 1 173 ? 19.938 -12.711 -10.758 1 96.75 173 ILE B CA 1
ATOM 5313 C C . ILE B 1 173 ? 19.406 -11.453 -10.07 1 96.75 173 ILE B C 1
ATOM 5315 O O . ILE B 1 173 ? 18.625 -11.539 -9.117 1 96.75 173 ILE B O 1
ATOM 5319 N N . ILE B 1 174 ? 19.844 -10.328 -10.438 1 97.38 174 ILE B N 1
ATOM 5320 C CA . ILE B 1 174 ? 19.312 -9.023 -10.078 1 97.38 174 ILE B CA 1
ATOM 5321 C C . ILE B 1 174 ? 19.062 -8.203 -11.336 1 97.38 174 ILE B C 1
ATOM 5323 O O . ILE B 1 174 ? 19.984 -7.855 -12.062 1 97.38 174 ILE B O 1
ATOM 5327 N N . HIS B 1 175 ? 17.812 -7.973 -11.648 1 97.62 175 HIS B N 1
ATOM 5328 C CA . HIS B 1 175 ? 17.453 -7.293 -12.891 1 97.62 175 HIS B CA 1
ATOM 5329 C C . HIS B 1 175 ? 16.141 -6.52 -12.742 1 97.62 175 HIS B C 1
ATOM 5331 O O . HIS B 1 175 ? 15.234 -6.969 -12.047 1 97.62 175 HIS B O 1
ATOM 5337 N N . ASP B 1 176 ? 16.047 -5.336 -13.383 1 97.38 176 ASP B N 1
ATOM 5338 C CA . ASP B 1 176 ? 14.82 -4.535 -13.414 1 97.38 176 ASP B CA 1
ATOM 5339 C C . ASP B 1 176 ? 14.117 -4.656 -14.758 1 97.38 176 ASP B C 1
ATOM 5341 O O . ASP B 1 176 ? 14.766 -4.688 -15.805 1 97.38 176 ASP B O 1
ATOM 5345 N N . PHE B 1 177 ? 12.844 -4.781 -14.695 1 98.06 177 PHE B N 1
ATOM 5346 C CA . PHE B 1 177 ? 12.023 -4.82 -15.898 1 98.06 177 PHE B CA 1
ATOM 5347 C C . PHE B 1 177 ? 11.016 -3.676 -15.906 1 98.06 177 PHE B C 1
ATOM 5349 O O . PHE B 1 177 ? 10.648 -3.164 -14.844 1 98.06 177 PHE B O 1
ATOM 5356 N N . THR B 1 178 ? 10.508 -3.264 -17.094 1 96.81 178 THR B N 1
ATOM 5357 C CA . THR B 1 178 ? 9.609 -2.121 -17.234 1 96.81 178 THR B CA 1
ATOM 5358 C C . THR B 1 178 ? 8.156 -2.557 -17.109 1 96.81 178 THR B C 1
ATOM 5360 O O . THR B 1 178 ? 7.254 -1.718 -17.016 1 96.81 178 THR B O 1
ATOM 5363 N N . ASP B 1 179 ? 7.969 -3.826 -17.094 1 96.44 179 ASP B N 1
ATOM 5364 C CA . ASP B 1 179 ? 6.621 -4.371 -16.938 1 96.44 179 ASP B CA 1
ATOM 5365 C C . ASP B 1 179 ? 6.668 -5.793 -16.375 1 96.44 179 ASP B C 1
ATOM 5367 O O . ASP B 1 179 ? 7.707 -6.242 -15.891 1 96.44 179 ASP B O 1
ATOM 5371 N N . LEU B 1 180 ? 5.57 -6.508 -16.375 1 95.75 180 LEU B N 1
ATOM 5372 C CA . LEU B 1 180 ? 5.461 -7.773 -15.664 1 95.75 180 LEU B CA 1
ATOM 5373 C C . LEU B 1 180 ? 5.906 -8.938 -16.547 1 95.75 180 LEU B C 1
ATOM 5375 O O . LEU B 1 180 ? 5.5 -10.078 -16.312 1 95.75 180 LEU B O 1
ATOM 5379 N N . ALA B 1 181 ? 6.754 -8.734 -17.562 1 98.25 181 ALA B N 1
ATOM 5380 C CA . ALA B 1 181 ? 7.203 -9.734 -18.531 1 98.25 181 ALA B CA 1
ATOM 5381 C C . ALA B 1 181 ? 7.703 -10.992 -17.828 1 98.25 181 ALA B C 1
ATOM 5383 O O . ALA B 1 181 ? 7.449 -12.109 -18.281 1 98.25 181 ALA B O 1
ATOM 5384 N N . PRO B 1 182 ? 8.383 -10.852 -16.688 1 98.5 182 PRO B N 1
ATOM 5385 C CA . PRO B 1 182 ? 8.883 -12.062 -16.031 1 98.5 182 PRO B CA 1
ATOM 5386 C C . PRO B 1 182 ? 7.766 -13.023 -15.633 1 98.5 182 PRO B C 1
ATOM 5388 O O . PRO B 1 182 ? 7.988 -14.234 -15.547 1 98.5 182 PRO B O 1
ATOM 5391 N N . GLU B 1 183 ? 6.617 -12.523 -15.391 1 98.06 183 GLU B N 1
ATOM 5392 C CA . GLU B 1 183 ? 5.477 -13.359 -15.031 1 98.06 183 GLU B CA 1
ATOM 5393 C C . GLU B 1 183 ? 5.188 -14.383 -16.125 1 98.06 183 GLU B C 1
ATOM 5395 O O . GLU B 1 183 ? 4.781 -15.516 -15.828 1 98.06 183 GLU B O 1
ATOM 5400 N N . SER B 1 184 ? 5.441 -14.07 -17.359 1 98.19 184 SER B N 1
ATOM 5401 C CA . SER B 1 184 ? 5.133 -14.922 -18.5 1 98.19 184 SER B CA 1
ATOM 5402 C C . SER B 1 184 ? 6.035 -16.156 -18.547 1 98.19 184 SER B C 1
ATOM 5404 O O . SER B 1 184 ? 5.777 -17.094 -19.281 1 98.19 184 SER B O 1
ATOM 5406 N N . THR B 1 185 ? 7.074 -16.125 -17.766 1 98.69 185 THR B N 1
ATOM 5407 C CA . THR B 1 185 ? 8.016 -17.25 -17.766 1 98.69 185 THR B CA 1
ATOM 5408 C C . THR B 1 185 ? 7.57 -18.328 -16.797 1 98.69 185 THR B C 1
ATOM 5410 O O . THR B 1 185 ? 8.227 -19.359 -16.656 1 98.69 185 THR B O 1
ATOM 5413 N N . CYS B 1 186 ? 6.484 -18.125 -16.062 1 98.56 186 CYS B N 1
ATOM 5414 C CA . CYS B 1 186 ? 6.02 -19.031 -15.023 1 98.56 186 CYS B CA 1
ATOM 5415 C C . CYS B 1 186 ? 4.867 -19.891 -15.539 1 98.56 186 CYS B C 1
ATOM 5417 O O . CYS B 1 186 ? 3.703 -19.625 -15.234 1 98.56 186 CYS B O 1
ATOM 5419 N N . THR B 1 187 ? 5.168 -20.984 -16.203 1 98.56 187 THR B N 1
ATOM 5420 C CA . THR B 1 187 ? 4.141 -21.875 -16.719 1 98.56 187 THR B CA 1
ATOM 5421 C C . THR B 1 187 ? 3.855 -23 -15.727 1 98.56 187 THR B C 1
ATOM 5423 O O . THR B 1 187 ? 4.766 -23.516 -15.07 1 98.56 187 THR B O 1
ATOM 5426 N N . SER B 1 188 ? 2.566 -23.375 -15.656 1 98.19 188 SER B N 1
ATOM 5427 C CA . SER B 1 188 ? 2.195 -24.266 -14.578 1 98.19 188 SER B CA 1
ATOM 5428 C C . SER B 1 188 ? 1.188 -25.312 -15.047 1 98.19 188 SER B C 1
ATOM 5430 O O . SER B 1 188 ? 0.677 -25.234 -16.172 1 98.19 188 SER B O 1
ATOM 5432 N N . ILE B 1 189 ? 1.077 -26.359 -14.211 1 98.19 189 ILE B N 1
ATOM 5433 C CA . ILE B 1 189 ? -0.063 -27.266 -14.164 1 98.19 189 ILE B CA 1
ATOM 5434 C C . ILE B 1 189 ? -1.025 -26.828 -13.062 1 98.19 189 ILE B C 1
ATOM 5436 O O . ILE B 1 189 ? -0.604 -26.547 -11.938 1 98.19 189 ILE B O 1
ATOM 5440 N N . GLN B 1 190 ? -2.248 -26.734 -13.391 1 98.38 190 GLN B N 1
ATOM 5441 C CA . GLN B 1 190 ? -3.256 -26.406 -12.391 1 98.38 190 GLN B CA 1
ATOM 5442 C C . GLN B 1 190 ? -4.258 -27.547 -12.219 1 98.38 190 GLN B C 1
ATOM 5444 O O . GLN B 1 190 ? -4.996 -27.875 -13.148 1 98.38 190 GLN B O 1
ATOM 5449 N N . LEU B 1 191 ? -4.254 -28.156 -11.062 1 98.25 191 LEU B N 1
ATOM 5450 C CA . LEU B 1 191 ? -5.156 -29.25 -10.75 1 98.25 191 LEU B CA 1
ATOM 5451 C C . LEU B 1 191 ? -6.41 -28.75 -10.047 1 98.25 191 LEU B C 1
ATOM 5453 O O . LEU B 1 191 ? -6.316 -27.969 -9.086 1 98.25 191 LEU B O 1
ATOM 5457 N N . HIS B 1 192 ? -7.516 -29.125 -10.547 1 97.31 192 HIS B N 1
ATOM 5458 C CA . HIS B 1 192 ? -8.781 -28.703 -9.961 1 97.31 192 HIS B CA 1
ATOM 5459 C C . HIS B 1 192 ? -9.461 -29.844 -9.211 1 97.31 192 HIS B C 1
ATOM 5461 O O . HIS B 1 192 ? -9.422 -31 -9.656 1 97.31 192 HIS B O 1
ATOM 5467 N N . LEU B 1 193 ? -10.039 -29.547 -8.141 1 96.88 193 LEU B N 1
ATOM 5468 C CA . LEU B 1 193 ? -10.852 -30.453 -7.344 1 96.88 193 LEU B CA 1
ATOM 5469 C C . LEU B 1 193 ? -12.18 -29.812 -6.957 1 96.88 193 LEU B C 1
ATOM 5471 O O . LEU B 1 193 ? -12.203 -28.812 -6.242 1 96.88 193 LEU B O 1
ATOM 5475 N N . GLN B 1 194 ? -13.266 -30.344 -7.457 1 96.06 194 GLN B N 1
ATOM 5476 C CA . GLN B 1 194 ? -14.586 -29.859 -7.074 1 96.06 194 GLN B CA 1
ATOM 5477 C C . GLN B 1 194 ? -14.984 -30.375 -5.691 1 96.06 194 GLN B C 1
ATOM 5479 O O . GLN B 1 194 ? -14.828 -31.562 -5.395 1 96.06 194 GLN B O 1
ATOM 5484 N N . LEU B 1 195 ? -15.5 -29.5 -4.867 1 94.44 195 LEU B N 1
ATOM 5485 C CA . LEU B 1 195 ? -15.805 -29.844 -3.486 1 94.44 195 LEU B CA 1
ATOM 5486 C C . LEU B 1 195 ? -17.109 -29.203 -3.037 1 94.44 195 LEU B C 1
ATOM 5488 O O . LEU B 1 195 ? -17.438 -28.094 -3.473 1 94.44 195 LEU B O 1
ATOM 5492 N N . ALA B 1 196 ? -17.766 -29.938 -2.146 1 92.94 196 ALA B N 1
ATOM 5493 C CA . ALA B 1 196 ? -18.828 -29.297 -1.38 1 92.94 196 ALA B CA 1
ATOM 5494 C C . ALA B 1 196 ? -18.25 -28.266 -0.406 1 92.94 196 ALA B C 1
ATOM 5496 O O . ALA B 1 196 ? -17.125 -28.406 0.061 1 92.94 196 ALA B O 1
ATOM 5497 N N . PRO B 1 197 ? -19.094 -27.266 -0.082 1 94.06 197 PRO B N 1
ATOM 5498 C CA . PRO B 1 197 ? -18.609 -26.203 0.803 1 94.06 197 PRO B CA 1
ATOM 5499 C C . PRO B 1 197 ? -18.094 -26.75 2.139 1 94.06 197 PRO B C 1
ATOM 5501 O O . PRO B 1 197 ? -17.078 -26.281 2.645 1 94.06 197 PRO B O 1
ATOM 5504 N N . ASN B 1 198 ? -18.719 -27.75 2.727 1 94.12 198 ASN B N 1
ATOM 5505 C CA . ASN B 1 198 ? -18.375 -28.219 4.062 1 94.12 198 ASN B CA 1
ATOM 5506 C C . ASN B 1 198 ? -17.094 -29.047 4.043 1 94.12 198 ASN B C 1
ATOM 5508 O O . ASN B 1 198 ? -16.516 -29.328 5.094 1 94.12 198 ASN B O 1
ATOM 5512 N N . LYS B 1 199 ? -16.594 -29.438 2.885 1 95.62 199 LYS B N 1
ATOM 5513 C CA . LYS B 1 199 ? -15.367 -30.219 2.758 1 95.62 199 LYS B CA 1
ATOM 5514 C C . LYS B 1 199 ? -14.211 -29.344 2.275 1 95.62 199 LYS B C 1
ATOM 5516 O O . LYS B 1 199 ? -13.055 -29.766 2.283 1 95.62 199 LYS B O 1
ATOM 5521 N N . PHE B 1 200 ? -14.547 -28.156 1.908 1 97.56 200 PHE B N 1
ATOM 5522 C CA . PHE B 1 200 ? -13.57 -27.312 1.228 1 97.56 200 PHE B CA 1
ATOM 5523 C C . PHE B 1 200 ? -12.414 -26.953 2.154 1 97.56 200 PHE B C 1
ATOM 5525 O O . PHE B 1 200 ? -11.25 -27.047 1.762 1 97.56 200 PHE B O 1
ATOM 5532 N N . ALA B 1 201 ? -12.688 -26.609 3.395 1 98.12 201 ALA B N 1
ATOM 5533 C CA . ALA B 1 201 ? -11.656 -26.156 4.324 1 98.12 201 ALA B CA 1
ATOM 5534 C C . ALA B 1 201 ? -10.625 -27.25 4.574 1 98.12 201 ALA B C 1
ATOM 5536 O O . ALA B 1 201 ? -9.422 -27 4.566 1 98.12 201 ALA B O 1
ATOM 5537 N N . ALA B 1 202 ? -11.086 -28.438 4.805 1 98.38 202 ALA B N 1
ATOM 5538 C CA . ALA B 1 202 ? -10.18 -29.562 5.066 1 98.38 202 ALA B CA 1
ATOM 5539 C C . ALA B 1 202 ? -9.281 -29.828 3.863 1 98.38 202 ALA B C 1
ATOM 5541 O O . ALA B 1 202 ? -8.078 -30.062 4.02 1 98.38 202 ALA B O 1
ATOM 5542 N N . ALA B 1 203 ? -9.844 -29.797 2.703 1 98.38 203 ALA B N 1
ATOM 5543 C CA . ALA B 1 203 ? -9.07 -30.031 1.487 1 98.38 203 ALA B CA 1
ATOM 5544 C C . ALA B 1 203 ? -8.039 -28.938 1.268 1 98.38 203 ALA B C 1
ATOM 5546 O O . ALA B 1 203 ? -6.898 -29.219 0.882 1 98.38 203 ALA B O 1
ATOM 5547 N N . TRP B 1 204 ? -8.484 -27.719 1.5 1 98.75 204 TRP B N 1
ATOM 5548 C CA . TRP B 1 204 ? -7.562 -26.594 1.335 1 98.75 204 TRP B CA 1
ATOM 5549 C C . TRP B 1 204 ? -6.41 -26.688 2.332 1 98.75 204 TRP B C 1
ATOM 5551 O O . TRP B 1 204 ? -5.246 -26.516 1.962 1 98.75 204 TRP B O 1
ATOM 5561 N N . ASN B 1 205 ? -6.719 -26.938 3.59 1 98.88 205 ASN B N 1
ATOM 5562 C CA . ASN B 1 205 ? -5.695 -27.062 4.621 1 98.88 205 ASN B CA 1
ATOM 5563 C C . ASN B 1 205 ? -4.723 -28.203 4.301 1 98.88 205 ASN B C 1
ATOM 5565 O O . ASN B 1 205 ? -3.512 -28.047 4.469 1 98.88 205 ASN B O 1
ATOM 5569 N N . ALA B 1 206 ? -5.285 -29.281 3.865 1 98.81 206 ALA B N 1
ATOM 5570 C CA . ALA B 1 206 ? -4.438 -30.391 3.467 1 98.81 206 ALA B CA 1
ATOM 5571 C C . ALA B 1 206 ? -3.506 -30 2.324 1 98.81 206 ALA B C 1
ATOM 5573 O O . ALA B 1 206 ? -2.318 -30.328 2.338 1 98.81 206 ALA B O 1
ATOM 5574 N N . SER B 1 207 ? -4.074 -29.328 1.364 1 98.81 207 SER B N 1
ATOM 5575 C CA . SER B 1 207 ? -3.291 -28.875 0.216 1 98.81 207 SER B CA 1
ATOM 5576 C C . SER B 1 207 ? -2.168 -27.938 0.642 1 98.81 207 SER B C 1
ATOM 5578 O O . SER B 1 207 ? -1.057 -28.016 0.114 1 98.81 207 SER B O 1
ATOM 5580 N N . GLN B 1 208 ? -2.482 -27.047 1.556 1 98.81 208 GLN B N 1
ATOM 5581 C CA . GLN B 1 208 ? -1.472 -26.141 2.084 1 98.81 208 GLN B CA 1
ATOM 5582 C C . GLN B 1 208 ? -0.376 -26.906 2.822 1 98.81 208 GLN B C 1
ATOM 5584 O O . GLN B 1 208 ? 0.808 -26.578 2.689 1 98.81 208 GLN B O 1
ATOM 5589 N N . ALA B 1 209 ? -0.771 -27.859 3.535 1 98.81 209 ALA B N 1
ATOM 5590 C CA . ALA B 1 209 ? 0.167 -28.625 4.355 1 98.81 209 ALA B CA 1
ATOM 5591 C C . ALA B 1 209 ? 1.19 -29.344 3.488 1 98.81 209 ALA B C 1
ATOM 5593 O O . ALA B 1 209 ? 2.355 -29.484 3.871 1 98.81 209 ALA B O 1
ATOM 5594 N N . ILE B 1 210 ? 0.77 -29.797 2.361 1 98.81 210 ILE B N 1
ATOM 5595 C CA . ILE B 1 210 ? 1.66 -30.641 1.571 1 98.81 210 ILE B CA 1
ATOM 5596 C C . ILE B 1 210 ? 2.293 -29.812 0.452 1 98.81 210 ILE B C 1
ATOM 5598 O O . ILE B 1 210 ? 3.014 -30.344 -0.391 1 98.81 210 ILE B O 1
ATOM 5602 N N . ALA B 1 211 ? 2.053 -28.484 0.401 1 98.88 211 ALA B N 1
ATOM 5603 C CA . ALA B 1 211 ? 2.518 -27.641 -0.688 1 98.88 211 ALA B CA 1
ATOM 5604 C C . ALA B 1 211 ? 4.031 -27.719 -0.851 1 98.88 211 ALA B C 1
ATOM 5606 O O . ALA B 1 211 ? 4.539 -27.812 -1.973 1 98.88 211 ALA B O 1
ATOM 5607 N N . GLY B 1 212 ? 4.754 -27.703 0.271 1 98.81 212 GLY B N 1
ATOM 5608 C CA . GLY B 1 212 ? 6.203 -27.812 0.214 1 98.81 212 GLY B CA 1
ATOM 5609 C C . GLY B 1 212 ? 6.676 -29.125 -0.396 1 98.81 212 GLY B C 1
ATOM 5610 O O . GLY B 1 212 ? 7.637 -29.141 -1.168 1 98.81 212 GLY B O 1
ATOM 5611 N N . VAL B 1 213 ? 6.023 -30.219 -0.047 1 98.88 213 VAL B N 1
ATOM 5612 C CA . VAL B 1 213 ? 6.352 -31.547 -0.561 1 98.88 213 VAL B CA 1
ATOM 5613 C C . VAL B 1 213 ? 6.133 -31.578 -2.072 1 98.88 213 VAL B C 1
ATOM 5615 O O . VAL B 1 213 ? 6.977 -32.094 -2.816 1 98.88 213 VAL B O 1
ATOM 5618 N N . GLN B 1 214 ? 5.012 -31.016 -2.494 1 98.88 214 GLN B N 1
ATOM 5619 C CA . GLN B 1 214 ? 4.707 -30.969 -3.922 1 98.88 214 GLN B CA 1
ATOM 5620 C C . GLN B 1 214 ? 5.762 -30.188 -4.684 1 98.88 214 GLN B C 1
ATOM 5622 O O . GLN B 1 214 ? 6.223 -30.609 -5.746 1 98.88 214 GLN B O 1
ATOM 5627 N N . ALA B 1 215 ? 6.098 -29 -4.16 1 98.81 215 ALA B N 1
ATOM 5628 C CA . ALA B 1 215 ? 7.09 -28.156 -4.809 1 98.81 215 ALA B CA 1
ATOM 5629 C C . ALA B 1 215 ? 8.43 -28.875 -4.945 1 98.81 215 ALA B C 1
ATOM 5631 O O . ALA B 1 215 ? 9.086 -28.781 -5.988 1 98.81 215 ALA B O 1
ATOM 5632 N N . ALA B 1 216 ? 8.773 -29.578 -3.963 1 98.88 216 ALA B N 1
ATOM 5633 C CA . ALA B 1 216 ? 10.047 -30.312 -3.961 1 98.88 216 ALA B CA 1
ATOM 5634 C C . ALA B 1 216 ? 10.023 -31.453 -4.977 1 98.88 216 ALA B C 1
ATOM 5636 O O . ALA B 1 216 ? 10.945 -31.578 -5.793 1 98.88 216 ALA B O 1
ATOM 5637 N N . LEU B 1 217 ? 9.008 -32.219 -4.941 1 98.69 217 LEU B N 1
ATOM 5638 C CA . LEU B 1 217 ? 8.883 -33.438 -5.73 1 98.69 217 LEU B CA 1
ATOM 5639 C C . LEU B 1 217 ? 8.797 -33.125 -7.219 1 98.69 217 LEU B C 1
ATOM 5641 O O . LEU B 1 217 ? 9.273 -33.875 -8.055 1 98.69 217 LEU B O 1
ATOM 5645 N N . SER B 1 218 ? 8.188 -31.984 -7.523 1 98.75 218 SER B N 1
ATOM 5646 C CA . SER B 1 218 ? 7.805 -31.75 -8.914 1 98.75 218 SER B CA 1
ATOM 5647 C C . SER B 1 218 ? 8.594 -30.578 -9.516 1 98.75 218 SER B C 1
ATOM 5649 O O . SER B 1 218 ? 8.336 -30.172 -10.648 1 98.75 218 SER B O 1
ATOM 5651 N N . ALA B 1 219 ? 9.578 -30.047 -8.789 1 98.88 219 ALA B N 1
ATOM 5652 C CA . ALA B 1 219 ? 10.328 -28.891 -9.289 1 98.88 219 ALA B CA 1
ATOM 5653 C C . ALA B 1 219 ? 10.789 -29.125 -10.727 1 98.88 219 ALA B C 1
ATOM 5655 O O . ALA B 1 219 ? 11.188 -30.234 -11.094 1 98.88 219 ALA B O 1
ATOM 5656 N N . ASN B 1 220 ? 10.727 -28.078 -11.555 1 98.88 220 ASN B N 1
ATOM 5657 C CA . ASN B 1 220 ? 11.055 -28.219 -12.969 1 98.88 220 ASN B CA 1
ATOM 5658 C C . ASN B 1 220 ? 11.484 -26.891 -13.578 1 98.88 220 ASN B C 1
ATOM 5660 O O . ASN B 1 220 ? 11.375 -26.688 -14.789 1 98.88 220 ASN B O 1
ATOM 5664 N N . SER B 1 221 ? 11.961 -25.875 -12.758 1 98.81 221 SER B N 1
ATOM 5665 C CA . SER B 1 221 ? 12.367 -24.562 -13.242 1 98.81 221 SER B CA 1
ATOM 5666 C C . SER B 1 221 ? 13.609 -24.062 -12.508 1 98.81 221 SER B C 1
ATOM 5668 O O . SER B 1 221 ? 13.594 -22.969 -11.93 1 98.81 221 SER B O 1
ATOM 5670 N N . PRO B 1 222 ? 14.688 -24.766 -12.625 1 98.69 222 PRO B N 1
ATOM 5671 C CA . PRO B 1 222 ? 15.883 -24.406 -11.844 1 98.69 222 PRO B CA 1
ATOM 5672 C C . PRO B 1 222 ? 16.688 -23.281 -12.492 1 98.69 222 PRO B C 1
ATOM 5674 O O . PRO B 1 222 ? 17.641 -22.781 -11.891 1 98.69 222 PRO B O 1
ATOM 5677 N N . LEU B 1 223 ? 16.359 -22.922 -13.734 1 98.31 223 LEU B N 1
ATOM 5678 C CA . LEU B 1 223 ? 17.109 -21.922 -14.492 1 98.31 223 LEU B CA 1
ATOM 5679 C C . LEU B 1 223 ? 16.219 -20.719 -14.828 1 98.31 223 LEU B C 1
ATOM 5681 O O . LEU B 1 223 ? 15.094 -20.891 -15.297 1 98.31 223 LEU B O 1
ATOM 5685 N N . PHE B 1 224 ? 16.625 -19.562 -14.57 1 98.31 224 PHE B N 1
ATOM 5686 C CA . PHE B 1 224 ? 15.953 -18.312 -14.922 1 98.31 224 PHE B CA 1
ATOM 5687 C C . PHE B 1 224 ? 16.938 -17.328 -15.547 1 98.31 224 PHE B C 1
ATOM 5689 O O . PHE B 1 224 ? 17.969 -17 -14.945 1 98.31 224 PHE B O 1
ATOM 5696 N N . LEU B 1 225 ? 16.672 -16.953 -16.719 1 97.88 225 LEU B N 1
ATOM 5697 C CA . LEU B 1 225 ? 17.531 -16.078 -17.5 1 97.88 225 LEU B CA 1
ATOM 5698 C C . LEU B 1 225 ? 18.938 -16.656 -17.594 1 97.88 225 LEU B C 1
ATOM 5700 O O . LEU B 1 225 ? 19.922 -15.93 -17.438 1 97.88 225 LEU B O 1
ATOM 5704 N N . GLY B 1 226 ? 18.969 -17.969 -17.719 1 96.56 226 GLY B N 1
ATOM 5705 C CA . GLY B 1 226 ? 20.203 -18.688 -17.969 1 96.56 226 GLY B CA 1
ATOM 5706 C C . GLY B 1 226 ? 21.016 -18.938 -16.703 1 96.56 226 GLY B C 1
ATOM 5707 O O . GLY B 1 226 ? 22.141 -19.438 -16.781 1 96.56 226 GLY B O 1
ATOM 5708 N N . ARG B 1 227 ? 20.453 -18.625 -15.555 1 97.75 227 ARG B N 1
ATOM 5709 C CA . ARG B 1 227 ? 21.203 -18.734 -14.305 1 97.75 227 ARG B CA 1
ATOM 5710 C C . ARG B 1 227 ? 20.594 -19.812 -13.398 1 97.75 227 ARG B C 1
ATOM 5712 O O . ARG B 1 227 ? 19.375 -19.953 -13.336 1 97.75 227 ARG B O 1
ATOM 5719 N N . ARG B 1 228 ? 21.469 -20.547 -12.672 1 97.75 228 ARG B N 1
ATOM 5720 C CA . ARG B 1 228 ? 21.062 -21.562 -11.695 1 97.75 228 ARG B CA 1
ATOM 5721 C C . ARG B 1 228 ? 20.625 -20.922 -10.383 1 97.75 228 ARG B C 1
ATOM 5723 O O . ARG B 1 228 ? 21.469 -20.547 -9.555 1 97.75 228 ARG B O 1
ATOM 5730 N N . VAL B 1 229 ? 19.328 -20.906 -10.156 1 98 229 VAL B N 1
ATOM 5731 C CA . VAL B 1 229 ? 18.812 -20.281 -8.938 1 98 229 VAL B CA 1
ATOM 5732 C C . VAL B 1 229 ? 17.969 -21.297 -8.164 1 98 229 VAL B C 1
ATOM 5734 O O . VAL B 1 229 ? 18.453 -22.375 -7.797 1 98 229 VAL B O 1
ATOM 5737 N N . TRP B 1 230 ? 16.672 -21.109 -7.875 1 98.69 230 TRP B N 1
ATOM 5738 C CA . TRP B 1 230 ? 15.875 -22.078 -7.113 1 98.69 230 TRP B CA 1
ATOM 5739 C C . TRP B 1 230 ? 15.484 -23.266 -7.98 1 98.69 230 TRP B C 1
ATOM 5741 O O . TRP B 1 230 ? 15.375 -23.141 -9.203 1 98.69 230 TRP B O 1
ATOM 5751 N N . HIS B 1 231 ? 15.266 -24.406 -7.379 1 98.81 231 HIS B N 1
ATOM 5752 C CA . HIS B 1 231 ? 14.828 -25.562 -8.141 1 98.81 231 HIS B CA 1
ATOM 5753 C C . HIS B 1 231 ? 13.469 -25.312 -8.797 1 98.81 231 HIS B C 1
ATOM 5755 O O . HIS B 1 231 ? 13.188 -25.844 -9.867 1 98.81 231 HIS B O 1
ATOM 5761 N N . GLU B 1 232 ? 12.711 -24.578 -8.102 1 98.75 232 GLU B N 1
ATOM 5762 C CA . GLU B 1 232 ? 11.43 -24.109 -8.633 1 98.75 232 GLU B CA 1
ATOM 5763 C C . GLU B 1 232 ? 11.336 -22.594 -8.586 1 98.75 232 GLU B C 1
ATOM 5765 O O . GLU B 1 232 ? 10.609 -22.031 -7.758 1 98.75 232 GLU B O 1
ATOM 5770 N N . SER B 1 233 ? 11.891 -21.906 -9.555 1 98.69 233 SER B N 1
ATOM 5771 C CA . SER B 1 233 ? 12.102 -20.453 -9.547 1 98.69 233 SER B CA 1
ATOM 5772 C C . SER B 1 233 ? 10.82 -19.703 -9.867 1 98.69 233 SER B C 1
ATOM 5774 O O . SER B 1 233 ? 10.727 -18.5 -9.641 1 98.69 233 SER B O 1
ATOM 5776 N N . ARG B 1 234 ? 9.812 -20.391 -10.383 1 98.62 234 ARG B N 1
ATOM 5777 C CA . ARG B 1 234 ? 8.555 -19.719 -10.695 1 98.62 234 ARG B CA 1
ATOM 5778 C C . ARG B 1 234 ? 7.977 -19.047 -9.453 1 98.62 234 ARG B C 1
ATOM 5780 O O . ARG B 1 234 ? 7.336 -18 -9.555 1 98.62 234 ARG B O 1
ATOM 5787 N N . ILE B 1 235 ? 8.211 -19.688 -8.289 1 98.44 235 ILE B N 1
ATOM 5788 C CA . ILE B 1 235 ? 7.574 -19.234 -7.059 1 98.44 235 ILE B CA 1
ATOM 5789 C C . ILE B 1 235 ? 8.07 -17.844 -6.703 1 98.44 235 ILE B C 1
ATOM 5791 O O . ILE B 1 235 ? 7.277 -16.891 -6.621 1 98.44 235 ILE B O 1
ATOM 5795 N N . PRO B 1 236 ? 9.398 -17.609 -6.602 1 98.19 236 PRO B N 1
ATOM 5796 C CA . PRO B 1 236 ? 9.844 -16.25 -6.289 1 98.19 236 PRO B CA 1
ATOM 5797 C C . PRO B 1 236 ? 9.695 -15.289 -7.469 1 98.19 236 PRO B C 1
ATOM 5799 O O . PRO B 1 236 ? 9.445 -14.094 -7.273 1 98.19 236 PRO B O 1
ATOM 5802 N N . VAL B 1 237 ? 9.82 -15.758 -8.711 1 98.69 237 VAL B N 1
ATOM 5803 C CA . VAL B 1 237 ? 9.719 -14.891 -9.883 1 98.69 237 VAL B CA 1
ATOM 5804 C C . VAL B 1 237 ? 8.297 -14.336 -10 1 98.69 237 VAL B C 1
ATOM 5806 O O . VAL B 1 237 ? 8.109 -13.141 -10.211 1 98.69 237 VAL B O 1
ATOM 5809 N N . PHE B 1 238 ? 7.355 -15.234 -9.859 1 98.38 238 PHE B N 1
ATOM 5810 C CA . PHE B 1 238 ? 5.961 -14.828 -9.969 1 98.38 238 PHE B CA 1
ATOM 5811 C C . PHE B 1 238 ? 5.609 -13.805 -8.898 1 98.38 238 PHE B C 1
ATOM 5813 O O . PHE B 1 238 ? 4.984 -12.781 -9.188 1 98.38 238 PHE B O 1
ATOM 5820 N N . GLN B 1 239 ? 5.98 -14.07 -7.688 1 98.12 239 GLN B N 1
ATOM 5821 C CA . GLN B 1 239 ? 5.707 -13.164 -6.578 1 98.12 239 GLN B CA 1
ATOM 5822 C C . GLN B 1 239 ? 6.281 -11.773 -6.844 1 98.12 239 GLN B C 1
ATOM 5824 O O . GLN B 1 239 ? 5.609 -10.766 -6.625 1 98.12 239 GLN B O 1
ATOM 5829 N N . GLN B 1 240 ? 7.473 -11.719 -7.289 1 98.06 240 GLN B N 1
ATOM 5830 C CA . GLN B 1 240 ? 8.156 -10.445 -7.48 1 98.06 240 GLN B CA 1
ATOM 5831 C C . GLN B 1 240 ? 7.66 -9.734 -8.734 1 98.06 240 GLN B C 1
ATOM 5833 O O . GLN B 1 240 ? 7.551 -8.508 -8.758 1 98.06 240 GLN B O 1
ATOM 5838 N N . ALA B 1 241 ? 7.266 -10.484 -9.758 1 98 241 ALA B N 1
ATOM 5839 C CA . ALA B 1 241 ? 6.879 -9.93 -11.047 1 98 241 ALA B CA 1
ATOM 5840 C C . ALA B 1 241 ? 5.559 -9.172 -10.945 1 98 241 ALA B C 1
ATOM 5842 O O . ALA B 1 241 ? 5.336 -8.203 -11.68 1 98 241 ALA B O 1
ATOM 5843 N N . ILE B 1 242 ? 4.719 -9.602 -10.055 1 96.94 242 ILE B N 1
ATOM 5844 C CA . ILE B 1 242 ? 3.41 -8.961 -10 1 96.94 242 ILE B CA 1
ATOM 5845 C C . ILE B 1 242 ? 3.223 -8.297 -8.641 1 96.94 242 ILE B C 1
ATOM 5847 O O . ILE B 1 242 ? 2.092 -8.047 -8.211 1 96.94 242 ILE B O 1
ATOM 5851 N N . ASP B 1 243 ? 4.289 -8.078 -7.918 1 97.19 243 ASP B N 1
ATOM 5852 C CA . ASP B 1 243 ? 4.223 -7.414 -6.617 1 97.19 243 ASP B CA 1
ATOM 5853 C C . ASP B 1 243 ? 3.807 -5.953 -6.766 1 97.19 243 ASP B C 1
ATOM 5855 O O . ASP B 1 243 ? 4.516 -5.16 -7.387 1 97.19 243 ASP B O 1
ATOM 5859 N N . THR B 1 244 ? 2.656 -5.621 -6.199 1 96.69 244 THR B N 1
ATOM 5860 C CA . THR B 1 244 ? 2.16 -4.254 -6.281 1 96.69 244 THR B CA 1
ATOM 5861 C C . THR B 1 244 ? 2.73 -3.4 -5.152 1 96.69 244 THR B C 1
ATOM 5863 O O . THR B 1 244 ? 2.467 -2.197 -5.082 1 96.69 244 THR B O 1
ATOM 5866 N N . ARG B 1 245 ? 3.504 -3.982 -4.305 1 97.38 245 ARG B N 1
ATOM 5867 C CA . ARG B 1 245 ? 4.016 -3.279 -3.133 1 97.38 245 ARG B CA 1
ATOM 5868 C C . ARG B 1 245 ? 5.328 -2.566 -3.453 1 97.38 245 ARG B C 1
ATOM 5870 O O . ARG B 1 245 ? 6.188 -3.119 -4.145 1 97.38 245 ARG B O 1
ATOM 5877 N N . THR B 1 246 ? 5.477 -1.432 -2.93 1 95.75 246 THR B N 1
ATOM 5878 C CA . THR B 1 246 ? 6.789 -0.81 -2.805 1 95.75 246 THR B CA 1
ATOM 5879 C C . THR B 1 246 ? 7.539 -1.366 -1.599 1 95.75 246 THR B C 1
ATOM 5881 O O . THR B 1 246 ? 6.953 -2.041 -0.752 1 95.75 246 THR B O 1
ATOM 5884 N N . PRO B 1 247 ? 8.875 -1.135 -1.537 1 96.38 247 PRO B N 1
ATOM 5885 C CA . PRO B 1 247 ? 9.633 -1.589 -0.369 1 96.38 247 PRO B CA 1
ATOM 5886 C C . PRO B 1 247 ? 9.062 -1.068 0.946 1 96.38 247 PRO B C 1
ATOM 5888 O O . PRO B 1 247 ? 9.094 -1.77 1.96 1 96.38 247 PRO B O 1
ATOM 5891 N N . GLU B 1 248 ? 8.523 0.126 0.931 1 97.5 248 GLU B N 1
ATOM 5892 C CA . GLU B 1 248 ? 7.957 0.718 2.139 1 97.5 248 GLU B CA 1
ATOM 5893 C C . GLU B 1 248 ? 6.73 -0.057 2.611 1 97.5 248 GLU B C 1
ATOM 5895 O O . GLU B 1 248 ? 6.555 -0.279 3.811 1 97.5 248 GLU B O 1
ATOM 5900 N N . LEU B 1 249 ? 5.891 -0.454 1.699 1 97.75 249 LEU B N 1
ATOM 5901 C CA . LEU B 1 249 ? 4.723 -1.251 2.053 1 97.75 249 LEU B CA 1
ATOM 5902 C C . LEU B 1 249 ? 5.137 -2.623 2.572 1 97.75 249 LEU B C 1
ATOM 5904 O O . LEU B 1 249 ? 4.531 -3.146 3.51 1 97.75 249 LEU B O 1
ATOM 5908 N N . VAL B 1 250 ? 6.188 -3.199 1.95 1 97.75 250 VAL B N 1
ATOM 5909 C CA . VAL B 1 250 ? 6.73 -4.465 2.434 1 97.75 250 VAL B CA 1
ATOM 5910 C C . VAL B 1 250 ? 7.215 -4.305 3.873 1 97.75 250 VAL B C 1
ATOM 5912 O O . VAL B 1 250 ? 6.93 -5.148 4.727 1 97.75 250 VAL B O 1
ATOM 5915 N N . ASN B 1 251 ? 7.906 -3.188 4.16 1 97.69 251 ASN B N 1
ATOM 5916 C CA . ASN B 1 251 ? 8.422 -2.908 5.496 1 97.69 251 ASN B CA 1
ATOM 5917 C C . ASN B 1 251 ? 7.301 -2.811 6.523 1 97.69 251 ASN B C 1
ATOM 5919 O O . ASN B 1 251 ? 7.52 -3.055 7.711 1 97.69 251 ASN B O 1
ATOM 5923 N N . GLN B 1 252 ? 6.148 -2.461 6.043 1 97.81 252 GLN B N 1
ATOM 5924 C CA . GLN B 1 252 ? 5.031 -2.27 6.961 1 97.81 252 GLN B CA 1
ATOM 5925 C C . GLN B 1 252 ? 4.207 -3.547 7.094 1 97.81 252 GLN B C 1
ATOM 5927 O O . GLN B 1 252 ? 3.176 -3.557 7.773 1 97.81 252 GLN B O 1
ATOM 5932 N N . GLY B 1 253 ? 4.574 -4.578 6.406 1 97.44 253 GLY B N 1
ATOM 5933 C CA . GLY B 1 253 ? 3.963 -5.887 6.598 1 97.44 253 GLY B CA 1
ATOM 5934 C C . GLY B 1 253 ? 2.811 -6.148 5.645 1 97.44 253 GLY B C 1
ATOM 5935 O O . GLY B 1 253 ? 2.014 -7.062 5.867 1 97.44 253 GLY B O 1
ATOM 5936 N N . VAL B 1 254 ? 2.686 -5.332 4.609 1 98.12 254 VAL B N 1
ATOM 5937 C CA . VAL B 1 254 ? 1.624 -5.551 3.635 1 98.12 254 VAL B CA 1
ATOM 5938 C C . VAL B 1 254 ? 1.83 -6.895 2.939 1 98.12 254 VAL B C 1
ATOM 5940 O O . VAL B 1 254 ? 2.957 -7.254 2.594 1 98.12 254 VAL B O 1
ATOM 5943 N N . ARG B 1 255 ? 0.798 -7.594 2.715 1 97.75 255 ARG B N 1
ATOM 5944 C CA . ARG B 1 255 ? 0.854 -8.93 2.125 1 97.75 255 ARG B CA 1
ATOM 5945 C C . ARG B 1 255 ? 1.077 -8.852 0.619 1 97.75 255 ARG B C 1
ATOM 5947 O O . ARG B 1 255 ? 0.531 -7.973 -0.051 1 97.75 255 ARG B O 1
ATOM 5954 N N . PRO B 1 256 ? 1.895 -9.758 0.095 1 97.25 256 PRO B N 1
ATOM 5955 C CA . PRO B 1 256 ? 2.023 -9.836 -1.362 1 97.25 256 PRO B CA 1
ATOM 5956 C C . PRO B 1 256 ? 0.77 -10.391 -2.037 1 97.25 256 PRO B C 1
ATOM 5958 O O . PRO B 1 256 ? 0.057 -11.203 -1.449 1 97.25 256 PRO B O 1
ATOM 5961 N N . ARG B 1 257 ? 0.539 -9.969 -3.211 1 96.5 257 ARG B N 1
ATOM 5962 C CA . ARG B 1 257 ? -0.646 -10.406 -3.941 1 96.5 257 ARG B CA 1
ATOM 5963 C C . ARG B 1 257 ? -0.53 -11.875 -4.34 1 96.5 257 ARG B C 1
ATOM 5965 O O . ARG B 1 257 ? -1.542 -12.562 -4.504 1 96.5 257 ARG B O 1
ATOM 5972 N N . VAL B 1 258 ? 0.654 -12.344 -4.703 1 97.44 258 VAL B N 1
ATOM 5973 C CA . VAL B 1 258 ? 0.949 -13.766 -4.777 1 97.44 258 VAL B CA 1
ATOM 5974 C C . VAL B 1 258 ? 1.26 -14.305 -3.381 1 97.44 258 VAL B C 1
ATOM 5976 O O . VAL B 1 258 ? 2.342 -14.062 -2.842 1 97.44 258 VAL B O 1
ATOM 5979 N N . TRP B 1 259 ? 0.291 -15.086 -2.82 1 92.12 259 TRP B N 1
ATOM 5980 C CA . TRP B 1 259 ? 0.22 -15.219 -1.369 1 92.12 259 TRP B CA 1
ATOM 5981 C C . TRP B 1 259 ? 0.006 -16.672 -0.961 1 92.12 259 TRP B C 1
ATOM 5983 O O . TRP B 1 259 ? -0.878 -17.344 -1.493 1 92.12 259 TRP B O 1
ATOM 5993 N N . PHE B 1 260 ? 0.87 -17.203 -0.047 1 97.69 260 PHE B N 1
ATOM 5994 C CA . PHE B 1 260 ? 0.697 -18.547 0.497 1 97.69 260 PHE B CA 1
ATOM 5995 C C . PHE B 1 260 ? -0.49 -18.594 1.451 1 97.69 260 PHE B C 1
ATOM 5997 O O . PHE B 1 260 ? -1.161 -19.625 1.564 1 97.69 260 PHE B O 1
ATOM 6004 N N . GLY B 1 261 ? -0.754 -17.5 2.088 1 96.06 261 GLY B N 1
ATOM 6005 C CA . GLY B 1 261 ? -1.717 -17.391 3.174 1 96.06 261 GLY B CA 1
ATOM 6006 C C . GLY B 1 261 ? -1.072 -17.141 4.523 1 96.06 261 GLY B C 1
ATOM 6007 O O . GLY B 1 261 ? 0.149 -17 4.617 1 96.06 261 GLY B O 1
ATOM 6008 N N . GLU B 1 262 ? -1.951 -17.078 5.562 1 96.12 262 GLU B N 1
ATOM 6009 C CA . GLU B 1 262 ? -1.347 -16.734 6.844 1 96.12 262 GLU B CA 1
ATOM 6010 C C . GLU B 1 262 ? -1.933 -17.578 7.977 1 96.12 262 GLU B C 1
ATOM 6012 O O . GLU B 1 262 ? -1.47 -17.484 9.117 1 96.12 262 GLU B O 1
ATOM 6017 N N . ARG B 1 263 ? -2.896 -18.406 7.66 1 97.88 263 ARG B N 1
ATOM 6018 C CA . ARG B 1 263 ? -3.494 -19.266 8.688 1 97.88 263 ARG B CA 1
ATOM 6019 C C . ARG B 1 263 ? -4.281 -20.406 8.055 1 97.88 263 ARG B C 1
ATOM 6021 O O . ARG B 1 263 ? -4.605 -20.375 6.871 1 97.88 263 ARG B O 1
ATOM 6028 N N . TRP B 1 264 ? -4.465 -21.391 8.875 1 98.69 264 TRP B N 1
ATOM 6029 C CA . TRP B 1 264 ? -5.41 -22.422 8.477 1 98.69 264 TRP B CA 1
ATOM 6030 C C . TRP B 1 264 ? -6.836 -21.875 8.438 1 98.69 264 TRP B C 1
ATOM 6032 O O . TRP B 1 264 ? -7.191 -21 9.227 1 98.69 264 TRP B O 1
ATOM 6042 N N . ILE B 1 265 ? -7.652 -22.422 7.559 1 98.38 265 ILE B N 1
ATOM 6043 C CA . ILE B 1 265 ? -8.984 -21.859 7.398 1 98.38 265 ILE B CA 1
ATOM 6044 C C . ILE B 1 265 ? -10.023 -22.812 7.984 1 98.38 265 ILE B C 1
ATOM 6046 O O . ILE B 1 265 ? -9.734 -23.984 8.219 1 98.38 265 ILE B O 1
ATOM 6050 N N . THR B 1 266 ? -11.281 -22.297 8.195 1 97.69 266 THR B N 1
ATOM 6051 C CA . THR B 1 266 ? -12.398 -23.094 8.703 1 97.69 266 THR B CA 1
ATOM 6052 C C . THR B 1 266 ? -13.523 -23.141 7.672 1 97.69 266 THR B C 1
ATOM 6054 O O . THR B 1 266 ? -14.414 -24 7.766 1 97.69 266 THR B O 1
ATOM 6057 N N . SER B 1 267 ? -13.43 -22.219 6.715 1 97.12 267 SER B N 1
ATOM 6058 C CA . SER B 1 267 ? -14.43 -22.141 5.652 1 97.12 267 SER B CA 1
ATOM 6059 C C . SER B 1 267 ? -13.836 -21.547 4.383 1 97.12 267 SER B C 1
ATOM 6061 O O . SER B 1 267 ? -12.867 -20.781 4.441 1 97.12 267 SER B O 1
ATOM 6063 N N . VAL B 1 268 ? -14.469 -21.906 3.295 1 97.69 268 VAL B N 1
ATOM 6064 C CA . VAL B 1 268 ? -14.031 -21.328 2.029 1 97.69 268 VAL B CA 1
ATOM 6065 C C . VAL B 1 268 ? -14.234 -19.812 2.059 1 97.69 268 VAL B C 1
ATOM 6067 O O . VAL B 1 268 ? -13.477 -19.062 1.436 1 97.69 268 VAL B O 1
ATOM 6070 N N . PHE B 1 269 ? -15.203 -19.359 2.809 1 97.88 269 PHE B N 1
ATOM 6071 C CA . PHE B 1 269 ? -15.508 -17.938 2.906 1 97.88 269 PHE B CA 1
ATOM 6072 C C . PHE B 1 269 ? -14.312 -17.156 3.426 1 97.88 269 PHE B C 1
ATOM 6074 O O . PHE B 1 269 ? -14.086 -16.016 3.016 1 97.88 269 PHE B O 1
ATOM 6081 N N . ASP B 1 270 ? -13.492 -17.812 4.273 1 98.06 270 ASP B N 1
ATOM 6082 C CA . ASP B 1 270 ? -12.305 -17.172 4.828 1 98.06 270 ASP B CA 1
ATOM 6083 C C . ASP B 1 270 ? -11.398 -16.656 3.715 1 98.06 270 ASP B C 1
ATOM 6085 O O . ASP B 1 270 ? -10.836 -15.562 3.824 1 98.06 270 ASP B O 1
ATOM 6089 N N . LEU B 1 271 ? -11.289 -17.375 2.697 1 98.31 271 LEU B N 1
ATOM 6090 C CA . LEU B 1 271 ? -10.359 -17.047 1.622 1 98.31 271 LEU B CA 1
ATOM 6091 C C . LEU B 1 271 ? -10.859 -15.859 0.81 1 98.31 271 LEU B C 1
ATOM 6093 O O . LEU B 1 271 ? -10.094 -14.953 0.484 1 98.31 271 LEU B O 1
ATOM 6097 N N . PHE B 1 272 ? -12.156 -15.859 0.472 1 98.25 272 PHE B N 1
ATOM 6098 C CA . PHE B 1 272 ? -12.727 -14.758 -0.286 1 98.25 272 PHE B CA 1
ATOM 6099 C C . PHE B 1 272 ? -12.75 -13.484 0.548 1 98.25 272 PHE B C 1
ATOM 6101 O O . PHE B 1 272 ? -12.484 -12.391 0.035 1 98.25 272 PHE B O 1
ATOM 6108 N N . GLU B 1 273 ? -13.078 -13.664 1.802 1 98.19 273 GLU B N 1
ATOM 6109 C CA . GLU B 1 273 ? -13.086 -12.516 2.701 1 98.19 273 GLU B CA 1
ATOM 6110 C C . GLU B 1 273 ? -11.688 -11.898 2.818 1 98.19 273 GLU B C 1
ATOM 6112 O O . GLU B 1 273 ? -11.547 -10.672 2.82 1 98.19 273 GLU B O 1
ATOM 6117 N N . GLU B 1 274 ? -10.664 -12.719 2.932 1 97.81 274 GLU B N 1
ATOM 6118 C CA . GLU B 1 274 ? -9.289 -12.234 2.98 1 97.81 274 GLU B CA 1
ATOM 6119 C C . GLU B 1 274 ? -8.93 -11.445 1.724 1 97.81 274 GLU B C 1
ATOM 6121 O O . GLU B 1 274 ? -8.281 -10.398 1.804 1 97.81 274 GLU B O 1
ATOM 6126 N N . ASN B 1 275 ? -9.32 -11.984 0.591 1 97.94 275 ASN B N 1
ATOM 6127 C CA . ASN B 1 275 ? -9.039 -11.297 -0.666 1 97.94 275 ASN B CA 1
ATOM 6128 C C . ASN B 1 275 ? -9.625 -9.891 -0.681 1 97.94 275 ASN B C 1
ATOM 6130 O O . ASN B 1 275 ? -8.945 -8.938 -1.068 1 97.94 275 ASN B O 1
ATOM 6134 N N . VAL B 1 276 ? -10.891 -9.797 -0.246 1 98.19 276 VAL B N 1
ATOM 6135 C CA . VAL B 1 276 ? -11.609 -8.531 -0.288 1 98.19 276 VAL B CA 1
ATOM 6136 C C . VAL B 1 276 ? -11.055 -7.586 0.778 1 98.19 276 VAL B C 1
ATOM 6138 O O . VAL B 1 276 ? -10.945 -6.379 0.551 1 98.19 276 VAL B O 1
ATOM 6141 N N . ARG B 1 277 ? -10.656 -8.102 1.896 1 97.81 277 ARG B N 1
ATOM 6142 C CA . ARG B 1 277 ? -10.219 -7.312 3.039 1 97.81 277 ARG B CA 1
ATOM 6143 C C . ARG B 1 277 ? -8.82 -6.746 2.809 1 97.81 277 ARG B C 1
ATOM 6145 O O . ARG B 1 277 ? -8.523 -5.625 3.219 1 97.81 277 ARG B O 1
ATOM 6152 N N . TYR B 1 278 ? -7.898 -7.453 2.092 1 98 278 TYR B N 1
ATOM 6153 C CA . TYR B 1 278 ? -6.48 -7.117 2.148 1 98 278 TYR B CA 1
ATOM 6154 C C . TYR B 1 278 ? -5.98 -6.633 0.792 1 98 278 TYR B C 1
ATOM 6156 O O . TYR B 1 278 ? -4.914 -6.016 0.7 1 98 278 TYR B O 1
ATOM 6164 N N . PHE B 1 279 ? -6.695 -6.855 -0.308 1 97.44 279 PHE B N 1
ATOM 6165 C CA . PHE B 1 279 ? -6.141 -6.527 -1.616 1 97.44 279 PHE B CA 1
ATOM 6166 C C . PHE B 1 279 ? -7.078 -5.609 -2.389 1 97.44 279 PHE B C 1
ATOM 6168 O O . PHE B 1 279 ? -8.242 -5.945 -2.605 1 97.44 279 PHE B O 1
ATOM 6175 N N . SER B 1 280 ? -6.555 -4.516 -2.824 1 96 280 SER B N 1
ATOM 6176 C CA . SER B 1 280 ? -7.332 -3.555 -3.6 1 96 280 SER B CA 1
ATOM 6177 C C . SER B 1 280 ? -7.652 -4.098 -4.988 1 96 280 SER B C 1
ATOM 6179 O O . SER B 1 280 ? -6.824 -4.777 -5.602 1 96 280 SER B O 1
ATOM 6181 N N . PRO B 1 281 ? -8.805 -3.756 -5.504 1 94.5 281 PRO B N 1
ATOM 6182 C CA . PRO B 1 281 ? -9.125 -4.188 -6.867 1 94.5 281 PRO B CA 1
ATOM 6183 C C . PRO B 1 281 ? -8.141 -3.646 -7.902 1 94.5 281 PRO B C 1
ATOM 6185 O O . PRO B 1 281 ? -7.773 -2.469 -7.855 1 94.5 281 PRO B O 1
ATOM 6188 N N . LEU B 1 282 ? -7.703 -4.449 -8.828 1 93.62 282 LEU B N 1
ATOM 6189 C CA . LEU B 1 282 ? -6.82 -4.039 -9.914 1 93.62 282 LEU B CA 1
ATOM 6190 C C . LEU B 1 282 ? -7.617 -3.721 -11.172 1 93.62 282 LEU B C 1
ATOM 6192 O O . LEU B 1 282 ? -7.469 -2.645 -11.75 1 93.62 282 LEU B O 1
ATOM 6196 N N . ILE B 1 283 ? -8.445 -4.715 -11.562 1 94.31 283 ILE B N 1
ATOM 6197 C CA . ILE B 1 283 ? -9.281 -4.582 -12.758 1 94.31 283 ILE B CA 1
ATOM 6198 C C . ILE B 1 283 ? -10.711 -4.238 -12.352 1 94.31 283 ILE B C 1
ATOM 6200 O O . ILE B 1 283 ? -11.367 -5.012 -11.656 1 94.31 283 ILE B O 1
ATOM 6204 N N . ALA B 1 284 ? -11.18 -3.135 -12.773 1 94.44 284 ALA B N 1
ATOM 6205 C CA . ALA B 1 284 ? -12.492 -2.65 -12.352 1 94.44 284 ALA B CA 1
ATOM 6206 C C . ALA B 1 284 ? -13.492 -2.699 -13.5 1 94.44 284 ALA B C 1
ATOM 6208 O O . ALA B 1 284 ? -14.188 -1.719 -13.766 1 94.44 284 ALA B O 1
ATOM 6209 N N . GLU B 1 285 ? -13.555 -3.805 -14.172 1 93.88 285 GLU B N 1
ATOM 6210 C CA . GLU B 1 285 ? -14.5 -4.008 -15.258 1 93.88 285 GLU B CA 1
ATOM 6211 C C . GLU B 1 285 ? -15.93 -4.148 -14.734 1 93.88 285 GLU B C 1
ATOM 6213 O O . GLU B 1 285 ? -16.188 -4.93 -13.812 1 93.88 285 GLU B O 1
ATOM 6218 N N . SER B 1 286 ? -16.828 -3.42 -15.297 1 93.94 286 SER B N 1
ATOM 6219 C CA . SER B 1 286 ? -18.219 -3.498 -14.875 1 93.94 286 SER B CA 1
ATOM 6220 C C . SER B 1 286 ? -18.891 -4.77 -15.391 1 93.94 286 SER B C 1
ATOM 6222 O O . SER B 1 286 ? -18.516 -5.281 -16.453 1 93.94 286 SER B O 1
ATOM 6224 N N . ARG B 1 287 ? -19.844 -5.219 -14.656 1 92.94 287 ARG B N 1
ATOM 6225 C CA . ARG B 1 287 ? -20.625 -6.398 -15.039 1 92.94 287 ARG B CA 1
ATOM 6226 C C . ARG B 1 287 ? -21.297 -6.191 -16.391 1 92.94 287 ARG B C 1
ATOM 6228 O O . ARG B 1 287 ? -21.281 -7.082 -17.25 1 92.94 287 ARG B O 1
ATOM 6235 N N . ALA B 1 288 ? -21.859 -5.031 -16.578 1 90.81 288 ALA B N 1
ATOM 6236 C CA . ALA B 1 288 ? -22.594 -4.707 -17.797 1 90.81 288 ALA B CA 1
ATOM 6237 C C . ALA B 1 288 ? -21.688 -4.797 -19.031 1 90.81 288 ALA B C 1
ATOM 6239 O O . ALA B 1 288 ? -22.062 -5.371 -20.047 1 90.81 288 ALA B O 1
ATOM 6240 N N . LEU B 1 289 ? -20.547 -4.277 -18.938 1 87.31 289 LEU B N 1
ATOM 6241 C CA . LEU B 1 289 ? -19.609 -4.258 -20.062 1 87.31 289 LEU B CA 1
ATOM 6242 C C . LEU B 1 289 ? -19.078 -5.66 -20.359 1 87.31 289 LEU B C 1
ATOM 6244 O O . LEU B 1 289 ? -18.781 -5.988 -21.5 1 87.31 289 LEU B O 1
ATOM 6248 N N . SER B 1 290 ? -18.953 -6.52 -19.312 1 87.38 290 SER B N 1
ATOM 6249 C CA . SER B 1 290 ? -18.453 -7.879 -19.484 1 87.38 290 SER B CA 1
ATOM 6250 C C . SER B 1 290 ? -19.531 -8.805 -20.047 1 87.38 290 SER B C 1
ATOM 6252 O O . SER B 1 290 ? -19.234 -9.898 -20.516 1 87.38 290 SER B O 1
ATOM 6254 N N . GLY B 1 291 ? -20.812 -8.391 -19.859 1 88.31 291 GLY B N 1
ATOM 6255 C CA . GLY B 1 291 ? -21.922 -9.219 -20.297 1 88.31 291 GLY B CA 1
ATOM 6256 C C . GLY B 1 291 ? -22.312 -10.281 -19.281 1 88.31 291 GLY B C 1
ATOM 6257 O O . GLY B 1 291 ? -23.047 -11.211 -19.609 1 88.31 291 GLY B O 1
ATOM 6258 N N . THR B 1 292 ? -21.812 -10.25 -18.078 1 88.75 292 THR B N 1
ATOM 6259 C CA . THR B 1 292 ? -22.109 -11.227 -17.047 1 88.75 292 THR B CA 1
ATOM 6260 C C . THR B 1 292 ? -23.484 -10.945 -16.406 1 88.75 292 THR B C 1
ATOM 6262 O O . THR B 1 292 ? -23.75 -9.82 -15.992 1 88.75 292 THR B O 1
ATOM 6265 N N . PRO B 1 293 ? -24.297 -11.914 -16.359 1 90.56 293 PRO B N 1
ATOM 6266 C CA . PRO B 1 293 ? -25.594 -11.703 -15.734 1 90.56 293 PRO B CA 1
ATOM 6267 C C . PRO B 1 293 ? -25.516 -11.625 -14.211 1 90.56 293 PRO B C 1
ATOM 6269 O O . PRO B 1 293 ? -24.469 -11.969 -13.633 1 90.56 293 PRO B O 1
ATOM 6272 N N . MET B 1 294 ? -26.578 -11.141 -13.648 1 91.19 294 MET B N 1
ATOM 6273 C CA . MET B 1 294 ? -26.641 -11.109 -12.188 1 91.19 294 MET B CA 1
ATOM 6274 C C . MET B 1 294 ? -26.75 -12.516 -11.617 1 91.19 294 MET B C 1
ATOM 6276 O O . MET B 1 294 ? -26.109 -12.836 -10.617 1 91.19 294 MET B O 1
ATOM 6280 N N . MET B 1 295 ? -27.641 -13.266 -12.32 1 92.38 295 MET B N 1
ATOM 6281 C CA . MET B 1 295 ? -27.875 -14.648 -11.93 1 92.38 295 MET B CA 1
ATOM 6282 C C . MET B 1 295 ? -27.656 -15.594 -13.109 1 92.38 295 MET B C 1
ATOM 6284 O O . MET B 1 295 ? -27.906 -15.227 -14.258 1 92.38 295 MET B O 1
ATOM 6288 N N . LYS B 1 296 ? -27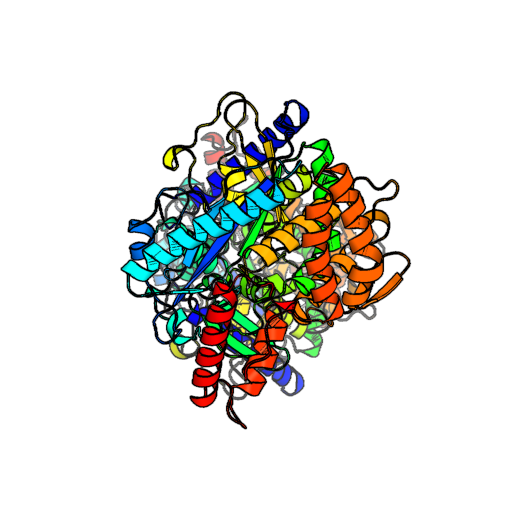.109 -16.656 -12.828 1 90.38 296 LYS B N 1
ATOM 6289 C CA . LYS B 1 296 ? -27.094 -17.781 -13.742 1 90.38 296 LYS B CA 1
ATOM 6290 C C . LYS B 1 296 ? -27.891 -18.953 -13.195 1 90.38 296 LYS B C 1
ATOM 6292 O O . LYS B 1 296 ? -27.438 -19.656 -12.289 1 90.38 296 LYS B O 1
ATOM 6297 N N . GLY B 1 297 ? -29.031 -19.156 -13.789 1 87.19 297 GLY B N 1
ATOM 6298 C CA . GLY B 1 297 ? -29.953 -20.078 -13.148 1 87.19 297 GLY B CA 1
ATOM 6299 C C . GLY B 1 297 ? -30.375 -19.625 -11.766 1 87.19 297 GLY B C 1
ATOM 6300 O O . GLY B 1 297 ? -30.875 -18.516 -11.594 1 87.19 297 GLY B O 1
ATOM 6301 N N . LYS B 1 298 ? -30.078 -20.5 -10.82 1 87.81 298 LYS B N 1
ATOM 6302 C CA . LYS B 1 298 ? -30.484 -20.188 -9.453 1 87.81 298 LYS B CA 1
ATOM 6303 C C . LYS B 1 298 ? -29.281 -19.703 -8.633 1 87.81 298 LYS B C 1
ATOM 6305 O O . LYS B 1 298 ? -29.406 -19.516 -7.418 1 87.81 298 LYS B O 1
ATOM 6310 N N . SER B 1 299 ? -28.203 -19.516 -9.273 1 93.94 299 SER B N 1
ATOM 6311 C CA . SER B 1 299 ? -26.984 -19.156 -8.555 1 93.94 299 SER B CA 1
ATOM 6312 C C . SER B 1 299 ? -26.516 -17.75 -8.93 1 93.94 299 SER B C 1
ATOM 6314 O O . SER B 1 299 ? -26.578 -17.359 -10.102 1 93.94 299 SER B O 1
ATOM 6316 N N . PRO B 1 300 ? -26.125 -16.969 -7.938 1 95.81 300 PRO B N 1
ATOM 6317 C CA . PRO B 1 300 ? -25.562 -15.664 -8.289 1 95.81 300 PRO B CA 1
ATOM 6318 C C . PRO B 1 300 ? -24.281 -15.773 -9.094 1 95.81 300 PRO B C 1
ATOM 6320 O O . PRO B 1 300 ? -23.438 -16.641 -8.828 1 95.81 300 PRO B O 1
ATOM 6323 N N . ALA B 1 301 ? -24.062 -14.906 -10.047 1 95.38 301 ALA B N 1
ATOM 6324 C CA . ALA B 1 301 ? -22.891 -14.961 -10.914 1 95.38 301 ALA B CA 1
ATOM 6325 C C . ALA B 1 301 ? -21.656 -14.414 -10.195 1 95.38 301 ALA B C 1
ATOM 6327 O O . ALA B 1 301 ? -20.531 -14.805 -10.508 1 95.38 301 ALA B O 1
ATOM 6328 N N . LEU B 1 302 ? -21.875 -13.445 -9.297 1 97 302 LEU B N 1
ATOM 6329 C CA . LEU B 1 302 ? -20.828 -12.836 -8.469 1 97 302 LEU B CA 1
ATOM 6330 C C . LEU B 1 302 ? -19.672 -12.336 -9.328 1 97 302 LEU B C 1
ATOM 6332 O O . LEU B 1 302 ? -18.516 -12.688 -9.086 1 97 302 LEU B O 1
ATOM 6336 N N . HIS B 1 303 ? -19.984 -11.492 -10.328 1 96.38 303 HIS B N 1
ATOM 6337 C CA . HIS B 1 303 ? -19.031 -10.984 -11.312 1 96.38 303 HIS B CA 1
ATOM 6338 C C . HIS B 1 303 ? -17.828 -10.32 -10.625 1 96.38 303 HIS B C 1
ATOM 6340 O O . HIS B 1 303 ? -16.688 -10.641 -10.922 1 96.38 303 HIS B O 1
ATOM 6346 N N . TYR B 1 304 ? -18.078 -9.414 -9.719 1 97.62 304 TYR B N 1
ATOM 6347 C CA . TYR B 1 304 ? -17.031 -8.594 -9.109 1 97.62 304 TYR B CA 1
ATOM 6348 C C . TYR B 1 304 ? -16.141 -9.43 -8.203 1 97.62 304 TYR B C 1
ATOM 6350 O O . TYR B 1 304 ? -14.914 -9.266 -8.188 1 97.62 304 TYR B O 1
ATOM 6358 N N . LEU B 1 305 ? -16.766 -10.305 -7.48 1 98 305 LEU B N 1
ATOM 6359 C CA . LEU B 1 305 ? -16.016 -11.18 -6.586 1 98 305 LEU B CA 1
ATOM 6360 C C . LEU B 1 305 ? -15.094 -12.109 -7.375 1 98 305 LEU B C 1
ATOM 6362 O O . LEU B 1 305 ? -13.922 -12.273 -7.023 1 98 305 LEU B O 1
ATOM 6366 N N . ASN B 1 306 ? -15.617 -12.711 -8.438 1 96.94 306 ASN B N 1
ATOM 6367 C CA . ASN B 1 306 ? -14.836 -13.648 -9.25 1 96.94 306 ASN B CA 1
ATOM 6368 C C . ASN B 1 306 ? -13.688 -12.945 -9.961 1 96.94 306 ASN B C 1
ATOM 6370 O O . ASN B 1 306 ? -12.578 -13.469 -10.023 1 96.94 306 ASN B O 1
ATOM 6374 N N . LEU B 1 307 ? -14 -11.797 -10.523 1 96.12 307 LEU B N 1
ATOM 6375 C CA . LEU B 1 307 ? -12.961 -11.031 -11.203 1 96.12 307 LEU B CA 1
ATOM 6376 C C . LEU B 1 307 ? -11.852 -10.641 -10.234 1 96.12 307 LEU B C 1
ATOM 6378 O O . LEU B 1 307 ? -10.664 -10.758 -10.562 1 96.12 307 LEU B O 1
ATOM 6382 N N . HIS B 1 308 ? -12.234 -10.18 -9.055 1 97.12 308 HIS B N 1
ATOM 6383 C CA . HIS B 1 308 ? -11.25 -9.82 -8.039 1 97.12 308 HIS B CA 1
ATOM 6384 C C . HIS B 1 308 ? -10.422 -11.023 -7.617 1 97.12 308 HIS B C 1
ATOM 6386 O O . HIS B 1 308 ? -9.195 -10.93 -7.488 1 97.12 308 HIS B O 1
ATOM 6392 N N . ASN B 1 309 ? -11.078 -12.117 -7.402 1 97.12 309 ASN B N 1
ATOM 6393 C CA . ASN B 1 309 ? -10.398 -13.359 -7.027 1 97.12 309 ASN B CA 1
ATOM 6394 C C . ASN B 1 309 ? -9.359 -13.766 -8.07 1 97.12 309 ASN B C 1
ATOM 6396 O O . ASN B 1 309 ? -8.336 -14.359 -7.734 1 97.12 309 ASN B O 1
ATOM 6400 N N . GLY B 1 310 ? -9.594 -13.406 -9.312 1 95.19 310 GLY B N 1
ATOM 6401 C CA . GLY B 1 310 ? -8.688 -13.734 -10.406 1 95.19 310 GLY B CA 1
ATOM 6402 C C . GLY B 1 310 ? -7.434 -12.891 -10.422 1 95.19 310 GLY B C 1
ATOM 6403 O O . GLY B 1 310 ? -6.473 -13.203 -11.125 1 95.19 310 GLY B O 1
ATOM 6404 N N . THR B 1 311 ? -7.43 -11.844 -9.578 1 95.69 311 THR B N 1
ATOM 6405 C CA . THR B 1 311 ? -6.273 -10.953 -9.562 1 95.69 311 THR B CA 1
ATOM 6406 C C . THR B 1 311 ? -5.473 -11.133 -8.273 1 95.69 311 THR B C 1
ATOM 6408 O O . THR B 1 311 ? -4.578 -10.336 -7.98 1 95.69 311 THR B O 1
ATOM 6411 N N . VAL B 1 312 ? -5.867 -12.055 -7.473 1 96.81 312 VAL B N 1
ATOM 6412 C CA . VAL B 1 312 ? -5.105 -12.484 -6.305 1 96.81 312 VAL B CA 1
ATOM 6413 C C . VAL B 1 312 ? -4.625 -13.922 -6.5 1 96.81 312 VAL B C 1
ATOM 6415 O O . VAL B 1 312 ? -5.434 -14.836 -6.684 1 96.81 312 VAL B O 1
ATOM 6418 N N . TRP B 1 313 ? -3.328 -14.078 -6.441 1 96.94 313 TRP B N 1
ATOM 6419 C CA . TRP B 1 313 ? -2.789 -15.367 -6.859 1 96.94 313 TRP B CA 1
ATOM 6420 C C . TRP B 1 313 ? -2.354 -16.188 -5.652 1 96.94 313 TRP B C 1
ATOM 6422 O O . TRP B 1 313 ? -1.203 -16.109 -5.219 1 96.94 313 TRP B O 1
ATOM 6432 N N . ARG B 1 314 ? -3.262 -17.016 -5.258 1 97.25 314 ARG B N 1
ATOM 6433 C CA . ARG B 1 314 ? -2.949 -18.031 -4.27 1 97.25 314 ARG B CA 1
ATOM 6434 C C . ARG B 1 314 ? -2.455 -19.312 -4.941 1 97.25 314 ARG B C 1
ATOM 6436 O O . ARG B 1 314 ? -2.877 -19.641 -6.051 1 97.25 314 ARG B O 1
ATOM 6443 N N . TRP B 1 315 ? -1.621 -19.984 -4.246 1 98.25 315 TRP B N 1
ATOM 6444 C CA . TRP B 1 315 ? -1.1 -21.234 -4.789 1 98.25 315 TRP B CA 1
ATOM 6445 C C . TRP B 1 315 ? -2.162 -22.328 -4.754 1 98.25 315 TRP B C 1
ATOM 6447 O O . TRP B 1 315 ? -2.168 -23.219 -5.605 1 98.25 315 TRP B O 1
ATOM 6457 N N . ASN B 1 316 ? -2.986 -22.297 -3.732 1 98.62 316 ASN B N 1
ATOM 6458 C CA . ASN B 1 316 ? -4.25 -23.031 -3.678 1 98.62 316 ASN B CA 1
ATOM 6459 C C . ASN B 1 316 ? -5.441 -22.078 -3.68 1 98.62 316 ASN B C 1
ATOM 6461 O O . ASN B 1 316 ? -5.793 -21.516 -2.643 1 98.62 316 ASN B O 1
ATOM 6465 N N . ARG B 1 317 ? -6.062 -22 -4.781 1 98.19 317 ARG B N 1
ATOM 6466 C CA . ARG B 1 317 ? -7.02 -20.922 -5.027 1 98.19 317 ARG B CA 1
ATOM 6467 C C . ARG B 1 317 ? -8.453 -21.453 -4.953 1 98.19 317 ARG B C 1
ATOM 6469 O O . ARG B 1 317 ? -8.781 -22.469 -5.57 1 98.19 317 ARG B O 1
ATOM 6476 N N . PRO B 1 318 ? -9.336 -20.766 -4.199 1 98.06 318 PRO B N 1
ATOM 6477 C CA . PRO B 1 318 ? -10.758 -21.078 -4.254 1 98.06 318 PRO B CA 1
ATOM 6478 C C . PRO B 1 318 ? -11.438 -20.516 -5.504 1 98.06 318 PRO B C 1
ATOM 6480 O O . PRO B 1 318 ? -11.164 -19.375 -5.898 1 98.06 318 PRO B O 1
ATOM 6483 N N . ILE B 1 319 ? -12.258 -21.297 -6.09 1 97.19 319 ILE B N 1
ATOM 6484 C CA . ILE B 1 319 ? -13 -20.844 -7.262 1 97.19 319 ILE B CA 1
ATOM 6485 C C . ILE B 1 319 ? -14.492 -21.094 -7.055 1 97.19 319 ILE B C 1
ATOM 6487 O O . ILE B 1 319 ? -14.906 -22.188 -6.672 1 97.19 319 ILE B O 1
ATOM 6491 N N . TYR B 1 320 ? -15.242 -20.078 -7.23 1 97 320 TYR B N 1
ATOM 6492 C CA . TYR B 1 320 ? -16.688 -20.172 -7.281 1 97 320 TYR B CA 1
ATOM 6493 C C . TYR B 1 320 ? -17.188 -20.156 -8.727 1 97 320 TYR B C 1
ATOM 6495 O O . TYR B 1 320 ? -16.812 -19.281 -9.508 1 97 320 TYR B O 1
ATOM 6503 N N . ALA B 1 321 ? -18.016 -21.109 -9.031 1 93.88 321 ALA B N 1
ATOM 6504 C CA . ALA B 1 321 ? -18.672 -21.156 -10.336 1 93.88 321 ALA B CA 1
ATOM 6505 C C . ALA B 1 321 ? -20.172 -21.312 -10.195 1 93.88 321 ALA B C 1
ATOM 6507 O O . ALA B 1 321 ? -20.641 -22.25 -9.531 1 93.88 321 ALA B O 1
ATOM 6508 N N . PRO B 1 322 ? -20.922 -20.422 -10.766 1 91.25 322 PRO B N 1
ATOM 6509 C CA . PRO B 1 322 ? -22.391 -20.516 -10.633 1 91.25 322 PRO B CA 1
ATOM 6510 C C . PRO B 1 322 ? -22.953 -21.766 -11.312 1 91.25 322 PRO B C 1
ATOM 6512 O O . PRO B 1 322 ? -24.016 -22.25 -10.906 1 91.25 322 PRO B O 1
ATOM 6515 N N . GLY B 1 323 ? -22.281 -22.266 -12.281 1 82.56 323 GLY B N 1
ATOM 6516 C CA . GLY B 1 323 ? -22.766 -23.453 -12.969 1 82.56 323 GLY B CA 1
ATOM 6517 C C . GLY B 1 323 ? -24.047 -23.219 -13.727 1 82.56 323 GLY B C 1
ATOM 6518 O O . GLY B 1 323 ? -24.609 -22.125 -13.695 1 82.56 323 GLY B O 1
ATOM 6519 N N . GLU B 1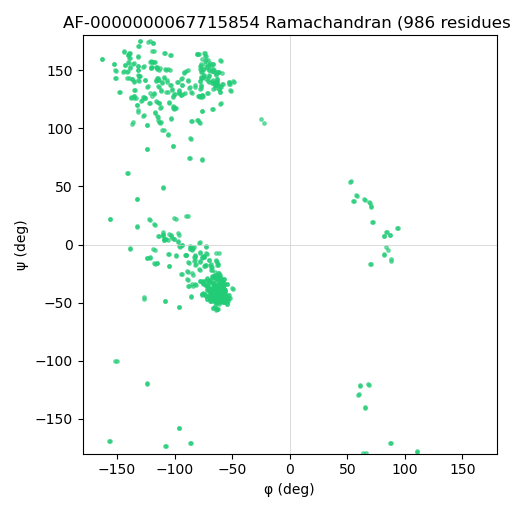 324 ? -24.594 -24.266 -14.398 1 78.44 324 GLU B N 1
ATOM 6520 C CA . GLU B 1 324 ? -25.844 -24.172 -15.148 1 78.44 324 GLU B CA 1
ATOM 6521 C C . GLU B 1 324 ? -27.047 -24.406 -14.234 1 78.44 324 GLU B C 1
ATOM 6523 O O . GLU B 1 324 ? -28.031 -23.656 -14.297 1 78.44 324 GLU B O 1
ATOM 6528 N N . GLU B 1 325 ? -26.984 -25.422 -13.375 1 81.19 325 GLU B N 1
ATOM 6529 C CA . GLU B 1 325 ? -28.094 -25.734 -12.484 1 81.19 325 GLU B CA 1
ATOM 6530 C C . GLU B 1 325 ? -27.766 -25.375 -11.039 1 81.19 325 GLU B C 1
ATOM 6532 O O . GLU B 1 325 ? -28.562 -24.734 -10.352 1 81.19 325 GLU B O 1
ATOM 6537 N N . ARG B 1 326 ? -26.609 -25.828 -10.648 1 89.56 326 ARG B N 1
ATOM 6538 C CA . ARG B 1 326 ? -26.125 -25.547 -9.297 1 89.56 326 ARG B CA 1
ATOM 6539 C C . ARG B 1 326 ? -24.703 -25 -9.328 1 89.56 326 ARG B C 1
ATOM 6541 O O . ARG B 1 326 ? -23.906 -25.359 -10.203 1 89.5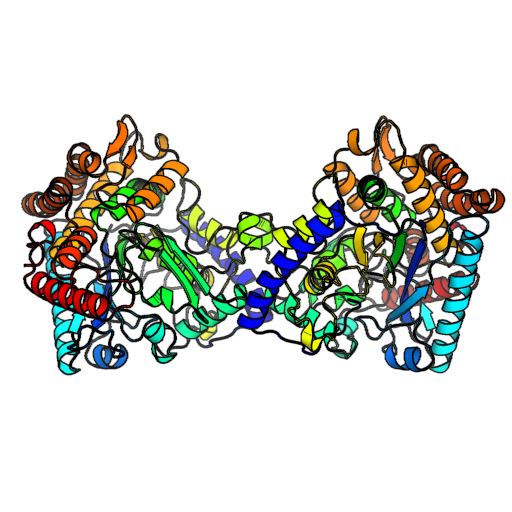6 326 ARG B O 1
ATOM 6548 N N . SER B 1 327 ? -24.484 -24.094 -8.367 1 93.5 327 SER B N 1
ATOM 6549 C CA . SER B 1 327 ? -23.125 -23.578 -8.234 1 93.5 327 SER B CA 1
ATOM 6550 C C . SER B 1 327 ? -22.188 -24.656 -7.703 1 93.5 327 SER B C 1
ATOM 6552 O O . SER B 1 327 ? -22.625 -25.656 -7.145 1 93.5 327 SER B O 1
ATOM 6554 N N . HIS B 1 328 ? -20.984 -24.547 -7.949 1 93.44 328 HIS B N 1
ATOM 6555 C CA . HIS B 1 328 ? -19.984 -25.438 -7.359 1 93.44 328 HIS B CA 1
ATOM 6556 C C . HIS B 1 328 ? -18.734 -24.656 -6.953 1 93.44 328 HIS B C 1
ATOM 6558 O O . HIS B 1 328 ? -18.531 -23.531 -7.387 1 93.44 328 HIS B O 1
ATOM 6564 N N . LEU B 1 329 ? -18 -25.266 -6.094 1 96.38 329 LEU B N 1
ATOM 6565 C CA . LEU B 1 329 ? -16.719 -24.766 -5.629 1 96.38 329 LEU B CA 1
ATOM 6566 C C . LEU B 1 329 ? -15.586 -25.688 -6.082 1 96.38 329 LEU B C 1
ATOM 6568 O O . LEU B 1 329 ? -15.742 -26.906 -6.105 1 96.38 329 LEU B O 1
ATOM 6572 N N . ARG B 1 330 ? -14.492 -25.016 -6.434 1 97.19 330 ARG B N 1
ATOM 6573 C CA . ARG B 1 330 ? -13.312 -25.797 -6.793 1 97.19 330 ARG B CA 1
ATOM 6574 C C . ARG B 1 330 ? -12.078 -25.281 -6.059 1 97.19 330 ARG B C 1
ATOM 6576 O O . ARG B 1 330 ? -11.977 -24.094 -5.758 1 97.19 330 ARG B O 1
ATOM 6583 N N . LEU B 1 331 ? -11.266 -26.219 -5.742 1 98.06 331 LEU B N 1
ATOM 6584 C CA . LEU B 1 331 ? -9.914 -25.938 -5.277 1 98.06 331 LEU B CA 1
ATOM 6585 C C . LEU B 1 331 ? -8.906 -26.109 -6.41 1 98.06 331 LEU B C 1
ATOM 6587 O O . LEU B 1 331 ? -8.789 -27.203 -6.98 1 98.06 331 LEU B O 1
ATOM 6591 N N . GLU B 1 332 ? -8.258 -25.016 -6.723 1 98.19 332 GLU B N 1
ATOM 6592 C CA . GLU B 1 332 ? -7.27 -25.031 -7.793 1 98.19 332 GLU B CA 1
ATOM 6593 C C . GLU B 1 332 ? -5.852 -25.047 -7.23 1 98.19 332 GLU B C 1
ATOM 6595 O O . GLU B 1 332 ? -5.41 -24.078 -6.625 1 98.19 332 GLU B O 1
ATOM 6600 N N . ASN B 1 333 ? -5.188 -26.156 -7.352 1 98.62 333 ASN B N 1
ATOM 6601 C CA . ASN B 1 333 ? -3.785 -26.312 -6.98 1 98.62 333 ASN B CA 1
ATOM 6602 C C . ASN B 1 333 ? -2.857 -25.875 -8.117 1 98.62 333 ASN B C 1
ATOM 6604 O O . ASN B 1 333 ? -2.67 -26.625 -9.086 1 98.62 333 ASN B O 1
ATOM 6608 N N . ARG B 1 334 ? -2.201 -24.703 -7.98 1 97.5 334 ARG B N 1
ATOM 6609 C CA . ARG B 1 334 ? -1.534 -24.141 -9.148 1 97.5 334 ARG B CA 1
ATOM 6610 C C . ARG B 1 334 ? -0.046 -23.938 -8.883 1 97.5 334 ARG B C 1
ATOM 6612 O O . ARG B 1 334 ? 0.598 -23.109 -9.531 1 97.5 334 ARG B O 1
ATOM 6619 N N . LEU B 1 335 ? 0.504 -24.641 -7.922 1 98.25 335 LEU B N 1
ATOM 6620 C CA . LEU B 1 335 ? 1.9 -24.438 -7.555 1 98.25 335 LEU B CA 1
ATOM 6621 C C . LEU B 1 335 ? 2.818 -25.344 -8.367 1 98.25 335 LEU B C 1
ATOM 6623 O O . LEU B 1 335 ? 4.039 -25.172 -8.344 1 98.25 335 LEU B O 1
ATOM 6627 N N . LEU B 1 336 ? 2.305 -26.281 -9.117 1 98.75 336 LEU B N 1
ATOM 6628 C CA . LEU B 1 336 ? 3.119 -27.25 -9.852 1 98.75 336 LEU B CA 1
ATOM 6629 C C . LEU B 1 336 ? 3.607 -26.656 -11.172 1 98.75 336 LEU B C 1
ATOM 6631 O O . LEU B 1 336 ? 2.855 -25.969 -11.867 1 98.75 336 LEU B O 1
ATOM 6635 N N . PRO B 1 337 ? 4.859 -26.875 -11.516 1 98.81 337 PRO B N 1
ATOM 6636 C CA . PRO B 1 337 ? 5.367 -26.438 -12.82 1 98.81 337 PRO B CA 1
ATOM 6637 C C . PRO B 1 337 ? 4.844 -27.297 -13.969 1 98.81 337 PRO B C 1
ATOM 6639 O O . PRO B 1 337 ? 4.465 -28.453 -13.766 1 98.81 337 PRO B O 1
ATOM 6642 N N . ALA B 1 338 ? 4.891 -26.75 -15.117 1 98.69 338 ALA B N 1
ATOM 6643 C CA . ALA B 1 338 ? 4.578 -27.531 -16.312 1 98.69 338 ALA B CA 1
ATOM 6644 C C . ALA B 1 338 ? 5.59 -28.656 -16.516 1 98.69 338 ALA B C 1
ATOM 6646 O O . ALA B 1 338 ? 6.797 -28.453 -16.344 1 98.69 338 ALA B O 1
ATOM 6647 N N . GLY B 1 339 ? 5.07 -29.891 -16.891 1 96.81 339 GLY B N 1
ATOM 6648 C CA . GLY B 1 339 ? 5.91 -31.016 -17.297 1 96.81 339 GLY B CA 1
ATOM 6649 C C . GLY B 1 339 ? 6.375 -31.859 -16.125 1 96.81 339 GLY B C 1
ATOM 6650 O O . GLY B 1 339 ? 5.746 -31.875 -15.07 1 96.81 339 GLY B O 1
ATOM 6651 N N . PRO B 1 340 ? 7.254 -32.719 -16.438 1 98.06 340 PRO B N 1
ATOM 6652 C CA . PRO B 1 340 ? 8.047 -32.875 -17.656 1 98.06 340 PRO B CA 1
ATOM 6653 C C . PRO B 1 340 ? 7.336 -33.719 -18.719 1 98.06 340 PRO B C 1
ATOM 6655 O O . PRO B 1 340 ? 7.609 -33.562 -19.922 1 98.06 340 PRO B O 1
ATOM 6658 N N . THR B 1 341 ? 6.578 -34.75 -18.344 1 98.56 341 THR B N 1
ATOM 6659 C CA . THR B 1 341 ? 5.84 -35.594 -19.266 1 98.56 341 THR B CA 1
ATOM 6660 C C . THR B 1 341 ? 4.406 -35.781 -18.797 1 98.56 341 THR B C 1
ATOM 6662 O O . THR B 1 341 ? 4.098 -35.562 -17.609 1 98.56 341 THR B O 1
ATOM 6665 N N . PRO B 1 342 ? 3.518 -36.219 -19.703 1 98.44 342 PRO B N 1
ATOM 6666 C CA . PRO B 1 342 ? 2.141 -36.5 -19.281 1 98.44 342 PRO B CA 1
ATOM 6667 C C . PRO B 1 342 ? 2.055 -37.5 -18.156 1 98.44 342 PRO B C 1
ATOM 6669 O O . PRO B 1 342 ? 1.25 -37.344 -17.234 1 98.44 342 PRO B O 1
ATOM 6672 N N . ILE B 1 343 ? 2.873 -38.531 -18.219 1 98.56 343 ILE B N 1
ATOM 6673 C CA . ILE B 1 343 ? 2.838 -39.531 -17.172 1 98.56 343 ILE B CA 1
ATOM 6674 C C . ILE B 1 343 ? 3.346 -38.938 -15.852 1 98.56 343 ILE B C 1
ATOM 6676 O O . ILE B 1 343 ? 2.865 -39.312 -14.773 1 98.56 343 ILE B O 1
ATOM 6680 N N . ASP B 1 344 ? 4.367 -38.125 -15.867 1 98.75 344 ASP B N 1
ATOM 6681 C CA . ASP B 1 344 ? 4.836 -37.438 -14.664 1 98.75 344 ASP B CA 1
ATOM 6682 C C . ASP B 1 344 ? 3.738 -36.531 -14.078 1 98.75 344 ASP B C 1
ATOM 6684 O O . ASP B 1 344 ? 3.549 -36.5 -12.859 1 98.75 344 ASP B O 1
ATOM 6688 N N . ILE B 1 345 ? 3.055 -35.781 -14.922 1 98.69 345 ILE B N 1
ATOM 6689 C CA . ILE B 1 345 ? 1.968 -34.906 -14.5 1 98.69 345 ILE B CA 1
ATOM 6690 C C . ILE B 1 345 ? 0.876 -35.75 -13.812 1 98.69 345 ILE B C 1
ATOM 6692 O O . ILE B 1 345 ? 0.356 -35.344 -12.766 1 98.69 345 ILE B O 1
ATOM 6696 N N . THR B 1 346 ? 0.541 -36.844 -14.398 1 98.5 346 THR B N 1
ATOM 6697 C CA . THR B 1 346 ? -0.511 -37.688 -13.859 1 98.5 346 THR B CA 1
ATOM 6698 C C . THR B 1 346 ? -0.091 -38.281 -12.516 1 98.5 346 THR B C 1
ATOM 6700 O O . THR B 1 346 ? -0.919 -38.438 -11.617 1 98.5 346 THR B O 1
ATOM 6703 N N . ALA B 1 347 ? 1.179 -38.625 -12.43 1 98.81 347 ALA B N 1
ATOM 6704 C CA . ALA B 1 347 ? 1.693 -39.125 -11.148 1 98.81 347 ALA B CA 1
ATOM 6705 C C . ALA B 1 347 ? 1.56 -38.031 -10.07 1 98.81 347 ALA B C 1
ATOM 6707 O O . ALA B 1 347 ? 1.175 -38.344 -8.938 1 98.81 347 ALA B O 1
ATOM 6708 N N . ASP B 1 348 ? 1.918 -36.812 -10.391 1 98.75 348 ASP B N 1
ATOM 6709 C CA . ASP B 1 348 ? 1.752 -35.719 -9.453 1 98.75 348 ASP B CA 1
ATOM 6710 C C . ASP B 1 348 ? 0.288 -35.562 -9.047 1 98.75 348 ASP B C 1
ATOM 6712 O O . ASP B 1 348 ? -0.014 -35.312 -7.879 1 98.75 348 ASP B O 1
ATOM 6716 N N . ALA B 1 349 ? -0.595 -35.625 -10.016 1 98.44 349 ALA B N 1
ATOM 6717 C CA . ALA B 1 349 ? -2.027 -35.531 -9.742 1 98.44 349 ALA B CA 1
ATOM 6718 C C . ALA B 1 349 ? -2.486 -36.625 -8.805 1 98.44 349 ALA B C 1
ATOM 6720 O O . ALA B 1 349 ? -3.229 -36.375 -7.852 1 98.44 349 ALA B O 1
ATOM 6721 N N . ALA B 1 350 ? -2.088 -37.875 -9.109 1 98.5 350 ALA B N 1
ATOM 6722 C CA . ALA B 1 350 ? -2.445 -39 -8.273 1 98.5 350 ALA B CA 1
ATOM 6723 C C . ALA B 1 350 ? -1.979 -38.812 -6.832 1 98.5 350 ALA B C 1
ATOM 6725 O O . ALA B 1 350 ? -2.734 -39.031 -5.887 1 98.5 350 ALA B O 1
ATOM 6726 N N . PHE B 1 351 ? -0.788 -38.438 -6.711 1 98.75 351 PHE B N 1
ATOM 6727 C CA . PHE B 1 351 ? -0.212 -38.188 -5.398 1 98.75 351 PHE B CA 1
ATOM 6728 C C . PHE B 1 351 ? -0.998 -37.094 -4.664 1 98.75 351 PHE B C 1
ATOM 6730 O O . PHE B 1 351 ? -1.334 -37.25 -3.488 1 98.75 351 PHE B O 1
ATOM 6737 N N . TYR B 1 352 ? -1.299 -36 -5.324 1 98.69 352 TYR B N 1
ATOM 6738 C CA . TYR B 1 352 ? -2.016 -34.875 -4.742 1 98.69 352 TYR B CA 1
ATOM 6739 C C . TYR B 1 352 ? -3.418 -35.281 -4.309 1 98.69 352 TYR B C 1
ATOM 6741 O O . TYR B 1 352 ? -3.789 -35.125 -3.145 1 98.69 352 TYR B O 1
ATOM 6749 N N . TYR B 1 353 ? -4.215 -35.844 -5.238 1 98.19 353 TYR B N 1
ATOM 6750 C CA . TYR B 1 353 ? -5.598 -36.188 -4.93 1 98.19 353 TYR B CA 1
ATOM 6751 C C . TYR B 1 353 ? -5.672 -37.25 -3.832 1 98.19 353 TYR B C 1
ATOM 6753 O O . TYR B 1 353 ? -6.516 -37.156 -2.938 1 98.19 353 TYR B O 1
ATOM 6761 N N . GLY B 1 354 ? -4.793 -38.219 -3.916 1 98.38 354 GLY B N 1
ATOM 6762 C CA . GLY B 1 354 ? -4.758 -39.25 -2.875 1 98.38 354 GLY B CA 1
ATOM 6763 C C . GLY B 1 354 ? -4.422 -38.688 -1.506 1 98.38 354 GLY B C 1
ATOM 6764 O O . GLY B 1 354 ? -5.102 -38.969 -0.521 1 98.38 354 GLY B O 1
ATOM 6765 N N . LEU B 1 355 ? -3.395 -37.906 -1.471 1 98.5 355 LEU B N 1
ATOM 6766 C CA . LEU B 1 355 ? -2.943 -37.375 -0.196 1 98.5 355 LEU B CA 1
ATOM 6767 C C . LEU B 1 355 ? -3.979 -36.406 0.386 1 98.5 355 LEU B C 1
ATOM 6769 O O . LEU B 1 355 ? -4.215 -36.406 1.596 1 98.5 355 LEU B O 1
ATOM 6773 N N . VAL B 1 356 ? -4.543 -35.531 -0.423 1 98.44 356 VAL B N 1
ATOM 6774 C CA . VAL B 1 356 ? -5.562 -34.594 0.049 1 98.44 356 VAL B CA 1
ATOM 6775 C C . VAL B 1 356 ? -6.758 -35.375 0.598 1 98.44 356 VAL B C 1
ATOM 6777 O O . VAL B 1 356 ? -7.305 -35.031 1.647 1 98.44 356 VAL B O 1
ATOM 6780 N N . LYS B 1 357 ? -7.184 -36.438 -0.11 1 97.81 357 LYS B N 1
ATOM 6781 C CA . LYS B 1 357 ? -8.281 -37.281 0.356 1 97.81 357 LYS B CA 1
ATOM 6782 C C . LYS B 1 357 ? -7.973 -37.875 1.724 1 97.81 357 LYS B C 1
ATOM 6784 O O . LYS B 1 357 ? -8.82 -37.875 2.619 1 97.81 357 LYS B O 1
ATOM 6789 N N . TYR B 1 358 ? -6.816 -38.375 1.854 1 98.44 358 TYR B N 1
ATOM 6790 C CA . TYR B 1 358 ? -6.418 -39.031 3.102 1 98.44 358 TYR B CA 1
ATOM 6791 C C . TYR B 1 358 ? -6.344 -38 4.238 1 98.44 358 TYR B C 1
ATOM 6793 O O . TYR B 1 358 ? -6.973 -38.188 5.281 1 98.44 358 TYR B O 1
ATOM 6801 N N . LEU B 1 359 ? -5.586 -36.938 4.059 1 98.5 359 LEU B N 1
ATOM 6802 C CA . LEU B 1 359 ? -5.305 -35.969 5.109 1 98.5 359 LEU B CA 1
ATOM 6803 C C . LEU B 1 359 ? -6.57 -35.219 5.508 1 98.5 359 LEU B C 1
ATOM 6805 O O . LEU B 1 359 ? -6.742 -34.844 6.676 1 98.5 359 LEU B O 1
ATOM 6809 N N . ALA B 1 360 ? -7.422 -34.969 4.555 1 97.5 360 ALA B N 1
ATOM 6810 C CA . ALA B 1 360 ? -8.648 -34.219 4.832 1 97.5 360 ALA B CA 1
ATOM 6811 C C . ALA B 1 360 ? -9.594 -35.031 5.715 1 97.5 360 ALA B C 1
ATOM 6813 O O . ALA B 1 360 ? -10.484 -34.469 6.359 1 97.5 360 ALA B O 1
ATOM 6814 N N . GLU B 1 361 ? -9.406 -36.344 5.781 1 96.44 361 GLU B N 1
ATOM 6815 C CA . GLU B 1 361 ? -10.336 -37.219 6.492 1 96.44 361 GLU B CA 1
ATOM 6816 C C . GLU B 1 361 ? -9.711 -37.781 7.762 1 96.44 361 GLU B C 1
ATOM 6818 O O . GLU B 1 361 ? -10.305 -38.625 8.43 1 96.44 361 GLU B O 1
ATOM 6823 N N . GLU B 1 362 ? -8.625 -37.312 8.062 1 95.44 362 GLU B N 1
ATOM 6824 C CA . GLU B 1 362 ? -7.992 -37.75 9.297 1 95.44 362 GLU B CA 1
ATOM 6825 C C . GLU B 1 362 ? -8.812 -37.344 10.516 1 95.44 362 GLU B C 1
ATOM 6827 O O . GLU B 1 362 ? -9.398 -36.281 10.547 1 95.44 362 GLU B O 1
ATOM 6832 N N . ASN B 1 363 ? -8.766 -38.188 11.477 1 94 363 ASN B N 1
ATOM 6833 C CA . ASN B 1 363 ? -9.438 -37.875 12.734 1 94 363 ASN B CA 1
ATOM 6834 C C . ASN B 1 363 ? -8.773 -36.688 13.438 1 94 363 ASN B C 1
ATOM 6836 O O . ASN B 1 363 ? -9.461 -35.812 13.969 1 94 363 ASN B O 1
ATOM 6840 N N . ARG B 1 364 ? -7.48 -36.75 13.469 1 95.62 364 ARG B N 1
ATOM 6841 C CA . ARG B 1 364 ? -6.703 -35.625 13.93 1 95.62 364 ARG B CA 1
ATOM 6842 C C . ARG B 1 364 ? -5.961 -34.969 12.773 1 95.62 364 ARG B C 1
ATOM 6844 O O . ARG B 1 364 ? -4.852 -35.375 12.422 1 95.62 364 ARG B O 1
ATOM 6851 N N . PRO B 1 365 ? -6.539 -33.969 12.328 1 96.12 365 PRO B N 1
ATOM 6852 C CA . PRO B 1 365 ? -6.016 -33.375 11.094 1 96.12 365 PRO B CA 1
ATOM 6853 C C . PRO B 1 365 ? -4.566 -32.938 11.219 1 96.12 365 PRO B C 1
ATOM 6855 O O . PRO B 1 365 ? -4.172 -32.406 12.273 1 96.12 365 PRO B O 1
ATOM 6858 N N . VAL B 1 366 ? -3.82 -33 10.203 1 97.44 366 VAL B N 1
ATOM 6859 C CA . VAL B 1 366 ? -2.41 -32.625 10.164 1 97.44 366 VAL B CA 1
ATOM 6860 C C . VAL B 1 366 ? -2.256 -31.141 10.523 1 97.44 366 VAL B C 1
ATOM 6862 O O . VAL B 1 366 ? -1.275 -30.766 11.164 1 97.44 366 VAL B O 1
ATOM 6865 N N . TRP B 1 367 ? -3.199 -30.234 10.203 1 97.25 367 TRP B N 1
ATOM 6866 C CA . TRP B 1 367 ? -3.084 -28.797 10.453 1 97.25 367 TRP B CA 1
ATOM 6867 C C . TRP B 1 367 ? -3.361 -28.484 11.914 1 97.25 367 TRP B C 1
ATOM 6869 O O . TRP B 1 367 ? -3.189 -27.344 12.352 1 97.25 367 TRP B O 1
ATOM 6879 N N . SER B 1 368 ? -3.779 -29.438 12.68 1 97.06 368 SER B N 1
ATOM 6880 C CA . SER B 1 368 ? -3.855 -29.25 14.125 1 97.06 368 SER B CA 1
ATOM 6881 C C . SER B 1 368 ? -2.5 -29.484 14.781 1 97.06 368 SER B C 1
ATOM 6883 O O . SER B 1 368 ? -2.299 -29.125 15.945 1 97.06 368 SER B O 1
ATOM 6885 N N . ARG B 1 369 ? -1.615 -30.047 14.047 1 97.44 369 ARG B N 1
ATOM 6886 C CA . ARG B 1 369 ? -0.32 -30.422 14.609 1 97.44 369 ARG B CA 1
ATOM 6887 C C . ARG B 1 369 ? 0.818 -29.75 13.859 1 97.44 369 ARG B C 1
ATOM 6889 O O . ARG B 1 369 ? 1.975 -29.812 14.281 1 97.44 369 ARG B O 1
ATOM 6896 N N . LEU B 1 370 ? 0.578 -29.156 12.773 1 98.31 370 LEU B N 1
ATOM 6897 C CA . LEU B 1 370 ? 1.529 -28.406 11.961 1 98.31 370 LEU B CA 1
ATOM 6898 C C . LEU B 1 370 ? 1.192 -26.922 11.969 1 98.31 370 LEU B C 1
ATOM 6900 O O . LEU B 1 370 ? 0.113 -26.531 11.523 1 98.31 370 LEU B O 1
ATOM 6904 N N . LEU B 1 371 ? 2.137 -26.141 12.5 1 98.12 371 LEU B N 1
ATOM 6905 C CA . LEU B 1 371 ? 1.896 -24.703 12.492 1 98.12 371 LEU B CA 1
ATOM 6906 C C . LEU B 1 371 ? 1.898 -24.156 11.07 1 98.12 371 LEU B C 1
ATOM 6908 O O . LEU B 1 371 ? 2.695 -24.578 10.234 1 98.12 371 LEU B O 1
ATOM 6912 N N . PHE B 1 372 ? 1.051 -23.25 10.797 1 98.5 372 PHE B N 1
ATOM 6913 C CA . PHE B 1 372 ? 0.917 -22.703 9.453 1 98.5 372 PHE B CA 1
ATOM 6914 C C . PHE B 1 372 ? 2.238 -22.109 8.984 1 98.5 372 PHE B C 1
ATOM 6916 O O . PHE B 1 372 ? 2.646 -22.328 7.84 1 98.5 372 PHE B O 1
ATOM 6923 N N . PRO B 1 373 ? 2.977 -21.312 9.844 1 98.19 373 PRO B N 1
ATOM 6924 C CA . PRO B 1 373 ? 4.27 -20.797 9.391 1 98.19 373 PRO B CA 1
ATOM 6925 C C . PRO B 1 373 ? 5.246 -21.891 9 1 98.19 373 PRO B C 1
ATOM 6927 O O . PRO B 1 373 ? 6.086 -21.703 8.117 1 98.19 373 PRO B O 1
ATOM 6930 N N . ASP B 1 374 ? 5.129 -22.984 9.641 1 98.56 374 ASP B N 1
ATOM 6931 C CA . ASP B 1 374 ? 5.992 -24.109 9.273 1 98.56 374 ASP B CA 1
ATOM 6932 C C . ASP B 1 374 ? 5.645 -24.641 7.887 1 98.56 374 ASP B C 1
ATOM 6934 O O . ASP B 1 374 ? 6.531 -25.016 7.121 1 98.56 374 ASP B O 1
ATOM 6938 N N . ALA B 1 375 ? 4.363 -24.734 7.594 1 98.75 375 ALA B N 1
ATOM 6939 C CA . ALA B 1 375 ? 3.943 -25.156 6.258 1 98.75 375 ALA B CA 1
ATOM 6940 C C . ALA B 1 375 ? 4.48 -24.203 5.191 1 98.75 375 ALA B C 1
ATOM 6942 O O . ALA B 1 375 ? 4.91 -24.641 4.121 1 98.75 375 ALA B O 1
ATOM 6943 N N . GLU B 1 376 ? 4.406 -22.938 5.469 1 98.62 376 GLU B N 1
ATOM 6944 C CA . GLU B 1 376 ? 4.941 -21.953 4.535 1 98.62 376 GLU B CA 1
ATOM 6945 C C . GLU B 1 376 ? 6.449 -22.109 4.363 1 98.62 376 GLU B C 1
ATOM 6947 O O . GLU B 1 376 ? 6.961 -22.031 3.246 1 98.62 376 GLU B O 1
ATOM 6952 N N . LYS B 1 377 ? 7.137 -22.281 5.457 1 98.56 377 LYS B N 1
ATOM 6953 C CA . LYS B 1 377 ? 8.578 -22.5 5.398 1 98.56 377 LYS B CA 1
ATOM 6954 C C . LYS B 1 377 ? 8.906 -23.75 4.586 1 98.56 377 LYS B C 1
ATOM 6956 O O . LYS B 1 377 ? 9.875 -23.766 3.822 1 98.56 377 LYS B O 1
ATOM 6961 N N . ASN B 1 378 ? 8.156 -24.812 4.844 1 98.88 378 ASN B N 1
ATOM 6962 C CA . ASN B 1 378 ? 8.305 -26.016 4.039 1 98.88 378 ASN B CA 1
ATOM 6963 C C . ASN B 1 378 ? 8.172 -25.719 2.549 1 98.88 378 ASN B C 1
ATOM 6965 O O . ASN B 1 378 ? 8.969 -26.203 1.741 1 98.88 378 ASN B O 1
ATOM 6969 N N . PHE B 1 379 ? 7.207 -24.922 2.232 1 98.81 379 PHE B N 1
ATOM 6970 C CA . PHE B 1 379 ? 6.934 -24.562 0.846 1 98.81 379 PHE B CA 1
ATOM 6971 C C . PHE B 1 379 ? 8.125 -23.844 0.229 1 98.81 379 PHE B C 1
ATOM 6973 O O . PHE B 1 379 ? 8.57 -24.188 -0.866 1 98.81 379 PHE B O 1
ATOM 6980 N N . GLN B 1 380 ? 8.656 -22.906 0.925 1 98.44 380 GLN B N 1
ATOM 6981 C CA . GLN B 1 380 ? 9.812 -22.156 0.459 1 98.44 380 GLN B CA 1
ATOM 6982 C C . GLN B 1 380 ? 11.031 -23.062 0.314 1 98.44 380 GLN B C 1
ATOM 6984 O O . GLN B 1 380 ? 11.773 -22.969 -0.669 1 98.44 380 GLN B O 1
ATOM 6989 N N . SER B 1 381 ? 11.195 -23.891 1.258 1 98.62 381 SER B N 1
ATOM 6990 C CA . SER B 1 381 ? 12.32 -24.812 1.233 1 98.62 381 SER B CA 1
ATOM 6991 C C . SER B 1 381 ? 12.219 -25.781 0.059 1 98.62 381 SER B C 1
ATOM 6993 O O . SER B 1 381 ? 13.219 -26.062 -0.604 1 98.62 381 SER B O 1
ATOM 6995 N N . GLY B 1 382 ? 11.023 -26.281 -0.108 1 98.81 382 GLY B N 1
ATOM 6996 C CA . GLY B 1 382 ? 10.805 -27.188 -1.232 1 98.81 382 GLY B CA 1
ATOM 6997 C C . GLY B 1 382 ? 11.055 -26.531 -2.576 1 98.81 382 GLY B C 1
ATOM 6998 O O . GLY B 1 382 ? 11.656 -27.125 -3.467 1 98.81 382 GLY B O 1
ATOM 6999 N N . ALA B 1 383 ? 10.617 -25.328 -2.713 1 98.75 383 ALA B N 1
ATOM 7000 C CA . ALA B 1 383 ? 10.828 -24.594 -3.957 1 98.75 383 ALA B CA 1
ATOM 7001 C C . ALA B 1 383 ? 12.305 -24.297 -4.188 1 98.75 383 ALA B C 1
ATOM 7003 O O . ALA B 1 383 ? 12.797 -24.406 -5.316 1 98.75 383 ALA B O 1
ATOM 7004 N N . ARG B 1 384 ? 13.016 -23.969 -3.137 1 98.62 384 ARG B N 1
ATOM 7005 C CA . ARG B 1 384 ? 14.406 -23.547 -3.252 1 98.62 384 ARG B CA 1
ATOM 7006 C C . ARG B 1 384 ? 15.32 -24.75 -3.51 1 98.62 384 ARG B C 1
ATOM 7008 O O . ARG B 1 384 ? 16.172 -24.703 -4.406 1 98.62 384 ARG B O 1
ATOM 7015 N N . SER B 1 385 ? 15.078 -25.859 -2.807 1 98.56 385 SER B N 1
ATOM 7016 C CA . SER B 1 385 ? 16.094 -26.922 -2.764 1 98.56 385 SER B CA 1
ATOM 7017 C C . SER B 1 385 ? 15.57 -28.203 -3.379 1 98.56 385 SER B C 1
ATOM 7019 O O . SER B 1 385 ? 16.297 -29.203 -3.455 1 98.56 385 SER B O 1
ATOM 7021 N N . GLY B 1 386 ? 14.32 -28.25 -3.764 1 98.44 386 GLY B N 1
ATOM 7022 C CA . GLY B 1 386 ? 13.758 -29.422 -4.391 1 98.44 386 GLY B CA 1
ATOM 7023 C C . GLY B 1 386 ? 13.82 -30.656 -3.506 1 98.44 386 GLY B C 1
ATOM 7024 O O . GLY B 1 386 ? 13.422 -30.609 -2.34 1 98.44 386 GLY B O 1
ATOM 7025 N N . LEU B 1 387 ? 14.336 -31.719 -4.039 1 98.44 387 LEU B N 1
ATOM 7026 C CA . LEU B 1 387 ? 14.312 -33.031 -3.393 1 98.44 387 LEU B CA 1
ATOM 7027 C C . LEU B 1 387 ? 15.383 -33.125 -2.312 1 98.44 387 LEU B C 1
ATOM 7029 O O . LEU B 1 387 ? 15.484 -34.125 -1.615 1 98.44 387 LEU B O 1
ATOM 7033 N N . PHE B 1 388 ? 16.094 -32.094 -2.102 1 98.19 388 PHE B N 1
ATOM 7034 C CA . PHE B 1 388 ? 17.109 -32.031 -1.07 1 98.19 388 PHE B CA 1
ATOM 7035 C C . PHE B 1 388 ? 16.656 -31.188 0.111 1 98.19 388 PHE B C 1
ATOM 7037 O O . PHE B 1 388 ? 17.422 -31 1.064 1 98.19 388 PHE B O 1
ATOM 7044 N N . ALA B 1 389 ? 15.5 -30.75 0.08 1 98.62 389 ALA B N 1
ATOM 7045 C CA . ALA B 1 389 ? 14.953 -29.906 1.138 1 98.62 389 ALA B CA 1
ATOM 7046 C C . ALA B 1 389 ? 14.688 -30.719 2.406 1 98.62 389 ALA B C 1
ATOM 7048 O O . ALA B 1 389 ? 14.492 -31.922 2.346 1 98.62 389 ALA B O 1
ATOM 7049 N N . ARG B 1 390 ? 14.734 -30.047 3.486 1 98.44 390 ARG B N 1
ATOM 7050 C CA . ARG B 1 390 ? 14.25 -30.531 4.773 1 98.44 390 ARG B CA 1
ATOM 7051 C C . ARG B 1 390 ? 12.977 -29.812 5.195 1 98.44 390 ARG B C 1
ATOM 7053 O O . ARG B 1 390 ? 12.812 -28.625 4.93 1 98.44 390 ARG B O 1
ATOM 7060 N N . MET B 1 391 ? 12.109 -30.562 5.82 1 98.44 391 MET B N 1
ATOM 7061 C CA . MET B 1 391 ? 10.812 -30 6.18 1 98.44 391 MET B CA 1
ATOM 7062 C C . MET B 1 391 ? 10.398 -30.438 7.582 1 98.44 391 MET B C 1
ATOM 7064 O O . MET B 1 391 ? 10.867 -31.469 8.078 1 98.44 391 MET B O 1
ATOM 7068 N N . THR B 1 392 ? 9.625 -29.594 8.195 1 98.56 392 THR B N 1
ATOM 7069 C CA . THR B 1 392 ? 8.992 -29.938 9.469 1 98.56 392 THR B CA 1
ATOM 7070 C C . THR B 1 392 ? 7.691 -30.703 9.242 1 98.56 392 THR B C 1
ATOM 7072 O O . THR B 1 392 ? 6.844 -30.266 8.461 1 98.56 392 THR B O 1
ATOM 7075 N N . TRP B 1 393 ? 7.539 -31.797 9.914 1 98.31 393 TRP B N 1
ATOM 7076 C CA . TRP B 1 393 ? 6.32 -32.594 9.82 1 98.31 393 TRP B CA 1
ATOM 7077 C C . TRP B 1 393 ? 5.918 -33.125 11.188 1 98.31 393 TRP B C 1
ATOM 7079 O O . TRP B 1 393 ? 6.777 -33.5 11.992 1 98.31 393 TRP B O 1
ATOM 7089 N N . PRO B 1 394 ? 4.68 -33.188 11.445 1 96.88 394 PRO B N 1
ATOM 7090 C CA . PRO B 1 394 ? 4.234 -33.656 12.766 1 96.88 394 PRO B CA 1
ATOM 7091 C C . PRO B 1 394 ? 4.844 -34.969 13.164 1 96.88 394 PRO B C 1
ATOM 7093 O O . PRO B 1 394 ? 4.938 -35.906 12.344 1 96.88 394 PRO B O 1
ATOM 7096 N N . THR B 1 395 ? 5.25 -35.094 14.43 1 94.44 395 THR B N 1
ATOM 7097 C CA . THR B 1 395 ? 5.785 -36.281 15.094 1 94.44 395 THR B CA 1
ATOM 7098 C C . THR B 1 395 ? 7.18 -36.625 14.57 1 94.44 395 THR B C 1
ATOM 7100 O O . THR B 1 395 ? 7.93 -37.344 15.211 1 94.44 395 THR B O 1
ATOM 7103 N N . LEU B 1 396 ? 7.582 -36.094 13.422 1 97.19 396 LEU B N 1
ATOM 7104 C CA . LEU B 1 396 ? 8.859 -36.469 12.805 1 97.19 396 LEU B CA 1
ATOM 7105 C C . LEU B 1 396 ? 9.883 -35.344 13 1 97.19 396 LEU B C 1
ATOM 7107 O O . LEU B 1 396 ? 11.086 -35.562 12.852 1 97.19 396 LEU B O 1
ATOM 7111 N N . GLY B 1 397 ? 9.398 -34.094 13.328 1 96.44 397 GLY B N 1
ATOM 7112 C CA . GLY B 1 397 ? 10.305 -32.969 13.336 1 96.44 397 GLY B CA 1
ATOM 7113 C C . GLY B 1 397 ? 10.867 -32.625 11.969 1 96.44 397 GLY B C 1
ATOM 7114 O O . GLY B 1 397 ? 10.133 -32.594 10.977 1 96.44 397 GLY B O 1
ATOM 7115 N N . GLN B 1 398 ? 12.156 -32.281 11.953 1 97.88 398 GLN B N 1
ATOM 7116 C CA . GLN B 1 398 ? 12.828 -32 10.68 1 97.88 398 GLN B CA 1
ATOM 7117 C C . GLN B 1 398 ? 13.227 -33.312 9.977 1 97.88 398 GLN B C 1
ATOM 7119 O O . GLN B 1 398 ? 13.883 -34.156 10.57 1 97.88 398 GLN B O 1
ATOM 7124 N N . VAL B 1 399 ? 12.844 -33.406 8.773 1 98.31 399 VAL B N 1
ATOM 7125 C CA . VAL B 1 399 ? 13.07 -34.656 8.016 1 98.31 399 VAL B CA 1
ATOM 7126 C C . VAL B 1 399 ? 13.375 -34.312 6.559 1 98.31 399 VAL B C 1
ATOM 7128 O O . VAL B 1 399 ? 12.891 -33.281 6.039 1 98.31 399 VAL B O 1
ATOM 7131 N N . ASN B 1 400 ? 14.172 -35.094 5.918 1 98.44 400 ASN B N 1
ATOM 7132 C CA . ASN B 1 400 ? 14.375 -34.938 4.484 1 98.44 400 ASN B CA 1
ATOM 7133 C C . ASN B 1 400 ? 13.102 -35.219 3.703 1 98.44 400 ASN B C 1
ATOM 7135 O O . ASN B 1 400 ? 12.422 -36.219 3.947 1 98.44 400 ASN B O 1
ATOM 7139 N N . VAL B 1 401 ? 12.82 -34.406 2.754 1 98.75 401 VAL B N 1
ATOM 7140 C CA . VAL B 1 401 ? 11.547 -34.5 2.045 1 98.75 401 VAL B CA 1
ATOM 7141 C C . VAL B 1 401 ? 11.477 -35.844 1.298 1 98.75 401 VAL B C 1
ATOM 7143 O O . VAL B 1 401 ? 10.406 -36.438 1.204 1 98.75 401 VAL B O 1
ATOM 7146 N N . ALA B 1 402 ? 12.555 -36.312 0.742 1 98.5 402 ALA B N 1
ATOM 7147 C CA . ALA B 1 402 ? 12.578 -37.594 0.025 1 98.5 402 ALA B CA 1
ATOM 7148 C C . ALA B 1 402 ? 12.18 -38.719 0.944 1 98.5 402 ALA B C 1
ATOM 7150 O O . ALA B 1 402 ? 11.422 -39.625 0.544 1 98.5 402 ALA B O 1
ATOM 7151 N N . ASN B 1 403 ? 12.664 -38.719 2.199 1 98.31 403 ASN B N 1
ATOM 7152 C CA . ASN B 1 403 ? 12.305 -39.75 3.186 1 98.31 403 ASN B CA 1
ATOM 7153 C C . ASN B 1 403 ? 10.844 -39.594 3.619 1 98.31 403 ASN B C 1
ATOM 7155 O O . ASN B 1 403 ? 10.141 -40.594 3.771 1 98.31 403 ASN B O 1
ATOM 7159 N N . LEU B 1 404 ? 10.484 -38.375 3.854 1 98.69 404 LEU B N 1
ATOM 7160 C CA . LEU B 1 404 ? 9.102 -38.125 4.234 1 98.69 404 LEU B CA 1
ATOM 7161 C C . LEU B 1 404 ? 8.133 -38.688 3.211 1 98.69 404 LEU B C 1
ATOM 7163 O O . LEU B 1 404 ? 7.152 -39.344 3.576 1 98.69 404 LEU B O 1
ATOM 7167 N N . VAL B 1 405 ? 8.43 -38.469 1.958 1 98.69 405 VAL B N 1
ATOM 7168 C CA . VAL B 1 405 ? 7.57 -38.938 0.87 1 98.69 405 VAL B CA 1
ATOM 7169 C C . VAL B 1 405 ? 7.539 -40.469 0.836 1 98.69 405 VAL B C 1
ATOM 7171 O O . VAL B 1 405 ? 6.465 -41.062 0.851 1 98.69 405 VAL B O 1
ATOM 7174 N N . GLN B 1 406 ? 8.648 -41.094 0.859 1 98 406 GLN B N 1
ATOM 7175 C CA . GLN B 1 406 ? 8.781 -42.531 0.685 1 98 406 GLN B CA 1
ATOM 7176 C C . GLN B 1 406 ? 8.18 -43.281 1.872 1 98 406 GLN B C 1
ATOM 7178 O O . GLN B 1 406 ? 7.43 -44.25 1.691 1 98 406 GLN B O 1
ATOM 7183 N N . GLU B 1 407 ? 8.422 -42.812 3.033 1 98 407 GLU B N 1
ATOM 7184 C CA . GLU B 1 407 ? 8.141 -43.594 4.23 1 98 407 GLU B CA 1
ATOM 7185 C C . GLU B 1 407 ? 6.758 -43.281 4.789 1 98 407 GLU B C 1
ATOM 7187 O O . GLU B 1 407 ? 6.133 -44.125 5.434 1 98 407 GLU B O 1
ATOM 7192 N N . HIS B 1 408 ? 6.301 -42.094 4.492 1 97.94 408 HIS B N 1
ATOM 7193 C CA . HIS B 1 408 ? 5.094 -41.719 5.207 1 97.94 408 HIS B CA 1
ATOM 7194 C C . HIS B 1 408 ? 3.994 -41.281 4.238 1 97.94 408 HIS B C 1
ATOM 7196 O O . HIS B 1 408 ? 2.854 -41.75 4.352 1 97.94 408 HIS B O 1
ATOM 7202 N N . LEU B 1 409 ? 4.293 -40.469 3.254 1 98.69 409 LEU B N 1
ATOM 7203 C CA . LEU B 1 409 ? 3.234 -39.812 2.492 1 98.69 409 LEU B CA 1
ATOM 7204 C C . LEU B 1 409 ? 2.719 -40.719 1.382 1 98.69 409 LEU B C 1
ATOM 7206 O O . LEU B 1 409 ? 1.536 -40.656 1.04 1 98.69 409 LEU B O 1
ATOM 7210 N N . ILE B 1 410 ? 3.576 -41.5 0.771 1 98.69 410 ILE B N 1
ATOM 7211 C CA . ILE B 1 410 ? 3.146 -42.406 -0.302 1 98.69 410 ILE B CA 1
ATOM 7212 C C . ILE B 1 410 ? 2.146 -43.406 0.242 1 98.69 410 ILE B C 1
ATOM 7214 O O . ILE B 1 410 ? 1.084 -43.625 -0.347 1 98.69 410 ILE B O 1
ATOM 7218 N N . PRO B 1 411 ? 2.434 -44.062 1.404 1 98.56 411 PRO B N 1
ATOM 7219 C CA . PRO B 1 411 ? 1.423 -44.969 1.961 1 98.56 411 PRO B CA 1
ATOM 7220 C C . PRO B 1 411 ? 0.089 -44.25 2.219 1 98.56 411 PRO B C 1
ATOM 7222 O O . PRO B 1 411 ? -0.973 -44.844 1.997 1 98.56 411 PRO B O 1
ATOM 7225 N N . GLN B 1 412 ? 0.125 -43.094 2.686 1 98.62 412 GLN B N 1
ATOM 7226 C CA . GLN B 1 412 ? -1.09 -42.344 2.947 1 98.62 412 GLN B CA 1
ATOM 7227 C C . GLN B 1 412 ? -1.822 -42 1.649 1 98.62 412 GLN B C 1
ATOM 7229 O O . GLN B 1 412 ? -3.047 -42.125 1.573 1 98.62 412 GLN B O 1
ATOM 7234 N N . ALA B 1 413 ? -1.06 -41.562 0.639 1 98.75 413 ALA B N 1
ATOM 7235 C CA . ALA B 1 413 ? -1.653 -41.281 -0.663 1 98.75 413 ALA B CA 1
ATOM 7236 C C . ALA B 1 413 ? -2.33 -42.5 -1.245 1 98.75 413 ALA B C 1
ATOM 7238 O O . ALA B 1 413 ? -3.381 -42.406 -1.883 1 98.75 413 ALA B O 1
ATOM 7239 N N . ARG B 1 414 ? -1.728 -43.656 -1.037 1 98.69 414 ARG B N 1
ATOM 7240 C CA . ARG B 1 414 ? -2.307 -44.906 -1.512 1 98.69 414 ARG B CA 1
ATOM 7241 C C . ARG B 1 414 ? -3.674 -45.156 -0.881 1 98.69 414 ARG B C 1
ATOM 7243 O O . ARG B 1 414 ? -4.641 -45.469 -1.582 1 98.69 414 ARG B O 1
ATOM 7250 N N . ILE B 1 415 ? -3.752 -45.031 0.421 1 98.62 415 ILE B N 1
ATOM 7251 C CA . ILE B 1 415 ? -5.02 -45.188 1.124 1 98.62 415 ILE B CA 1
ATOM 7252 C C . ILE B 1 415 ? -6.051 -44.219 0.565 1 98.62 415 ILE B C 1
ATOM 7254 O O . ILE B 1 415 ? -7.207 -44.594 0.338 1 98.62 415 ILE B O 1
ATOM 7258 N N . GLY B 1 416 ? -5.613 -42.969 0.342 1 98.44 416 GLY B N 1
ATOM 7259 C CA . GLY B 1 416 ? -6.508 -41.969 -0.222 1 98.44 416 GLY B CA 1
ATOM 7260 C C . GLY B 1 416 ? -7.031 -42.375 -1.594 1 98.44 416 GLY B C 1
ATOM 7261 O O . GLY B 1 416 ? -8.227 -42.219 -1.87 1 98.44 416 GLY B O 1
ATOM 7262 N N . LEU B 1 417 ? -6.164 -42.812 -2.471 1 98.38 417 LEU B N 1
ATOM 7263 C CA . LEU B 1 417 ? -6.57 -43.188 -3.816 1 98.38 417 LEU B CA 1
ATOM 7264 C C . LEU B 1 417 ? -7.5 -44.406 -3.775 1 98.38 417 LEU B C 1
ATOM 7266 O O . LEU B 1 417 ? -8.414 -44.531 -4.598 1 98.38 417 LEU B O 1
ATOM 7270 N N . GLU B 1 418 ? -7.25 -45.281 -2.85 1 98.44 418 GLU B N 1
ATOM 7271 C CA . GLU B 1 418 ? -8.148 -46.406 -2.662 1 98.44 418 GLU B CA 1
ATOM 7272 C C . GLU B 1 418 ? -9.539 -45.969 -2.227 1 98.44 418 GLU B C 1
ATOM 7274 O O . GLU B 1 418 ? -10.547 -46.469 -2.721 1 98.44 418 GLU B O 1
ATOM 7279 N N . ARG B 1 419 ? -9.562 -45.062 -1.389 1 97.31 419 ARG B N 1
ATOM 7280 C CA . ARG B 1 419 ? -10.836 -44.5 -0.933 1 97.31 419 ARG B CA 1
ATOM 7281 C C . ARG B 1 419 ? -11.562 -43.781 -2.072 1 97.31 419 ARG B C 1
ATOM 7283 O O . ARG B 1 419 ? -12.797 -43.75 -2.1 1 97.31 419 ARG B O 1
ATOM 7290 N N . LEU B 1 420 ? -10.82 -43.281 -3.012 1 96.62 420 LEU B N 1
ATOM 7291 C CA . LEU B 1 420 ? -11.391 -42.656 -4.184 1 96.62 420 LEU B CA 1
ATOM 7292 C C . LEU B 1 420 ? -11.773 -43.656 -5.246 1 96.62 420 LEU B C 1
ATOM 7294 O O . LEU B 1 420 ? -12.227 -43.312 -6.332 1 96.62 420 LEU B O 1
ATOM 7298 N N . GLU B 1 421 ? -11.5 -44.906 -4.977 1 97.5 421 GLU B N 1
ATOM 7299 C CA . GLU B 1 421 ? -11.875 -46.062 -5.812 1 97.5 421 GLU B CA 1
ATOM 7300 C C . GLU B 1 421 ? -11.102 -46.062 -7.125 1 97.5 421 GLU B C 1
ATOM 7302 O O . GLU B 1 421 ? -11.664 -46.344 -8.188 1 97.5 421 GLU B O 1
ATOM 7307 N N . VAL B 1 422 ? -9.891 -45.656 -7.062 1 97.69 422 VAL B N 1
ATOM 7308 C CA . VAL B 1 422 ? -9 -45.75 -8.211 1 97.69 422 VAL B CA 1
ATOM 7309 C C . VAL B 1 422 ? -8.539 -47.188 -8.398 1 97.69 422 VAL B C 1
ATOM 7311 O O . VAL B 1 422 ? -8.289 -47.906 -7.422 1 97.69 422 VAL B O 1
ATOM 7314 N N . ASN B 1 423 ? -8.391 -47.562 -9.648 1 98.06 423 ASN B N 1
ATOM 7315 C CA . ASN B 1 423 ? -7.906 -48.906 -9.93 1 98.06 423 ASN B CA 1
ATOM 7316 C C . ASN B 1 423 ? -6.531 -49.156 -9.305 1 98.06 423 ASN B C 1
ATOM 7318 O O . ASN B 1 423 ? -5.629 -48.344 -9.445 1 98.06 423 ASN B O 1
ATOM 7322 N N . LYS B 1 424 ? -6.355 -50.312 -8.742 1 97.62 424 LYS B N 1
ATOM 7323 C CA . LYS B 1 424 ? -5.156 -50.656 -7.973 1 97.62 424 LYS B CA 1
ATOM 7324 C C . LYS B 1 424 ? -3.91 -50.594 -8.852 1 97.62 424 LYS B C 1
ATOM 7326 O O . LYS B 1 424 ? -2.846 -50.156 -8.398 1 97.62 424 LYS B O 1
ATOM 7331 N N . ASP B 1 425 ? -4.012 -51.062 -10.031 1 97.88 425 ASP B N 1
ATOM 7332 C CA . ASP B 1 425 ? -2.861 -51.094 -10.93 1 97.88 425 ASP B CA 1
ATOM 7333 C C . ASP B 1 425 ? -2.387 -49.656 -11.258 1 97.88 425 ASP B C 1
ATOM 7335 O O . ASP B 1 425 ? -1.187 -49.438 -11.398 1 97.88 425 ASP B O 1
ATOM 7339 N N . LEU B 1 426 ? -3.324 -48.812 -11.406 1 98.12 426 LEU B N 1
ATOM 7340 C CA . LEU B 1 426 ? -2.98 -47.438 -11.68 1 98.12 426 LEU B CA 1
ATOM 7341 C C . LEU B 1 426 ? -2.352 -46.781 -10.453 1 98.12 426 LEU B C 1
ATOM 7343 O O . LEU B 1 426 ? -1.449 -45.938 -10.586 1 98.12 426 LEU B O 1
ATOM 7347 N N . ILE B 1 427 ? -2.861 -47.094 -9.234 1 98.62 427 ILE B N 1
ATOM 7348 C CA . ILE B 1 427 ? -2.258 -46.594 -8.008 1 98.62 427 ILE B CA 1
ATOM 7349 C C . ILE B 1 427 ? -0.786 -47 -7.953 1 98.62 427 ILE B C 1
ATOM 7351 O O . ILE B 1 427 ? 0.087 -46.156 -7.699 1 98.62 427 ILE B O 1
ATOM 7355 N N . ASP B 1 428 ? -0.541 -48.281 -8.258 1 98.5 428 ASP B N 1
ATOM 7356 C CA . ASP B 1 428 ? 0.823 -48.781 -8.234 1 98.5 428 ASP B CA 1
ATOM 7357 C C . ASP B 1 428 ? 1.698 -48.062 -9.258 1 98.5 428 ASP B C 1
ATOM 7359 O O . ASP B 1 428 ? 2.844 -47.719 -8.969 1 98.5 428 ASP B O 1
ATOM 7363 N N . GLN B 1 429 ? 1.161 -47.906 -10.352 1 98.38 429 GLN B N 1
ATOM 7364 C CA . GLN B 1 429 ? 1.918 -47.312 -11.445 1 98.38 429 GLN B CA 1
ATOM 7365 C C . GLN B 1 429 ? 2.324 -45.875 -11.125 1 98.38 429 GLN B C 1
ATOM 7367 O O . GLN B 1 429 ? 3.508 -45.531 -11.156 1 98.38 429 GLN B O 1
ATOM 7372 N N . TYR B 1 430 ? 1.398 -45.094 -10.82 1 98.62 430 TYR B N 1
ATOM 7373 C CA . TYR B 1 430 ? 1.663 -43.656 -10.688 1 98.62 430 TYR B CA 1
ATOM 7374 C C . TYR B 1 430 ? 2.379 -43.344 -9.375 1 98.62 430 TYR B C 1
ATOM 7376 O O . TYR B 1 430 ? 3.299 -42.531 -9.336 1 98.62 430 TYR B O 1
ATOM 7384 N N . LEU B 1 431 ? 1.973 -43.938 -8.242 1 98.75 431 LEU B N 1
ATOM 7385 C CA . LEU B 1 431 ? 2.699 -43.719 -6.996 1 98.75 431 LEU B CA 1
ATOM 7386 C C . LEU B 1 431 ? 4.098 -44.344 -7.07 1 98.75 431 LEU B C 1
ATOM 7388 O O . LEU B 1 431 ? 5.004 -43.906 -6.359 1 98.75 431 LEU B O 1
ATOM 7392 N N . GLY B 1 432 ? 4.184 -45.375 -7.91 1 98.69 432 GLY B N 1
ATOM 7393 C CA . GLY B 1 432 ? 5.512 -45.906 -8.164 1 98.69 432 GLY B CA 1
ATOM 7394 C C . GLY B 1 432 ? 6.465 -44.875 -8.75 1 98.69 432 GLY B C 1
ATOM 7395 O O . GLY B 1 432 ? 7.645 -44.844 -8.391 1 98.69 432 GLY B O 1
ATOM 7396 N N . ILE B 1 433 ? 6.004 -44.094 -9.617 1 98.75 433 ILE B N 1
ATOM 7397 C CA . ILE B 1 433 ? 6.805 -43.062 -10.25 1 98.75 433 ILE B CA 1
ATOM 7398 C C . ILE B 1 433 ? 7.242 -42.031 -9.195 1 98.75 433 ILE B C 1
ATOM 7400 O O . ILE B 1 433 ? 8.398 -41.625 -9.172 1 98.75 433 ILE B O 1
ATOM 7404 N N . ILE B 1 434 ? 6.312 -41.688 -8.297 1 98.81 434 ILE B N 1
ATOM 7405 C CA . ILE B 1 434 ? 6.625 -40.75 -7.219 1 98.81 434 ILE B CA 1
ATOM 7406 C C . ILE B 1 434 ? 7.699 -41.344 -6.312 1 98.81 434 ILE B C 1
ATOM 7408 O O . ILE B 1 434 ? 8.633 -40.656 -5.902 1 98.81 434 ILE B O 1
ATOM 7412 N N . THR B 1 435 ? 7.57 -42.562 -6.035 1 98.62 435 THR B N 1
ATOM 7413 C CA . THR B 1 435 ? 8.531 -43.281 -5.199 1 98.62 435 THR B CA 1
ATOM 7414 C C . THR B 1 435 ? 9.922 -43.25 -5.82 1 98.62 435 THR B C 1
ATOM 7416 O O . THR B 1 435 ? 10.898 -42.938 -5.141 1 98.62 435 THR B O 1
ATOM 7419 N N . GLU B 1 436 ? 9.977 -43.531 -7.059 1 98.62 436 GLU B N 1
ATOM 7420 C CA . GLU B 1 436 ? 11.266 -43.594 -7.738 1 98.62 436 GLU B CA 1
ATOM 7421 C C . GLU B 1 436 ? 11.898 -42.219 -7.852 1 98.62 436 GLU B C 1
ATOM 7423 O O . GLU B 1 436 ? 13.117 -42.062 -7.742 1 98.62 436 GLU B O 1
ATOM 7428 N N . ARG B 1 437 ? 11.125 -41.188 -8.102 1 98.44 437 ARG B N 1
ATOM 7429 C CA . ARG B 1 437 ? 11.641 -39.844 -8.109 1 98.44 437 ARG B CA 1
ATOM 7430 C C . ARG B 1 437 ? 12.273 -39.5 -6.77 1 98.44 437 ARG B C 1
ATOM 7432 O O . ARG B 1 437 ? 13.359 -38.906 -6.723 1 98.44 437 ARG B O 1
ATOM 7439 N N . ALA B 1 438 ? 11.531 -39.781 -5.684 1 98.56 438 ALA B N 1
ATOM 7440 C CA . ALA B 1 438 ? 12.031 -39.469 -4.344 1 98.56 438 ALA B CA 1
ATOM 7441 C C . ALA B 1 438 ? 13.305 -40.25 -4.047 1 98.56 438 ALA B C 1
ATOM 7443 O O . ALA B 1 438 ? 14.266 -39.719 -3.49 1 98.56 438 ALA B O 1
ATOM 7444 N N . LYS B 1 439 ? 13.289 -41.5 -4.441 1 98.06 439 LYS B N 1
ATOM 7445 C CA . LYS B 1 439 ? 14.414 -42.375 -4.168 1 98.06 439 LYS B CA 1
ATOM 7446 C C . LYS B 1 439 ? 15.656 -41.938 -4.934 1 98.06 439 LYS B C 1
ATOM 7448 O O . LYS B 1 439 ? 16.75 -41.875 -4.371 1 98.06 439 LYS B O 1
ATOM 7453 N N . SER B 1 440 ? 15.477 -41.656 -6.199 1 97.81 440 SER B N 1
ATOM 7454 C CA . SER B 1 440 ? 16.609 -41.281 -7.059 1 97.81 440 SER B CA 1
ATOM 7455 C C . SER B 1 440 ? 16.984 -39.812 -6.906 1 97.81 440 SER B C 1
ATOM 7457 O O . SER B 1 440 ? 18.047 -39.406 -7.359 1 97.81 440 SER B O 1
ATOM 7459 N N . ARG B 1 441 ? 16.047 -39.062 -6.332 1 97.75 441 ARG B N 1
ATOM 7460 C CA . ARG B 1 441 ? 16.172 -37.625 -6.219 1 97.75 441 ARG B CA 1
ATOM 7461 C C . ARG B 1 441 ? 16.359 -36.969 -7.59 1 97.75 441 ARG B C 1
ATOM 7463 O O . ARG B 1 441 ? 17.266 -36.156 -7.781 1 97.75 441 ARG B O 1
ATOM 7470 N N . GLN B 1 442 ? 15.547 -37.5 -8.492 1 98.25 442 GLN B N 1
ATOM 7471 C CA . GLN B 1 442 ? 15.57 -36.906 -9.828 1 98.25 442 GLN B CA 1
ATOM 7472 C C . GLN B 1 442 ? 14.18 -36.438 -10.258 1 98.25 442 GLN B C 1
ATOM 7474 O O . GLN B 1 442 ? 13.305 -37.281 -10.508 1 98.25 442 GLN B O 1
ATOM 7479 N N . ASN B 1 443 ? 13.969 -35.25 -10.188 1 98.56 443 ASN B N 1
ATOM 7480 C CA . ASN B 1 443 ? 12.852 -34.562 -10.836 1 98.56 443 ASN B CA 1
ATOM 7481 C C . ASN B 1 443 ? 13.312 -33.719 -12.023 1 98.56 443 ASN B C 1
ATOM 7483 O O . ASN B 1 443 ? 14.453 -33.844 -12.469 1 98.56 443 ASN B O 1
ATOM 7487 N N . GLY B 1 444 ? 12.391 -32.906 -12.641 1 98.62 444 GLY B N 1
ATOM 7488 C CA . GLY B 1 444 ? 12.766 -32.125 -13.805 1 98.62 444 GLY B CA 1
ATOM 7489 C C . GLY B 1 444 ? 13.906 -31.141 -13.523 1 98.62 444 GLY B C 1
ATOM 7490 O O . GLY B 1 444 ? 14.797 -30.984 -14.352 1 98.62 444 GLY B O 1
ATOM 7491 N N . ALA B 1 445 ? 13.922 -30.547 -12.414 1 98.81 445 ALA B N 1
ATOM 7492 C CA . ALA B 1 445 ? 14.922 -29.547 -12.055 1 98.81 445 ALA B CA 1
ATOM 7493 C C . ALA B 1 445 ? 16.297 -30.188 -11.883 1 98.81 445 ALA B C 1
ATOM 7495 O O . ALA B 1 445 ? 17.297 -29.688 -12.414 1 98.81 445 ALA B O 1
ATOM 7496 N N . THR B 1 446 ? 16.359 -31.281 -11.133 1 98.5 446 THR B N 1
ATOM 7497 C CA . THR B 1 446 ? 17.641 -31.938 -10.906 1 98.5 446 THR B CA 1
ATOM 7498 C C . THR B 1 446 ? 18.203 -32.5 -12.211 1 98.5 446 THR B C 1
ATOM 7500 O O . THR B 1 446 ? 19.422 -32.438 -12.43 1 98.5 446 THR B O 1
ATOM 7503 N N . TRP B 1 447 ? 17.359 -33.062 -13.008 1 98.69 447 TRP B N 1
ATOM 7504 C CA . TRP B 1 447 ? 17.844 -33.531 -14.297 1 98.69 447 TRP B CA 1
ATOM 7505 C C . TRP B 1 447 ? 18.453 -32.406 -15.117 1 98.69 447 TRP B C 1
ATOM 7507 O O . TRP B 1 447 ? 19.531 -32.562 -15.695 1 98.69 447 TRP B O 1
ATOM 7517 N N . GLN B 1 448 ? 17.766 -31.25 -15.227 1 98.62 448 GLN B N 1
ATOM 7518 C CA . GLN B 1 448 ? 18.234 -30.094 -15.977 1 98.62 448 GLN B CA 1
ATOM 7519 C C . GLN B 1 448 ? 19.609 -29.641 -15.492 1 98.62 448 GLN B C 1
ATOM 7521 O O . GLN B 1 448 ? 20.516 -29.422 -16.297 1 98.62 448 GLN B O 1
ATOM 7526 N N . LEU B 1 449 ? 19.719 -29.516 -14.18 1 97.88 449 LEU B N 1
ATOM 7527 C CA . LEU B 1 449 ? 20.969 -29.031 -13.594 1 97.88 449 LEU B CA 1
ATOM 7528 C C . LEU B 1 449 ? 22.109 -30 -13.867 1 97.88 449 LEU B C 1
ATOM 7530 O O . LEU B 1 449 ? 23.203 -29.594 -14.281 1 97.88 449 LEU B O 1
ATOM 7534 N N . ARG B 1 450 ? 21.875 -31.297 -13.617 1 97.5 450 ARG B N 1
ATOM 7535 C CA . ARG B 1 450 ? 22.906 -32.312 -13.828 1 97.5 450 ARG B CA 1
ATOM 7536 C C . ARG B 1 450 ? 23.281 -32.406 -15.305 1 97.5 450 ARG B C 1
ATOM 7538 O O . ARG B 1 450 ? 24.453 -32.562 -15.641 1 97.5 450 ARG B O 1
ATOM 7545 N N . SER B 1 451 ? 22.281 -32.406 -16.156 1 98.06 451 SER B N 1
ATOM 7546 C CA . SER B 1 451 ? 22.531 -32.469 -17.594 1 98.06 451 SER B CA 1
ATOM 7547 C C . SER B 1 451 ? 23.281 -31.234 -18.078 1 98.06 451 SER B C 1
ATOM 7549 O O . SER B 1 451 ? 24.188 -31.344 -18.906 1 98.06 451 SER B O 1
ATOM 7551 N N . LEU B 1 452 ? 22.906 -30.031 -17.609 1 97.38 452 LEU B N 1
ATOM 7552 C CA . LEU B 1 452 ? 23.609 -28.812 -17.984 1 97.38 452 LEU B CA 1
ATOM 7553 C C . LEU B 1 452 ? 25.078 -28.875 -17.562 1 97.38 452 LEU B C 1
ATOM 7555 O O . LEU B 1 452 ? 25.953 -28.453 -18.312 1 97.38 452 LEU B O 1
ATOM 7559 N N . ASN B 1 453 ? 25.328 -29.406 -16.391 1 95.44 453 ASN B N 1
ATOM 7560 C CA . ASN B 1 453 ? 26.688 -29.562 -15.906 1 95.44 453 ASN B CA 1
ATOM 7561 C C . ASN B 1 453 ? 27.531 -30.406 -16.859 1 95.44 453 ASN B C 1
ATOM 7563 O O . ASN B 1 453 ? 28.734 -30.172 -17.016 1 95.44 453 ASN B O 1
ATOM 7567 N N . LYS B 1 454 ? 26.938 -31.375 -17.469 1 95.38 454 LYS B N 1
ATOM 7568 C CA . LYS B 1 454 ? 27.656 -32.281 -18.375 1 95.38 454 LYS B CA 1
ATOM 7569 C C . LYS B 1 454 ? 27.797 -31.641 -19.75 1 95.38 454 LYS B C 1
ATOM 7571 O O . LYS B 1 454 ? 28.781 -31.906 -20.453 1 95.38 454 LYS B O 1
ATOM 7576 N N . LEU B 1 455 ? 26.844 -30.922 -20.141 1 94.88 455 LEU B N 1
ATOM 7577 C CA . LEU B 1 455 ? 26.766 -30.453 -21.516 1 94.88 455 LEU B CA 1
ATOM 7578 C C . LEU B 1 455 ? 27.5 -29.125 -21.688 1 94.88 455 LEU B C 1
ATOM 7580 O O . LEU B 1 455 ? 27.953 -28.781 -22.781 1 94.88 455 LEU B O 1
ATOM 7584 N N . GLU B 1 456 ? 27.5 -28.375 -20.625 1 91.69 456 GLU B N 1
ATOM 7585 C CA . GLU B 1 456 ? 28.109 -27.047 -20.734 1 91.69 456 GLU B CA 1
ATOM 7586 C C . GLU B 1 456 ? 29.641 -27.141 -20.719 1 91.69 456 GLU B C 1
ATOM 7588 O O . GLU B 1 456 ? 30.203 -27.969 -20 1 91.69 456 GLU B O 1
ATOM 7593 N N . ALA B 1 457 ? 30.266 -26.297 -21.484 1 88.88 457 ALA B N 1
ATOM 7594 C CA . ALA B 1 457 ? 31.734 -26.25 -21.531 1 88.88 457 ALA B CA 1
ATOM 7595 C C . ALA B 1 457 ? 32.312 -25.875 -20.172 1 88.88 457 ALA B C 1
ATOM 7597 O O . ALA B 1 457 ? 31.719 -25.078 -19.438 1 88.88 457 ALA B O 1
ATOM 7598 N N . HIS B 1 458 ? 33.469 -26.438 -20 1 88.12 458 HIS B N 1
ATOM 7599 C CA . HIS B 1 458 ? 34.156 -26.109 -18.766 1 88.12 458 HIS B CA 1
ATOM 7600 C C . HIS B 1 458 ? 34.438 -24.609 -18.672 1 88.12 458 HIS B C 1
ATOM 7602 O O . HIS B 1 458 ? 34.844 -23.984 -19.656 1 88.12 458 HIS B O 1
ATOM 7608 N N . GLY B 1 459 ? 34.125 -24.031 -17.594 1 85.06 459 GLY B N 1
ATOM 7609 C CA . GLY B 1 459 ? 34.406 -22.625 -17.359 1 85.06 459 GLY B CA 1
ATOM 7610 C C . GLY B 1 459 ? 33.312 -21.719 -17.875 1 85.06 459 GLY B C 1
ATOM 7611 O O . GLY B 1 459 ? 33.469 -20.5 -17.906 1 85.06 459 GLY B O 1
ATOM 7612 N N . SER B 1 460 ? 32.219 -22.266 -18.297 1 90.69 460 SER B N 1
ATOM 7613 C CA . SER B 1 460 ? 31.094 -21.484 -18.797 1 90.69 460 SER B CA 1
ATOM 7614 C C . SER B 1 460 ? 30.547 -20.562 -17.703 1 90.69 460 SER B C 1
ATOM 7616 O O . SER B 1 460 ? 30.469 -20.969 -16.531 1 90.69 460 SER B O 1
ATOM 7618 N N . MET B 1 461 ? 30.312 -19.297 -18.109 1 92 461 MET B N 1
ATOM 7619 C CA . MET B 1 461 ? 29.781 -18.297 -17.188 1 92 461 MET B CA 1
ATOM 7620 C C . MET B 1 461 ? 28.375 -17.844 -17.625 1 92 461 MET B C 1
ATOM 7622 O O . MET B 1 461 ? 28.047 -17.891 -18.812 1 92 461 MET B O 1
ATOM 7626 N N . PRO B 1 462 ? 27.594 -17.438 -16.625 1 91.31 462 PRO B N 1
ATOM 7627 C CA . PRO B 1 462 ? 26.297 -16.891 -17.016 1 91.31 462 PRO B CA 1
ATOM 7628 C C . PRO B 1 462 ? 26.422 -15.797 -18.078 1 91.31 462 PRO B C 1
ATOM 7630 O O . PRO B 1 462 ? 27.266 -14.914 -17.969 1 91.31 462 PRO B O 1
ATOM 7633 N N . GLY B 1 463 ? 25.594 -15.945 -19.062 1 90.25 463 GLY B N 1
ATOM 7634 C CA . GLY B 1 463 ? 25.578 -14.945 -20.125 1 90.25 463 GLY B CA 1
ATOM 7635 C C . GLY B 1 463 ? 26.562 -15.227 -21.234 1 90.25 463 GLY B C 1
ATOM 7636 O O . GLY B 1 463 ? 26.5 -14.609 -22.297 1 90.25 463 GLY B O 1
ATOM 7637 N N . SER B 1 464 ? 27.484 -16.109 -21.047 1 94.81 464 SER B N 1
ATOM 7638 C CA . SER B 1 464 ? 28.484 -16.438 -22.062 1 94.81 464 SER B CA 1
ATOM 7639 C C . SER B 1 464 ? 27.875 -17.234 -23.203 1 94.81 464 SER B C 1
ATOM 7641 O O . SER B 1 464 ? 26.797 -17.812 -23.047 1 94.81 464 SER B O 1
ATOM 7643 N N . ASP B 1 465 ? 28.531 -17.281 -24.312 1 94.62 465 ASP B N 1
ATOM 7644 C CA . ASP B 1 465 ? 28.094 -18.078 -25.453 1 94.62 465 ASP B CA 1
ATOM 7645 C C . ASP B 1 465 ? 28.109 -19.562 -25.109 1 94.62 465 ASP B C 1
ATOM 7647 O O . ASP B 1 465 ? 27.266 -20.328 -25.594 1 94.62 465 ASP B O 1
ATOM 7651 N N . ALA B 1 466 ? 29.062 -19.938 -24.344 1 95.69 466 ALA B N 1
ATOM 7652 C CA . ALA B 1 466 ? 29.156 -21.344 -23.938 1 95.69 466 ALA B CA 1
ATOM 7653 C C . ALA B 1 466 ? 27.938 -21.75 -23.109 1 95.69 466 ALA B C 1
ATOM 7655 O O . ALA B 1 466 ? 27.406 -22.844 -23.281 1 95.69 466 ALA B O 1
ATOM 7656 N N . ARG B 1 467 ? 27.547 -20.922 -22.188 1 96.94 467 ARG B N 1
ATOM 7657 C CA . ARG B 1 467 ? 26.359 -21.188 -21.391 1 96.94 467 ARG B CA 1
ATOM 7658 C C . ARG B 1 467 ? 25.109 -21.25 -22.266 1 96.94 467 ARG B C 1
ATOM 7660 O O . ARG B 1 467 ? 24.281 -22.156 -22.109 1 96.94 467 ARG B O 1
ATOM 7667 N N . LYS B 1 468 ? 25.016 -20.297 -23.172 1 97 468 LYS B N 1
ATOM 7668 C CA . LYS B 1 468 ? 23.859 -20.281 -24.062 1 97 468 LYS B CA 1
ATOM 7669 C C . LYS B 1 468 ? 23.766 -21.578 -24.859 1 97 468 LYS B C 1
ATOM 7671 O O . LYS B 1 468 ? 22.672 -22.141 -25.016 1 97 468 LYS B O 1
ATOM 7676 N N . ALA B 1 469 ? 24.891 -22.016 -25.328 1 96.88 469 ALA B N 1
ATOM 7677 C CA . ALA B 1 469 ? 24.938 -23.25 -26.109 1 96.88 469 ALA B CA 1
ATOM 7678 C C . ALA B 1 469 ? 24.578 -24.453 -25.234 1 96.88 469 ALA B C 1
ATOM 7680 O O . ALA B 1 469 ? 23.891 -25.359 -25.688 1 96.88 469 ALA B O 1
ATOM 7681 N N . GLY B 1 470 ? 25.078 -24.469 -24.031 1 97.38 470 GLY B N 1
ATOM 7682 C CA . GLY B 1 470 ? 24.75 -25.531 -23.094 1 97.38 470 GLY B CA 1
ATOM 7683 C C . GLY B 1 470 ? 23.281 -25.594 -22.766 1 97.38 470 GLY B C 1
ATOM 7684 O O . GLY B 1 470 ? 22.703 -26.688 -22.688 1 97.38 470 GLY B O 1
ATOM 7685 N N . LEU B 1 471 ? 22.703 -24.438 -22.562 1 98.44 471 LEU B N 1
ATOM 7686 C CA . LEU B 1 471 ? 21.281 -24.375 -22.266 1 98.44 471 LEU B CA 1
ATOM 7687 C C . LEU B 1 471 ? 20.453 -24.906 -23.422 1 98.44 471 LEU B C 1
ATOM 7689 O O . LEU B 1 471 ? 19.484 -25.641 -23.219 1 98.44 471 LEU B O 1
ATOM 7693 N N . ALA B 1 472 ? 20.766 -24.469 -24.609 1 98.19 472 ALA B N 1
ATOM 7694 C CA . ALA B 1 472 ? 20.047 -24.938 -25.797 1 98.19 472 ALA B CA 1
ATOM 7695 C C . ALA B 1 472 ? 20.172 -26.453 -25.969 1 98.19 472 ALA B C 1
ATOM 7697 O O . ALA B 1 472 ? 19.203 -27.125 -26.281 1 98.19 472 ALA B O 1
ATOM 7698 N N . ALA B 1 473 ? 21.359 -26.984 -25.734 1 97.88 473 ALA B N 1
ATOM 7699 C CA . ALA B 1 473 ? 21.609 -28.422 -25.844 1 97.88 473 ALA B CA 1
ATOM 7700 C C . ALA B 1 473 ? 20.812 -29.203 -24.797 1 97.88 473 ALA B C 1
ATOM 7702 O O . ALA B 1 473 ? 20.25 -30.25 -25.094 1 97.88 473 ALA B O 1
ATOM 7703 N N . MET B 1 474 ? 20.875 -28.703 -23.625 1 98.25 474 MET B N 1
ATOM 7704 C CA . MET B 1 474 ? 20.125 -29.328 -22.547 1 98.25 474 MET B CA 1
ATOM 7705 C C . MET B 1 474 ? 18.641 -29.359 -22.859 1 98.25 474 MET B C 1
ATOM 7707 O O . MET B 1 474 ? 17.984 -30.391 -22.688 1 98.25 474 MET B O 1
ATOM 7711 N N . LEU B 1 475 ? 18.062 -28.219 -23.344 1 98.62 475 LEU B N 1
ATOM 7712 C CA . LEU B 1 475 ? 16.641 -28.156 -23.672 1 98.62 475 LEU B CA 1
ATOM 7713 C C . LEU B 1 475 ? 16.297 -29.109 -24.812 1 98.62 475 LEU B C 1
ATOM 7715 O O . LEU B 1 475 ? 15.227 -29.719 -24.828 1 98.62 475 LEU B O 1
ATOM 7719 N N . GLN B 1 476 ? 17.156 -29.203 -25.766 1 98.06 476 GLN B N 1
ATOM 7720 C CA . GLN B 1 476 ? 16.953 -30.141 -26.859 1 98.06 476 GLN B CA 1
ATOM 7721 C C . GLN B 1 476 ? 16.844 -31.578 -26.359 1 98.06 476 GLN B C 1
ATOM 7723 O O . GLN B 1 476 ? 15.953 -32.312 -26.781 1 98.06 476 GLN B O 1
ATOM 7728 N N . GLN B 1 477 ? 17.75 -31.953 -25.5 1 98.19 477 GLN B N 1
ATOM 7729 C CA . GLN B 1 477 ? 17.703 -33.281 -24.922 1 98.19 477 GLN B CA 1
ATOM 7730 C C . GLN B 1 477 ? 16.453 -33.469 -24.062 1 98.19 477 GLN B C 1
ATOM 7732 O O . GLN B 1 477 ? 15.859 -34.562 -24.016 1 98.19 477 GLN B O 1
ATOM 7737 N N . TYR B 1 478 ? 16.125 -32.438 -23.359 1 98.5 478 TYR B N 1
ATOM 7738 C CA . TYR B 1 478 ? 14.906 -32.438 -22.562 1 98.5 478 TYR B CA 1
ATOM 7739 C C . TYR B 1 478 ? 13.695 -32.75 -23.422 1 98.5 478 TYR B C 1
ATOM 7741 O O . TYR B 1 478 ? 12.867 -33.625 -23.078 1 98.5 478 TYR B O 1
ATOM 7749 N N . LEU B 1 479 ? 13.586 -32.094 -24.562 1 98.12 479 LEU B N 1
ATOM 7750 C CA . LEU B 1 479 ? 12.453 -32.281 -25.469 1 98.12 479 LEU B CA 1
ATOM 7751 C C . LEU B 1 479 ? 12.461 -33.688 -26.062 1 98.12 479 LEU B C 1
ATOM 7753 O O . LEU B 1 479 ? 11.406 -34.281 -26.266 1 98.12 479 LEU B O 1
ATOM 7757 N N . GLN B 1 480 ? 13.609 -34.188 -26.344 1 97.25 480 GLN B N 1
ATOM 7758 C CA . GLN B 1 480 ? 13.719 -35.562 -26.828 1 97.25 480 GLN B CA 1
ATOM 7759 C C . GLN B 1 480 ? 13.219 -36.562 -25.797 1 97.25 480 GLN B C 1
ATOM 7761 O O . GLN B 1 480 ? 12.477 -37.5 -26.125 1 97.25 480 GLN B O 1
ATOM 7766 N N . ASN B 1 481 ? 13.695 -36.375 -24.609 1 97.69 481 ASN B N 1
ATOM 7767 C CA . ASN B 1 481 ? 13.227 -37.25 -23.531 1 97.69 481 ASN B CA 1
ATOM 7768 C C . ASN B 1 481 ? 11.719 -37.125 -23.328 1 97.69 481 ASN B C 1
ATOM 7770 O O . ASN B 1 481 ? 11.039 -38.125 -23.094 1 97.69 481 ASN B O 1
ATOM 7774 N N . GLN B 1 482 ? 11.234 -35.875 -23.375 1 97.56 482 GLN B N 1
ATOM 7775 C CA . GLN B 1 482 ? 9.805 -35.625 -23.219 1 97.56 482 GLN B CA 1
ATOM 7776 C C . GLN B 1 482 ? 8.992 -36.344 -24.281 1 97.56 482 GLN B C 1
ATOM 7778 O O . GLN B 1 482 ? 7.914 -36.875 -23.984 1 97.56 482 GLN B O 1
ATOM 7783 N N . GLU B 1 483 ? 9.422 -36.375 -25.469 1 95.56 483 GLU B N 1
ATOM 7784 C CA . GLU B 1 483 ? 8.75 -37.062 -26.578 1 95.56 483 GLU B CA 1
ATOM 7785 C C . GLU B 1 483 ? 8.688 -38.562 -26.375 1 95.56 483 GLU B C 1
ATOM 7787 O O . GLU B 1 483 ? 7.758 -39.219 -26.828 1 95.56 483 GLU B O 1
ATOM 7792 N N . SER B 1 484 ? 9.672 -39.062 -25.656 1 96 484 SER B N 1
ATOM 7793 C CA . SER B 1 484 ? 9.695 -40.5 -25.391 1 96 484 SER B CA 1
ATOM 7794 C C . SER B 1 484 ? 8.523 -40.906 -24.5 1 96 484 SER B C 1
ATOM 7796 O O . SER B 1 484 ? 8.141 -42.094 -24.484 1 96 484 SER B O 1
ATOM 7798 N N . GLY B 1 485 ? 8.047 -40 -23.672 1 96.19 485 GLY B N 1
ATOM 7799 C CA . GLY B 1 485 ? 6.934 -40.281 -22.797 1 96.19 485 GLY B CA 1
ATOM 7800 C C . GLY B 1 485 ? 7.352 -40.938 -21.484 1 96.19 485 GLY B C 1
ATOM 7801 O O . GLY B 1 485 ? 6.527 -41.156 -20.594 1 96.19 485 GLY B O 1
ATOM 7802 N N . GLN B 1 486 ? 8.617 -41.25 -21.328 1 97.62 486 GLN B N 1
ATOM 7803 C CA . GLN B 1 486 ? 9.109 -41.906 -20.125 1 97.62 486 GLN B CA 1
ATOM 7804 C C . GLN B 1 486 ? 9.172 -40.938 -18.953 1 97.62 486 GLN B C 1
ATOM 7806 O O . GLN B 1 486 ? 9.43 -39.75 -19.141 1 97.62 486 GLN B O 1
ATOM 7811 N N . PRO B 1 487 ? 8.906 -41.438 -17.781 1 98.38 487 PRO B N 1
ATOM 7812 C CA . PRO B 1 487 ? 8.977 -40.531 -16.625 1 98.38 487 PRO B CA 1
ATOM 7813 C C . PRO B 1 487 ? 10.391 -40.031 -16.344 1 98.38 487 PRO B C 1
ATOM 7815 O O . PRO B 1 487 ? 11.359 -40.781 -16.578 1 98.38 487 PRO B O 1
ATOM 7818 N N . VAL B 1 488 ? 10.547 -38.906 -15.828 1 98.56 488 VAL B N 1
ATOM 7819 C CA . VAL B 1 488 ? 11.773 -38.125 -15.758 1 98.56 488 VAL B CA 1
ATOM 7820 C C . VAL B 1 488 ? 12.812 -38.875 -14.914 1 98.56 488 VAL B C 1
ATOM 7822 O O . VAL B 1 488 ? 14.016 -38.75 -15.156 1 98.56 488 VAL B O 1
ATOM 7825 N N . HIS B 1 489 ? 12.344 -39.656 -13.883 1 98 489 HIS B N 1
ATOM 7826 C CA . HIS B 1 489 ? 13.305 -40.344 -13.031 1 98 489 HIS B CA 1
ATOM 7827 C C . HIS B 1 489 ? 14.102 -41.375 -13.828 1 98 489 HIS B C 1
ATOM 7829 O O . HIS B 1 489 ? 15.148 -41.844 -13.375 1 98 489 HIS B O 1
ATOM 7835 N N . THR B 1 490 ? 13.641 -41.688 -15.039 1 98.25 490 THR B N 1
ATOM 7836 C CA . THR B 1 490 ? 14.305 -42.719 -15.859 1 98.25 490 THR B CA 1
ATOM 7837 C C . THR B 1 490 ? 15.227 -42.062 -16.875 1 98.25 490 THR B C 1
ATOM 7839 O O . THR B 1 490 ? 15.961 -42.75 -17.594 1 98.25 490 THR B O 1
ATOM 7842 N N . TRP B 1 491 ? 15.156 -40.781 -17.016 1 98.12 491 TRP B N 1
ATOM 7843 C CA . TRP B 1 491 ? 15.938 -40.062 -18.031 1 98.12 491 TRP B CA 1
ATOM 7844 C C . TRP B 1 491 ? 17.422 -40.188 -17.734 1 98.12 491 TRP B C 1
ATOM 7846 O O . TRP B 1 491 ? 17.859 -40 -16.609 1 98.12 491 TRP B O 1
ATOM 7856 N N . ALA B 1 492 ? 18.203 -40.469 -18.703 1 96.25 492 ALA B N 1
ATOM 7857 C CA . ALA B 1 492 ? 19.656 -40.438 -18.562 1 96.25 492 ALA B CA 1
ATOM 7858 C C . ALA B 1 492 ? 20.172 -39 -18.469 1 96.25 492 ALA B C 1
ATOM 7860 O O . ALA B 1 492 ? 19.672 -38.125 -19.156 1 96.25 492 ALA B O 1
ATOM 7861 N N . ILE B 1 493 ? 21.172 -38.906 -17.625 1 94.12 493 ILE B N 1
ATOM 7862 C CA . ILE B 1 493 ? 21.781 -37.594 -17.484 1 94.12 493 ILE B CA 1
ATOM 7863 C C . ILE B 1 493 ? 22.656 -37.312 -18.703 1 94.12 493 ILE B C 1
ATOM 7865 O O . ILE B 1 493 ? 23.406 -38.156 -19.156 1 94.12 493 ILE B O 1
ATOM 7869 N N . GLY B 1 494 ? 22.422 -36.156 -19.328 1 79.06 494 GLY B N 1
ATOM 7870 C CA . GLY B 1 494 ? 23.016 -35.656 -20.547 1 79.06 494 GLY B CA 1
ATOM 7871 C C . GLY B 1 494 ? 24.391 -36.25 -20.828 1 79.06 494 GLY B C 1
ATOM 7872 O O . GLY B 1 494 ? 25.172 -36.469 -19.891 1 79.06 494 GLY B O 1
ATOM 7873 N N . SER B 1 495 ? 24.562 -37.25 -21.953 1 67.06 495 SER B N 1
ATOM 7874 C CA . SER B 1 495 ? 25.859 -37.656 -22.469 1 67.06 495 SER B CA 1
ATOM 7875 C C . SER B 1 495 ? 26.219 -36.906 -23.734 1 67.06 495 SER B C 1
ATOM 7877 O O . SER B 1 495 ? 25.344 -36.438 -24.453 1 67.06 495 SER B O 1
#

Organism: Corynebacterium glutamicum (strain ATCC 13032 / DSM 20300 / JCM 1318 / BCRC 11384 / CCUG 27702 / LMG 3730 / NBRC 12168 / NCIMB 10025 / NRRL B-2784 / 534) (NCBI:txid196627)

Radius of gyration: 33.51 Å; Cα contacts (8 Å, |Δi|>4): 2164; chains: 2; bounding box: 69×97×77 Å

pLDDT: mean 96.12, std 4.66, range [51.78, 98.88]

Secondary structure (DSSP, 8-state):
--S--S-S---HHHHHHHHHHHHHHHHHHHHHHHH--B-----EEEEEEEEEE-TTS-B---HHHHHTTS-TTEEE-SBTTEEEEEEEEE-SSBTHHHHHHHHHHHHHHHHHHHHHHTT-EEE--SS-TT--HHHHHSGGGB---HHHHHHHHHHHHHH-S-EEEEEESSSEEEEEESSSGGGGG--EEEEEEEE-HHHHHHHHHHHHHTHHHHHHHH--B-EETTEE--TBTHHHHHHHHT----HHHHHTTPPPSEE--SS--SSHHHHHHHHHHH---S----HHHHT--SEETTEE--HHHHHHHTTSEESEEEEEE--SSSBEEEEEEEEEEP-S-HHHHHHHHHHHHHHHHHHHT-SS-GGGTS-HHHHHHHHHHHHHHGGG-EEEETTTEEEEHHHHIIIIIHHHHHHHHHHTTB-HHHHHHHHHHHHHHHHHT--HHHHHHHHHHHHSPTT--TTSHHHHHHHHHHHHHHHHHHHHT--GGGPPP--/--S--S-S---HHHHHHHHHHHHHHHHHHHHHHHH--B-----EEEEEEEEEE-TTS-B---HHHHHTTS-TTEEE-SBTTEEEEEEEEE-SSBTHHHHHHHHHHHHHHHHHHHHHHTT-EEE--SS-TT--HHHHHSGGGB---HHHHHHHHHHHHHH-S-EEEEEESSSEEEEEESSSGGGGG--EEEEEEEE-HHHHHHHHHHHHHTHHHHHHHH--B-EETTEE--TBTHHHHHHHHT----HHHHHTTPPPSEE--SS--SSHHHHHHHHHHH---S----HHHHT--SEETTEE--HHHHHHHTTSEESEEEEEE--SSSBEEEEEEEEEEP-S-HHHHHHHHHHHHHHHHHHHT-SS-GGGTS-HHHHHHHHHHHHHHGGG-EEEETTTEEEEHHHHIIIIIHHHHHHHHHHTTB-HHHHHHHHHHHHHHHHHT--HHHHHHHHHHHHSPTT--TTSHHHHHHHHHHHHHHHHHHHHT--GGGPPP--

Foldseek 3Di:
DPFAFDAQDDDPVLLVVLLVVLVVLLVVVVVCLPDHDFDAQWKKWKKFKKFKAAPLLHGDLCQVQLCVQDDDQKDDDFFSRMIMGIDDIDALAACVLVVQLVRVVVVQVSSQVSSVVVRIGIAQFQFRQLYAPVCLQDPSGGDPGSVSSSLFVLLCVLQVDWQWDWFADPHIDTDTHRTLSLLVRGIWMKMKTWHRFQLVLLLLLLCLQCLLLLLQLAQGDQHDNLDGTASNCSLRSNQRSRFSDDVVCVVVVQATLAHQDDARDRTPSVQLVCLSVRDRARDSGDCVSSVHDQAQAPFGQSVSSQNSQVSRHYQWGWHWHCDNHHIIIMTMRISHGTDLASLLVSLSVLLSQLQSQQQSPDPCHQCNQDPSVQSVVSNVQSRGHRQQGWGQGGPPGTDRSLCCLQPPSLVSSLVSSVVSNYDPVVSCRSSVLSNLCSVLVDHNSVLLVQLLVVQADPPDDNPDPSSSSSSSVSSVLSVVVRVVRDHRSPDDRHD/DPFAFDAQDDDPVLLVVLLVVLVVLLVVVVVCLVDHDFDAQWKKWKKFKKFKAAPLLHGDLCQVQLCVQDDDQKDDDFFSRMIMGIDDIDALAACGLVVQLVSVVVVQVSSQVSSVVVRIGIAQFQFRQLDAPVCLQDPSGGDPGSVSSSLFVLLCVLQVDWQWDWFADPHIDTDTHRTLSLLVRGIWMKMKTWHRFQLVLLLLLLCLQCLLLLLQLAQGDQHDNLDGTASNCSLRSNQRSRFSDDVVCVVVVQATLAHQDDARDRTPSVQLVCLSVRDRARDSGDCVSSVHDQAQAPFGQSVSSQNSQVSRHYQFGWHWHCDNHHIIIMTMRISHGTDLASLLVSLSVLLSQLQSQLQSPDPDHQCVQDPSVQSVVSNVQSRGHRQQGWGQGGPPGTDRSLCCLQPPSLVSSLVSSVVSNYDPVVSCRSSVLSNLCSVLVDHNSVLLVQLLVVQADPPDDNPDPSSSSSSSVSSVLSVVVRVVRDHRSPDDRHD

InterPro domains:
  IPR006336 Glutamate--cysteine ligase, GCS2 [PF04107] (44-440)
  IPR014746 Glutamine synthetase/guanido kinase, catalytic domain [SSF55931] (39-454)
  IPR016602 Uncharacterised conserved protein UCP012666 [PIRSF012666] (1-494)
  IPR050141 Glutamate--cysteine ligase type 2, YbdK subfamily [PTHR36510] (35-490)

Sequence (990 aa):
MGESVSTDRYTPQQRTRYRQLLMEDLEIFDRHLQHSDFEDQGSIGLELELNLVDKHMQPALAGHAVLSHLDDEYQSEIGNFNVEMNHPPLSVKGDALRRLEQGITSRLGRVRAAATSENVNVAMIGTLPTITPEFLEDPAWMTQENRYRALSNAVMESRGELVHINIADREQIIHDFTDLAPESTCTSIQLHLQLAPNKFAAAWNASQAIAGVQAALSANSPLFLGRRVWHESRIPVFQQAIDTRTPELVNQGVRPRVWFGERWITSVFDLFEENVRYFSPLIAESRALSGTPMMKGKSPALHYLNLHNGTVWRWNRPIYAPGEERSHLRLENRLLPAGPTPIDITADAAFYYGLVKYLAEENRPVWSRLLFPDAEKNFQSGARSGLFARMTWPTLGQVNVANLVQEHLIPQARIGLERLEVNKDLIDQYLGIITERAKSRQNGATWQLRSLNKLEAHGSMPGSDARKAGLAAMLQQYLQNQESGQPVHTWAIGSMGESVSTDRYTPQQRTRYRQLLMEDLEIFDRHLQHSDFEDQGSIGLELELNLVDKHMQPALAGHAVLSHLDDEYQSEIGNFNVEMNHPPLSVKGDALRRLEQGITSRLGRVRAAATSENVNVAMIGTLPTITPEFLEDPAWMTQENRYRALSNAVMESRGELVHINIADREQIIHDFTDLAPESTCTSIQLHLQLAPNKFAAAWNASQAIAGVQAALSANSPLFLGRRVWHESRIPVFQQAIDTRTPELVNQGVRPRVWFGERWITSVFDLFEENVRYFSPLIAESRALSGTPMMKGKSPALHYLNLHNGTVWRWNRPIYAPGEERSHLRLENRLLPAGPTPIDITADAAFYYGLVKYLAEENRPVWSRLLFPDAEKNFQSGARSGLFARMTWPTLGQVNVANLVQEHLIPQARIGLERLEVNKDLIDQYLGIITERAKSRQNGATWQLRSLNKLEAHGSMPGSDARKAGLAAMLQQYLQNQESGQPVHTWAIGS

Solvent-accessible surface area (backbone atoms only — not comparable to full-atom values): 49424 Å² total; per-residue (Å²): 112,94,64,76,41,91,52,48,76,76,54,32,67,43,39,43,51,40,52,57,49,27,54,49,31,51,53,51,48,55,54,45,69,74,71,54,72,58,43,63,84,48,34,32,34,38,38,40,29,32,36,29,20,34,93,76,47,35,75,27,83,43,27,66,68,32,49,71,70,50,62,87,55,45,45,82,40,60,22,15,31,23,41,29,41,52,48,76,72,37,58,59,43,43,63,26,61,59,50,48,28,52,49,46,47,52,52,50,48,52,52,41,52,30,21,48,75,69,67,33,40,67,42,51,37,12,26,62,42,53,42,45,69,68,58,53,70,36,77,71,38,47,35,95,45,41,42,47,48,20,50,43,46,34,40,43,52,55,30,44,36,52,29,59,44,75,50,70,60,86,34,76,47,75,51,75,35,93,53,42,48,65,38,56,45,49,28,28,29,31,42,34,38,34,31,35,72,91,51,35,21,41,39,49,43,32,46,50,58,42,41,10,56,51,28,12,61,47,16,26,14,26,29,58,65,55,31,49,37,26,22,25,33,44,60,63,42,40,34,39,29,60,38,42,61,42,73,19,41,48,71,54,61,50,78,59,48,53,33,94,74,86,62,79,60,85,36,59,61,54,57,57,50,48,48,64,48,57,46,74,80,68,78,51,73,53,46,76,80,63,67,55,56,71,55,33,73,82,20,62,44,41,56,53,43,51,56,46,54,58,73,43,47,40,42,70,29,82,41,81,42,26,50,75,74,42,23,35,34,30,42,34,42,47,69,43,32,11,42,60,22,48,57,40,41,40,18,51,49,51,47,48,56,5,33,27,50,33,44,43,63,41,92,74,41,61,73,81,62,38,58,50,71,50,28,53,50,22,27,52,32,8,19,45,47,16,54,71,17,58,30,72,44,70,100,63,44,75,38,47,44,29,55,46,39,60,74,50,46,48,62,43,13,49,56,16,31,52,73,50,45,34,40,64,69,56,52,52,54,30,53,44,52,53,43,47,21,40,72,68,52,25,30,49,17,50,46,51,54,56,15,31,65,62,58,27,50,89,84,52,42,80,87,35,69,48,34,53,50,13,42,32,51,40,51,52,51,48,48,53,46,35,70,67,49,52,47,62,60,71,56,76,66,54,130,113,93,64,75,45,92,52,48,76,77,52,33,66,45,39,43,51,40,52,55,50,27,55,49,32,52,54,52,48,54,55,46,67,72,72,53,74,57,43,63,83,48,34,32,34,39,37,40,29,34,35,29,19,33,95,75,48,35,74,26,84,43,26,67,68,32,50,73,70,51,62,85,56,46,44,81,41,60,21,16,29,23,41,29,42,53,48,76,72,39,58,60,44,43,62,28,60,58,49,47,28,50,48,47,45,52,54,49,47,52,52,41,54,30,22,48,76,69,67,32,42,68,43,49,37,11,27,63,42,54,42,45,68,70,56,54,69,37,78,69,40,46,34,96,45,43,43,48,47,19,48,45,46,34,38,42,51,56,31,45,36,53,30,58,44,76,49,70,59,87,32,75,47,77,50,77,35,93,54,43,48,63,38,57,47,50,27,28,29,30,42,34,38,35,30,36,72,91,50,34,20,42,38,51,43,32,47,51,59,43,40,10,57,50,26,13,61,47,14,25,14,26,30,57,65,54,32,49,37,27,20,27,33,44,61,63,43,41,34,39,31,60,39,41,62,43,72,19,42,49,71,54,61,51,77,58,48,53,34,93,73,87,63,80,59,86,36,60,63,55,58,57,50,47,47,63,48,57,45,73,81,67,77,50,72,51,47,76,80,61,66,55,54,71,54,32,74,81,20,62,43,42,56,53,41,52,55,47,52,58,73,44,47,40,42,71,30,83,40,83,41,26,51,75,74,43,22,36,34,32,44,32,41,47,68,43,33,11,42,60,21,47,55,40,42,39,21,52,48,50,47,49,57,5,31,28,52,34,45,41,64,40,91,74,40,61,73,80,61,39,58,52,71,49,29,51,49,20,28,52,32,8,20,45,46,16,56,72,17,59,29,72,42,70,97,63,45,75,38,46,44,30,55,45,38,61,73,49,45,48,62,42,13,49,54,15,31,50,75,50,46,33,39,66,68,57,52,51,52,30,52,43,52,53,43,46,21,38,72,70,54,24,32,50,17,50,45,51,54,55,15,29,64,62,59,28,51,87,86,53,42,80,86,33,70,47,33,53,52,13,42,31,52,40,50,52,52,49,49,53,48,36,72,68,49,53,46,62,59,71,57,76,67,52,129

Nearest PDB structures (foldseek):
  1r8g-assembly1_A  TM=8.060E-01  e=5.177E-13  Escherichia coli
  3ig8-assembly1_A  TM=7.769E-01  e=7.171E-14  Saccharomyces cerevisiae
  1r8g-assembly1_B  TM=7.789E-01  e=1.086E-12  Escherichia coli
  1tt4-assembly1_B  TM=7.742E-01  e=7.464E-12  Salmonella enterica subsp. enterica serovar Typhimurium str. LT2
  1v4g-assembly1_A  TM=6.226E-01  e=3.742E-07  Escherichia coli